Protein AF-0000000077138913 (afdb_homodimer)

Sequence (904 aa):
MRIHNIHILLYTIIIYCFSGSIFGEGKKNIEGKINEILKTHPEVSLKFLEAKEKEFRSKHADVYPDPKIGFSYRSYPYRSGLNTDRARPDTPGMTGKEYSISQEIPFPGKLDLEKRILLSESELDYWSGVWIQNEFLKSYFELVLSIAAIERELFDLENLQKQLRTKVKLESSQYITNQFKLSNVLKTNNAIEKIKDKIIERNIVLKELKQSLEFYGNHIDTNPIKEEEIIEYLSNKEKFIEQELTQLTISQIPIIQYAEANQVKAIQESKKDEILHFPDFEVFISYMERRRKPFLLDSGPLNVAIMDNPEYAGDLWSAGVTVRLPVWSLSKVDDLNQSNALKITRLQKEKEKERKRIQSEYQATIESWRGNLERLKNFQSSLLPTLQKNVKTSLSSYSKGESALGESYDLIVETLELQSQLHQIQFRRWASVLKLLQLTNHLLPEGGKYEDMRIHNIHILLYTIIIYCFSGSIFGEGKKNIEGKINEILKTHPEVSLKFLEAKEKEFRSKHADVYPDPKIGFSYRSYPYRSGLNTDRARPDTPGMTGKEYSISQEIPFPGKLDLEKRILLSESELDYWSGVWIQNEFLKSYFELVLSIAAIERELFDLENLQKQLRTKVKLESSQYITNQFKLSNVLKTNNAIEKIKDKIIERNIVLKELKQSLEFYGNHIDTNPIKEEEIIEYLSNKEKFIEQELTQLTISQIPIIQYAEANQVKAIQESKKDEILHFPDFEVFISYMERRRKPFLLDSGPLNVAIMDNPEYAGDLWSAGVTVRLPVWSLSKVDDLNQSNALKITRLQKEKEKERKRIQSEYQATIESWRGNLERLKNFQSSLLPTLQKNVKTSLSSYSKGESALGESYDLIVETLELQSQLHQIQFRRWASVLKLLQLTNHLLPEGGKYED

Nearest PDB structures (foldseek):
  1yc9-assembly1_A-3  TM=6.996E-01  e=8.439E-13  Vibrio cholerae
  4k7r-assembly1_A  TM=6.607E-01  e=2.629E-13  Escherichia coli K-12
  5iuy-assembly1_A  TM=6.708E-01  e=1.382E-12  Pseudomonas aeruginosa PAO1
  5ng5-assembly1_F  TM=6.432E-01  e=1.629E-11  Escherichia coli
  2vdd-assembly1_A  TM=6.385E-01  e=5.152E-10  Escherichia coli K-12

Foldseek 3Di:
DLVVVLVVLVVVLVVLPPPDQPLDPPQVPVQVQLLVLQLFACLQVVLLVVLVVLLVVLVVLLDFDDKDKDKDWDDQDFPPDDPDDRPDRDDLQVTFIKIKIKGWFFDPPLSVLSSLLSNLVSLLSVLVSLLSSLVVVLLLLLLQLLLVLLVLLLVLLVVLLVLLVVLLVVQVVCVVVVNHDPVLNVVSVVVNVVSVVVNVVSVVVNVVSVVVNCSSPPRRPDDDDHNSNSCVLLVVVVVPLPPDPDPVLLCPRSVLSSLVSQLVSLVSVLVSLVCVQFKIKMKMKMKTQTDDDQWDAPCDDPDGDTDGPVPPSDIDMDIDMDIDHRPPSVVCSVVSNVVSVVSSVVSVVVSVVVSVVLVVLLVVLVVQLVVLVVVLCCCVPPVLVVLVVVLVVQSVCVVVVNDDPSVSSVSSSVSSNSSSCSSVSVSSNSSSSSVSCSSSVNSRDPPSPSND/DLVVVVVVLLVVLVVLPPPDQPQDPPQVPVQVQLLVLQLFACQQVVLLVVLVVLLVVLVVLLDFDDKDKDKDWDDQDQDPDDPDDSPDRDDLFVTFIKIKIKGWFFDPPLSVLSSVLSNLVSLLSVLVSLLSSLVVVLLLLLLQLLLVLLVLLLVLLVVLLVLLVVLLVVQVVCVVVVNHDPVLNVVSVVVNVVSVVVNVVSVVVNVVSVVVNCSSPPRRPDDDDHNSNSCVLLVVVVVPLPPDPDPVLLCPRSVLSSLVSQLVSLVSVLVSLVCVQFKIKMKMKMKTQTDDDQWDAPCDDPDGDTDGPVPPSDIDMDIDMDIDHRPPSVVCSVVSNVVSVVSSVVSVVVSVVVSVVLVVLLVVLVVQLVVLVVVLCCCVPPVLVVLVVVLVVQSVCVVVVNDDPSVSSVSSSVSSNSSSCSSVSVSSNSSSSSVSCSSSSNSRDPPSPSND

Structure (mmCIF, N/CA/C/O backbone):
data_AF-0000000077138913-model_v1
#
loop_
_entity.id
_entity.type
_entity.pdbx_description
1 polymer Transporter
#
loop_
_atom_site.group_PDB
_atom_site.id
_atom_site.type_symbol
_atom_site.label_atom_id
_atom_site.label_alt_id
_atom_site.label_comp_id
_atom_site.label_asym_id
_atom_site.label_entity_id
_atom_site.label_seq_id
_atom_site.pdbx_PDB_ins_code
_atom_site.Cartn_x
_atom_site.Cartn_y
_atom_site.Cartn_z
_atom_site.occupancy
_atom_site.B_iso_or_equiv
_atom_site.auth_seq_id
_atom_site.auth_comp_id
_atom_site.auth_asym_id
_atom_site.auth_atom_id
_atom_site.pdbx_PDB_model_num
ATOM 1 N N . MET A 1 1 ? -24.438 53.188 22.188 1 52.81 1 MET A N 1
ATOM 2 C CA . MET A 1 1 ? -23.719 52.719 21 1 52.81 1 MET A CA 1
ATOM 3 C C . MET A 1 1 ? -22.672 51.656 21.375 1 52.81 1 MET A C 1
ATOM 5 O O . MET A 1 1 ? -22.531 50.656 20.672 1 52.81 1 MET A O 1
ATOM 9 N N . ARG A 1 2 ? -22.094 51.812 22.516 1 64.94 2 ARG A N 1
ATOM 10 C CA . ARG A 1 2 ? -21.062 50.875 22.938 1 64.94 2 ARG A CA 1
ATOM 11 C C . ARG A 1 2 ? -21.672 49.5 23.297 1 64.94 2 ARG A C 1
ATOM 13 O O . ARG A 1 2 ? -21.156 48.469 22.891 1 64.94 2 ARG A O 1
ATOM 20 N N . ILE A 1 3 ? -22.766 49.562 23.953 1 60.03 3 ILE A N 1
ATOM 21 C CA . ILE A 1 3 ? -23.406 48.344 24.406 1 60.03 3 ILE A CA 1
ATOM 22 C C . ILE A 1 3 ? -23.875 47.531 23.203 1 60.03 3 ILE A C 1
ATOM 24 O O . ILE A 1 3 ? -23.734 46.281 23.172 1 60.03 3 ILE A O 1
ATOM 28 N N . HIS A 1 4 ? -24.328 48.188 22.219 1 54.78 4 HIS A N 1
ATOM 29 C CA . HIS A 1 4 ? -24.781 47.5 21.016 1 54.78 4 HIS A CA 1
ATOM 30 C C . HIS A 1 4 ? -23.625 46.812 20.297 1 54.78 4 HIS A C 1
ATOM 32 O O . HIS A 1 4 ? -23.766 45.656 19.859 1 54.78 4 HIS A O 1
ATOM 38 N N . ASN A 1 5 ? -22.562 47.375 20.188 1 54.09 5 ASN A N 1
ATOM 39 C CA . ASN A 1 5 ? -21.406 46.75 19.547 1 54.09 5 ASN A CA 1
ATOM 40 C C . ASN A 1 5 ? -20.891 45.562 20.328 1 54.09 5 ASN A C 1
ATOM 42 O O . ASN A 1 5 ? -20.469 44.562 19.734 1 54.09 5 ASN A O 1
ATOM 46 N N . ILE A 1 6 ? -21.062 45.625 21.578 1 58.25 6 ILE A N 1
ATOM 47 C CA . ILE A 1 6 ? -20.641 44.531 22.453 1 58.25 6 ILE A CA 1
ATOM 48 C C . ILE A 1 6 ? -21.5 43.312 22.172 1 58.25 6 ILE A C 1
ATOM 50 O O . ILE A 1 6 ? -20.984 42.188 22.062 1 58.25 6 ILE A O 1
ATOM 54 N N . HIS A 1 7 ? -22.734 43.469 22.062 1 53.06 7 HIS A N 1
ATOM 55 C CA . HIS A 1 7 ? -23.656 42.375 21.828 1 53.06 7 HIS A CA 1
ATOM 56 C C . HIS A 1 7 ? -23.391 41.719 20.469 1 53.06 7 HIS A C 1
ATOM 58 O O . HIS A 1 7 ? -23.438 40.5 20.344 1 53.06 7 HIS A O 1
ATOM 64 N N . ILE A 1 8 ? -22.969 42.469 19.578 1 53.19 8 ILE A N 1
ATOM 65 C CA . ILE A 1 8 ? -22.703 41.938 18.25 1 53.19 8 ILE A CA 1
ATOM 66 C C . ILE A 1 8 ? -21.438 41.062 18.281 1 53.19 8 ILE A C 1
ATOM 68 O O . ILE A 1 8 ? -21.391 40 17.672 1 53.19 8 ILE A O 1
ATOM 72 N N . LEU A 1 9 ? -20.578 41.562 18.984 1 57.25 9 LEU A N 1
ATOM 73 C CA . LEU A 1 9 ? -19.297 40.875 19.047 1 57.25 9 LEU A CA 1
ATOM 74 C C . LEU A 1 9 ? -19.422 39.562 19.812 1 57.25 9 LEU A C 1
ATOM 76 O O . LEU A 1 9 ? -18.875 38.531 19.406 1 57.25 9 LEU A O 1
ATOM 80 N N . LEU A 1 10 ? -20.141 39.656 20.875 1 55.66 10 LEU A N 1
ATOM 81 C CA . LEU A 1 10 ? -20.344 38.438 21.672 1 55.66 10 LEU A CA 1
ATOM 82 C C . LEU A 1 10 ? -21.141 37.406 20.891 1 55.66 10 LEU A C 1
ATOM 84 O O . LEU A 1 10 ? -20.859 36.219 20.969 1 55.66 10 LEU A O 1
ATOM 88 N N . TYR A 1 11 ? -22.094 37.844 20.172 1 49.06 11 TYR A N 1
ATOM 89 C CA . TYR A 1 11 ? -22.906 36.938 19.359 1 49.06 11 TYR A CA 1
ATOM 90 C C . TYR A 1 11 ? -22.062 36.25 18.297 1 49.06 11 TYR A C 1
ATOM 92 O O . TYR A 1 11 ? -22.266 35.062 18.031 1 49.06 11 TYR A O 1
ATOM 100 N N . THR A 1 12 ? -21.156 36.906 17.828 1 49.75 12 THR A N 1
ATOM 101 C CA . THR A 1 12 ? -20.312 36.281 16.797 1 49.75 12 THR A CA 1
ATOM 102 C C . THR A 1 12 ? -19.484 35.156 17.375 1 49.75 12 THR A C 1
ATOM 104 O O . THR A 1 12 ? -19.312 34.125 16.734 1 49.75 12 THR A O 1
ATOM 107 N N . ILE A 1 13 ? -19.078 35.375 18.547 1 52.12 13 ILE A N 1
ATOM 108 C CA . ILE A 1 13 ? -18.25 34.344 19.188 1 52.12 13 ILE A CA 1
ATOM 109 C C . ILE A 1 13 ? -19.109 33.125 19.531 1 52.12 13 ILE A C 1
ATOM 111 O O . ILE A 1 13 ? -18.688 31.984 19.344 1 52.12 13 ILE A O 1
ATOM 115 N N . ILE A 1 14 ? -20.328 33.375 20.031 1 48.34 14 ILE A N 1
ATOM 116 C CA . ILE A 1 14 ? -21.219 32.281 20.453 1 48.34 14 ILE A CA 1
ATOM 117 C C . ILE A 1 14 ? -21.641 31.469 19.25 1 48.34 14 ILE A C 1
ATOM 119 O O . ILE A 1 14 ? -21.703 30.234 19.297 1 48.34 14 ILE A O 1
ATOM 123 N N . ILE A 1 15 ? -21.953 32.031 18.219 1 45.19 15 ILE A N 1
ATOM 124 C CA . ILE A 1 15 ? -22.422 31.312 17.047 1 45.19 15 ILE A CA 1
ATOM 125 C C . ILE A 1 15 ? -21.344 30.344 16.562 1 45.19 15 ILE A C 1
ATOM 127 O O . ILE A 1 15 ? -21.641 29.234 16.141 1 45.19 15 ILE A O 1
ATOM 131 N N . TYR A 1 16 ? -20.234 30.828 16.734 1 45.81 16 TYR A N 1
ATOM 132 C CA . TYR A 1 16 ? -19.156 29.984 16.188 1 45.81 16 TYR A CA 1
ATOM 133 C C . TYR A 1 16 ? -18.969 28.734 17.047 1 45.81 16 TYR A C 1
ATOM 135 O O . TYR A 1 16 ? -18.516 27.703 16.547 1 45.81 16 TYR A O 1
ATOM 143 N N . CYS A 1 17 ? -19.234 28.859 18.328 1 40.66 17 CYS A N 1
ATOM 144 C CA . CYS A 1 17 ? -19 27.703 19.188 1 40.66 17 CYS A CA 1
ATOM 145 C C . CYS A 1 17 ? -20.062 26.625 18.953 1 40.66 17 CYS A C 1
ATOM 147 O O . CYS A 1 17 ? -19.828 25.453 19.266 1 40.66 17 CYS A O 1
ATOM 149 N N . PHE A 1 18 ? -21.328 27.016 18.766 1 37.59 18 PHE A N 1
ATOM 150 C CA . PHE A 1 18 ? -22.391 26.016 18.828 1 37.59 18 PHE A CA 1
ATOM 151 C C . PHE A 1 18 ? -22.453 25.203 17.547 1 37.59 18 PHE A C 1
ATOM 153 O O . PHE A 1 18 ? -23.5 24.641 17.219 1 37.59 18 PHE A O 1
ATOM 160 N N . SER A 1 19 ? -21.547 25.234 16.781 1 38.31 19 SER A N 1
ATOM 161 C CA . SER A 1 19 ? -21.859 24.297 15.703 1 38.31 19 SER A CA 1
ATOM 162 C C . SER A 1 19 ? -21.781 22.859 16.203 1 38.31 19 SER A C 1
ATOM 164 O O . SER A 1 19 ? -20.703 22.281 16.266 1 38.31 19 SER A O 1
ATOM 166 N N . GLY A 1 20 ? -22.484 22.625 17.266 1 36.12 20 GLY A N 1
ATOM 167 C CA . GLY A 1 20 ? -22.641 21.234 17.688 1 36.12 20 GLY A CA 1
ATOM 168 C C . GLY A 1 20 ? -23.094 20.312 16.562 1 36.12 20 GLY A C 1
ATOM 169 O O . GLY A 1 20 ? -23.734 20.766 15.617 1 36.12 20 GLY A O 1
ATOM 170 N N . SER A 1 21 ? -22.375 19.234 16.516 1 41.56 21 SER A N 1
ATOM 171 C CA . SER A 1 21 ? -22.609 18.094 15.633 1 41.56 21 SER A CA 1
ATOM 172 C C . SER A 1 21 ? -24.016 17.531 15.82 1 41.56 21 SER A C 1
ATOM 174 O O . SER A 1 21 ? -24.406 17.188 16.938 1 41.56 21 SER A O 1
ATOM 176 N N . ILE A 1 22 ? -24.891 17.984 15.188 1 33.16 22 ILE A N 1
ATOM 177 C CA . ILE A 1 22 ? -26.172 17.297 15.062 1 33.16 22 ILE A CA 1
ATOM 178 C C . ILE A 1 22 ? -25.938 15.844 14.641 1 33.16 22 ILE A C 1
ATOM 180 O O . ILE A 1 22 ? -25.406 15.586 13.562 1 33.16 22 ILE A O 1
ATOM 184 N N . PHE A 1 23 ? -25.781 15.023 15.641 1 39.91 23 PHE A N 1
ATOM 185 C CA . PHE A 1 23 ? -25.688 13.578 15.422 1 39.91 23 PHE A CA 1
ATOM 186 C C . PHE A 1 23 ? -27.031 13.023 14.977 1 39.91 23 PHE A C 1
ATOM 188 O O . PHE A 1 23 ? -28.031 13.148 15.688 1 39.91 23 PHE A O 1
ATOM 195 N N . GLY A 1 24 ? -27.422 13.117 13.867 1 33.97 24 GLY A N 1
ATOM 196 C CA . GLY A 1 24 ? -28.656 12.469 13.445 1 33.97 24 GLY A CA 1
ATOM 197 C C . GLY A 1 24 ? -28.562 10.953 13.477 1 33.97 24 GLY A C 1
ATOM 198 O O . GLY A 1 24 ? -27.469 10.391 13.531 1 33.97 24 GLY A O 1
ATOM 199 N N . GLU A 1 25 ? -29.719 10.18 13.758 1 41.22 25 GLU A N 1
ATOM 200 C CA . GLU A 1 25 ? -30.156 8.797 13.938 1 41.22 25 GLU A CA 1
ATOM 201 C C . GLU A 1 25 ? -29.656 7.906 12.805 1 41.22 25 GLU A C 1
ATOM 203 O O . GLU A 1 25 ? -30.047 6.742 12.703 1 41.22 25 GLU A O 1
ATOM 208 N N . GLY A 1 26 ? -29.094 8.172 11.727 1 43.62 26 GLY A N 1
ATOM 209 C CA . GLY A 1 26 ? -29.156 7.375 10.508 1 43.62 26 GLY A CA 1
ATOM 210 C C . GLY A 1 26 ? -28.125 6.258 10.477 1 43.62 26 GLY A C 1
ATOM 211 O O . GLY A 1 26 ? -27.094 6.383 9.812 1 43.62 26 GLY A O 1
ATOM 212 N N . LYS A 1 27 ? -28.016 5.496 11.508 1 49.19 27 LYS A N 1
ATOM 213 C CA . LYS A 1 27 ? -27.125 4.348 11.648 1 49.19 27 LYS A CA 1
ATOM 214 C C . LYS A 1 27 ? -27.188 3.438 10.43 1 49.19 27 LYS A C 1
ATOM 216 O O . LYS A 1 27 ? -26.172 2.977 9.922 1 49.19 27 LYS A O 1
ATOM 221 N N . LYS A 1 28 ? -28.469 2.926 10.305 1 55.88 28 LYS A N 1
ATOM 222 C CA . LYS A 1 28 ? -28.656 1.788 9.406 1 55.88 28 LYS A CA 1
ATOM 223 C C . LYS A 1 28 ? -28.219 2.125 7.988 1 55.88 28 LYS A C 1
ATOM 225 O O . LYS A 1 28 ? -27.766 1.246 7.25 1 55.88 28 LYS A O 1
ATOM 230 N N . ASN A 1 29 ? -27.812 3.332 7.82 1 79.25 29 ASN A N 1
ATOM 231 C CA . ASN A 1 29 ? -27.734 3.775 6.43 1 79.25 29 ASN A CA 1
ATOM 232 C C . ASN A 1 29 ? -26.281 3.904 5.969 1 79.25 29 ASN A C 1
ATOM 234 O O . ASN A 1 29 ? -25.984 3.697 4.789 1 79.25 29 ASN A O 1
ATOM 238 N N . ILE A 1 30 ? -25.312 3.789 7.004 1 88.94 30 ILE A N 1
ATOM 239 C CA . ILE A 1 30 ? -23.953 3.982 6.508 1 88.94 30 ILE A CA 1
ATOM 240 C C . ILE A 1 30 ? -23.344 2.635 6.129 1 88.94 30 ILE A C 1
ATOM 242 O O . ILE A 1 30 ? -22.547 2.549 5.195 1 88.94 30 ILE A O 1
ATOM 246 N N . GLU A 1 31 ? -23.844 1.605 6.887 1 88.31 31 GLU A N 1
ATOM 247 C CA . GLU A 1 31 ? -23.312 0.272 6.605 1 88.31 31 GLU A CA 1
ATOM 248 C C . GLU A 1 31 ? -23.719 -0.192 5.207 1 88.31 31 GLU A C 1
ATOM 250 O O . GLU A 1 31 ? -22.922 -0.807 4.496 1 88.31 31 GLU A O 1
ATOM 255 N N . GLY A 1 32 ? -24.922 0.099 4.898 1 85.69 32 GLY A N 1
ATOM 256 C CA . GLY A 1 32 ? -25.359 -0.219 3.551 1 85.69 32 GLY A CA 1
ATOM 257 C C . GLY A 1 32 ? -24.578 0.505 2.473 1 85.69 32 GLY A C 1
ATOM 258 O O . GLY A 1 32 ? -24.219 -0.088 1.452 1 85.69 32 GLY A O 1
ATOM 259 N N . LYS A 1 33 ? -24.25 1.705 2.764 1 87.88 33 LYS A N 1
ATOM 260 C CA . LYS A 1 33 ? -23.484 2.496 1.804 1 87.88 33 LYS A CA 1
ATOM 261 C C . LYS A 1 33 ? -22.062 1.971 1.67 1 87.88 33 LYS A C 1
ATOM 263 O O . LYS A 1 33 ? -21.516 1.904 0.565 1 87.88 33 LYS A O 1
ATOM 268 N N . ILE A 1 34 ? -21.469 1.656 2.799 1 90.62 34 ILE A N 1
ATOM 269 C CA . ILE A 1 34 ? -20.109 1.113 2.807 1 90.62 34 ILE A CA 1
ATOM 270 C C . ILE A 1 34 ? -20.078 -0.18 1.995 1 90.62 34 ILE A C 1
ATOM 272 O O . ILE A 1 34 ? -19.203 -0.36 1.147 1 90.62 34 ILE A O 1
ATOM 276 N N . ASN A 1 35 ? -21.047 -1.009 2.219 1 86.88 35 ASN A N 1
ATOM 277 C CA . ASN A 1 35 ? -21.094 -2.279 1.505 1 86.88 35 ASN A CA 1
ATOM 278 C C . ASN A 1 35 ? -21.281 -2.074 0.004 1 86.88 35 ASN A C 1
ATOM 280 O O . ASN A 1 35 ? -20.688 -2.785 -0.804 1 86.88 35 ASN A O 1
ATOM 284 N N . GLU A 1 36 ? -22.016 -1.183 -0.289 1 85.38 36 GLU A N 1
ATOM 285 C CA . GLU A 1 36 ? -22.25 -0.9 -1.701 1 85.38 36 GLU A CA 1
ATOM 286 C C . GLU A 1 36 ? -20.984 -0.408 -2.389 1 85.38 36 GLU A C 1
ATOM 288 O O . GLU A 1 36 ? -20.641 -0.863 -3.482 1 85.38 36 GLU A O 1
ATOM 293 N N . ILE A 1 37 ? -20.266 0.444 -1.758 1 87 37 ILE A N 1
ATOM 294 C CA . ILE A 1 37 ? -19.047 0.998 -2.346 1 87 37 ILE A CA 1
ATOM 295 C C . ILE A 1 37 ? -17.984 -0.093 -2.465 1 87 37 ILE A C 1
ATOM 297 O O . ILE A 1 37 ? -17.297 -0.184 -3.479 1 87 37 ILE A O 1
ATOM 301 N N . LEU A 1 38 ? -17.938 -0.893 -1.453 1 87.19 38 LEU A N 1
ATOM 302 C CA . LEU A 1 38 ? -16.922 -1.943 -1.437 1 87.19 38 LEU A CA 1
ATOM 303 C C . LEU A 1 38 ? -17.234 -3.016 -2.475 1 87.19 38 LEU A C 1
ATOM 305 O O . LEU A 1 38 ? -16.328 -3.631 -3.033 1 87.19 38 LEU A O 1
ATOM 309 N N . LYS A 1 39 ? -18.438 -3.189 -2.783 1 83.38 39 LYS A N 1
ATOM 310 C CA . LYS A 1 39 ? -18.844 -4.199 -3.754 1 83.38 39 LYS A CA 1
ATOM 311 C C . LYS A 1 39 ? -18.688 -3.688 -5.184 1 83.38 39 LYS A C 1
ATOM 313 O O . LYS A 1 39 ? -18.422 -4.465 -6.102 1 83.38 39 LYS A O 1
ATOM 318 N N . THR A 1 40 ? -18.766 -2.449 -5.359 1 82.5 40 THR A N 1
ATOM 319 C CA . THR A 1 40 ? -18.844 -1.905 -6.711 1 82.5 40 THR A CA 1
ATOM 320 C C . THR A 1 40 ? -17.5 -1.341 -7.152 1 82.5 40 THR A C 1
ATOM 322 O O . THR A 1 40 ? -17.172 -1.362 -8.336 1 82.5 40 THR A O 1
ATOM 325 N N . HIS A 1 41 ? -16.781 -0.821 -6.293 1 85.25 41 HIS A N 1
ATOM 326 C CA . HIS A 1 41 ? -15.531 -0.183 -6.703 1 85.25 41 HIS A CA 1
ATOM 327 C C . HIS A 1 41 ? -14.516 -1.214 -7.191 1 85.25 41 HIS A C 1
ATOM 329 O O . HIS A 1 41 ? -14.266 -2.215 -6.512 1 85.25 41 HIS A O 1
ATOM 335 N N . PRO A 1 42 ? -13.891 -0.948 -8.242 1 82.69 42 PRO A N 1
ATOM 336 C CA . PRO A 1 42 ? -13.008 -1.934 -8.867 1 82.69 42 PRO A CA 1
ATOM 337 C C . PRO A 1 42 ? -11.781 -2.246 -8.023 1 82.69 42 PRO A C 1
ATOM 339 O O . PRO A 1 42 ? -11.211 -3.332 -8.133 1 82.69 42 PRO A O 1
ATOM 342 N N . GLU A 1 43 ? -11.336 -1.395 -7.215 1 82 43 GLU A N 1
ATOM 343 C CA . GLU A 1 43 ? -10.172 -1.631 -6.363 1 82 43 GLU A CA 1
ATOM 344 C C . GLU A 1 43 ? -10.398 -2.828 -5.445 1 82 43 GLU A C 1
ATOM 346 O O . GLU A 1 43 ? -9.469 -3.592 -5.172 1 82 43 GLU A O 1
ATOM 351 N N . VAL A 1 44 ? -11.625 -3.012 -5.016 1 83.62 44 VAL A N 1
ATOM 352 C CA . VAL A 1 44 ? -11.93 -4.055 -4.043 1 83.62 44 VAL A CA 1
ATOM 353 C C . VAL A 1 44 ? -12.609 -5.23 -4.742 1 83.62 44 VAL A C 1
ATOM 355 O O . VAL A 1 44 ? -12.258 -6.391 -4.5 1 83.62 44 VAL A O 1
ATOM 358 N N . SER A 1 45 ? -13.445 -4.961 -5.637 1 82.56 45 SER A N 1
ATOM 359 C CA . SER A 1 45 ? -14.258 -5.996 -6.27 1 82.56 45 SER A CA 1
ATOM 360 C C . SER A 1 45 ? -13.391 -6.949 -7.09 1 82.56 45 SER A C 1
ATOM 362 O O . SER A 1 45 ? -13.617 -8.164 -7.078 1 82.56 45 SER A O 1
ATOM 364 N N . LEU A 1 46 ? -12.398 -6.449 -7.664 1 81.06 46 LEU A N 1
ATOM 365 C CA . LEU A 1 46 ? -11.57 -7.266 -8.539 1 81.06 46 LEU A CA 1
ATOM 366 C C . LEU A 1 46 ? -10.766 -8.281 -7.734 1 81.06 46 LEU A C 1
ATOM 368 O O . LEU A 1 46 ? -10.531 -9.398 -8.203 1 81.06 46 LEU A O 1
ATOM 372 N N . LYS A 1 47 ? -10.398 -7.973 -6.582 1 83.19 47 LYS A N 1
ATOM 373 C CA . LYS A 1 47 ? -9.625 -8.891 -5.754 1 83.19 47 LYS A CA 1
ATOM 374 C C . LYS A 1 47 ? -10.484 -10.062 -5.277 1 83.19 47 LYS A C 1
ATOM 376 O O . LYS A 1 47 ? -10.016 -11.195 -5.211 1 83.19 47 LYS A O 1
ATOM 381 N N . PHE A 1 48 ? -11.656 -9.789 -4.977 1 85.06 48 PHE A N 1
ATOM 382 C CA . PHE A 1 48 ? -12.539 -10.852 -4.516 1 85.06 48 PHE A CA 1
ATOM 383 C C . PHE A 1 48 ? -12.977 -11.734 -5.676 1 85.06 48 PHE A C 1
ATOM 385 O O . PHE A 1 48 ? -13.188 -12.938 -5.504 1 85.06 48 PHE A O 1
ATOM 392 N N . LEU A 1 49 ? -13.07 -11.125 -6.801 1 82 49 LEU A N 1
ATOM 393 C CA . LEU A 1 49 ? -13.359 -11.922 -7.988 1 82 49 LEU A CA 1
ATOM 394 C C . LEU A 1 49 ? -12.211 -12.875 -8.289 1 82 49 LEU A C 1
ATOM 396 O O . LEU A 1 49 ? -12.438 -14.016 -8.703 1 82 49 LEU A O 1
ATOM 400 N N . GLU A 1 50 ? -11.062 -12.406 -8.039 1 83.81 50 GLU A N 1
ATOM 401 C CA . GLU A 1 50 ? -9.883 -13.258 -8.211 1 83.81 50 GLU A CA 1
ATOM 402 C C . GLU A 1 50 ? -9.914 -14.438 -7.238 1 83.81 50 GLU A C 1
ATOM 404 O O . GLU A 1 50 ? -9.594 -15.562 -7.613 1 83.81 50 GLU A O 1
ATOM 409 N N . ALA A 1 51 ? -10.273 -14.148 -6.043 1 85 51 ALA A N 1
ATOM 410 C CA . ALA A 1 51 ? -10.352 -15.203 -5.039 1 85 51 ALA A CA 1
ATOM 411 C C . ALA A 1 51 ? -11.398 -16.25 -5.418 1 85 51 ALA A C 1
ATOM 413 O O . ALA A 1 51 ? -11.164 -17.453 -5.293 1 85 51 ALA A O 1
ATOM 414 N N . LYS A 1 52 ? -12.445 -15.82 -5.965 1 83.12 52 LYS A N 1
ATOM 415 C CA . LYS A 1 52 ? -13.523 -16.719 -6.363 1 83.12 52 LYS A CA 1
ATOM 416 C C . LYS A 1 52 ? -13.117 -17.562 -7.57 1 83.12 52 LYS A C 1
ATOM 418 O O . LYS A 1 52 ? -13.461 -18.75 -7.656 1 83.12 52 LYS A O 1
ATOM 423 N N . GLU A 1 53 ? -12.508 -16.922 -8.445 1 81.81 53 GLU A N 1
ATOM 424 C CA . GLU A 1 53 ? -12.016 -17.641 -9.617 1 81.81 53 GLU A CA 1
ATOM 425 C C . GLU A 1 53 ? -11.062 -18.766 -9.211 1 81.81 53 GLU A C 1
ATOM 427 O O . GLU A 1 53 ? -11.164 -19.875 -9.711 1 81.81 53 GLU A O 1
ATOM 432 N N . LYS A 1 54 ? -10.203 -18.516 -8.344 1 82.69 54 LYS A N 1
ATOM 433 C CA . LYS A 1 54 ? -9.234 -19.516 -7.918 1 82.69 54 LYS A CA 1
ATOM 434 C C . LYS A 1 54 ? -9.906 -20.625 -7.094 1 82.69 54 LYS A C 1
ATOM 436 O O . LYS A 1 54 ? -9.508 -21.781 -7.156 1 82.69 54 LYS A O 1
ATOM 441 N N . GLU A 1 55 ? -10.883 -20.219 -6.348 1 83.69 55 GLU A N 1
ATOM 442 C CA . GLU A 1 55 ? -11.664 -21.234 -5.633 1 83.69 55 GLU A CA 1
ATOM 443 C C . GLU A 1 55 ? -12.391 -22.156 -6.602 1 83.69 55 GLU A C 1
ATOM 445 O O . GLU A 1 55 ? -12.43 -23.375 -6.395 1 83.69 55 GLU A O 1
ATOM 450 N N . PHE A 1 56 ? -12.883 -21.578 -7.629 1 78.62 56 PHE A N 1
ATOM 451 C CA . PHE A 1 56 ? -13.547 -22.359 -8.664 1 78.62 56 PHE A CA 1
ATOM 452 C C . PHE A 1 56 ? -12.57 -23.312 -9.344 1 78.62 56 PHE A C 1
ATOM 454 O O . PHE A 1 56 ? -12.883 -24.484 -9.562 1 78.62 56 PHE A O 1
ATOM 461 N N . ARG A 1 57 ? -11.492 -22.844 -9.547 1 78.75 57 ARG A N 1
ATOM 462 C CA . ARG A 1 57 ? -10.477 -23.656 -10.195 1 78.75 57 ARG A CA 1
ATOM 463 C C . ARG A 1 57 ? -10.008 -24.781 -9.266 1 78.75 57 ARG A C 1
ATOM 465 O O . ARG A 1 57 ? -9.672 -25.875 -9.727 1 78.75 57 ARG A O 1
ATOM 472 N N . SER A 1 58 ? -9.984 -24.516 -8 1 79.75 58 SER A N 1
ATOM 473 C CA . SER A 1 58 ? -9.555 -25.516 -7.039 1 79.75 58 SER A CA 1
ATOM 474 C C . SER A 1 58 ? -10.516 -26.703 -7.008 1 79.75 58 SER A C 1
ATOM 476 O O . SER A 1 58 ? -10.094 -27.844 -6.809 1 79.75 58 SER A O 1
ATOM 478 N N . LYS A 1 59 ? -11.711 -26.438 -7.25 1 76.12 59 LYS A N 1
ATOM 479 C CA . LYS A 1 59 ? -12.719 -27.5 -7.238 1 76.12 59 LYS A CA 1
ATOM 480 C C . LYS A 1 59 ? -12.57 -28.406 -8.453 1 76.12 59 LYS A C 1
ATOM 482 O O . LYS A 1 59 ? -13.031 -29.547 -8.445 1 76.12 59 LYS A O 1
ATOM 487 N N . HIS A 1 60 ? -11.852 -27.922 -9.422 1 72.88 60 HIS A N 1
ATOM 488 C CA . HIS A 1 60 ? -11.68 -28.703 -10.641 1 72.88 60 HIS A CA 1
ATOM 489 C C . HIS A 1 60 ? -10.266 -29.25 -10.75 1 72.88 60 HIS A C 1
ATOM 491 O O . HIS A 1 60 ? -9.898 -29.859 -11.758 1 72.88 60 HIS A O 1
ATOM 497 N N . ALA A 1 61 ? -9.492 -29.031 -9.734 1 71.44 61 ALA A N 1
ATOM 498 C CA . ALA A 1 61 ? -8.094 -29.453 -9.781 1 71.44 61 ALA A CA 1
ATOM 499 C C . ALA A 1 61 ? -7.961 -30.938 -9.469 1 71.44 61 ALA A C 1
ATOM 501 O O . ALA A 1 61 ? -6.973 -31.578 -9.852 1 71.44 61 ALA A O 1
ATOM 502 N N . ASP A 1 62 ? -8.93 -31.609 -8.875 1 69 62 ASP A N 1
ATOM 503 C CA . ASP A 1 62 ? -8.82 -33 -8.469 1 69 62 ASP A CA 1
ATOM 504 C C . ASP A 1 62 ? -9.336 -33.938 -9.562 1 69 62 ASP A C 1
ATOM 506 O O . ASP A 1 62 ? -10.203 -34.781 -9.305 1 69 62 ASP A O 1
ATOM 510 N N . VAL A 1 63 ? -8.938 -33.625 -10.766 1 72.12 63 VAL A N 1
ATOM 511 C CA . VAL A 1 63 ? -9.391 -34.469 -11.859 1 72.12 63 VAL A CA 1
ATOM 512 C C . VAL A 1 63 ? -8.242 -35.375 -12.328 1 72.12 63 VAL A C 1
ATOM 514 O O . VAL A 1 63 ? -7.09 -34.938 -12.367 1 72.12 63 VAL A O 1
ATOM 517 N N . TYR A 1 64 ? -8.562 -36.594 -12.57 1 76.81 64 TYR A N 1
ATOM 518 C CA . TYR A 1 64 ? -7.582 -37.562 -13.078 1 76.81 64 TYR A CA 1
ATOM 519 C C . TYR A 1 64 ? -7.07 -37.125 -14.453 1 76.81 64 TYR A C 1
ATOM 521 O O . TYR A 1 64 ? -7.793 -36.5 -15.227 1 76.81 64 TYR A O 1
ATOM 529 N N . PRO A 1 65 ? -5.805 -37.438 -14.625 1 80.69 65 PRO A N 1
ATOM 530 C CA . PRO A 1 65 ? -5.301 -37.188 -15.977 1 80.69 65 PRO A CA 1
ATOM 531 C C . PRO A 1 65 ? -6.094 -37.906 -17.062 1 80.69 65 PRO A C 1
ATOM 533 O O . PRO A 1 65 ? -6.68 -38.969 -16.781 1 80.69 65 PRO A O 1
ATOM 536 N N . ASP A 1 66 ? -6.152 -37.5 -18.25 1 82.19 66 ASP A N 1
ATOM 537 C CA . ASP A 1 66 ? -6.902 -38.062 -19.359 1 82.19 66 ASP A CA 1
ATOM 538 C C . ASP A 1 66 ? -6.344 -39.438 -19.75 1 82.19 66 ASP A C 1
ATOM 540 O O . ASP A 1 66 ? -5.145 -39.688 -19.625 1 82.19 66 ASP A O 1
ATOM 544 N N . PRO A 1 67 ? -7.203 -40.312 -20.109 1 86.25 67 PRO A N 1
ATOM 545 C CA . PRO A 1 67 ? -6.754 -41.625 -20.578 1 86.25 67 PRO A CA 1
ATOM 546 C C . PRO A 1 67 ? -5.98 -41.562 -21.891 1 86.25 67 PRO A C 1
ATOM 548 O O . PRO A 1 67 ? -6.031 -40.531 -22.578 1 86.25 67 PRO A O 1
ATOM 551 N N . LYS A 1 68 ? -5.324 -42.594 -22.172 1 88.19 68 LYS A N 1
ATOM 552 C CA . LYS A 1 68 ? -4.508 -42.656 -23.375 1 88.19 68 LYS A CA 1
ATOM 553 C C . LYS A 1 68 ? -4.898 -43.844 -24.234 1 88.19 68 LYS A C 1
ATOM 555 O O . LYS A 1 68 ? -5.281 -44.906 -23.719 1 88.19 68 LYS A O 1
ATOM 560 N N . ILE A 1 69 ? -4.887 -43.625 -25.547 1 88.81 69 ILE A N 1
ATOM 561 C CA . ILE A 1 69 ? -5.066 -44.719 -26.5 1 88.81 69 ILE A CA 1
ATOM 562 C C . ILE A 1 69 ? -3.762 -44.969 -27.25 1 88.81 69 ILE A C 1
ATOM 564 O O . ILE A 1 69 ? -3.053 -44.031 -27.609 1 88.81 69 ILE A O 1
ATOM 568 N N . GLY A 1 70 ? -3.453 -46.156 -27.328 1 88.81 70 GLY A N 1
ATOM 569 C CA . GLY A 1 70 ? -2.186 -46.5 -27.953 1 88.81 70 GLY A CA 1
ATOM 570 C C . GLY A 1 70 ? -2.334 -47.469 -29.109 1 88.81 70 GLY A C 1
ATOM 571 O O . GLY A 1 70 ? -3.307 -48.219 -29.172 1 88.81 70 GLY A O 1
ATOM 572 N N . PHE A 1 71 ? -1.461 -47.281 -30.062 1 86.88 71 PHE A N 1
ATOM 573 C CA . PHE A 1 71 ? -1.336 -48.188 -31.203 1 86.88 71 PHE A CA 1
ATOM 574 C C . PHE A 1 71 ? 0.091 -48.688 -31.328 1 86.88 71 PHE A C 1
ATOM 576 O O . PHE A 1 71 ? 1.05 -47.938 -31.203 1 86.88 71 PHE A O 1
ATOM 583 N N . SER A 1 72 ? 0.209 -49.938 -31.422 1 84 72 SER A N 1
ATOM 584 C CA . SER A 1 72 ? 1.542 -50.531 -31.562 1 84 72 SER A CA 1
ATOM 585 C C . SER A 1 72 ? 1.556 -51.625 -32.625 1 84 72 SER A C 1
ATOM 587 O O . SER A 1 72 ? 0.509 -52.188 -32.938 1 84 72 SER A O 1
ATOM 589 N N . TYR A 1 73 ? 2.768 -51.781 -33.219 1 79.38 73 TYR A N 1
ATOM 590 C CA . TYR A 1 73 ? 3.018 -52.875 -34.156 1 79.38 73 TYR A CA 1
ATOM 591 C C . TYR A 1 73 ? 4.039 -53.875 -33.594 1 79.38 73 TYR A C 1
ATOM 593 O O . TYR A 1 73 ? 5.062 -53.469 -33.031 1 79.38 73 TYR A O 1
ATOM 601 N N . ARG A 1 74 ? 3.711 -55.062 -33.688 1 77.19 74 ARG A N 1
ATOM 602 C CA . ARG A 1 74 ? 4.605 -56.094 -33.156 1 77.19 74 ARG A CA 1
ATOM 603 C C . ARG A 1 74 ? 5.293 -56.844 -34.312 1 77.19 74 ARG A C 1
ATOM 605 O O . ARG A 1 74 ? 4.652 -57.188 -35.312 1 77.19 74 ARG A O 1
ATOM 612 N N . SER A 1 75 ? 6.648 -56.969 -34.094 1 67.06 75 SER A N 1
ATOM 613 C CA . SER A 1 75 ? 7.441 -57.625 -35.094 1 67.06 75 SER A CA 1
ATOM 614 C C . SER A 1 75 ? 7.273 -59.156 -35.062 1 67.06 75 SER A C 1
ATOM 616 O O . SER A 1 75 ? 6.688 -59.688 -34.094 1 67.06 75 SER A O 1
ATOM 618 N N . TYR A 1 76 ? 7.945 -59.75 -36.125 1 61.56 76 TYR A N 1
ATOM 619 C CA . TYR A 1 76 ? 8.031 -61.219 -36.188 1 61.56 76 TYR A CA 1
ATOM 620 C C . TYR A 1 76 ? 9.047 -61.75 -35.188 1 61.56 76 TYR A C 1
ATOM 622 O O . TYR A 1 76 ? 10.102 -61.125 -34.969 1 61.56 76 TYR A O 1
ATOM 630 N N . PRO A 1 77 ? 8.672 -62.719 -34.375 1 62.25 77 PRO A N 1
ATOM 631 C CA . PRO A 1 77 ? 9.641 -63.281 -33.438 1 62.25 77 PRO A CA 1
ATOM 632 C C . PRO A 1 77 ? 10.898 -63.812 -34.125 1 62.25 77 PRO A C 1
ATOM 634 O O . PRO A 1 77 ? 10.836 -64.25 -35.281 1 62.25 77 PRO A O 1
ATOM 637 N N . TYR A 1 78 ? 12.102 -63.469 -33.531 1 56.25 78 TYR A N 1
ATOM 638 C CA . TYR A 1 78 ? 13.352 -64 -34.031 1 56.25 78 TYR A CA 1
ATOM 639 C C . TYR A 1 78 ? 13.555 -65.438 -33.531 1 56.25 78 TYR A C 1
ATOM 641 O O . TYR A 1 78 ? 13.18 -65.75 -32.406 1 56.25 78 TYR A O 1
ATOM 649 N N . ARG A 1 79 ? 13.984 -66.438 -34.312 1 54 79 ARG A N 1
ATOM 650 C CA . ARG A 1 79 ? 14.227 -67.812 -33.969 1 54 79 ARG A CA 1
ATOM 651 C C . ARG A 1 79 ? 15.477 -67.938 -33.094 1 54 79 ARG A C 1
ATOM 653 O O . ARG A 1 79 ? 16.531 -67.375 -33.406 1 54 79 ARG A O 1
ATOM 660 N N . SER A 1 80 ? 15.422 -67.938 -31.703 1 51.09 80 SER A N 1
ATOM 661 C CA . SER A 1 80 ? 16.641 -68.062 -30.922 1 51.09 80 SER A CA 1
ATOM 662 C C . SER A 1 80 ? 16.953 -69.562 -30.656 1 51.09 80 SER A C 1
ATOM 664 O O . SER A 1 80 ? 17.953 -69.875 -30.016 1 51.09 80 SER A O 1
ATOM 666 N N . GLY A 1 81 ? 16.906 -70.562 -31.562 1 46.12 81 GLY A N 1
ATOM 667 C CA . GLY A 1 81 ? 17.359 -71.875 -31.25 1 46.12 81 GLY A CA 1
ATOM 668 C C . GLY A 1 81 ? 18.641 -72.25 -31.953 1 46.12 81 GLY A C 1
ATOM 669 O O . GLY A 1 81 ? 19.078 -71.562 -32.875 1 46.12 81 GLY A O 1
ATOM 670 N N . LEU A 1 82 ? 19.594 -73.188 -31.406 1 45.03 82 LEU A N 1
ATOM 671 C CA . LEU A 1 82 ? 20.938 -73.625 -31.797 1 45.03 82 LEU A CA 1
ATOM 672 C C . LEU A 1 82 ? 21.062 -73.75 -33.312 1 45.03 82 LEU A C 1
ATOM 674 O O . LEU A 1 82 ? 22.094 -73.438 -33.875 1 45.03 82 LEU A O 1
ATOM 678 N N . ASN A 1 83 ? 20.359 -74.688 -33.969 1 41.56 83 ASN A N 1
ATOM 679 C CA . ASN A 1 83 ? 20.656 -75.188 -35.312 1 41.56 83 ASN A CA 1
ATOM 680 C C . ASN A 1 83 ? 19.875 -74.438 -36.375 1 41.56 83 ASN A C 1
ATOM 682 O O . ASN A 1 83 ? 19.781 -74.875 -37.5 1 41.56 83 ASN A O 1
ATOM 686 N N . THR A 1 84 ? 18.906 -73.625 -36 1 46.56 84 THR A N 1
ATOM 687 C CA . THR A 1 84 ? 18.047 -73.188 -37.094 1 46.56 84 THR A CA 1
ATOM 688 C C . THR A 1 84 ? 18.484 -71.75 -37.531 1 46.56 84 THR A C 1
ATOM 690 O O . THR A 1 84 ? 19.109 -71.062 -36.781 1 46.56 84 THR A O 1
ATOM 693 N N . ASP A 1 85 ? 18.484 -71.438 -38.844 1 46.41 85 ASP A N 1
ATOM 694 C CA . ASP A 1 85 ? 18.859 -70.25 -39.531 1 46.41 85 ASP A CA 1
ATOM 695 C C . ASP A 1 85 ? 18.188 -69 -38.906 1 46.41 85 ASP A C 1
ATOM 697 O O . ASP A 1 85 ? 16.969 -68.875 -39 1 46.41 85 ASP A O 1
ATOM 701 N N . ARG A 1 86 ? 18.719 -68.438 -37.969 1 52.09 86 ARG A N 1
ATOM 702 C CA . ARG A 1 86 ? 18.359 -67.25 -37.156 1 52.09 86 ARG A CA 1
ATOM 703 C C . ARG A 1 86 ? 17.797 -66.125 -38.031 1 52.09 86 ARG A C 1
ATOM 705 O O . ARG A 1 86 ? 17.25 -65.125 -37.5 1 52.09 86 ARG A O 1
ATOM 712 N N . ALA A 1 87 ? 18.141 -66.125 -39.25 1 50.12 87 ALA A N 1
ATOM 713 C CA . ALA A 1 87 ? 17.781 -65.062 -40.156 1 50.12 87 ALA A CA 1
ATOM 714 C C . ALA A 1 87 ? 16.312 -65.062 -40.531 1 50.12 87 ALA A C 1
ATOM 716 O O . ALA A 1 87 ? 15.758 -64.125 -41.062 1 50.12 87 ALA A O 1
ATOM 717 N N . ARG A 1 88 ? 15.602 -66.25 -40.406 1 51.59 88 ARG A N 1
ATOM 718 C CA . ARG A 1 88 ? 14.258 -66.375 -40.938 1 51.59 88 ARG A CA 1
ATOM 719 C C . ARG A 1 88 ? 13.203 -66.125 -39.875 1 51.59 88 ARG A C 1
ATOM 721 O O . ARG A 1 88 ? 13.32 -66.688 -38.75 1 51.59 88 ARG A O 1
ATOM 728 N N . PRO A 1 89 ? 12.383 -65.125 -40.125 1 52.12 89 PRO A N 1
ATOM 729 C CA . PRO A 1 89 ? 11.305 -64.875 -39.188 1 52.12 89 PRO A CA 1
ATOM 730 C C . PRO A 1 89 ? 10.5 -66.125 -38.844 1 52.12 89 PRO A C 1
ATOM 732 O O . PRO A 1 89 ? 10.375 -67 -39.688 1 52.12 89 PRO A O 1
ATOM 735 N N . ASP A 1 90 ? 10.414 -66.5 -37.594 1 49.25 90 ASP A N 1
ATOM 736 C CA . ASP A 1 90 ? 9.695 -67.688 -37.25 1 49.25 90 ASP A CA 1
ATOM 737 C C . ASP A 1 90 ? 8.297 -67.688 -37.875 1 49.25 90 ASP A C 1
ATOM 739 O O . ASP A 1 90 ? 8.117 -67.312 -39.031 1 49.25 90 ASP A O 1
ATOM 743 N N . THR A 1 91 ? 7.18 -67.75 -36.906 1 50.19 91 THR A N 1
ATOM 744 C CA . THR A 1 91 ? 5.801 -67.875 -37.375 1 50.19 91 THR A CA 1
ATOM 745 C C . THR A 1 91 ? 5.156 -66.5 -37.562 1 50.19 91 THR A C 1
ATOM 747 O O . THR A 1 91 ? 5.09 -65.75 -36.594 1 50.19 91 THR A O 1
ATOM 750 N N . PRO A 1 92 ? 5.047 -66 -38.75 1 49.34 92 PRO A N 1
ATOM 751 C CA . PRO A 1 92 ? 4.402 -64.75 -39.125 1 49.34 92 PRO A CA 1
ATOM 752 C C . PRO A 1 92 ? 3.143 -64.5 -38.312 1 49.34 92 PRO A C 1
ATOM 754 O O . PRO A 1 92 ? 2.66 -63.344 -38.281 1 49.34 92 PRO A O 1
ATOM 757 N N . GLY A 1 93 ? 2.508 -65.5 -37.688 1 53.41 93 GLY A N 1
ATOM 758 C CA . GLY A 1 93 ? 1.216 -65.25 -37.062 1 53.41 93 GLY A CA 1
ATOM 759 C C . GLY A 1 93 ? 1.312 -64.438 -35.812 1 53.41 93 GLY A C 1
ATOM 760 O O . GLY A 1 93 ? 0.291 -64.062 -35.219 1 53.41 93 GLY A O 1
ATOM 761 N N . MET A 1 94 ? 2.506 -64.125 -35.375 1 59.25 94 MET A N 1
ATOM 762 C CA . MET A 1 94 ? 2.588 -63.406 -34.094 1 59.25 94 MET A CA 1
ATOM 763 C C . MET A 1 94 ? 2.715 -61.906 -34.312 1 59.25 94 MET A C 1
ATOM 765 O O . MET A 1 94 ? 2.855 -61.125 -33.375 1 59.25 94 MET A O 1
ATOM 769 N N . THR A 1 95 ? 2.672 -61.594 -35.562 1 63.5 95 THR A N 1
ATOM 770 C CA . THR A 1 95 ? 2.68 -60.156 -35.875 1 63.5 95 THR A CA 1
ATOM 771 C C . THR A 1 95 ? 1.258 -59.594 -35.938 1 63.5 95 THR A C 1
ATOM 773 O O . THR A 1 95 ? 0.321 -60.344 -36.281 1 63.5 95 THR A O 1
ATOM 776 N N . GLY A 1 96 ? 1.112 -58.562 -35.344 1 74.38 96 GLY A N 1
ATOM 777 C CA . GLY A 1 96 ? -0.196 -57.938 -35.406 1 74.38 96 GLY A CA 1
ATOM 778 C C . GLY A 1 96 ? -0.177 -56.469 -34.938 1 74.38 96 GLY A C 1
ATOM 779 O O . GLY A 1 96 ? 0.892 -55.875 -34.781 1 74.38 96 GLY A O 1
ATOM 780 N N . LYS A 1 97 ? -1.39 -55.938 -35.156 1 80.94 97 LYS A N 1
ATOM 781 C CA . LYS A 1 97 ? -1.689 -54.625 -34.656 1 80.94 97 LYS A CA 1
ATOM 782 C C . LYS A 1 97 ? -2.246 -54.656 -33.219 1 80.94 97 LYS A C 1
ATOM 784 O O . LYS A 1 97 ? -3.037 -55.562 -32.906 1 80.94 97 LYS A O 1
ATOM 789 N N . GLU A 1 98 ? -1.648 -53.781 -32.438 1 85.25 98 GLU A N 1
ATOM 790 C CA . GLU A 1 98 ? -2.098 -53.781 -31.047 1 85.25 98 GLU A CA 1
ATOM 791 C C . GLU A 1 98 ? -2.713 -52.406 -30.688 1 85.25 98 GLU A C 1
ATOM 793 O O . GLU A 1 98 ? -2.164 -51.375 -31.031 1 85.25 98 GLU A O 1
ATOM 798 N N . TYR A 1 99 ? -3.885 -52.5 -30.094 1 87.75 99 TYR A N 1
ATOM 799 C CA . TYR A 1 99 ? -4.582 -51.344 -29.547 1 87.75 99 TYR A CA 1
ATOM 800 C C . TYR A 1 99 ? -4.578 -51.375 -28.016 1 87.75 99 TYR A C 1
ATOM 802 O O . TYR A 1 99 ? -4.758 -52.438 -27.422 1 87.75 99 TYR A O 1
ATOM 810 N N . SER A 1 100 ? -4.273 -50.281 -27.453 1 88.19 100 SER A N 1
ATOM 811 C CA . SER A 1 100 ? -4.227 -50.25 -26 1 88.19 100 SER A CA 1
ATOM 812 C C . SER A 1 100 ? -4.969 -49.031 -25.453 1 88.19 100 SER A C 1
ATOM 814 O O . SER A 1 100 ? -5.109 -48 -26.141 1 88.19 100 SER A O 1
ATOM 816 N N . ILE A 1 101 ? -5.551 -49.125 -24.266 1 88.81 101 ILE A N 1
ATOM 817 C CA . ILE A 1 101 ? -6.141 -48.062 -23.469 1 88.81 101 ILE A CA 1
ATOM 818 C C . ILE A 1 101 ? -5.48 -48.031 -22.094 1 88.81 101 ILE A C 1
ATOM 820 O O . ILE A 1 101 ? -5.258 -49.094 -21.469 1 88.81 101 ILE A O 1
ATOM 824 N N . SER A 1 102 ? -5.082 -46.875 -21.766 1 88.56 102 SER A N 1
ATOM 825 C CA . SER A 1 102 ? -4.414 -46.75 -20.484 1 88.56 102 SER A CA 1
ATOM 826 C C . SER A 1 102 ? -4.969 -45.562 -19.672 1 88.56 102 SER A C 1
ATOM 828 O O . SER A 1 102 ? -5.496 -44.625 -20.25 1 88.56 102 SER A O 1
ATOM 830 N N . GLN A 1 103 ? -4.914 -45.719 -18.359 1 86 103 GLN A N 1
ATOM 831 C CA . GLN A 1 103 ? -5.316 -44.688 -17.406 1 86 103 GLN A CA 1
ATOM 832 C C . GLN A 1 103 ? -4.242 -44.469 -16.344 1 86 103 GLN A C 1
ATOM 834 O O . GLN A 1 103 ? -3.885 -45.406 -15.617 1 86 103 GLN A O 1
ATOM 839 N N . GLU A 1 104 ? -3.82 -43.25 -16.312 1 87.06 104 GLU A N 1
ATOM 840 C CA . GLU A 1 104 ? -2.826 -42.906 -15.305 1 87.06 104 GLU A CA 1
ATOM 841 C C . GLU A 1 104 ? -3.48 -42.656 -13.945 1 87.06 104 GLU A C 1
ATOM 843 O O . GLU A 1 104 ? -4.535 -42.031 -13.859 1 87.06 104 GLU A O 1
ATOM 848 N N . ILE A 1 105 ? -2.914 -43.188 -12.953 1 84.56 105 ILE A N 1
ATOM 849 C CA . ILE A 1 105 ? -3.314 -42.969 -11.57 1 84.56 105 ILE A CA 1
ATOM 850 C C . ILE A 1 105 ? -2.189 -42.281 -10.805 1 84.56 105 ILE A C 1
ATOM 852 O O . ILE A 1 105 ? -1.205 -42.906 -10.422 1 84.56 105 ILE A O 1
ATOM 856 N N . PRO A 1 106 ? -2.441 -41.094 -10.562 1 85.12 106 PRO A N 1
ATOM 857 C CA . PRO A 1 106 ? -1.392 -40.344 -9.859 1 85.12 106 PRO A CA 1
ATOM 858 C C . PRO A 1 106 ? -1.108 -40.906 -8.469 1 85.12 106 PRO A C 1
ATOM 860 O O . PRO A 1 106 ? -1.958 -41.594 -7.891 1 85.12 106 PRO A O 1
ATOM 863 N N . PHE A 1 107 ? 0.155 -40.719 -8.039 1 85.31 107 PHE A N 1
ATOM 864 C CA . PHE A 1 107 ? 0.527 -41.125 -6.691 1 85.31 107 PHE A CA 1
ATOM 865 C C . PHE A 1 107 ? -0.471 -40.594 -5.668 1 85.31 107 PHE A C 1
ATOM 867 O O . PHE A 1 107 ? -0.93 -39.469 -5.77 1 85.31 107 PHE A O 1
ATOM 874 N N . PRO A 1 108 ? -0.792 -41.406 -4.762 1 83.12 108 PRO A N 1
ATOM 875 C CA . PRO A 1 108 ? -1.797 -40.969 -3.781 1 83.12 108 PRO A CA 1
ATOM 876 C C . PRO A 1 108 ? -1.404 -39.719 -3.045 1 83.12 108 PRO A C 1
ATOM 878 O O . PRO A 1 108 ? -0.275 -39.594 -2.564 1 83.12 108 PRO A O 1
ATOM 881 N N . GLY A 1 109 ? -2.328 -38.75 -2.996 1 85.38 109 GLY A N 1
ATOM 882 C CA . GLY A 1 109 ? -2.088 -37.5 -2.277 1 85.38 109 GLY A CA 1
ATOM 883 C C . GLY A 1 109 ? -1.726 -36.344 -3.191 1 85.38 109 GLY A C 1
ATOM 884 O O . GLY A 1 109 ? -1.822 -35.188 -2.797 1 85.38 109 GLY A O 1
ATOM 885 N N . LYS A 1 110 ? -1.253 -36.562 -4.406 1 84.88 110 LYS A N 1
ATOM 886 C CA . LYS A 1 110 ? -0.833 -35.531 -5.332 1 84.88 110 LYS A CA 1
ATOM 887 C C . LYS A 1 110 ? -2.006 -34.625 -5.711 1 84.88 110 LYS A C 1
ATOM 889 O O . LYS A 1 110 ? -1.891 -33.375 -5.672 1 84.88 110 LYS A O 1
ATOM 894 N N . LEU A 1 111 ? -3.09 -35.188 -6.09 1 84.31 111 LEU A N 1
ATOM 895 C CA . LEU A 1 111 ? -4.262 -34.438 -6.492 1 84.31 111 LEU A CA 1
ATOM 896 C C . LEU A 1 111 ? -4.805 -33.625 -5.32 1 84.31 111 LEU A C 1
ATOM 898 O O . LEU A 1 111 ? -5.246 -32.469 -5.5 1 84.31 111 LEU A O 1
ATOM 902 N N . ASP A 1 112 ? -4.715 -34.25 -4.184 1 85.44 112 ASP A N 1
ATOM 903 C CA . ASP A 1 112 ? -5.172 -33.531 -2.986 1 85.44 112 ASP A CA 1
ATOM 904 C C . ASP A 1 112 ? -4.281 -32.344 -2.682 1 85.44 112 ASP A C 1
ATOM 906 O O . ASP A 1 112 ? -4.77 -31.281 -2.281 1 85.44 112 ASP A O 1
ATOM 910 N N . LEU A 1 113 ? -3.012 -32.531 -2.828 1 88.75 113 LEU A N 1
ATOM 911 C CA . LEU A 1 113 ? -2.074 -31.422 -2.586 1 88.75 113 LEU A CA 1
ATOM 912 C C . LEU A 1 113 ? -2.293 -30.297 -3.582 1 88.75 113 LEU A C 1
ATOM 914 O O . LEU A 1 113 ? -2.205 -29.109 -3.219 1 88.75 113 LEU A O 1
ATOM 918 N N . GLU A 1 114 ? -2.568 -30.625 -4.785 1 86.5 114 GLU A N 1
ATOM 919 C CA . GLU A 1 114 ? -2.854 -29.594 -5.785 1 86.5 114 GLU A CA 1
ATOM 920 C C . GLU A 1 114 ? -4.109 -28.812 -5.43 1 86.5 114 GLU A C 1
ATOM 922 O O . GLU A 1 114 ? -4.145 -27.594 -5.57 1 86.5 114 GLU A O 1
ATOM 927 N N . LYS A 1 115 ? -5.086 -29.531 -5.051 1 86 115 LYS A N 1
ATOM 928 C CA . LYS A 1 115 ? -6.324 -28.891 -4.621 1 86 115 LYS A CA 1
ATOM 929 C C . LYS A 1 115 ? -6.078 -27.969 -3.434 1 86 115 LYS A C 1
ATOM 931 O O . LYS A 1 115 ? -6.562 -26.828 -3.414 1 86 115 LYS A O 1
ATOM 936 N N . ARG A 1 116 ? -5.316 -28.375 -2.492 1 89.31 116 ARG A N 1
ATOM 937 C CA . ARG A 1 116 ? -5.043 -27.594 -1.292 1 89.31 116 ARG A CA 1
ATOM 938 C C . ARG A 1 116 ? -4.215 -26.359 -1.623 1 89.31 116 ARG A C 1
ATOM 940 O O . ARG A 1 116 ? -4.398 -25.312 -1.015 1 89.31 116 ARG A O 1
ATOM 947 N N . ILE A 1 117 ? -3.295 -26.5 -2.545 1 89.88 117 ILE A N 1
ATOM 948 C CA . ILE A 1 117 ? -2.471 -25.359 -2.955 1 89.88 117 ILE A CA 1
ATOM 949 C C . ILE A 1 117 ? -3.348 -24.281 -3.598 1 89.88 117 ILE A C 1
ATOM 951 O O . ILE A 1 117 ? -3.23 -23.109 -3.27 1 89.88 117 ILE A O 1
ATOM 955 N N . LEU A 1 118 ? -4.273 -24.703 -4.418 1 86.56 118 LEU A N 1
ATOM 956 C CA . LEU A 1 118 ? -5.168 -23.75 -5.066 1 86.56 118 LEU A CA 1
ATOM 957 C C . LEU A 1 118 ? -6.113 -23.109 -4.055 1 86.56 118 LEU A C 1
ATOM 959 O O . LEU A 1 118 ? -6.43 -21.922 -4.152 1 86.56 118 LEU A O 1
ATOM 963 N N . LEU A 1 119 ? -6.52 -23.922 -3.129 1 88.81 119 LEU A N 1
ATOM 964 C CA . LEU A 1 119 ? -7.367 -23.391 -2.066 1 88.81 119 LEU A CA 1
ATOM 965 C C . LEU A 1 119 ? -6.613 -22.359 -1.238 1 88.81 119 LEU A C 1
ATOM 967 O O . LEU A 1 119 ? -7.18 -21.328 -0.851 1 88.81 119 LEU A O 1
ATOM 971 N N . SER A 1 120 ? -5.395 -22.688 -0.967 1 90.94 120 SER A N 1
ATOM 972 C CA . SER A 1 120 ? -4.566 -21.734 -0.238 1 90.94 120 SER A CA 1
ATOM 973 C C . SER A 1 120 ? -4.367 -20.453 -1.041 1 90.94 120 SER A C 1
ATOM 975 O O . SER A 1 120 ? -4.297 -19.359 -0.471 1 90.94 120 SER A O 1
ATOM 977 N N . GLU A 1 121 ? -4.285 -20.531 -2.27 1 88.94 121 GLU A N 1
ATOM 978 C CA . GLU A 1 121 ? -4.164 -19.359 -3.129 1 88.94 121 GLU A CA 1
ATOM 979 C C . GLU A 1 121 ? -5.422 -18.5 -3.072 1 88.94 121 GLU A C 1
ATOM 981 O O . GLU A 1 121 ? -5.344 -17.266 -3.072 1 88.94 121 GLU A O 1
ATOM 986 N N . SER A 1 122 ? -6.496 -19.188 -3.094 1 88 122 SER A N 1
ATOM 987 C CA . SER A 1 122 ? -7.762 -18.484 -2.957 1 88 122 SER A CA 1
ATOM 988 C C . SER A 1 122 ? -7.844 -17.75 -1.619 1 88 122 SER A C 1
ATOM 990 O O . SER A 1 122 ? -8.312 -16.609 -1.554 1 88 122 SER A O 1
ATOM 992 N N . GLU A 1 123 ? -7.371 -18.422 -0.612 1 90.12 123 GLU A N 1
ATOM 993 C CA . GLU A 1 123 ? -7.355 -17.812 0.714 1 90.12 123 GLU A CA 1
ATOM 994 C C . GLU A 1 123 ? -6.434 -16.594 0.75 1 90.12 123 GLU A C 1
ATOM 996 O O . GLU A 1 123 ? -6.734 -15.602 1.413 1 90.12 123 GLU A O 1
ATOM 1001 N N . LEU A 1 124 ? -5.32 -16.734 0.084 1 91.56 124 LEU A N 1
ATOM 1002 C CA . LEU A 1 124 ? -4.383 -15.609 -0.003 1 91.56 124 LEU A CA 1
ATOM 1003 C C . LEU A 1 124 ? -5.047 -14.391 -0.634 1 91.56 124 LEU A C 1
ATOM 1005 O O . LEU A 1 124 ? -4.945 -13.281 -0.107 1 91.56 124 LEU A O 1
ATOM 1009 N N . ASP A 1 125 ? -5.754 -14.578 -1.661 1 87.5 125 ASP A N 1
ATOM 1010 C CA . ASP A 1 125 ? -6.43 -13.484 -2.342 1 87.5 125 ASP A CA 1
ATOM 1011 C C . ASP A 1 125 ? -7.562 -12.922 -1.484 1 87.5 125 ASP A C 1
ATOM 1013 O O . ASP A 1 125 ? -7.82 -11.711 -1.501 1 87.5 125 ASP A O 1
ATOM 1017 N N . TYR A 1 126 ? -8.172 -13.812 -0.81 1 88.25 126 TYR A N 1
ATOM 1018 C CA . TYR A 1 126 ? -9.234 -13.383 0.087 1 88.25 126 TYR A CA 1
ATOM 1019 C C . TYR A 1 126 ? -8.703 -12.438 1.157 1 88.25 126 TYR A C 1
ATOM 1021 O O . TYR A 1 126 ? -9.227 -11.344 1.35 1 88.25 126 TYR A O 1
ATOM 1029 N N . TRP A 1 127 ? -7.715 -12.852 1.813 1 90.31 127 TRP A N 1
ATOM 1030 C CA . TRP A 1 127 ? -7.156 -12.039 2.891 1 90.31 127 TRP A CA 1
ATOM 1031 C C . TRP A 1 127 ? -6.551 -10.75 2.346 1 90.31 127 TRP A C 1
ATOM 1033 O O . TRP A 1 127 ? -6.625 -9.703 2.992 1 90.31 127 TRP A O 1
ATOM 1043 N N . SER A 1 128 ? -5.914 -10.82 1.227 1 89.75 128 SER A N 1
ATOM 1044 C CA . SER A 1 128 ? -5.43 -9.609 0.575 1 89.75 128 SER A CA 1
ATOM 1045 C C . SER A 1 128 ? -6.578 -8.656 0.252 1 89.75 128 SER A C 1
ATOM 1047 O O . SER A 1 128 ? -6.441 -7.438 0.396 1 89.75 128 SER A O 1
ATOM 1049 N N . GLY A 1 129 ? -7.66 -9.25 -0.178 1 87.81 129 GLY A N 1
ATOM 1050 C CA . GLY A 1 129 ? -8.844 -8.461 -0.453 1 87.81 129 GLY A CA 1
ATOM 1051 C C . GLY A 1 129 ? -9.398 -7.766 0.778 1 87.81 129 GLY A C 1
ATOM 1052 O O . GLY A 1 129 ? -9.75 -6.586 0.727 1 87.81 129 GLY A O 1
ATOM 1053 N N . VAL A 1 130 ? -9.422 -8.461 1.844 1 89.75 130 VAL A N 1
ATOM 1054 C CA . VAL A 1 130 ? -9.922 -7.895 3.09 1 89.75 130 VAL A CA 1
ATOM 1055 C C . VAL A 1 130 ? -9.023 -6.746 3.535 1 89.75 130 VAL A C 1
ATOM 1057 O O . VAL A 1 130 ? -9.508 -5.703 3.979 1 89.75 130 VAL A O 1
ATOM 1060 N N . TRP A 1 131 ? -7.75 -6.922 3.387 1 90.12 131 TRP A N 1
ATOM 1061 C CA . TRP A 1 131 ? -6.801 -5.879 3.756 1 90.12 131 TRP A CA 1
ATOM 1062 C C . TRP A 1 131 ? -6.98 -4.641 2.879 1 90.12 131 TRP A C 1
ATOM 1064 O O . TRP A 1 131 ? -6.98 -3.514 3.379 1 90.12 131 TRP A O 1
ATOM 1074 N N . ILE A 1 132 ? -7.164 -4.828 1.652 1 89.88 132 ILE A N 1
ATOM 1075 C CA . ILE A 1 132 ? -7.324 -3.732 0.703 1 89.88 132 ILE A CA 1
ATOM 1076 C C . ILE A 1 132 ? -8.641 -3.006 0.97 1 89.88 132 ILE A C 1
ATOM 1078 O O . ILE A 1 132 ? -8.719 -1.781 0.851 1 89.88 132 ILE A O 1
ATOM 1082 N N . GLN A 1 133 ? -9.602 -3.77 1.353 1 91.25 133 GLN A N 1
ATOM 1083 C CA . GLN A 1 133 ? -10.883 -3.164 1.711 1 91.25 133 GLN A CA 1
ATOM 1084 C C . GLN A 1 133 ? -10.727 -2.213 2.895 1 91.25 133 GLN A C 1
ATOM 1086 O O . GLN A 1 133 ? -11.281 -1.113 2.891 1 91.25 133 GLN A O 1
ATOM 1091 N N . ASN A 1 134 ? -10.031 -2.701 3.799 1 91.94 134 ASN A N 1
ATOM 1092 C CA . ASN A 1 134 ? -9.789 -1.893 4.988 1 91.94 134 ASN A CA 1
ATOM 1093 C C . ASN A 1 134 ? -9.016 -0.622 4.652 1 91.94 134 ASN A C 1
ATOM 1095 O O . ASN A 1 134 ? -9.359 0.464 5.121 1 91.94 134 ASN A O 1
ATOM 1099 N N . GLU A 1 135 ? -7.984 -0.792 3.891 1 91.75 135 GLU A N 1
ATOM 1100 C CA . GLU A 1 135 ? -7.168 0.351 3.488 1 91.75 135 GLU A CA 1
ATOM 1101 C C . GLU A 1 135 ? -7.973 1.33 2.639 1 91.75 135 GLU A C 1
ATOM 1103 O O . GLU A 1 135 ? -7.82 2.545 2.768 1 91.75 135 GLU A O 1
ATOM 1108 N N . PHE A 1 136 ? -8.789 0.791 1.856 1 91.81 136 PHE A N 1
ATOM 1109 C CA . PHE A 1 136 ? -9.641 1.597 0.986 1 91.81 136 PHE A CA 1
ATOM 1110 C C . PHE A 1 136 ? -10.602 2.443 1.805 1 91.81 136 PHE A C 1
ATOM 1112 O O . PHE A 1 136 ? -10.711 3.654 1.593 1 91.81 136 PHE A O 1
ATOM 1119 N N . LEU A 1 137 ? -11.258 1.822 2.65 1 93.5 137 LEU A N 1
ATOM 1120 C CA . LEU A 1 137 ? -12.25 2.523 3.457 1 93.5 137 LEU A CA 1
ATOM 1121 C C . LEU A 1 137 ? -11.586 3.562 4.355 1 93.5 137 LEU A C 1
ATOM 1123 O O . LEU A 1 137 ? -12.102 4.672 4.512 1 93.5 137 LEU A O 1
ATOM 1127 N N . LYS A 1 138 ? -10.461 3.227 4.949 1 95.38 138 LYS A N 1
ATOM 1128 C CA . LYS A 1 138 ? -9.711 4.168 5.781 1 95.38 138 LYS A CA 1
ATOM 1129 C C . LYS A 1 138 ? -9.336 5.418 4.992 1 95.38 138 LYS A C 1
ATOM 1131 O O . LYS A 1 138 ? -9.578 6.539 5.441 1 95.38 138 LYS A O 1
ATOM 1136 N N . SER A 1 139 ? -8.789 5.191 3.814 1 93 139 SER A N 1
ATOM 1137 C CA . SER A 1 139 ? -8.352 6.312 2.994 1 93 139 SER A CA 1
ATOM 1138 C C . SER A 1 139 ? -9.531 7.164 2.541 1 93 139 SER A C 1
ATOM 1140 O O . SER A 1 139 ? -9.445 8.398 2.527 1 93 139 SER A O 1
ATOM 1142 N N . TYR A 1 140 ? -10.633 6.512 2.236 1 93.56 140 TYR A N 1
ATOM 1143 C CA . TYR A 1 140 ? -11.836 7.219 1.809 1 93.56 140 TYR A CA 1
ATOM 1144 C C . TYR A 1 140 ? -12.398 8.078 2.938 1 93.56 140 TYR A C 1
ATOM 1146 O O . TYR A 1 140 ? -12.664 9.266 2.748 1 93.56 140 TYR A O 1
ATOM 1154 N N . PHE A 1 141 ? -12.508 7.531 4.086 1 96.62 141 PHE A N 1
ATOM 1155 C CA . PHE A 1 141 ? -13.031 8.25 5.242 1 96.62 141 PHE A CA 1
ATOM 1156 C C . PHE A 1 141 ? -12.102 9.391 5.637 1 96.62 141 PHE A C 1
ATOM 1158 O O . PHE A 1 141 ? -12.562 10.484 5.965 1 96.62 141 PHE A O 1
ATOM 1165 N N . GLU A 1 142 ? -10.812 9.055 5.602 1 96.25 142 GLU A N 1
ATOM 1166 C CA . GLU A 1 142 ? -9.836 10.07 5.961 1 96.25 142 GLU A CA 1
ATOM 1167 C C . GLU A 1 142 ? -9.922 11.273 5.02 1 96.25 142 GLU A C 1
ATOM 1169 O O . GLU A 1 142 ? -9.805 12.422 5.461 1 96.25 142 GLU A O 1
ATOM 1174 N N . LEU A 1 143 ? -10.125 10.984 3.781 1 94.25 143 LEU A N 1
ATOM 1175 C CA . LEU A 1 143 ? -10.242 12.055 2.797 1 94.25 143 LEU A CA 1
ATOM 1176 C C . LEU A 1 143 ? -11.492 12.898 3.051 1 94.25 143 LEU A C 1
ATOM 1178 O O . LEU A 1 143 ? -11.422 14.125 3.055 1 94.25 143 LEU A O 1
ATOM 1182 N N . VAL A 1 144 ? -12.57 12.289 3.303 1 95.06 144 VAL A N 1
ATOM 1183 C CA . VAL A 1 144 ? -13.828 12.992 3.535 1 95.06 144 VAL A CA 1
ATOM 1184 C C . VAL A 1 144 ? -13.719 13.844 4.797 1 95.06 144 VAL A C 1
ATOM 1186 O O . VAL A 1 144 ? -14.094 15.023 4.797 1 95.06 144 VAL A O 1
ATOM 1189 N N . LEU A 1 145 ? -13.164 13.258 5.773 1 96.38 145 LEU A N 1
ATOM 1190 C CA . LEU A 1 145 ? -13.016 13.977 7.035 1 96.38 145 LEU A CA 1
ATOM 1191 C C . LEU A 1 145 ? -12.023 15.125 6.898 1 96.38 145 LEU A C 1
ATOM 1193 O O . LEU A 1 145 ? -12.242 16.203 7.453 1 96.38 145 LEU A O 1
ATOM 1197 N N . SER A 1 146 ? -10.961 14.898 6.207 1 96.38 146 SER A N 1
ATOM 1198 C CA . SER A 1 146 ? -9.953 15.93 6.004 1 96.38 146 SER A CA 1
ATOM 1199 C C . SER A 1 146 ? -10.516 17.109 5.207 1 96.38 146 SER A C 1
ATOM 1201 O O . SER A 1 146 ? -10.273 18.266 5.547 1 96.38 146 SER A O 1
ATOM 1203 N N . ILE A 1 147 ? -11.273 16.797 4.211 1 95.56 147 ILE A N 1
ATOM 1204 C CA . ILE A 1 147 ? -11.875 17.844 3.381 1 95.56 147 ILE A CA 1
ATOM 1205 C C . ILE A 1 147 ? -12.852 18.672 4.219 1 95.56 147 ILE A C 1
ATOM 1207 O O . ILE A 1 147 ? -12.812 19.906 4.188 1 95.56 147 ILE A O 1
ATOM 1211 N N . ALA A 1 148 ? -13.609 18.031 5 1 95.44 148 ALA A N 1
ATOM 1212 C CA . ALA A 1 148 ? -14.578 18.719 5.844 1 95.44 148 ALA A CA 1
ATOM 1213 C C . ALA A 1 148 ? -13.875 19.625 6.859 1 95.44 148 ALA A C 1
ATOM 1215 O O . ALA A 1 148 ? -14.289 20.766 7.082 1 95.44 148 ALA A O 1
ATOM 1216 N N . ALA A 1 149 ? -12.836 19.125 7.41 1 94.75 149 ALA A N 1
ATOM 1217 C CA . ALA A 1 149 ? -12.086 19.891 8.398 1 94.75 149 ALA A CA 1
ATOM 1218 C C . ALA A 1 149 ? -11.445 21.125 7.762 1 94.75 149 ALA A C 1
ATOM 1220 O O . ALA A 1 149 ? -11.5 22.219 8.328 1 94.75 149 ALA A O 1
ATOM 1221 N N . ILE A 1 150 ? -10.906 20.953 6.59 1 95.19 150 ILE A N 1
ATOM 1222 C CA . ILE A 1 150 ? -10.219 22.047 5.918 1 95.19 150 ILE A CA 1
ATOM 1223 C C . ILE A 1 150 ? -11.242 23.078 5.438 1 95.19 150 ILE A C 1
ATOM 1225 O O . ILE A 1 150 ? -10.984 24.281 5.496 1 95.19 150 ILE A O 1
ATOM 1229 N N . GLU A 1 151 ? -12.414 22.641 5.004 1 95.12 151 GLU A N 1
ATOM 1230 C CA . GLU A 1 151 ? -13.461 23.562 4.57 1 95.12 151 GLU A CA 1
ATOM 1231 C C . GLU A 1 151 ? -13.961 24.422 5.73 1 95.12 151 GLU A C 1
ATOM 1233 O O . GLU A 1 151 ? -14.156 25.625 5.578 1 95.12 151 GLU A O 1
ATOM 1238 N N . ARG A 1 152 ? -14.109 23.828 6.832 1 93.44 152 ARG A N 1
ATOM 1239 C CA . ARG A 1 152 ? -14.523 24.578 8.016 1 93.44 152 ARG A CA 1
ATOM 1240 C C . ARG A 1 152 ? -13.43 25.547 8.461 1 93.44 152 ARG A C 1
ATOM 1242 O O . ARG A 1 152 ? -13.719 26.672 8.836 1 93.44 152 ARG A O 1
ATOM 1249 N N . GLU A 1 153 ? -12.219 25.031 8.453 1 92.75 153 GLU A N 1
ATOM 1250 C CA . GLU A 1 153 ? -11.102 25.906 8.805 1 92.75 153 GLU A CA 1
ATOM 1251 C C . GLU A 1 153 ? -11.008 27.109 7.863 1 92.75 153 GLU A C 1
ATOM 1253 O O . GLU A 1 153 ? -10.781 28.234 8.305 1 92.75 153 GLU A O 1
ATOM 1258 N N . LEU A 1 154 ? -11.242 26.828 6.602 1 93.44 154 LEU A N 1
ATOM 1259 C CA . LEU A 1 154 ? -11.195 27.891 5.605 1 93.44 154 LEU A CA 1
ATOM 1260 C C . LEU A 1 154 ? -12.305 28.922 5.848 1 93.44 154 LEU A C 1
ATOM 1262 O O . LEU A 1 154 ? -12.078 30.125 5.727 1 93.44 154 LEU A O 1
ATOM 1266 N N . PHE A 1 155 ? -13.438 28.453 6.211 1 93.25 155 PHE A N 1
ATOM 1267 C CA . PHE A 1 155 ? -14.547 29.344 6.527 1 93.25 155 PHE A CA 1
ATOM 1268 C C . PHE A 1 155 ? -14.203 30.234 7.707 1 93.25 155 PHE A C 1
ATOM 1270 O O . PHE A 1 155 ? -14.438 31.453 7.66 1 93.25 155 PHE A O 1
ATOM 1277 N N . ASP A 1 156 ? -13.602 29.625 8.68 1 91.19 156 ASP A N 1
ATOM 1278 C CA . ASP A 1 156 ? -13.195 30.391 9.859 1 91.19 156 ASP A CA 1
ATOM 1279 C C . ASP A 1 156 ? -12.109 31.406 9.516 1 91.19 156 ASP A C 1
ATOM 1281 O O . ASP A 1 156 ? -12.148 32.531 9.969 1 91.19 156 ASP A O 1
ATOM 1285 N N . LEU A 1 157 ? -11.195 30.969 8.703 1 91.56 157 LEU A N 1
ATOM 1286 C CA . LEU A 1 157 ? -10.078 31.844 8.344 1 91.56 157 LEU A CA 1
ATOM 1287 C C . LEU A 1 157 ? -10.562 33 7.492 1 91.56 157 LEU A C 1
ATOM 1289 O O . LEU A 1 157 ? -10.078 34.125 7.641 1 91.56 157 LEU A O 1
ATOM 1293 N N . GLU A 1 158 ? -11.508 32.781 6.648 1 91.81 158 GLU A N 1
ATOM 1294 C CA . GLU A 1 158 ? -12.07 33.875 5.836 1 91.81 158 GLU A CA 1
ATOM 1295 C C . GLU A 1 158 ? -12.836 34.875 6.695 1 91.81 158 GLU A C 1
ATOM 1297 O O . GLU A 1 158 ? -12.75 36.062 6.469 1 91.81 158 GLU A O 1
ATOM 1302 N N . ASN A 1 159 ? -13.516 34.344 7.633 1 88.19 159 ASN A N 1
ATOM 1303 C CA . ASN A 1 159 ? -14.203 35.219 8.578 1 88.19 159 ASN A CA 1
ATOM 1304 C C . ASN A 1 159 ? -13.211 36.031 9.406 1 88.19 159 ASN A C 1
ATOM 1306 O O . ASN A 1 159 ? -13.445 37.219 9.672 1 88.19 159 ASN A O 1
ATOM 1310 N N . LEU A 1 160 ? -12.164 35.375 9.828 1 89.69 160 LEU A N 1
ATOM 1311 C CA . LEU A 1 160 ? -11.109 36.031 10.578 1 89.69 160 LEU A CA 1
ATOM 1312 C C . LEU A 1 160 ? -10.492 37.156 9.742 1 89.69 160 LEU A C 1
ATOM 1314 O O . LEU A 1 160 ? -10.219 38.25 10.25 1 89.69 160 LEU A O 1
ATOM 1318 N N . GLN A 1 161 ? -10.312 36.906 8.477 1 91.12 161 GLN A N 1
ATOM 1319 C CA . GLN A 1 161 ? -9.758 37.906 7.582 1 91.12 161 GLN A CA 1
ATOM 1320 C C . GLN A 1 161 ? -10.68 39.125 7.484 1 91.12 161 GLN A C 1
ATOM 1322 O O . GLN A 1 161 ? -10.211 40.25 7.488 1 91.12 161 GLN A O 1
ATOM 1327 N N . LYS A 1 162 ? -11.945 38.906 7.422 1 88.62 162 LYS A N 1
ATOM 1328 C CA . LYS A 1 162 ? -12.922 40 7.355 1 88.62 162 LYS A CA 1
ATOM 1329 C C . LYS A 1 162 ? -12.898 40.844 8.633 1 88.62 162 LYS A C 1
ATOM 1331 O O . LYS A 1 162 ? -12.945 42.062 8.578 1 88.62 162 LYS A O 1
ATOM 1336 N N . GLN A 1 163 ? -12.781 40.125 9.75 1 86 163 GLN A N 1
ATOM 1337 C CA . GLN A 1 163 ? -12.734 40.844 11.031 1 86 163 GLN A CA 1
ATOM 1338 C C . GLN A 1 163 ? -11.469 41.688 11.148 1 86 163 GLN A C 1
ATOM 1340 O O . GLN A 1 163 ? -11.5 42.781 11.672 1 86 163 GLN A O 1
ATOM 1345 N N . LEU A 1 164 ? -10.391 41.156 10.68 1 89.44 164 LEU A N 1
ATOM 1346 C CA . LEU A 1 164 ? -9.125 41.875 10.734 1 89.44 164 LEU A CA 1
ATOM 1347 C C . LEU A 1 164 ? -9.156 43.094 9.828 1 89.44 164 LEU A C 1
ATOM 1349 O O . LEU A 1 164 ? -8.594 44.156 10.164 1 89.44 164 LEU A O 1
ATOM 1353 N N . ARG A 1 165 ? -9.852 43 8.711 1 88.06 165 ARG A N 1
ATOM 1354 C CA . ARG A 1 165 ? -9.992 44.125 7.812 1 88.06 165 ARG A CA 1
ATOM 1355 C C . ARG A 1 165 ? -10.836 45.219 8.453 1 88.06 165 ARG A C 1
ATOM 1357 O O . ARG A 1 165 ? -10.547 46.406 8.297 1 88.06 165 ARG A O 1
ATOM 1364 N N . THR A 1 166 ? -11.859 44.844 9.148 1 85.06 166 THR A N 1
ATOM 1365 C CA . THR A 1 166 ? -12.664 45.781 9.891 1 85.06 166 THR A CA 1
ATOM 1366 C C . THR A 1 166 ? -11.844 46.469 10.977 1 85.06 166 THR A C 1
ATOM 1368 O O . THR A 1 166 ? -11.953 47.688 11.188 1 85.06 166 THR A O 1
ATOM 1371 N N . LYS A 1 167 ? -11.016 45.656 11.648 1 83.94 167 LYS A N 1
ATOM 1372 C CA . LYS A 1 167 ? -10.156 46.188 12.695 1 83.94 167 LYS A CA 1
ATOM 1373 C C . LYS A 1 167 ? -9.18 47.219 12.133 1 83.94 167 LYS A C 1
ATOM 1375 O O . LYS A 1 167 ? -8.945 48.25 12.75 1 83.94 167 LYS A O 1
ATOM 1380 N N . VAL A 1 168 ? -8.617 46.938 11.008 1 85.19 168 VAL A N 1
ATOM 1381 C CA . VAL A 1 168 ? -7.648 47.844 10.398 1 85.19 168 VAL A CA 1
ATOM 1382 C C . VAL A 1 168 ? -8.328 49.188 10.055 1 85.19 168 VAL A C 1
ATOM 1384 O O . VAL A 1 168 ? -7.742 50.25 10.234 1 85.19 168 VAL A O 1
ATOM 1387 N N . LYS A 1 169 ? -9.531 49.156 9.562 1 83.69 169 LYS A N 1
ATOM 1388 C CA . LYS A 1 169 ? -10.273 50.375 9.234 1 83.69 169 LYS A CA 1
ATOM 1389 C C . LYS A 1 169 ? -10.547 51.219 10.492 1 83.69 169 LYS A C 1
ATOM 1391 O O . LYS A 1 169 ? -10.406 52.438 10.477 1 83.69 169 LYS A O 1
ATOM 1396 N N . LEU A 1 170 ? -10.898 50.5 11.531 1 81.88 170 LEU A N 1
ATOM 1397 C CA . LEU A 1 170 ? -11.156 51.188 12.789 1 81.88 170 LEU A CA 1
ATOM 1398 C C . LEU A 1 170 ? -9.883 51.812 13.344 1 81.88 170 LEU A C 1
ATOM 1400 O O . LEU A 1 170 ? -9.898 52.969 13.789 1 81.88 170 LEU A O 1
ATOM 1404 N N . GLU A 1 171 ? -8.797 51.094 13.336 1 81.69 171 GLU A N 1
ATOM 1405 C CA . GLU A 1 171 ? -7.527 51.562 13.875 1 81.69 171 GLU A CA 1
ATOM 1406 C C . GLU A 1 171 ? -6.973 52.719 13.031 1 81.69 171 GLU A C 1
ATOM 1408 O O . GLU A 1 171 ? -6.379 53.656 13.57 1 81.69 171 GLU A O 1
ATOM 1413 N N . SER A 1 172 ? -7.145 52.656 11.758 1 79 172 SER A N 1
ATOM 1414 C CA . SER A 1 172 ? -6.691 53.719 10.883 1 79 172 SER A CA 1
ATOM 1415 C C . SER A 1 172 ? -7.457 55.031 11.141 1 79 172 SER A C 1
ATOM 1417 O O . SER A 1 172 ? -6.875 56.125 11.125 1 79 172 SER A O 1
ATOM 1419 N N . SER A 1 173 ? -8.719 54.875 11.398 1 76.81 173 SER A N 1
ATOM 1420 C CA . SER A 1 173 ? -9.531 56.062 11.711 1 76.81 173 SER A CA 1
ATOM 1421 C C . SER A 1 173 ? -9.125 56.656 13.047 1 76.81 173 SER A C 1
ATOM 1423 O O . SER A 1 173 ? -9.078 57.906 13.18 1 76.81 173 SER A O 1
ATOM 1425 N N . GLN A 1 174 ? -8.742 55.875 13.969 1 75.19 174 GLN A N 1
ATOM 1426 C CA . GLN A 1 174 ? -8.344 56.344 15.289 1 75.19 174 GLN A CA 1
ATOM 1427 C C . GLN A 1 174 ? -6.938 56.938 15.258 1 75.19 174 GLN A C 1
ATOM 1429 O O . GLN A 1 174 ? -6.621 57.844 16.047 1 75.19 174 GLN A O 1
ATOM 1434 N N . TYR A 1 175 ? -6.07 56.406 14.484 1 69.06 175 TYR A N 1
ATOM 1435 C CA . TYR A 1 175 ? -4.734 56.969 14.312 1 69.06 175 TYR A CA 1
ATOM 1436 C C . TYR A 1 175 ? -4.805 58.375 13.75 1 69.06 175 TYR A C 1
ATOM 1438 O O . TYR A 1 175 ? -4.09 59.281 14.211 1 69.06 175 TYR A O 1
ATOM 1446 N N . ILE A 1 176 ? -5.672 58.531 12.836 1 68.12 176 ILE A N 1
ATOM 1447 C CA . ILE A 1 176 ? -5.852 59.844 12.234 1 68.12 176 ILE A CA 1
ATOM 1448 C C . ILE A 1 176 ? -6.332 60.844 13.289 1 68.12 176 ILE A C 1
ATOM 1450 O O . ILE A 1 176 ? -5.941 62 13.273 1 68.12 176 ILE A O 1
ATOM 1454 N N . THR A 1 177 ? -6.988 60.312 14.297 1 65 177 THR A N 1
ATOM 1455 C CA . THR A 1 177 ? -7.508 61.188 15.344 1 65 177 THR A CA 1
ATOM 1456 C C . THR A 1 177 ? -6.562 61.219 16.547 1 65 177 THR A C 1
ATOM 1458 O O . THR A 1 177 ? -6.934 61.688 17.625 1 65 177 THR A O 1
ATOM 1461 N N . ASN A 1 178 ? -5.359 60.656 16.359 1 61.56 178 ASN A N 1
ATOM 1462 C CA . ASN A 1 178 ? -4.27 60.656 17.344 1 61.56 178 ASN A CA 1
ATOM 1463 C C . ASN A 1 178 ? -4.605 59.812 18.562 1 61.56 178 ASN A C 1
ATOM 1465 O O . ASN A 1 178 ? -4.18 60.125 19.672 1 61.56 178 ASN A O 1
ATOM 1469 N N . GLN A 1 179 ? -5.469 58.875 18.359 1 57.44 179 GLN A N 1
ATOM 1470 C CA . GLN A 1 179 ? -5.859 58.031 19.5 1 57.44 179 GLN A CA 1
ATOM 1471 C C . GLN A 1 179 ? -5.113 56.719 19.5 1 57.44 179 GLN A C 1
ATOM 1473 O O . GLN A 1 179 ? -5.016 56.062 20.547 1 57.44 179 GLN A O 1
ATOM 1478 N N . PHE A 1 180 ? -4.594 56.375 18.266 1 62.56 180 PHE A N 1
ATOM 1479 C CA . PHE A 1 180 ? -3.955 55.062 18.188 1 62.56 180 PHE A CA 1
ATOM 1480 C C . PHE A 1 180 ? -2.604 55.156 17.484 1 62.56 180 PHE A C 1
ATOM 1482 O O . PHE A 1 180 ? -2.367 56.062 16.703 1 62.56 180 PHE A O 1
ATOM 1489 N N . LYS A 1 181 ? -1.748 54.344 17.984 1 70.12 181 LYS A N 1
ATOM 1490 C CA . LYS A 1 181 ? -0.377 54.344 17.484 1 70.12 181 LYS A CA 1
ATOM 1491 C C . LYS A 1 181 ? -0.277 53.625 16.141 1 70.12 181 LYS A C 1
ATOM 1493 O O . LYS A 1 181 ? -1.062 52.688 15.875 1 70.12 181 LYS A O 1
ATOM 1498 N N . LEU A 1 182 ? 0.502 54.062 15.234 1 72.44 182 LEU A N 1
ATOM 1499 C CA . LEU A 1 182 ? 0.792 53.469 13.93 1 72.44 182 LEU A CA 1
ATOM 1500 C C . LEU A 1 182 ? 1.214 52.031 14.078 1 72.44 182 LEU A C 1
ATOM 1502 O O . LEU A 1 182 ? 0.901 51.188 13.227 1 72.44 182 LEU A O 1
ATOM 1506 N N . SER A 1 183 ? 1.782 51.688 15.188 1 72.94 183 SER A N 1
ATOM 1507 C CA . SER A 1 183 ? 2.279 50.344 15.445 1 72.94 183 SER A CA 1
ATOM 1508 C C . SER A 1 183 ? 1.14 49.344 15.484 1 72.94 183 SER A C 1
ATOM 1510 O O . SER A 1 183 ? 1.303 48.188 15.047 1 72.94 183 SER A O 1
ATOM 1512 N N . ASN A 1 184 ? -0.023 49.75 15.844 1 75.19 184 ASN A N 1
ATOM 1513 C CA . ASN A 1 184 ? -1.174 48.844 15.906 1 75.19 184 ASN A CA 1
ATOM 1514 C C . ASN A 1 184 ? -1.704 48.531 14.516 1 75.19 184 ASN A C 1
ATOM 1516 O O . ASN A 1 184 ? -2.068 47.375 14.242 1 75.19 184 ASN A O 1
ATOM 1520 N N . VAL A 1 185 ? -1.619 49.531 13.672 1 77.81 185 VAL A N 1
ATOM 1521 C CA . VAL A 1 185 ? -2.088 49.312 12.305 1 77.81 185 VAL A CA 1
ATOM 1522 C C . VAL A 1 185 ? -1.151 48.344 11.578 1 77.81 185 VAL A C 1
ATOM 1524 O O . VAL A 1 185 ? -1.605 47.469 10.852 1 77.81 185 VAL A O 1
ATOM 1527 N N . LEU A 1 186 ? 0.1 48.5 11.812 1 77.25 186 LEU A N 1
ATOM 1528 C CA . LEU A 1 186 ? 1.085 47.656 11.172 1 77.25 186 LEU A CA 1
ATOM 1529 C C . LEU A 1 186 ? 0.934 46.188 11.648 1 77.25 186 LEU A C 1
ATOM 1531 O O . LEU A 1 186 ? 1.026 45.281 10.844 1 77.25 186 LEU A O 1
ATOM 1535 N N . LYS A 1 187 ? 0.684 46.031 12.891 1 79.94 187 LYS A N 1
ATOM 1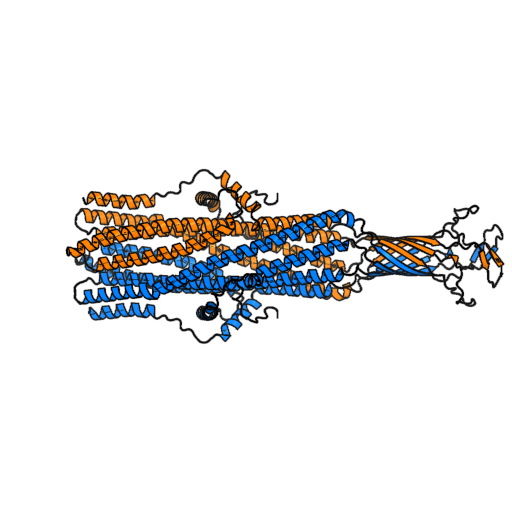536 C CA . LYS A 1 187 ? 0.49 44.688 13.453 1 79.94 187 LYS A CA 1
ATOM 1537 C C . LYS A 1 187 ? -0.724 44 12.836 1 79.94 187 LYS A C 1
ATOM 1539 O O . LYS A 1 187 ? -0.675 42.812 12.523 1 79.94 187 LYS A O 1
ATOM 1544 N N . THR A 1 188 ? -1.729 44.719 12.711 1 83.56 188 THR A N 1
ATOM 1545 C CA . THR A 1 188 ? -2.953 44.188 12.148 1 83.56 188 THR A CA 1
ATOM 1546 C C . THR A 1 188 ? -2.762 43.844 10.672 1 83.56 188 THR A C 1
ATOM 1548 O O . THR A 1 188 ? -3.279 42.812 10.195 1 83.56 188 THR A O 1
ATOM 1551 N N . ASN A 1 189 ? -2.016 44.625 9.961 1 82.62 189 ASN A N 1
ATOM 1552 C CA . ASN A 1 189 ? -1.729 44.344 8.562 1 82.62 189 ASN A CA 1
ATOM 1553 C C . ASN A 1 189 ? -0.885 43.062 8.414 1 82.62 189 ASN A C 1
ATOM 1555 O O . ASN A 1 189 ? -1.097 42.281 7.496 1 82.62 189 ASN A O 1
ATOM 1559 N N . ASN A 1 190 ? 0.069 42.938 9.312 1 80.75 190 ASN A N 1
ATOM 1560 C CA . ASN A 1 190 ? 0.862 41.688 9.328 1 80.75 190 ASN A CA 1
ATOM 1561 C C . ASN A 1 190 ? -0.008 40.469 9.57 1 80.75 190 ASN A C 1
ATOM 1563 O O . ASN A 1 190 ? 0.196 39.438 8.953 1 80.75 190 ASN A O 1
ATOM 1567 N N . ALA A 1 191 ? -0.922 40.594 10.469 1 84.31 191 ALA A N 1
ATOM 1568 C CA . ALA A 1 191 ? -1.826 39.5 10.781 1 84.31 191 ALA A CA 1
ATOM 1569 C C . ALA A 1 191 ? -2.676 39.125 9.562 1 84.31 191 ALA A C 1
ATOM 1571 O O . ALA A 1 191 ? -2.938 37.969 9.312 1 84.31 191 ALA A O 1
ATOM 1572 N N . ILE A 1 192 ? -3.064 40.156 8.844 1 87.5 192 ILE A N 1
ATOM 1573 C CA . ILE A 1 192 ? -3.867 39.938 7.652 1 87.5 192 ILE A CA 1
ATOM 1574 C C . ILE A 1 192 ? -3.049 39.156 6.629 1 87.5 192 ILE A C 1
ATOM 1576 O O . ILE A 1 192 ? -3.547 38.188 6.023 1 87.5 192 ILE A O 1
ATOM 1580 N N . GLU A 1 193 ? -1.825 39.5 6.441 1 83.31 193 GLU A N 1
ATOM 1581 C CA . GLU A 1 193 ? -0.964 38.812 5.488 1 83.31 193 GLU A CA 1
ATOM 1582 C C . GLU A 1 193 ? -0.721 37.375 5.918 1 83.31 193 GLU A C 1
ATOM 1584 O O . GLU A 1 193 ? -0.66 36.469 5.074 1 83.31 193 GLU A O 1
ATOM 1589 N N . LYS A 1 194 ? -0.558 37.125 7.18 1 83.56 194 LYS A N 1
ATOM 1590 C CA . LYS A 1 194 ? -0.384 35.781 7.707 1 83.56 194 LYS A CA 1
ATOM 1591 C C . LYS A 1 194 ? -1.607 34.906 7.418 1 83.56 194 LYS A C 1
ATOM 1593 O O . LYS A 1 194 ? -1.475 33.781 7 1 83.56 194 LYS A O 1
ATOM 1598 N N . ILE A 1 195 ? -2.723 35.469 7.645 1 87.88 195 ILE A N 1
ATOM 1599 C CA . ILE A 1 195 ? -3.965 34.719 7.445 1 87.88 195 ILE A CA 1
ATOM 1600 C C . ILE A 1 195 ? -4.172 34.469 5.957 1 87.88 195 ILE A C 1
ATOM 1602 O O . ILE A 1 195 ? -4.656 33.406 5.574 1 87.88 195 ILE A O 1
ATOM 1606 N N . LYS A 1 196 ? -3.818 35.438 5.141 1 87.94 196 LYS A N 1
ATOM 1607 C CA . LYS A 1 196 ? -3.91 35.25 3.695 1 87.94 196 LYS A CA 1
ATOM 1608 C C . LYS A 1 196 ? -3.047 34.062 3.246 1 87.94 196 LYS A C 1
ATOM 1610 O O . LYS A 1 196 ? -3.465 33.281 2.404 1 87.94 196 LYS A O 1
ATOM 1615 N N . ASP A 1 197 ? -1.917 33.969 3.771 1 85.19 197 ASP A N 1
ATOM 1616 C CA . ASP A 1 197 ? -1.022 32.875 3.451 1 85.19 197 ASP A CA 1
ATOM 1617 C C . ASP A 1 197 ? -1.62 31.531 3.891 1 85.19 197 ASP A C 1
ATOM 1619 O O . ASP A 1 197 ? -1.536 30.547 3.164 1 85.19 197 ASP A O 1
ATOM 1623 N N . LYS A 1 198 ? -2.119 31.5 5.062 1 87.06 198 LYS A N 1
ATOM 1624 C CA . LYS A 1 198 ? -2.74 30.281 5.566 1 87.06 198 LYS A CA 1
ATOM 1625 C C . LYS A 1 198 ? -3.908 29.859 4.68 1 87.06 198 LYS A C 1
ATOM 1627 O O . LYS A 1 198 ? -4.102 28.656 4.438 1 87.06 198 LYS A O 1
ATOM 1632 N N . ILE A 1 199 ? -4.656 30.875 4.254 1 91.25 199 ILE A N 1
ATOM 1633 C CA . ILE A 1 199 ? -5.789 30.594 3.381 1 91.25 199 ILE A CA 1
ATOM 1634 C C . ILE A 1 199 ? -5.293 29.984 2.066 1 91.25 199 ILE A C 1
ATOM 1636 O O . ILE A 1 199 ? -5.859 29.016 1.573 1 91.25 199 ILE A O 1
ATOM 1640 N N . ILE A 1 200 ? -4.246 30.484 1.52 1 88 200 ILE A N 1
ATOM 1641 C CA . ILE A 1 200 ? -3.672 29.953 0.285 1 88 200 ILE A CA 1
ATOM 1642 C C . ILE A 1 200 ? -3.193 28.516 0.503 1 88 200 ILE A C 1
ATOM 1644 O O . ILE A 1 200 ? -3.457 27.641 -0.319 1 88 200 ILE A O 1
ATOM 1648 N N . GLU A 1 201 ? -2.51 28.344 1.628 1 88.12 201 GLU A N 1
ATOM 1649 C CA . GLU A 1 201 ? -2.029 27 1.964 1 88.12 201 GLU A CA 1
ATOM 1650 C C . GLU A 1 201 ? -3.18 26 2.033 1 88.12 201 GLU A C 1
ATOM 1652 O O . GLU A 1 201 ? -3.104 24.922 1.45 1 88.12 201 GLU A O 1
ATOM 1657 N N . ARG A 1 202 ? -4.145 26.391 2.734 1 92.56 202 ARG A N 1
ATOM 1658 C CA . ARG A 1 202 ? -5.27 25.469 2.932 1 92.56 202 ARG A CA 1
ATOM 1659 C C . ARG A 1 202 ? -6.02 25.234 1.625 1 92.56 202 ARG A C 1
ATOM 1661 O O . ARG A 1 202 ? -6.547 24.156 1.39 1 92.56 202 ARG A O 1
ATOM 1668 N N . ASN A 1 203 ? -6.059 26.219 0.771 1 91.69 203 ASN A N 1
ATOM 1669 C CA . ASN A 1 203 ? -6.699 26.047 -0.529 1 91.69 203 ASN A CA 1
ATOM 1670 C C . ASN A 1 203 ? -5.926 25.062 -1.411 1 91.69 203 ASN A C 1
ATOM 1672 O O . ASN A 1 203 ? -6.523 24.281 -2.148 1 91.69 203 ASN A O 1
ATOM 1676 N N . ILE A 1 204 ? -4.664 25.094 -1.356 1 88.06 204 ILE A N 1
ATOM 1677 C CA . ILE A 1 204 ? -3.832 24.156 -2.1 1 88.06 204 ILE A CA 1
ATOM 1678 C C . ILE A 1 204 ? -4.109 22.719 -1.62 1 88.06 204 ILE A C 1
ATOM 1680 O O . ILE A 1 204 ? -4.332 21.828 -2.43 1 88.06 204 ILE A O 1
ATOM 1684 N N . VAL A 1 205 ? -4.121 22.594 -0.33 1 90.38 205 VAL A N 1
ATOM 1685 C CA . VAL A 1 205 ? -4.355 21.266 0.258 1 90.38 205 VAL A CA 1
ATOM 1686 C C . VAL A 1 205 ? -5.758 20.781 -0.104 1 90.38 205 VAL A C 1
ATOM 1688 O O . VAL A 1 205 ? -5.949 19.609 -0.437 1 90.38 205 VAL A O 1
ATOM 1691 N N . LEU A 1 206 ? -6.695 21.719 -0.051 1 93.62 206 LEU A N 1
ATOM 1692 C CA . LEU A 1 206 ? -8.078 21.359 -0.355 1 93.62 206 LEU A CA 1
ATOM 1693 C C . LEU A 1 206 ? -8.211 20.875 -1.798 1 93.62 206 LEU A C 1
ATOM 1695 O O . LEU A 1 206 ? -8.891 19.891 -2.068 1 93.62 206 LEU A O 1
ATOM 1699 N N . LYS A 1 207 ? -7.57 21.531 -2.668 1 88.81 207 LYS A N 1
ATOM 1700 C CA . LYS A 1 207 ? -7.609 21.141 -4.074 1 88.81 207 LYS A CA 1
ATOM 1701 C C . LYS A 1 207 ? -6.996 19.75 -4.281 1 88.81 207 LYS A C 1
ATOM 1703 O O . LYS A 1 207 ? -7.539 18.938 -5.02 1 88.81 207 LYS A O 1
ATOM 1708 N N . GLU A 1 208 ? -5.918 19.516 -3.645 1 87.62 208 GLU A N 1
ATOM 1709 C CA . GLU A 1 208 ? -5.262 18.219 -3.719 1 87.62 208 GLU A CA 1
ATOM 1710 C C . GLU A 1 208 ? -6.164 17.109 -3.184 1 87.62 208 GLU A C 1
ATOM 1712 O O . GLU A 1 208 ? -6.289 16.047 -3.799 1 87.62 208 GLU A O 1
ATOM 1717 N N . LEU A 1 209 ? -6.758 17.359 -2.105 1 92 209 LEU A N 1
ATOM 1718 C CA . LEU A 1 209 ? -7.605 16.359 -1.465 1 92 209 LEU A CA 1
ATOM 1719 C C . LEU A 1 209 ? -8.844 16.078 -2.305 1 92 209 LEU A C 1
ATOM 1721 O O . LEU A 1 209 ? -9.266 14.922 -2.438 1 92 209 LEU A O 1
ATOM 1725 N N . LYS A 1 210 ? -9.398 17.094 -2.869 1 89.94 210 LYS A N 1
ATOM 1726 C CA . LYS A 1 210 ? -10.594 16.922 -3.695 1 89.94 210 LYS A CA 1
ATOM 1727 C C . LYS A 1 210 ? -10.273 16.109 -4.953 1 89.94 210 LYS A C 1
ATOM 1729 O O . LYS A 1 210 ? -11.078 15.289 -5.391 1 89.94 210 LYS A O 1
ATOM 1734 N N . GLN A 1 211 ? -9.117 16.344 -5.469 1 85.75 211 GLN A N 1
ATOM 1735 C CA . GLN A 1 211 ? -8.68 15.555 -6.621 1 85.75 211 GLN A CA 1
ATOM 1736 C C . GLN A 1 211 ? -8.5 14.086 -6.246 1 85.75 211 GLN A C 1
ATOM 1738 O O . GLN A 1 211 ? -8.852 13.195 -7.02 1 85.75 211 GLN A O 1
ATOM 1743 N N . SER A 1 212 ? -7.984 13.844 -5.094 1 85.94 212 SER A N 1
ATOM 1744 C CA . SER A 1 212 ? -7.797 12.469 -4.625 1 85.94 212 SER A CA 1
ATOM 1745 C C . SER A 1 212 ? -9.133 11.781 -4.375 1 85.94 212 SER A C 1
ATOM 1747 O O . SER A 1 212 ? -9.266 10.578 -4.57 1 85.94 212 SER A O 1
ATOM 1749 N N . LEU A 1 213 ? -10.109 12.539 -3.973 1 88.25 213 LEU A N 1
ATOM 1750 C CA . LEU A 1 213 ? -11.422 12 -3.645 1 88.25 213 LEU A CA 1
ATOM 1751 C C . LEU A 1 213 ? -12.156 11.547 -4.902 1 88.25 213 LEU A C 1
ATOM 1753 O O . LEU A 1 213 ? -13.008 10.656 -4.844 1 88.25 213 LEU A O 1
ATOM 1757 N N . GLU A 1 214 ? -11.773 12.047 -5.996 1 82.81 214 GLU A N 1
ATOM 1758 C CA . GLU A 1 214 ? -12.422 11.703 -7.258 1 82.81 214 GLU A CA 1
ATOM 1759 C C . GLU A 1 214 ? -12.219 10.234 -7.598 1 82.81 214 GLU A C 1
ATOM 1761 O O . GLU A 1 214 ? -13.062 9.617 -8.242 1 82.81 214 GLU A O 1
ATOM 1766 N N . PHE A 1 215 ? -11.195 9.68 -7.16 1 80.5 215 PHE A N 1
ATOM 1767 C CA . PHE A 1 215 ? -10.906 8.273 -7.406 1 80.5 215 PHE A CA 1
ATOM 1768 C C . PHE A 1 215 ? -11.953 7.379 -6.75 1 80.5 215 PHE A C 1
ATOM 1770 O O . PHE A 1 215 ? -12.328 6.344 -7.301 1 80.5 215 PHE A O 1
ATOM 1777 N N . TYR A 1 216 ? -12.414 7.801 -5.688 1 81.38 216 TYR A N 1
ATOM 1778 C CA . TYR A 1 216 ? -13.344 6.98 -4.914 1 81.38 216 TYR A CA 1
ATOM 1779 C C . TYR A 1 216 ? -14.773 7.207 -5.379 1 81.38 216 TYR A C 1
ATOM 1781 O O . TYR A 1 216 ? -15.625 6.32 -5.246 1 81.38 216 TYR A O 1
ATOM 1789 N N . GLY A 1 217 ? -15.109 8.383 -5.895 1 73.38 217 GLY A N 1
ATOM 1790 C CA . GLY A 1 217 ? -16.469 8.781 -6.211 1 73.38 217 GLY A CA 1
ATOM 1791 C C . GLY A 1 217 ? -16.922 8.328 -7.586 1 73.38 217 GLY A C 1
ATOM 1792 O O . GLY A 1 217 ? -18.125 8.219 -7.852 1 73.38 217 GLY A O 1
ATOM 1793 N N . ASN A 1 218 ? -16.125 8.109 -8.398 1 63.78 218 ASN A N 1
ATOM 1794 C CA . ASN A 1 218 ? -16.484 7.859 -9.789 1 63.78 218 ASN A CA 1
ATOM 1795 C C . ASN A 1 218 ? -17.297 6.578 -9.93 1 63.78 218 ASN A C 1
ATOM 1797 O O . ASN A 1 218 ? -18.031 6.406 -10.906 1 63.78 218 ASN A O 1
ATOM 1801 N N . HIS A 1 219 ? -17.297 5.836 -8.992 1 63.59 219 HIS A N 1
ATOM 1802 C CA . HIS A 1 219 ? -17.984 4.562 -9.164 1 63.59 219 HIS A CA 1
ATOM 1803 C C . HIS A 1 219 ? -19.188 4.457 -8.227 1 63.59 219 HIS A C 1
ATOM 1805 O O . HIS A 1 219 ? -19.812 3.402 -8.133 1 63.59 219 HIS A O 1
ATOM 1811 N N . ILE A 1 220 ? -19.344 5.504 -7.547 1 61.81 220 ILE A N 1
ATOM 1812 C CA . ILE A 1 220 ? -20.406 5.449 -6.555 1 61.81 220 ILE A CA 1
ATOM 1813 C C . ILE A 1 220 ? -21.672 6.086 -7.125 1 61.81 220 ILE A C 1
ATOM 1815 O O . ILE A 1 220 ? -21.688 7.27 -7.465 1 61.81 220 ILE A O 1
ATOM 1819 N N . ASP A 1 221 ? -22.547 5.262 -7.68 1 60.22 221 ASP A N 1
ATOM 1820 C CA . ASP A 1 221 ? -23.844 5.758 -8.117 1 60.22 221 ASP A CA 1
ATOM 1821 C C . ASP A 1 221 ? -24.625 6.367 -6.953 1 60.22 221 ASP A C 1
ATOM 1823 O O . ASP A 1 221 ? -25.625 7.043 -7.16 1 60.22 221 ASP A O 1
ATOM 1827 N N . THR A 1 222 ? -24.25 6.07 -5.73 1 63.5 222 THR A N 1
ATOM 1828 C CA . THR A 1 222 ? -25.062 6.441 -4.574 1 63.5 222 THR A CA 1
ATOM 1829 C C . THR A 1 222 ? -24.578 7.762 -3.982 1 63.5 222 THR A C 1
ATOM 1831 O O . THR A 1 222 ? -23.5 8.258 -4.344 1 63.5 222 THR A O 1
ATOM 1834 N N . ASN A 1 223 ? -25.375 8.242 -3.156 1 71.19 223 ASN A N 1
ATOM 1835 C CA . ASN A 1 223 ? -25.109 9.438 -2.369 1 71.19 223 ASN A CA 1
ATOM 1836 C C . ASN A 1 223 ? -23.797 9.305 -1.588 1 71.19 223 ASN A C 1
ATOM 1838 O O . ASN A 1 223 ? -23.594 8.32 -0.872 1 71.19 223 ASN A O 1
ATOM 1842 N N . PRO A 1 224 ? -22.859 10.172 -1.895 1 83.81 224 PRO A N 1
ATOM 1843 C CA . PRO A 1 224 ? -21.578 10.109 -1.185 1 83.81 224 PRO A CA 1
ATOM 1844 C C . PRO A 1 224 ? -21.734 10.094 0.333 1 83.81 224 PRO A C 1
ATOM 1846 O O . PRO A 1 224 ? -22.734 10.617 0.854 1 83.81 224 PRO A O 1
ATOM 1849 N N . ILE A 1 225 ? -20.984 9.344 1.017 1 89.19 225 ILE A N 1
ATOM 1850 C CA . ILE A 1 225 ? -21 9.273 2.475 1 89.19 225 ILE A CA 1
ATOM 1851 C C . ILE A 1 225 ? -20.609 10.625 3.059 1 89.19 225 ILE A C 1
ATOM 1853 O O . ILE A 1 225 ? -19.578 11.195 2.684 1 89.19 225 ILE A O 1
ATOM 1857 N N . LYS A 1 226 ? -21.453 11.062 3.936 1 90.19 226 LYS A N 1
ATOM 1858 C CA . LYS A 1 226 ? -21.234 12.383 4.516 1 90.19 226 LYS A CA 1
ATOM 1859 C C . LYS A 1 226 ? -20.375 12.297 5.773 1 90.19 226 LYS A C 1
ATOM 1861 O O . LYS A 1 226 ? -20.25 11.227 6.371 1 90.19 226 LYS A O 1
ATOM 1866 N N . GLU A 1 227 ? -19.828 13.438 6.156 1 94.12 227 GLU A N 1
ATOM 1867 C CA . GLU A 1 227 ? -18.953 13.523 7.316 1 94.12 227 GLU A CA 1
ATOM 1868 C C . GLU A 1 227 ? -19.672 13.086 8.586 1 94.12 227 GLU A C 1
ATOM 1870 O O . GLU A 1 227 ? -19.109 12.336 9.398 1 94.12 227 GLU A O 1
ATOM 1875 N N . GLU A 1 228 ? -20.891 13.492 8.742 1 92.19 228 GLU A N 1
ATOM 1876 C CA . GLU A 1 228 ? -21.641 13.211 9.961 1 92.19 228 GLU A CA 1
ATOM 1877 C C . GLU A 1 228 ? -21.875 11.711 10.133 1 92.19 228 GLU A C 1
ATOM 1879 O O . GLU A 1 228 ? -21.844 11.195 11.25 1 92.19 228 GLU A O 1
ATOM 1884 N N . GLU A 1 229 ? -22.109 11.078 9.023 1 93.25 229 GLU A N 1
ATOM 1885 C CA . GLU A 1 229 ? -22.312 9.633 9.062 1 93.25 229 GLU A CA 1
ATOM 1886 C C . GLU A 1 229 ? -21.047 8.914 9.5 1 93.25 229 GLU A C 1
ATOM 1888 O O . GLU A 1 229 ? -21.109 7.961 10.281 1 93.25 229 GLU A O 1
ATOM 1893 N N . ILE A 1 230 ? -19.922 9.375 8.969 1 95.31 230 ILE A N 1
ATOM 1894 C CA . ILE A 1 230 ? -18.641 8.773 9.305 1 95.31 230 ILE A CA 1
ATOM 1895 C C . ILE A 1 230 ? -18.344 8.961 10.789 1 95.31 230 ILE A C 1
ATOM 1897 O O . ILE A 1 230 ? -17.938 8.016 11.469 1 95.31 230 ILE A O 1
ATOM 1901 N N . ILE A 1 231 ? -18.609 10.133 11.289 1 94.25 231 ILE A N 1
ATOM 1902 C CA . ILE A 1 231 ? -18.312 10.453 12.68 1 94.25 231 ILE A CA 1
ATOM 1903 C C . ILE A 1 231 ? -19.188 9.609 13.602 1 94.25 231 ILE A C 1
ATOM 1905 O O . ILE A 1 231 ? -18.703 9.094 14.617 1 94.25 231 ILE A O 1
ATOM 1909 N N . GLU A 1 232 ? -20.359 9.445 13.234 1 91.75 232 GLU A N 1
ATOM 1910 C CA . GLU A 1 232 ? -21.234 8.594 14.031 1 91.75 232 GLU A CA 1
ATOM 1911 C C . GLU A 1 232 ? -20.75 7.148 14.039 1 91.75 232 GLU A C 1
ATOM 1913 O O . GLU A 1 232 ? -20.719 6.504 15.086 1 91.75 232 GLU A O 1
ATOM 1918 N N . TYR A 1 233 ? -20.438 6.68 12.891 1 93.19 233 TYR A N 1
ATOM 1919 C CA . TYR A 1 233 ? -19.922 5.32 12.742 1 93.19 233 TYR A CA 1
ATOM 1920 C C . TYR A 1 233 ? -18.672 5.121 13.578 1 93.19 233 TYR A C 1
ATOM 1922 O O . TYR A 1 233 ? -18.547 4.129 14.297 1 93.19 233 TYR A O 1
ATOM 1930 N N . LEU A 1 234 ? -17.766 6.102 13.523 1 94.12 234 LEU A N 1
ATOM 1931 C CA . LEU A 1 234 ? -16.484 6 14.211 1 94.12 234 LEU A CA 1
ATOM 1932 C C . LEU A 1 234 ? -16.672 6.184 15.719 1 94.12 234 LEU A C 1
ATOM 1934 O O . LEU A 1 234 ? -15.953 5.562 16.516 1 94.12 234 LEU A O 1
ATOM 1938 N N . SER A 1 235 ? -17.547 7.047 16.094 1 92.06 235 SER A N 1
ATOM 1939 C CA . SER A 1 235 ? -17.781 7.293 17.516 1 92.06 235 SER A CA 1
ATOM 1940 C C . SER A 1 235 ? -18.25 6.023 18.234 1 92.06 235 SER A C 1
ATOM 1942 O O . SER A 1 235 ? -17.859 5.766 19.375 1 92.06 235 SER A O 1
ATOM 1944 N N . ASN A 1 236 ? -19.031 5.238 17.562 1 88.31 236 ASN A N 1
ATOM 1945 C CA . ASN A 1 236 ? -19.5 3.977 18.125 1 88.31 236 ASN A CA 1
ATOM 1946 C C . ASN A 1 236 ? -18.359 2.971 18.281 1 88.31 236 ASN A C 1
ATOM 1948 O O . ASN A 1 236 ? -18.328 2.207 19.25 1 88.31 236 ASN A O 1
ATOM 1952 N N . LYS A 1 237 ? -17.5 3.07 17.438 1 88.25 237 LYS A N 1
ATOM 1953 C CA . LYS A 1 237 ? -16.406 2.111 17.469 1 88.25 237 LYS A CA 1
ATOM 1954 C C . LYS A 1 237 ? -15.289 2.578 18.391 1 88.25 237 LYS A C 1
ATOM 1956 O O . LYS A 1 237 ? -14.555 1.758 18.953 1 88.25 237 LYS A O 1
ATOM 1961 N N . GLU A 1 238 ? -15.102 3.85 18.5 1 88.94 238 GLU A N 1
ATOM 1962 C CA . GLU A 1 238 ? -14.055 4.426 19.344 1 88.94 238 GLU A CA 1
ATOM 1963 C C . GLU A 1 238 ? -14.188 3.963 20.781 1 88.94 238 GLU A C 1
ATOM 1965 O O . GLU A 1 238 ? -13.18 3.811 21.484 1 88.94 238 GLU A O 1
ATOM 1970 N N . LYS A 1 239 ? -15.328 3.68 21.188 1 83.06 239 LYS A N 1
ATOM 1971 C CA . LYS A 1 239 ? -15.586 3.256 22.547 1 83.06 239 LYS A CA 1
ATOM 1972 C C . LYS A 1 239 ? -14.867 1.947 22.875 1 83.06 239 LYS A C 1
ATOM 1974 O O . LYS A 1 239 ? -14.539 1.679 24.031 1 83.06 239 LYS A O 1
ATOM 1979 N N . PHE A 1 240 ? -14.508 1.246 21.812 1 78.38 240 PHE A N 1
ATOM 1980 C CA . PHE A 1 240 ? -13.922 -0.071 22.031 1 78.38 240 PHE A CA 1
ATOM 1981 C C . PHE A 1 240 ? -12.461 -0.089 21.578 1 78.38 240 PHE A C 1
ATOM 1983 O O . PHE A 1 240 ? -11.852 -1.155 21.484 1 78.38 240 PHE A O 1
ATOM 1990 N N . ILE A 1 241 ? -11.883 0.983 21.266 1 78.88 241 ILE A N 1
ATOM 1991 C CA . ILE A 1 241 ? -10.547 1.073 20.703 1 78.88 241 ILE A CA 1
ATOM 1992 C C . ILE A 1 241 ? -9.508 0.681 21.75 1 78.88 241 ILE A C 1
ATOM 1994 O O . ILE A 1 241 ? -8.492 0.072 21.422 1 78.88 241 ILE A O 1
ATOM 1998 N N . GLU A 1 242 ? -9.719 1.128 22.984 1 69.31 242 GLU A N 1
ATOM 1999 C CA . GLU A 1 242 ? -8.672 0.943 23.984 1 69.31 242 GLU A CA 1
ATOM 2000 C C . GLU A 1 242 ? -8.469 -0.536 24.297 1 69.31 242 GLU A C 1
ATOM 2002 O O . GLU A 1 242 ? -7.625 -0.888 25.125 1 69.31 242 GLU A O 1
ATOM 2007 N N . GLN A 1 243 ? -9.047 -1.298 23.469 1 63.28 243 GLN A N 1
ATOM 2008 C CA . GLN A 1 243 ? -8.773 -2.693 23.797 1 63.28 243 GLN A CA 1
ATOM 2009 C C . GLN A 1 243 ? -7.379 -3.107 23.328 1 63.28 243 GLN A C 1
ATOM 2011 O O . GLN A 1 243 ? -6.934 -2.703 22.25 1 63.28 243 GLN A O 1
ATOM 2016 N N . GLU A 1 244 ? -6.613 -3.613 24.25 1 62.09 244 GLU A N 1
ATOM 2017 C CA . GLU A 1 244 ? -5.215 -4 24.094 1 62.09 244 GLU A CA 1
ATOM 2018 C C . GLU A 1 244 ? -5.035 -4.973 22.938 1 62.09 244 GLU A C 1
ATOM 2020 O O . GLU A 1 244 ? -5.836 -5.891 22.766 1 62.09 244 GLU A O 1
ATOM 2025 N N . LEU A 1 245 ? -4.148 -4.496 22.047 1 67.69 245 LEU A N 1
ATOM 2026 C CA . LEU A 1 245 ? -3.703 -5.387 20.984 1 67.69 245 LEU A CA 1
ATOM 2027 C C . LEU A 1 245 ? -2.928 -6.57 21.547 1 67.69 245 LEU A C 1
ATOM 2029 O O . LEU A 1 245 ? -1.796 -6.41 22.016 1 67.69 245 LEU A O 1
ATOM 2033 N N . THR A 1 246 ? -3.688 -7.59 21.859 1 69 246 THR A N 1
ATOM 2034 C CA . THR A 1 246 ? -3.047 -8.828 22.312 1 69 246 THR A CA 1
ATOM 2035 C C . THR A 1 246 ? -2.492 -9.602 21.109 1 69 246 THR A C 1
ATOM 2037 O O . THR A 1 246 ? -2.814 -9.297 19.969 1 69 246 THR A O 1
ATOM 2040 N N . GLN A 1 247 ? -1.582 -10.391 21.453 1 70.25 247 GLN A N 1
ATOM 2041 C CA . GLN A 1 247 ? -1.011 -11.25 20.422 1 70.25 247 GLN A CA 1
ATOM 2042 C C . GLN A 1 247 ? -2.105 -11.969 19.641 1 70.25 247 GLN A C 1
ATOM 2044 O O . GLN A 1 247 ? -1.981 -12.156 18.422 1 70.25 247 GLN A O 1
ATOM 2049 N N . LEU A 1 248 ? -3.051 -12.297 20.281 1 69.62 248 LEU A N 1
ATOM 2050 C CA . LEU A 1 248 ? -4.152 -13.008 19.641 1 69.62 248 LEU A CA 1
ATOM 2051 C C . LEU A 1 248 ? -4.891 -12.102 18.672 1 69.62 248 LEU A C 1
ATOM 2053 O O . LEU A 1 248 ? -5.266 -12.531 17.578 1 69.62 248 LEU A O 1
ATOM 2057 N N . THR A 1 249 ? -4.938 -10.938 19.047 1 77.94 249 THR A N 1
ATOM 2058 C CA . THR A 1 249 ? -5.637 -10 18.172 1 77.94 249 THR A CA 1
ATOM 2059 C C . THR A 1 249 ? -4.801 -9.68 16.938 1 77.94 249 THR A C 1
ATOM 2061 O O . THR A 1 249 ? -5.344 -9.531 15.844 1 77.94 249 THR A O 1
ATOM 2064 N N . ILE A 1 250 ? -3.566 -9.75 17.141 1 81.5 250 ILE A N 1
ATOM 2065 C CA . ILE A 1 250 ? -2.662 -9.453 16.031 1 81.5 250 ILE A CA 1
ATOM 2066 C C . ILE A 1 250 ? -2.738 -10.57 15 1 81.5 250 ILE A C 1
ATOM 2068 O O . ILE A 1 250 ? -2.719 -10.305 13.797 1 81.5 250 ILE A O 1
ATOM 2072 N N . SER A 1 251 ? -2.869 -11.727 15.523 1 81.94 251 SER A N 1
ATOM 2073 C CA . SER A 1 251 ? -2.889 -12.883 14.633 1 81.94 251 SER A CA 1
ATOM 2074 C C . SER A 1 251 ? -4.141 -12.891 13.758 1 81.94 251 SER A C 1
ATOM 2076 O O . SER A 1 251 ? -4.164 -13.523 12.703 1 81.94 251 SER A O 1
ATOM 2078 N N . GLN A 1 252 ? -5.07 -12.141 14.141 1 82.38 252 GLN A N 1
ATOM 2079 C CA . GLN A 1 252 ? -6.336 -12.141 13.406 1 82.38 252 GLN A CA 1
ATOM 2080 C C . GLN A 1 252 ? -6.379 -11.023 12.375 1 82.38 252 GLN A C 1
ATOM 2082 O O . GLN A 1 252 ? -7.332 -10.922 11.594 1 82.38 252 GLN A O 1
ATOM 2087 N N . ILE A 1 253 ? -5.289 -10.328 12.352 1 88.06 253 ILE A N 1
ATOM 2088 C CA . ILE A 1 253 ? -5.219 -9.242 11.383 1 88.06 253 ILE A CA 1
ATOM 2089 C C . ILE A 1 253 ? -5.039 -9.805 9.977 1 88.06 253 ILE A C 1
ATOM 2091 O O . ILE A 1 253 ? -4.227 -10.711 9.766 1 88.06 253 ILE A O 1
ATOM 2095 N N . PRO A 1 254 ? -5.777 -9.25 9.031 1 88.94 254 PRO A N 1
ATOM 2096 C CA . PRO A 1 254 ? -5.797 -9.805 7.68 1 88.94 254 PRO A CA 1
ATOM 2097 C C . PRO A 1 254 ? -4.398 -9.945 7.082 1 88.94 254 PRO A C 1
ATOM 2099 O O . PRO A 1 254 ? -4.102 -10.953 6.43 1 88.94 254 PRO A O 1
ATOM 2102 N N . ILE A 1 255 ? -3.535 -9.039 7.273 1 89.81 255 ILE A N 1
ATOM 2103 C CA . ILE A 1 255 ? -2.201 -9.086 6.684 1 89.81 255 ILE A CA 1
ATOM 2104 C C . ILE A 1 255 ? -1.405 -10.234 7.301 1 89.81 255 ILE A C 1
ATOM 2106 O O . ILE A 1 255 ? -0.569 -10.844 6.633 1 89.81 255 ILE A O 1
ATOM 2110 N N . ILE A 1 256 ? -1.639 -10.508 8.562 1 90.62 256 ILE A N 1
ATOM 2111 C CA . ILE A 1 256 ? -0.955 -11.609 9.227 1 90.62 256 ILE A CA 1
ATOM 2112 C C . ILE A 1 256 ? -1.556 -12.938 8.766 1 90.62 256 ILE A C 1
ATOM 2114 O O . ILE A 1 256 ? -0.833 -13.914 8.562 1 90.62 256 ILE A O 1
ATOM 2118 N N . GLN A 1 257 ? -2.861 -12.898 8.617 1 90.81 257 GLN A N 1
ATOM 2119 C CA . GLN A 1 257 ? -3.52 -14.086 8.078 1 90.81 257 GLN A CA 1
ATOM 2120 C C . GLN A 1 257 ? -3.029 -14.391 6.66 1 90.81 257 GLN A C 1
ATOM 2122 O O . GLN A 1 257 ? -2.85 -15.555 6.297 1 90.81 257 GLN A O 1
ATOM 2127 N N . TYR A 1 258 ? -2.824 -13.398 5.875 1 93.19 258 TYR A N 1
ATOM 2128 C CA . TYR A 1 258 ? -2.254 -13.547 4.543 1 93.19 258 TYR A CA 1
ATOM 2129 C C . TYR A 1 258 ? -0.875 -14.188 4.605 1 93.19 258 TYR A C 1
ATOM 2131 O O . TYR A 1 258 ? -0.58 -15.117 3.846 1 93.19 258 TYR A O 1
ATOM 2139 N N . ALA A 1 259 ? -0.091 -13.711 5.52 1 90.88 259 ALA A N 1
ATOM 2140 C CA . ALA A 1 259 ? 1.264 -14.242 5.645 1 90.88 259 ALA A CA 1
ATOM 2141 C C . ALA A 1 259 ? 1.241 -15.703 6.098 1 90.88 259 ALA A C 1
ATOM 2143 O O . ALA A 1 259 ? 2.051 -16.516 5.641 1 90.88 259 ALA A O 1
ATOM 2144 N N . GLU A 1 260 ? 0.336 -16 6.98 1 91.31 260 GLU A N 1
ATOM 2145 C CA . GLU A 1 260 ? 0.202 -17.375 7.449 1 91.31 260 GLU A CA 1
ATOM 2146 C C . GLU A 1 260 ? -0.249 -18.297 6.324 1 91.31 260 GLU A C 1
ATOM 2148 O O . GLU A 1 260 ? 0.295 -19.391 6.156 1 91.31 260 GLU A O 1
ATOM 2153 N N . ALA A 1 261 ? -1.188 -17.828 5.582 1 91.12 261 ALA A N 1
ATOM 2154 C CA . ALA A 1 261 ? -1.674 -18.609 4.457 1 91.12 261 ALA A CA 1
ATOM 2155 C C . ALA A 1 261 ? -0.575 -18.828 3.418 1 91.12 261 ALA A C 1
ATOM 2157 O O . ALA A 1 261 ? -0.493 -19.891 2.797 1 91.12 261 ALA A O 1
ATOM 2158 N N . ASN A 1 262 ? 0.172 -17.859 3.211 1 91.31 262 ASN A N 1
ATOM 2159 C CA . ASN A 1 262 ? 1.276 -17.953 2.262 1 91.31 262 ASN A CA 1
ATOM 2160 C C . ASN A 1 262 ? 2.312 -18.984 2.713 1 91.31 262 ASN A C 1
ATOM 2162 O O . ASN A 1 262 ? 2.875 -19.703 1.89 1 91.31 262 ASN A O 1
ATOM 2166 N N . GLN A 1 263 ? 2.553 -19.047 3.99 1 91.19 263 GLN A N 1
ATOM 2167 C CA . GLN A 1 263 ? 3.469 -20.047 4.535 1 91.19 263 GLN A CA 1
ATOM 2168 C C . GLN A 1 263 ? 2.91 -21.453 4.367 1 91.19 263 GLN A C 1
ATOM 2170 O O . GLN A 1 263 ? 3.643 -22.375 4 1 91.19 263 GLN A O 1
ATOM 2175 N N . VAL A 1 264 ? 1.664 -21.562 4.656 1 91.56 264 VAL A N 1
ATOM 2176 C CA . VAL A 1 264 ? 1.017 -22.859 4.516 1 91.56 264 VAL A CA 1
ATOM 2177 C C . VAL A 1 264 ? 1.091 -23.312 3.061 1 91.56 264 VAL A C 1
ATOM 2179 O O . VAL A 1 264 ? 1.379 -24.484 2.783 1 91.56 264 VAL A O 1
ATOM 2182 N N . LYS A 1 265 ? 0.847 -22.406 2.193 1 92.88 265 LYS A N 1
ATOM 2183 C CA . LYS A 1 265 ? 0.933 -22.734 0.771 1 92.88 265 LYS A CA 1
ATOM 2184 C C . LYS A 1 265 ? 2.336 -23.203 0.396 1 92.88 265 LYS A C 1
ATOM 2186 O O . LYS A 1 265 ? 2.496 -24.188 -0.314 1 92.88 265 LYS A O 1
ATOM 2191 N N . ALA A 1 266 ? 3.281 -22.516 0.884 1 90.56 266 ALA A N 1
ATOM 2192 C CA . ALA A 1 266 ? 4.664 -22.859 0.567 1 90.56 266 ALA A CA 1
ATOM 2193 C C . ALA A 1 266 ? 5.023 -24.25 1.106 1 90.56 266 ALA A C 1
ATOM 2195 O O . ALA A 1 266 ? 5.742 -25 0.454 1 90.56 266 ALA A O 1
ATOM 2196 N N . ILE A 1 267 ? 4.566 -24.531 2.273 1 91.88 267 ILE A N 1
ATOM 2197 C CA . ILE A 1 267 ? 4.812 -25.844 2.865 1 91.88 267 ILE A CA 1
ATOM 2198 C C . ILE A 1 267 ? 4.137 -26.922 2.021 1 91.88 267 ILE A C 1
ATOM 2200 O O . ILE A 1 267 ? 4.727 -27.984 1.761 1 91.88 267 ILE A O 1
ATOM 2204 N N . GLN A 1 268 ? 2.949 -26.656 1.542 1 91 268 GLN A N 1
ATOM 2205 C CA . GLN A 1 268 ? 2.24 -27.609 0.69 1 91 268 GLN A CA 1
ATOM 2206 C C . GLN A 1 268 ? 2.945 -27.781 -0.652 1 91 268 GLN A C 1
ATOM 2208 O O . GLN A 1 268 ? 3.031 -28.891 -1.179 1 91 268 GLN A O 1
ATOM 2213 N N . GLU A 1 269 ? 3.402 -26.703 -1.188 1 87.81 269 GLU A N 1
ATOM 2214 C CA . GLU A 1 269 ? 4.148 -26.781 -2.441 1 87.81 269 GLU A CA 1
ATOM 2215 C C . GLU A 1 269 ? 5.426 -27.594 -2.279 1 87.81 269 GLU A C 1
ATOM 2217 O O . GLU A 1 269 ? 5.801 -28.359 -3.174 1 87.81 269 GLU A O 1
ATOM 2222 N N . SER A 1 270 ? 6.074 -27.406 -1.157 1 87.56 270 SER A N 1
ATOM 2223 C CA . SER A 1 270 ? 7.273 -28.188 -0.875 1 87.56 270 SER A CA 1
ATOM 2224 C C . SER A 1 270 ? 6.957 -29.672 -0.781 1 87.56 270 SER A C 1
ATOM 2226 O O . SER A 1 270 ? 7.707 -30.516 -1.297 1 87.56 270 SER A O 1
ATOM 2228 N N . LYS A 1 271 ? 5.902 -29.984 -0.111 1 87.5 271 LYS A N 1
ATOM 2229 C CA . LYS A 1 271 ? 5.477 -31.391 -0.011 1 87.5 271 LYS A CA 1
ATOM 2230 C C . LYS A 1 271 ? 5.133 -31.953 -1.385 1 87.5 271 LYS A C 1
ATOM 2232 O O . LYS A 1 271 ? 5.441 -33.125 -1.674 1 87.5 271 LYS A O 1
ATOM 2237 N N . LYS A 1 272 ? 4.516 -31.188 -2.213 1 86.5 272 LYS A N 1
ATOM 2238 C CA . LYS A 1 272 ? 4.176 -31.625 -3.564 1 86.5 272 LYS A CA 1
ATOM 2239 C C . LYS A 1 272 ? 5.434 -31.906 -4.375 1 86.5 272 LYS A C 1
ATOM 2241 O O . LYS A 1 272 ? 5.5 -32.906 -5.086 1 86.5 272 LYS A O 1
ATOM 2246 N N . ASP A 1 273 ? 6.383 -31.078 -4.246 1 80.56 273 ASP A N 1
ATOM 2247 C CA . ASP A 1 273 ? 7.629 -31.25 -4.988 1 80.56 273 ASP A CA 1
ATOM 2248 C C . ASP A 1 273 ? 8.383 -32.5 -4.508 1 80.56 273 ASP A C 1
ATOM 2250 O O . ASP A 1 273 ? 9.094 -33.125 -5.285 1 80.56 273 ASP A O 1
ATOM 2254 N N . GLU A 1 274 ? 8.18 -32.812 -3.215 1 78.69 274 GLU A N 1
ATOM 2255 C CA . GLU A 1 274 ? 8.812 -34 -2.666 1 78.69 274 GLU A CA 1
ATOM 2256 C C . GLU A 1 274 ? 8.164 -35.281 -3.215 1 78.69 274 GLU A C 1
ATOM 2258 O O . GLU A 1 274 ? 8.859 -36.25 -3.48 1 78.69 274 GLU A O 1
ATOM 2263 N N . ILE A 1 275 ? 6.863 -35.156 -3.477 1 77.81 275 ILE A N 1
ATOM 2264 C CA . ILE A 1 275 ? 6.152 -36.344 -3.908 1 77.81 275 ILE A CA 1
ATOM 2265 C C . ILE A 1 275 ? 6.172 -36.438 -5.434 1 77.81 275 ILE A C 1
ATOM 2267 O O . ILE A 1 275 ? 5.914 -37.5 -6.004 1 77.81 275 ILE A O 1
ATOM 2271 N N . LEU A 1 276 ? 6.539 -35.344 -6.086 1 72.56 276 LEU A N 1
ATOM 2272 C CA . LEU A 1 276 ? 6.59 -35.312 -7.543 1 72.56 276 LEU A CA 1
ATOM 2273 C C . LEU A 1 276 ? 7.535 -36.375 -8.086 1 72.56 276 LEU A C 1
ATOM 2275 O O . LEU A 1 276 ? 7.344 -36.875 -9.195 1 72.56 276 LEU A O 1
ATOM 2279 N N . HIS A 1 277 ? 8.461 -36.812 -7.176 1 71.12 277 HIS A N 1
ATOM 2280 C CA . HIS A 1 277 ? 9.461 -37.781 -7.625 1 71.12 277 HIS A CA 1
ATOM 2281 C C . HIS A 1 277 ? 8.961 -39.219 -7.473 1 71.12 277 HIS A C 1
ATOM 2283 O O . HIS A 1 277 ? 9.539 -40.156 -8.039 1 71.12 277 HIS A O 1
ATOM 2289 N N . PHE A 1 278 ? 7.828 -39.25 -6.797 1 74.69 278 PHE A N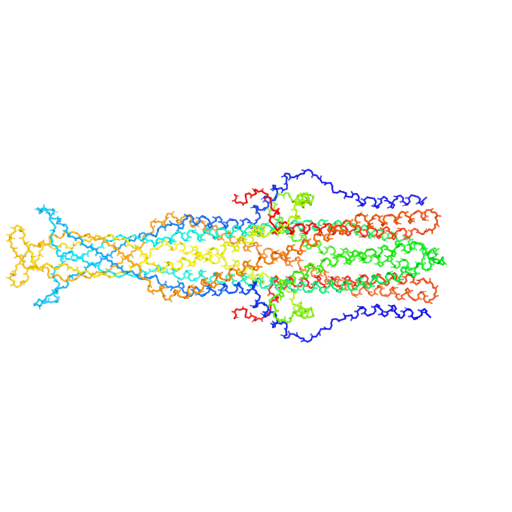 1
ATOM 2290 C CA . PHE A 1 278 ? 7.305 -40.594 -6.633 1 74.69 278 PHE A CA 1
ATOM 2291 C C . PHE A 1 278 ? 6.57 -41.062 -7.891 1 74.69 278 PHE A C 1
ATOM 2293 O O . PHE A 1 278 ? 5.918 -40.25 -8.562 1 74.69 278 PHE A O 1
ATOM 2300 N N . PRO A 1 279 ? 6.754 -42.25 -8.172 1 73.44 279 PRO A N 1
ATOM 2301 C CA . PRO A 1 279 ? 6.273 -42.75 -9.461 1 73.44 279 PRO A CA 1
ATOM 2302 C C . PRO A 1 279 ? 4.75 -42.781 -9.555 1 73.44 279 PRO A C 1
ATOM 2304 O O . PRO A 1 279 ? 4.078 -43.125 -8.578 1 73.44 279 PRO A O 1
ATOM 2307 N N . ASP A 1 280 ? 4.215 -42.219 -10.578 1 81.12 280 ASP A N 1
ATOM 2308 C CA . ASP A 1 280 ? 2.818 -42.406 -10.953 1 81.12 280 ASP A CA 1
ATOM 2309 C C . ASP A 1 280 ? 2.604 -43.781 -11.594 1 81.12 280 ASP A C 1
ATOM 2311 O O . ASP A 1 280 ? 3.529 -44.344 -12.18 1 81.12 280 ASP A O 1
ATOM 2315 N N . PHE A 1 281 ? 1.41 -44.344 -11.344 1 85.69 281 PHE A N 1
ATOM 2316 C CA . PHE A 1 281 ? 1.073 -45.625 -11.906 1 85.69 281 PHE A CA 1
ATOM 2317 C C . PHE A 1 281 ? 0.086 -45.5 -13.055 1 85.69 281 PHE A C 1
ATOM 2319 O O . PHE A 1 281 ? -0.73 -44.562 -13.07 1 85.69 281 PHE A O 1
ATOM 2326 N N . GLU A 1 282 ? 0.308 -46.281 -14.047 1 89.12 282 GLU A N 1
ATOM 2327 C CA . GLU A 1 282 ? -0.633 -46.344 -15.164 1 89.12 282 GLU A CA 1
ATOM 2328 C C . GLU A 1 282 ? -1.038 -47.781 -15.469 1 89.12 282 GLU A C 1
ATOM 2330 O O . GLU A 1 282 ? -0.192 -48.688 -15.508 1 89.12 282 GLU A O 1
ATOM 2335 N N . VAL A 1 283 ? -2.346 -48 -15.5 1 88.69 283 VAL A N 1
ATOM 2336 C CA . VAL A 1 283 ? -2.861 -49.312 -15.859 1 88.69 283 VAL A CA 1
ATOM 2337 C C . VAL A 1 283 ? -3.312 -49.312 -17.328 1 88.69 283 VAL A C 1
ATOM 2339 O O . VAL A 1 283 ? -3.855 -48.312 -17.797 1 88.69 283 VAL A O 1
ATOM 2342 N N . PHE A 1 284 ? -2.986 -50.312 -18 1 88.62 284 PHE A N 1
ATOM 2343 C CA . PHE A 1 284 ? -3.406 -50.375 -19.391 1 88.62 284 PHE A CA 1
ATOM 2344 C C . PHE A 1 284 ? -3.896 -51.75 -19.781 1 88.62 284 PHE A C 1
ATOM 2346 O O . PHE A 1 284 ? -3.576 -52.75 -19.109 1 88.62 284 PHE A O 1
ATOM 2353 N N . ILE A 1 285 ? -4.812 -51.844 -20.719 1 86.69 285 ILE A N 1
ATOM 2354 C CA . ILE A 1 285 ? -5.289 -53.031 -21.375 1 86.69 285 ILE A CA 1
ATOM 2355 C C . ILE A 1 285 ? -5.02 -52.938 -22.875 1 86.69 285 ILE A C 1
ATOM 2357 O O . ILE A 1 285 ? -5.176 -51.875 -23.469 1 86.69 285 ILE A O 1
ATOM 2361 N N . SER A 1 286 ? -4.527 -54.031 -23.375 1 85.31 286 SER A N 1
ATOM 2362 C CA . SER A 1 286 ? -4.215 -54 -24.797 1 85.31 286 SER A CA 1
ATOM 2363 C C . SER A 1 286 ? -4.852 -55.188 -25.516 1 85.31 286 SER A C 1
ATOM 2365 O O . SER A 1 286 ? -5.02 -56.25 -24.922 1 85.31 286 SER A O 1
ATOM 2367 N N . TYR A 1 287 ? -5.316 -54.906 -26.672 1 81.62 287 TYR A N 1
ATOM 2368 C CA . TYR A 1 287 ? -5.867 -55.906 -27.594 1 81.62 287 TYR A CA 1
ATOM 2369 C C . TYR A 1 287 ? -5.008 -56.031 -28.844 1 81.62 287 TYR A C 1
ATOM 2371 O O . TYR A 1 287 ? -4.797 -55.031 -29.562 1 81.62 287 TYR A O 1
ATOM 2379 N N . MET A 1 288 ? -4.527 -57.219 -29.109 1 79.44 288 MET A N 1
ATOM 2380 C CA . MET A 1 288 ? -3.693 -57.438 -30.281 1 79.44 288 MET A CA 1
ATOM 2381 C C . MET A 1 288 ? -4.438 -58.25 -31.328 1 79.44 288 MET A C 1
ATOM 2383 O O . MET A 1 288 ? -4.852 -59.375 -31.062 1 79.44 288 MET A O 1
ATOM 2387 N N . GLU A 1 289 ? -4.59 -57.625 -32.438 1 76.38 289 GLU A N 1
ATOM 2388 C CA . GLU A 1 289 ? -5.137 -58.344 -33.594 1 76.38 289 GLU A CA 1
ATOM 2389 C C . GLU A 1 289 ? -4.035 -59.031 -34.406 1 76.38 289 GLU A C 1
ATOM 2391 O O . GLU A 1 289 ? -3.211 -58.344 -35.031 1 76.38 289 GLU A O 1
ATOM 2396 N N . ARG A 1 290 ? -4.078 -60.375 -34.438 1 74.56 290 ARG A N 1
ATOM 2397 C CA . ARG A 1 290 ? -3.033 -61.125 -35.125 1 74.56 290 ARG A CA 1
ATOM 2398 C C . ARG A 1 290 ? -3.344 -61.281 -36.594 1 74.56 290 ARG A C 1
ATOM 2400 O O . ARG A 1 290 ? -4.512 -61.375 -37 1 74.56 290 ARG A O 1
ATOM 2407 N N . ARG A 1 291 ? -2.275 -61.219 -37.344 1 66.75 291 ARG A N 1
ATOM 2408 C CA . ARG A 1 291 ? -2.432 -61.469 -38.781 1 66.75 291 ARG A CA 1
ATOM 2409 C C . ARG A 1 291 ? -2.779 -62.938 -39.031 1 66.75 291 ARG A C 1
ATOM 2411 O O . ARG A 1 291 ? -2.182 -63.844 -38.438 1 66.75 291 ARG A O 1
ATOM 2418 N N . ARG A 1 292 ? -3.895 -63.156 -39.844 1 60.69 292 ARG A N 1
ATOM 2419 C CA . ARG A 1 292 ? -4.348 -64.5 -40.156 1 60.69 292 ARG A CA 1
ATOM 2420 C C . ARG A 1 292 ? -3.51 -65.125 -41.281 1 60.69 292 ARG A C 1
ATOM 2422 O O . ARG A 1 292 ? -3.262 -64.438 -42.312 1 60.69 292 ARG A O 1
ATOM 2429 N N . LYS A 1 293 ? -2.758 -66.062 -40.906 1 54.88 293 LYS A N 1
ATOM 2430 C CA . LYS A 1 293 ? -2.156 -66.812 -42 1 54.88 293 LYS A CA 1
ATOM 2431 C C . LYS A 1 293 ? -2.822 -68.188 -42.188 1 54.88 293 LYS A C 1
ATOM 2433 O O . LYS A 1 293 ? -2.803 -69 -41.281 1 54.88 293 LYS A O 1
ATOM 2438 N N . PRO A 1 294 ? -3.492 -68.375 -43.219 1 52.03 294 PRO A N 1
ATOM 2439 C CA . PRO A 1 294 ? -4.242 -69.625 -43.438 1 52.03 294 PRO A CA 1
ATOM 2440 C C . PRO A 1 294 ? -3.348 -70.875 -43.438 1 52.03 294 PRO A C 1
ATOM 2442 O O . PRO A 1 294 ? -3.791 -71.938 -43.031 1 52.03 294 PRO A O 1
ATOM 2445 N N . PHE A 1 295 ? -2.027 -70.75 -44.062 1 51.97 295 PHE A N 1
ATOM 2446 C CA . PHE A 1 295 ? -1.194 -71.938 -44.188 1 51.97 295 PHE A CA 1
ATOM 2447 C C . PHE A 1 295 ? 0.209 -71.688 -43.656 1 51.97 295 PHE A C 1
ATOM 2449 O O . PHE A 1 295 ? 0.681 -70.5 -43.656 1 51.97 295 PHE A O 1
ATOM 2456 N N . LEU A 1 296 ? 0.756 -72.625 -42.781 1 53.66 296 LEU A N 1
ATOM 2457 C CA . LEU A 1 296 ? 2.148 -72.5 -42.344 1 53.66 296 LEU A CA 1
ATOM 2458 C C . LEU A 1 296 ? 2.982 -73.625 -43 1 53.66 296 LEU A C 1
ATOM 2460 O O . LEU A 1 296 ? 2.473 -74.688 -43.281 1 53.66 296 LEU A O 1
ATOM 2464 N N . LEU A 1 297 ? 4.188 -73.188 -43.562 1 51.72 297 LEU A N 1
ATOM 2465 C CA . LEU A 1 297 ? 5.137 -74.125 -44.062 1 51.72 297 LEU A CA 1
ATOM 2466 C C . LEU A 1 297 ? 6.031 -74.688 -42.938 1 51.72 297 LEU A C 1
ATOM 2468 O O . LEU A 1 297 ? 6.695 -73.875 -42.25 1 51.72 297 LEU A O 1
ATOM 2472 N N . ASP A 1 298 ? 5.918 -75.812 -42.5 1 49.34 298 ASP A N 1
ATOM 2473 C CA . ASP A 1 298 ? 6.879 -76.562 -41.625 1 49.34 298 ASP A CA 1
ATOM 2474 C C . ASP A 1 298 ? 8.172 -76.812 -42.406 1 49.34 298 ASP A C 1
ATOM 2476 O O . ASP A 1 298 ? 8.18 -77.625 -43.312 1 49.34 298 ASP A O 1
ATOM 2480 N N . SER A 1 299 ? 9.172 -75.938 -42.281 1 50.72 299 SER A N 1
ATOM 2481 C CA . SER A 1 299 ? 10.375 -76.125 -43.094 1 50.72 299 SER A CA 1
ATOM 2482 C C . SER A 1 299 ? 11.242 -77.25 -42.562 1 50.72 299 SER A C 1
ATOM 2484 O O . SER A 1 299 ? 12.328 -77.5 -43.094 1 50.72 299 SER A O 1
ATOM 2486 N N . GLY A 1 300 ? 11.039 -78.062 -41.656 1 50.34 300 GLY A N 1
ATOM 2487 C CA . GLY A 1 300 ? 11.82 -79.188 -41.219 1 50.34 300 GLY A CA 1
ATOM 2488 C C . GLY A 1 300 ? 12.516 -79 -39.875 1 50.34 300 GLY A C 1
ATOM 2489 O O . GLY A 1 300 ? 12.164 -78.062 -39.125 1 50.34 300 GLY A O 1
ATOM 2490 N N . PRO A 1 301 ? 13.398 -79.75 -39.219 1 48.06 301 PRO A N 1
ATOM 2491 C CA . PRO A 1 301 ? 14.039 -80.875 -39.906 1 48.06 301 PRO A CA 1
ATOM 2492 C C . PRO A 1 301 ? 13.148 -82.125 -39.938 1 48.06 301 PRO A C 1
ATOM 2494 O O . PRO A 1 301 ? 13.445 -83.125 -40.656 1 48.06 301 PRO A O 1
ATOM 2497 N N . LEU A 1 302 ? 12.211 -82.125 -39 1 49.41 302 LEU A N 1
ATOM 2498 C CA . LEU A 1 302 ? 11.602 -83.5 -39 1 49.41 302 LEU A CA 1
ATOM 2499 C C . LEU A 1 302 ? 10.719 -83.688 -40.219 1 49.41 302 LEU A C 1
ATOM 2501 O O . LEU A 1 302 ? 10.797 -84.688 -40.906 1 49.41 302 LEU A O 1
ATOM 2505 N N . ASN A 1 303 ? 9.711 -82.875 -40.531 1 48.28 303 ASN A N 1
ATOM 2506 C CA . ASN A 1 303 ? 8.867 -83 -41.719 1 48.28 303 ASN A CA 1
ATOM 2507 C C . ASN A 1 303 ? 8.688 -81.688 -42.406 1 48.28 303 ASN A C 1
ATOM 2509 O O . ASN A 1 303 ? 8.641 -80.625 -41.75 1 48.28 303 ASN A O 1
ATOM 2513 N N . VAL A 1 304 ? 9.023 -81.5 -43.656 1 49.16 304 VAL A N 1
ATOM 2514 C CA . VAL A 1 304 ? 8.727 -80.312 -44.469 1 49.16 304 VAL A CA 1
ATOM 2515 C C . VAL A 1 304 ? 7.316 -80.438 -45.031 1 49.16 304 VAL A C 1
ATOM 2517 O O . VAL A 1 304 ? 7.043 -81.312 -45.844 1 49.16 304 VAL A O 1
ATOM 2520 N N . ALA A 1 305 ? 6.289 -80.062 -44.406 1 52.28 305 ALA A N 1
ATOM 2521 C CA . ALA A 1 305 ? 4.938 -80.125 -44.938 1 52.28 305 ALA A CA 1
ATOM 2522 C C . ALA A 1 305 ? 4.172 -78.812 -44.781 1 52.28 305 ALA A C 1
ATOM 2524 O O . ALA A 1 305 ? 4.527 -78 -43.906 1 52.28 305 ALA A O 1
ATOM 2525 N N . ILE A 1 306 ? 3.314 -78.5 -45.656 1 51.88 306 ILE A N 1
ATOM 2526 C CA . ILE A 1 306 ? 2.34 -77.438 -45.5 1 51.88 306 ILE A CA 1
ATOM 2527 C C . ILE A 1 306 ? 1.34 -77.75 -44.406 1 51.88 306 ILE A C 1
ATOM 2529 O O . ILE A 1 306 ? 0.774 -78.875 -44.406 1 51.88 306 ILE A O 1
ATOM 2533 N N . MET A 1 307 ? 1.508 -77.312 -43.281 1 48.56 307 MET A N 1
ATOM 2534 C CA . MET A 1 307 ? 0.628 -77.625 -42.188 1 48.56 307 MET A CA 1
ATOM 2535 C C . MET A 1 307 ? -0.462 -76.562 -42.031 1 48.56 307 MET A C 1
ATOM 2537 O O . MET A 1 307 ? -0.315 -75.438 -42.5 1 48.56 307 MET A O 1
ATOM 2541 N N . ASP A 1 308 ? -1.707 -77.062 -41.562 1 46.69 308 ASP A N 1
ATOM 2542 C CA . ASP A 1 308 ? -2.742 -76.125 -41.156 1 46.69 308 ASP A CA 1
ATOM 2543 C C . ASP A 1 308 ? -2.223 -75.188 -40.094 1 46.69 308 ASP A C 1
ATOM 2545 O O . ASP A 1 308 ? -1.371 -75.562 -39.281 1 46.69 308 ASP A O 1
ATOM 2549 N N . ASN A 1 309 ? -2.084 -73.938 -40.406 1 49.25 309 ASN A N 1
ATOM 2550 C CA . ASN A 1 309 ? -1.644 -73 -39.406 1 49.25 309 ASN A CA 1
ATOM 2551 C C . ASN A 1 309 ? -2.254 -73.312 -38.031 1 49.25 309 ASN A C 1
ATOM 2553 O O . ASN A 1 309 ? -3.465 -73.125 -37.844 1 49.25 309 ASN A O 1
ATOM 2557 N N . PRO A 1 310 ? -1.684 -74.312 -37.406 1 46.56 310 PRO A N 1
ATOM 2558 C CA . PRO A 1 310 ? -2.244 -74.562 -36.062 1 46.56 310 PRO A CA 1
ATOM 2559 C C . PRO A 1 310 ? -2.504 -73.312 -35.25 1 46.56 310 PRO A C 1
ATOM 2561 O O . PRO A 1 310 ? -3.094 -73.375 -34.156 1 46.56 310 PRO A O 1
ATOM 2564 N N . GLU A 1 311 ? -1.686 -72.375 -35.406 1 47.69 311 GLU A N 1
ATOM 2565 C CA . GLU A 1 311 ? -1.898 -71.25 -34.531 1 47.69 311 GLU A CA 1
ATOM 2566 C C . GLU A 1 311 ? -3.268 -70.625 -34.781 1 47.69 311 GLU A C 1
ATOM 2568 O O . GLU A 1 311 ? -3.512 -70.062 -35.844 1 47.69 311 GLU A O 1
ATOM 2573 N N . TYR A 1 312 ? -4.312 -71.312 -34.438 1 44.44 312 TYR A N 1
ATOM 2574 C CA . TYR A 1 312 ? -5.605 -70.688 -34.469 1 44.44 312 TYR A CA 1
ATOM 2575 C C . TYR A 1 312 ? -5.48 -69.188 -34.031 1 44.44 312 TYR A C 1
ATOM 2577 O O . TYR A 1 312 ? -4.93 -68.938 -32.969 1 44.44 312 TYR A O 1
ATOM 2585 N N . ALA A 1 313 ? -5.219 -68.312 -34.875 1 51.91 313 ALA A N 1
ATOM 2586 C CA . ALA A 1 313 ? -4.957 -66.875 -34.906 1 51.91 313 ALA A CA 1
ATOM 2587 C C . ALA A 1 313 ? -5.867 -66.125 -33.969 1 51.91 313 ALA A C 1
ATOM 2589 O O . ALA A 1 313 ? -6.777 -65.438 -34.375 1 51.91 313 ALA A O 1
ATOM 2590 N N . GLY A 1 314 ? -6.133 -66.688 -32.75 1 58.25 314 GLY A N 1
ATOM 2591 C CA . GLY A 1 314 ? -6.961 -65.812 -31.953 1 58.25 314 GLY A CA 1
ATOM 2592 C C . GLY A 1 314 ? -6.238 -64.562 -31.5 1 58.25 314 GLY A C 1
ATOM 2593 O O . GLY A 1 314 ? -5.008 -64.5 -31.516 1 58.25 314 GLY A O 1
ATOM 2594 N N . ASP A 1 315 ? -6.98 -63.562 -31.344 1 70.06 315 ASP A N 1
ATOM 2595 C CA . ASP A 1 315 ? -6.516 -62.25 -30.844 1 70.06 315 ASP A CA 1
ATOM 2596 C C . ASP A 1 315 ? -6.027 -62.375 -29.406 1 70.06 315 ASP A C 1
ATOM 2598 O O . ASP A 1 315 ? -6.332 -63.344 -28.719 1 70.06 315 ASP A O 1
ATOM 2602 N N . LEU A 1 316 ? -5.062 -61.625 -29.062 1 74.88 316 LEU A N 1
ATOM 2603 C CA . LEU A 1 316 ? -4.465 -61.625 -27.719 1 74.88 316 LEU A CA 1
ATOM 2604 C C . LEU A 1 316 ? -4.895 -60.406 -26.922 1 74.88 316 LEU A C 1
ATOM 2606 O O . LEU A 1 316 ? -5.168 -59.344 -27.5 1 74.88 316 LEU A O 1
ATOM 2610 N N . TRP A 1 317 ? -5.082 -60.594 -25.578 1 78.31 317 TRP A N 1
ATOM 2611 C CA . TRP A 1 317 ? -5.293 -59.531 -24.625 1 78.31 317 TRP A CA 1
ATOM 2612 C C . TRP A 1 317 ? -4.113 -59.406 -23.656 1 78.31 317 TRP A C 1
ATOM 2614 O O . TRP A 1 317 ? -3.5 -60.406 -23.297 1 78.31 317 TRP A O 1
ATOM 2624 N N . SER A 1 318 ? -3.742 -58.219 -23.453 1 81.25 318 SER A N 1
ATOM 2625 C CA . SER A 1 318 ? -2.709 -58 -22.453 1 81.25 318 SER A CA 1
ATOM 2626 C C . SER A 1 318 ? -3.139 -56.906 -21.469 1 81.25 318 SER A C 1
ATOM 2628 O O . SER A 1 318 ? -3.951 -56.031 -21.797 1 81.25 318 SER A O 1
ATOM 2630 N N . ALA A 1 319 ? -2.824 -57.094 -20.25 1 84.44 319 ALA A N 1
ATOM 2631 C CA . ALA A 1 319 ? -3.002 -56.094 -19.188 1 84.44 319 ALA A CA 1
ATOM 2632 C C . ALA A 1 319 ? -1.7 -55.875 -18.422 1 84.44 319 ALA A C 1
ATOM 2634 O O . ALA A 1 319 ? -0.915 -56.812 -18.25 1 84.44 319 ALA A O 1
ATOM 2635 N N . GLY A 1 320 ? -1.437 -54.656 -18.141 1 85.56 320 GLY A N 1
ATOM 2636 C CA . GLY A 1 320 ? -0.202 -54.375 -17.422 1 85.56 320 GLY A CA 1
ATOM 2637 C C . GLY A 1 320 ? -0.233 -53.062 -16.688 1 85.56 320 GLY A C 1
ATOM 2638 O O . GLY A 1 320 ? -1.291 -52.438 -16.547 1 85.56 320 GLY A O 1
ATOM 2639 N N . VAL A 1 321 ? 0.938 -52.844 -16.031 1 87.12 321 VAL A N 1
ATOM 2640 C CA . VAL A 1 321 ? 1.143 -51.625 -15.242 1 87.12 321 VAL A CA 1
ATOM 2641 C C . VAL A 1 321 ? 2.428 -50.938 -15.68 1 87.12 321 VAL A C 1
ATOM 2643 O O . VAL A 1 321 ? 3.428 -51.594 -15.977 1 87.12 321 VAL A O 1
ATOM 2646 N N . THR A 1 322 ? 2.244 -49.625 -15.883 1 86.88 322 THR A N 1
ATOM 2647 C CA . THR A 1 322 ? 3.422 -48.812 -16.156 1 86.88 322 THR A CA 1
ATOM 2648 C C . THR A 1 322 ? 3.725 -47.875 -14.969 1 86.88 322 THR A C 1
ATOM 2650 O O . THR A 1 322 ? 2.809 -47.344 -14.344 1 86.88 322 THR A O 1
ATOM 2653 N N . VAL A 1 323 ? 5.027 -47.812 -14.648 1 86.5 323 VAL A N 1
ATOM 2654 C CA . VAL A 1 323 ? 5.477 -46.969 -13.555 1 86.5 323 VAL A CA 1
ATOM 2655 C C . VAL A 1 323 ? 6.434 -45.875 -14.086 1 86.5 323 VAL A C 1
ATOM 2657 O O . VAL A 1 323 ? 7.293 -46.188 -14.922 1 86.5 323 VAL A O 1
ATOM 2660 N N . ARG A 1 324 ? 6.168 -44.688 -13.602 1 85.38 324 ARG A N 1
ATOM 2661 C CA . ARG A 1 324 ? 7.051 -43.594 -13.977 1 85.38 324 ARG A CA 1
ATOM 2662 C C . ARG A 1 324 ? 8.305 -43.562 -13.102 1 85.38 324 ARG A C 1
ATOM 2664 O O . ARG A 1 324 ? 8.211 -43.625 -11.875 1 85.38 324 ARG A O 1
ATOM 2671 N N . LEU A 1 325 ? 9.523 -43.562 -13.758 1 79.38 325 LEU A N 1
ATOM 2672 C CA . LEU A 1 325 ? 10.797 -43.469 -13.039 1 79.38 325 LEU A CA 1
ATOM 2673 C C . LEU A 1 325 ? 11.305 -42.031 -13.031 1 79.38 325 LEU A C 1
ATOM 2675 O O . LEU A 1 325 ? 11.375 -41.375 -14.078 1 79.38 325 LEU A O 1
ATOM 2679 N N . PRO A 1 326 ? 11.609 -41.562 -11.914 1 78.94 326 PRO A N 1
ATOM 2680 C CA . PRO A 1 326 ? 12.062 -40.156 -11.812 1 78.94 326 PRO A CA 1
ATOM 2681 C C . PRO A 1 326 ? 13.508 -40 -12.273 1 78.94 326 PRO A C 1
ATOM 2683 O O . PRO A 1 326 ? 14.375 -39.625 -11.469 1 78.94 326 PRO A O 1
ATOM 2686 N N . VAL A 1 327 ? 13.812 -40.094 -13.508 1 77.06 327 VAL A N 1
ATOM 2687 C CA . VAL A 1 327 ? 15.172 -39.906 -14.031 1 77.06 327 VAL A CA 1
ATOM 2688 C C . VAL A 1 327 ? 15.5 -38.438 -14.141 1 77.06 327 VAL A C 1
ATOM 2690 O O . VAL A 1 327 ? 16.5 -37.969 -13.594 1 77.06 327 VAL A O 1
ATOM 2693 N N . TRP A 1 328 ? 14.641 -37.688 -14.789 1 75 328 TRP A N 1
ATOM 2694 C CA . TRP A 1 328 ? 14.898 -36.281 -15 1 75 328 TRP A CA 1
ATOM 2695 C C . TRP A 1 328 ? 14.594 -35.469 -13.742 1 75 328 TRP A C 1
ATOM 2697 O O . TRP A 1 328 ? 15.312 -34.531 -13.406 1 75 328 TRP A O 1
ATOM 2707 N N . SER A 1 329 ? 13.594 -35.812 -12.977 1 73.19 329 SER A N 1
ATOM 2708 C CA . SER A 1 329 ? 13.156 -35.094 -11.789 1 73.19 329 SER A CA 1
ATOM 2709 C C . SER A 1 329 ? 14.141 -35.25 -10.641 1 73.19 329 SER A C 1
ATOM 2711 O O . SER A 1 329 ? 14.32 -34.344 -9.828 1 73.19 329 SER A O 1
ATOM 2713 N N . LEU A 1 330 ? 14.789 -36.375 -10.594 1 75.75 330 LEU A N 1
ATOM 2714 C CA . LEU A 1 330 ? 15.734 -36.656 -9.516 1 75.75 330 LEU A CA 1
ATOM 2715 C C . LEU A 1 330 ? 16.953 -35.719 -9.617 1 75.75 330 LEU A C 1
ATOM 2717 O O . LEU A 1 330 ? 17.562 -35.375 -8.602 1 75.75 330 LEU A O 1
ATOM 2721 N N . SER A 1 331 ? 17.312 -35.344 -10.797 1 75.12 331 SER A N 1
ATOM 2722 C CA . SER A 1 331 ? 18.469 -34.469 -10.977 1 75.12 331 SER A CA 1
ATOM 2723 C C . SER A 1 331 ? 18.188 -33.062 -10.453 1 75.12 331 SER A C 1
ATOM 2725 O O . SER A 1 331 ? 19.125 -32.344 -10.133 1 75.12 331 SER A O 1
ATOM 2727 N N . LYS A 1 332 ? 17.016 -32.812 -10.281 1 75.88 332 LYS A N 1
ATOM 2728 C CA . LYS A 1 332 ? 16.656 -31.453 -9.875 1 75.88 332 LYS A CA 1
ATOM 2729 C C . LYS A 1 332 ? 16.125 -31.422 -8.453 1 75.88 332 LYS A C 1
ATOM 2731 O O . LYS A 1 332 ? 15.805 -30.359 -7.922 1 75.88 332 LYS A O 1
ATOM 2736 N N . VAL A 1 333 ? 16.109 -32.562 -7.816 1 76.94 333 VAL A N 1
ATOM 2737 C CA . VAL A 1 333 ? 15.445 -32.688 -6.523 1 76.94 333 VAL A CA 1
ATOM 2738 C C . VAL A 1 333 ? 16.188 -31.844 -5.48 1 76.94 333 VAL A C 1
ATOM 2740 O O . VAL A 1 333 ? 15.562 -31.141 -4.684 1 76.94 333 VAL A O 1
ATOM 2743 N N . ASP A 1 334 ? 17.438 -31.875 -5.547 1 77.75 334 ASP A N 1
ATOM 2744 C CA . ASP A 1 334 ? 18.219 -31.141 -4.547 1 77.75 334 ASP A CA 1
ATOM 2745 C C . ASP A 1 334 ? 18.047 -29.641 -4.715 1 77.75 334 ASP A C 1
ATOM 2747 O O . ASP A 1 334 ? 17.891 -28.906 -3.73 1 77.75 334 ASP A O 1
ATOM 2751 N N . ASP A 1 335 ? 18.109 -29.188 -5.918 1 77.44 335 ASP A N 1
ATOM 2752 C CA . ASP A 1 335 ? 17.938 -27.766 -6.188 1 77.44 335 ASP A CA 1
ATOM 2753 C C . ASP A 1 335 ? 16.547 -27.297 -5.781 1 77.44 335 ASP A C 1
ATOM 2755 O O . ASP A 1 335 ? 16.391 -26.203 -5.227 1 77.44 335 ASP A O 1
ATOM 2759 N N . LEU A 1 336 ? 15.578 -28.078 -5.988 1 79.38 336 LEU A N 1
ATOM 2760 C CA . LEU A 1 336 ? 14.203 -27.734 -5.648 1 79.38 336 LEU A CA 1
ATOM 2761 C C . LEU A 1 336 ? 14 -27.719 -4.137 1 79.38 336 LEU A C 1
ATOM 2763 O O . LEU A 1 336 ? 13.328 -26.828 -3.604 1 79.38 336 LEU A O 1
ATOM 2767 N N . ASN A 1 337 ? 14.562 -28.734 -3.547 1 80.94 337 ASN A N 1
ATOM 2768 C CA . ASN A 1 337 ? 14.445 -28.797 -2.094 1 80.94 337 ASN A CA 1
ATOM 2769 C C . ASN A 1 337 ? 15.102 -27.594 -1.428 1 80.94 337 ASN A C 1
ATOM 2771 O O . ASN A 1 337 ? 14.562 -27.031 -0.474 1 80.94 337 ASN A O 1
ATOM 2775 N N . GLN A 1 338 ? 16.203 -27.25 -1.948 1 82.62 338 GLN A N 1
ATOM 2776 C CA . GLN A 1 338 ? 16.875 -26.078 -1.41 1 82.62 338 GLN A CA 1
ATOM 2777 C C . GLN A 1 338 ? 16.078 -24.812 -1.66 1 82.62 338 GLN A C 1
ATOM 2779 O O . GLN A 1 338 ? 15.961 -23.953 -0.777 1 82.62 338 GLN A O 1
ATOM 2784 N N . SER A 1 339 ? 15.555 -24.703 -2.799 1 82.5 339 SER A N 1
ATOM 2785 C CA . SER A 1 339 ? 14.734 -23.547 -3.137 1 82.5 339 SER A CA 1
ATOM 2786 C C . SER A 1 339 ? 13.492 -23.469 -2.254 1 82.5 339 SER A C 1
ATOM 2788 O O . SER A 1 339 ? 13.102 -22.375 -1.819 1 82.5 339 SER A O 1
ATOM 2790 N N . ASN A 1 340 ? 12.945 -24.594 -2.008 1 85.56 340 ASN A N 1
ATOM 2791 C CA . ASN A 1 340 ? 11.758 -24.625 -1.162 1 85.56 340 ASN A CA 1
ATOM 2792 C C . ASN A 1 340 ? 12.086 -24.234 0.278 1 85.56 340 ASN A C 1
ATOM 2794 O O . ASN A 1 340 ? 11.328 -23.5 0.909 1 85.56 340 ASN A O 1
ATOM 2798 N N . ALA A 1 341 ? 13.125 -24.734 0.727 1 86.19 341 ALA A N 1
ATOM 2799 C CA . ALA A 1 341 ? 13.531 -24.406 2.094 1 86.19 341 ALA A CA 1
ATOM 2800 C C . ALA A 1 341 ? 13.781 -22.906 2.246 1 86.19 341 ALA A C 1
ATOM 2802 O O . ALA A 1 341 ? 13.375 -22.297 3.238 1 86.19 341 ALA A O 1
ATOM 2803 N N . LEU A 1 342 ? 14.43 -22.391 1.317 1 83.06 342 LEU A N 1
ATOM 2804 C CA . LEU A 1 342 ? 14.695 -20.953 1.335 1 83.06 342 LEU A CA 1
ATOM 2805 C C . LEU A 1 342 ? 13.391 -20.172 1.273 1 83.06 342 LEU A C 1
ATOM 2807 O O . LEU A 1 342 ? 13.242 -19.141 1.948 1 83.06 342 LEU A O 1
ATOM 2811 N N . LYS A 1 343 ? 12.477 -20.547 0.486 1 86.19 343 LYS A N 1
ATOM 2812 C CA . LYS A 1 343 ? 11.172 -19.906 0.366 1 86.19 343 LYS A CA 1
ATOM 2813 C C . LYS A 1 343 ? 10.422 -19.922 1.694 1 86.19 343 LYS A C 1
ATOM 2815 O O . LYS A 1 343 ? 9.891 -18.906 2.131 1 86.19 343 LYS A O 1
ATOM 2820 N N . ILE A 1 344 ? 10.43 -21.047 2.285 1 89.81 344 ILE A N 1
ATOM 2821 C CA . ILE A 1 344 ? 9.703 -21.203 3.543 1 89.81 344 ILE A CA 1
ATOM 2822 C C . ILE A 1 344 ? 10.344 -20.312 4.613 1 89.81 344 ILE A C 1
ATOM 2824 O O . ILE A 1 344 ? 9.641 -19.641 5.367 1 89.81 344 ILE A O 1
ATOM 2828 N N . THR A 1 345 ? 11.617 -20.281 4.668 1 86.56 345 THR A N 1
ATOM 2829 C CA . THR A 1 345 ? 12.32 -19.453 5.637 1 86.56 345 THR A CA 1
ATOM 2830 C C . THR A 1 345 ? 12.062 -17.969 5.371 1 86.56 345 THR A C 1
ATOM 2832 O O . THR A 1 345 ? 11.859 -17.188 6.305 1 86.56 345 THR A O 1
ATOM 2835 N N . ARG A 1 346 ? 12.125 -17.625 4.18 1 86.12 346 ARG A N 1
ATOM 2836 C CA . ARG A 1 346 ? 11.844 -16.25 3.807 1 86.12 346 ARG A CA 1
ATOM 2837 C C . ARG A 1 346 ? 10.43 -15.836 4.227 1 86.12 346 ARG A C 1
ATOM 2839 O O . ARG A 1 346 ? 10.227 -14.742 4.762 1 86.12 346 ARG A O 1
ATOM 2846 N N . LEU A 1 347 ? 9.523 -16.672 3.965 1 89.31 347 LEU A N 1
ATOM 2847 C CA . LEU A 1 347 ? 8.133 -16.359 4.281 1 89.31 347 LEU A CA 1
ATOM 2848 C C . LEU A 1 347 ? 7.926 -16.281 5.789 1 89.31 347 LEU A C 1
ATOM 2850 O O . LEU A 1 347 ? 7.094 -15.508 6.266 1 89.31 347 LEU A O 1
ATOM 2854 N N . GLN A 1 348 ? 8.664 -17.031 6.477 1 89.06 348 GLN A N 1
ATOM 2855 C CA . GLN A 1 348 ? 8.617 -16.938 7.93 1 89.06 348 GLN A CA 1
ATOM 2856 C C . GLN A 1 348 ? 9.148 -15.586 8.414 1 89.06 348 GLN A C 1
ATOM 2858 O O . GLN A 1 348 ? 8.57 -14.961 9.297 1 89.06 348 GLN A O 1
ATOM 2863 N N . LYS A 1 349 ? 10.156 -15.211 7.848 1 84.12 349 LYS A N 1
ATOM 2864 C CA . LYS A 1 349 ? 10.727 -13.914 8.195 1 84.12 349 LYS A CA 1
ATOM 2865 C C . LYS A 1 349 ? 9.789 -12.781 7.793 1 84.12 349 LYS A C 1
ATOM 2867 O O . LYS A 1 349 ? 9.703 -11.766 8.5 1 84.12 349 LYS A O 1
ATOM 2872 N N . GLU A 1 350 ? 9.141 -12.93 6.672 1 86.38 350 GLU A N 1
ATOM 2873 C CA . GLU A 1 350 ? 8.172 -11.938 6.227 1 86.38 350 GLU A CA 1
ATOM 2874 C C . GLU A 1 350 ? 7.02 -11.805 7.215 1 86.38 350 GLU A C 1
ATOM 2876 O O . GLU A 1 350 ? 6.555 -10.695 7.496 1 86.38 350 GLU A O 1
ATOM 2881 N N . LYS A 1 351 ? 6.605 -12.867 7.73 1 88.75 351 LYS A N 1
ATOM 2882 C CA . LYS A 1 351 ? 5.527 -12.859 8.711 1 88.75 351 LYS A CA 1
ATOM 2883 C C . LYS A 1 351 ? 5.949 -12.141 9.992 1 88.75 351 LYS A C 1
ATOM 2885 O O . LYS A 1 351 ? 5.199 -11.312 10.516 1 88.75 351 LYS A O 1
ATOM 2890 N N . GLU A 1 352 ? 7.082 -12.383 10.43 1 86.88 352 GLU A N 1
ATOM 2891 C CA . GLU A 1 352 ? 7.598 -11.742 11.641 1 86.88 352 GLU A CA 1
ATOM 2892 C C . GLU A 1 352 ? 7.793 -10.25 11.422 1 86.88 352 GLU A C 1
ATOM 2894 O O . GLU A 1 352 ? 7.512 -9.445 12.32 1 86.88 352 GLU A O 1
ATOM 2899 N N . LYS A 1 353 ? 8.266 -9.992 10.328 1 83.5 353 LYS A N 1
ATOM 2900 C CA . LYS A 1 353 ? 8.445 -8.586 9.984 1 83.5 353 LYS A CA 1
ATOM 2901 C C . LYS A 1 353 ? 7.113 -7.84 10 1 83.5 353 LYS A C 1
ATOM 2903 O O . LYS A 1 353 ? 7.02 -6.734 10.539 1 83.5 353 LYS A O 1
ATOM 2908 N N . GLU A 1 354 ? 6.129 -8.406 9.375 1 87.12 354 GLU A N 1
ATOM 2909 C CA . GLU A 1 354 ? 4.816 -7.777 9.344 1 87.12 354 GLU A CA 1
ATOM 2910 C C . GLU A 1 354 ? 4.234 -7.629 10.75 1 87.12 354 GLU A C 1
ATOM 2912 O O . GLU A 1 354 ? 3.582 -6.629 11.055 1 87.12 354 GLU A O 1
ATOM 2917 N N . ARG A 1 355 ? 4.488 -8.617 11.531 1 87.44 355 ARG A N 1
ATOM 2918 C CA . ARG A 1 355 ? 4.027 -8.555 12.914 1 87.44 355 ARG A CA 1
ATOM 2919 C C . ARG A 1 355 ? 4.672 -7.383 13.656 1 87.44 355 ARG A C 1
ATOM 2921 O O . ARG A 1 355 ? 3.98 -6.613 14.328 1 87.44 355 ARG A O 1
ATOM 2928 N N . LYS A 1 356 ? 5.887 -7.227 13.508 1 82.75 356 LYS A N 1
ATOM 2929 C CA . LYS A 1 356 ? 6.609 -6.141 14.156 1 82.75 356 LYS A CA 1
ATOM 2930 C C . LYS A 1 356 ? 6.172 -4.785 13.609 1 82.75 356 LYS A C 1
ATOM 2932 O O . LYS A 1 356 ? 6.055 -3.814 14.367 1 82.75 356 LYS A O 1
ATOM 2937 N N . ARG A 1 357 ? 5.988 -4.758 12.336 1 84.94 357 ARG A N 1
ATOM 2938 C CA . ARG A 1 357 ? 5.535 -3.516 11.711 1 84.94 357 ARG A CA 1
ATOM 2939 C C . ARG A 1 357 ? 4.184 -3.086 12.266 1 84.94 357 ARG A C 1
ATOM 2941 O O . ARG A 1 357 ? 4.004 -1.928 12.648 1 84.94 357 ARG A O 1
ATOM 2948 N N . ILE A 1 358 ? 3.281 -3.979 12.352 1 86.62 358 ILE A N 1
ATOM 2949 C CA . ILE A 1 358 ? 1.928 -3.682 12.805 1 86.62 358 ILE A CA 1
ATOM 2950 C C . ILE A 1 358 ? 1.955 -3.273 14.281 1 86.62 358 ILE A C 1
ATOM 2952 O O . ILE A 1 358 ? 1.253 -2.344 14.68 1 86.62 358 ILE A O 1
ATOM 2956 N N . GLN A 1 359 ? 2.768 -3.906 15.039 1 84.56 359 GLN A N 1
ATOM 2957 C CA . GLN A 1 359 ? 2.889 -3.574 16.453 1 84.56 359 GLN A CA 1
ATOM 2958 C C . GLN A 1 359 ? 3.451 -2.17 16.641 1 84.56 359 GLN A C 1
ATOM 2960 O O . GLN A 1 359 ? 2.955 -1.402 17.469 1 84.56 359 GLN A O 1
ATOM 2965 N N . SER A 1 360 ? 4.402 -1.879 15.906 1 83.19 360 SER A N 1
ATOM 2966 C CA . SER A 1 360 ? 5.012 -0.556 15.992 1 83.19 360 SER A CA 1
ATOM 2967 C C . SER A 1 360 ? 4.039 0.531 15.555 1 83.19 360 SER A C 1
ATOM 2969 O O . SER A 1 360 ? 3.934 1.577 16.203 1 83.19 360 SER A O 1
ATOM 2971 N N . GLU A 1 361 ? 3.393 0.319 14.469 1 86.06 361 GLU A N 1
ATOM 2972 C CA . GLU A 1 361 ? 2.422 1.286 13.969 1 86.06 361 GLU A CA 1
ATOM 2973 C C . GLU A 1 361 ? 1.262 1.465 14.945 1 86.06 361 GLU A C 1
ATOM 2975 O O . GLU A 1 361 ? 0.773 2.58 15.141 1 86.06 361 GLU A O 1
ATOM 2980 N N . TYR A 1 362 ? 0.882 0.342 15.547 1 87.19 362 TYR A N 1
ATOM 2981 C CA . TYR A 1 362 ? -0.208 0.399 16.516 1 87.19 362 TYR A CA 1
ATOM 2982 C C . TYR A 1 362 ? 0.185 1.23 17.734 1 87.19 362 TYR A C 1
ATOM 2984 O O . TYR A 1 362 ? -0.568 2.105 18.156 1 87.19 362 TYR A O 1
ATOM 2992 N N . GLN A 1 363 ? 1.317 1.013 18.234 1 84.81 363 GLN A N 1
ATOM 2993 C CA . GLN A 1 363 ? 1.785 1.741 19.406 1 84.81 363 GLN A CA 1
ATOM 2994 C C . GLN A 1 363 ? 1.94 3.229 19.109 1 84.81 363 GLN A C 1
ATOM 2996 O O . GLN A 1 363 ? 1.558 4.074 19.922 1 84.81 363 GLN A O 1
ATOM 3001 N N . ALA A 1 364 ? 2.424 3.506 17.984 1 86.31 364 ALA A N 1
ATOM 3002 C CA . ALA A 1 364 ? 2.586 4.902 17.594 1 86.31 364 ALA A CA 1
ATOM 3003 C C . ALA A 1 364 ? 1.231 5.59 17.453 1 86.31 364 ALA A C 1
ATOM 3005 O O . ALA A 1 364 ? 1.064 6.738 17.859 1 86.31 364 ALA A O 1
ATOM 3006 N N . THR A 1 365 ? 0.292 4.879 16.922 1 88.5 365 THR A N 1
ATOM 3007 C CA . THR A 1 365 ? -1.018 5.465 16.656 1 88.5 365 THR A CA 1
ATOM 3008 C C . THR A 1 365 ? -1.813 5.625 17.938 1 88.5 365 THR A C 1
ATOM 3010 O O . THR A 1 365 ? -2.551 6.598 18.109 1 88.5 365 THR A O 1
ATOM 3013 N N . ILE A 1 366 ? -1.641 4.723 18.828 1 88.5 366 ILE A N 1
ATOM 3014 C CA . ILE A 1 366 ? -2.35 4.809 20.109 1 88.5 366 ILE A CA 1
ATOM 3015 C C . ILE A 1 366 ? -1.839 6.004 20.906 1 88.5 366 ILE A C 1
ATOM 3017 O O . ILE A 1 366 ? -2.621 6.707 21.547 1 88.5 366 ILE A O 1
ATOM 3021 N N . GLU A 1 367 ? -0.624 6.195 20.859 1 85.5 367 GLU A N 1
ATOM 3022 C CA . GLU A 1 367 ? -0.053 7.348 21.547 1 85.5 367 GLU A CA 1
ATOM 3023 C C . GLU A 1 367 ? -0.511 8.656 20.922 1 85.5 367 GLU A C 1
ATOM 3025 O O . GLU A 1 367 ? -0.794 9.625 21.625 1 85.5 367 GLU A O 1
ATOM 3030 N N . SER A 1 368 ? -0.562 8.625 19.641 1 89.31 368 SER A N 1
ATOM 3031 C CA . SER A 1 368 ? -1.063 9.805 18.953 1 89.31 368 SER A CA 1
ATOM 3032 C C . SER A 1 368 ? -2.529 10.062 19.281 1 89.31 368 SER A C 1
ATOM 3034 O O . SER A 1 368 ? -2.934 11.211 19.484 1 89.31 368 SER A O 1
ATOM 3036 N N . TRP A 1 369 ? -3.268 9.023 19.359 1 90.75 369 TRP A N 1
ATOM 3037 C CA . TRP A 1 369 ? -4.688 9.141 19.672 1 90.75 369 TRP A CA 1
ATOM 3038 C C . TRP A 1 369 ? -4.883 9.672 21.094 1 90.75 369 TRP A C 1
ATOM 3040 O O . TRP A 1 369 ? -5.656 10.609 21.312 1 90.75 369 TRP A O 1
ATOM 3050 N N . ARG A 1 370 ? -4.148 9.141 22.047 1 88.81 370 ARG A N 1
ATOM 3051 C CA . ARG A 1 370 ? -4.23 9.594 23.422 1 88.81 370 ARG A CA 1
ATOM 3052 C C . ARG A 1 370 ? -3.797 11.047 23.547 1 88.81 370 ARG A C 1
ATOM 3054 O O . ARG A 1 370 ? -4.434 11.836 24.25 1 88.81 370 ARG A O 1
ATOM 3061 N N . GLY A 1 371 ? -2.73 11.336 22.828 1 87.94 371 GLY A N 1
ATOM 3062 C CA . GLY A 1 371 ? -2.252 12.711 22.828 1 87.94 371 GLY A CA 1
ATOM 3063 C C . GLY A 1 371 ? -3.252 13.695 22.25 1 87.94 371 GLY A C 1
ATOM 3064 O O . GLY A 1 371 ? -3.469 14.773 22.812 1 87.94 371 GLY A O 1
ATOM 3065 N N . ASN A 1 372 ? -3.896 13.336 21.234 1 88.31 372 ASN A N 1
ATOM 3066 C CA . ASN A 1 372 ? -4.887 14.203 20.609 1 88.31 372 ASN A CA 1
ATOM 3067 C C . ASN A 1 372 ? -6.145 14.32 21.469 1 88.31 372 ASN A C 1
ATOM 3069 O O . ASN A 1 372 ? -6.781 15.375 21.5 1 88.31 372 ASN A O 1
ATOM 3073 N N . LEU A 1 373 ? -6.48 13.281 22.109 1 88.62 373 LEU A N 1
ATOM 3074 C CA . LEU A 1 373 ? -7.629 13.312 23 1 88.62 373 LEU A CA 1
ATOM 3075 C C . LEU A 1 373 ? -7.375 14.258 24.172 1 88.62 373 LEU A C 1
ATOM 3077 O O . LEU A 1 373 ? -8.258 15.039 24.547 1 88.62 373 LEU A O 1
ATOM 3081 N N . GLU A 1 374 ? -6.223 14.188 24.688 1 88.06 374 GLU A N 1
ATOM 3082 C CA . GLU A 1 374 ? -5.848 15.07 25.781 1 88.06 374 GLU A CA 1
ATOM 3083 C C . GLU A 1 374 ? -5.812 16.531 25.328 1 88.06 374 GLU A C 1
ATOM 3085 O O . GLU A 1 374 ? -6.258 17.422 26.047 1 88.06 374 GLU A O 1
ATOM 3090 N N . ARG A 1 375 ? -5.328 16.719 24.203 1 88.69 375 ARG A N 1
ATOM 3091 C CA . ARG A 1 375 ? -5.277 18.078 23.656 1 88.69 375 ARG A CA 1
ATOM 3092 C C . ARG A 1 375 ? -6.68 18.625 23.422 1 88.69 375 ARG A C 1
ATOM 3094 O O . ARG A 1 375 ? -6.949 19.797 23.719 1 88.69 375 ARG A O 1
ATOM 3101 N N . LEU A 1 376 ? -7.496 17.812 22.922 1 89.62 376 LEU A N 1
ATOM 3102 C CA . LEU A 1 376 ? -8.867 18.219 22.672 1 89.62 376 LEU A CA 1
ATOM 3103 C C . LEU A 1 376 ? -9.57 18.594 23.984 1 89.62 376 LEU A C 1
ATOM 3105 O O . LEU A 1 376 ? -10.258 19.609 24.062 1 89.62 376 LEU A O 1
ATOM 3109 N N . LYS A 1 377 ? -9.367 17.828 24.953 1 87.88 377 LYS A N 1
ATOM 3110 C CA . LYS A 1 377 ? -9.953 18.109 26.266 1 87.88 377 LYS A CA 1
ATOM 3111 C C . LYS A 1 377 ? -9.414 19.406 26.844 1 87.88 377 LYS A C 1
ATOM 3113 O O . LYS A 1 377 ? -10.18 20.219 27.375 1 87.88 377 LYS A O 1
ATOM 3118 N N . ASN A 1 378 ? -8.172 19.562 26.719 1 85.25 378 ASN A N 1
ATOM 3119 C CA . ASN A 1 378 ? -7.562 20.781 27.219 1 85.25 378 ASN A CA 1
ATOM 3120 C C . ASN A 1 378 ? -8.062 22.016 26.453 1 85.25 378 ASN A C 1
ATOM 3122 O O . ASN A 1 378 ? -8.305 23.062 27.047 1 85.25 378 ASN A O 1
ATOM 3126 N N . PHE A 1 379 ? -8.188 21.844 25.219 1 86.81 379 PHE A N 1
ATOM 3127 C CA . PHE A 1 379 ? -8.656 22.938 24.375 1 86.81 379 PHE A CA 1
ATOM 3128 C C . PHE A 1 379 ? -10.086 23.328 24.75 1 86.81 379 PHE A C 1
ATOM 3130 O O . PHE A 1 379 ? -10.383 24.516 24.891 1 86.81 379 PHE A O 1
ATOM 3137 N N . GLN A 1 380 ? -10.898 22.391 24.984 1 84.5 380 GLN A N 1
ATOM 3138 C CA . GLN A 1 380 ? -12.32 22.641 25.219 1 84.5 380 GLN A CA 1
ATOM 3139 C C . GLN A 1 380 ? -12.586 23.031 26.656 1 84.5 380 GLN A C 1
ATOM 3141 O O . GLN A 1 380 ? -13.477 23.859 26.922 1 84.5 380 GLN A O 1
ATOM 3146 N N . SER A 1 381 ? -11.797 22.547 27.562 1 84.81 381 SER A N 1
ATOM 3147 C CA . SER A 1 381 ? -12.109 22.75 28.969 1 84.81 381 SER A CA 1
ATOM 3148 C C . SER A 1 381 ? -11.281 23.891 29.562 1 84.81 381 SER A C 1
ATOM 3150 O O . SER A 1 381 ? -11.664 24.484 30.562 1 84.81 381 SER A O 1
ATOM 3152 N N . SER A 1 382 ? -10.219 24.188 28.953 1 83.62 382 SER A N 1
ATOM 3153 C CA . SER A 1 382 ? -9.336 25.156 29.594 1 83.62 382 SER A CA 1
ATOM 3154 C C . SER A 1 382 ? -9.016 26.312 28.656 1 83.62 382 SER A C 1
ATOM 3156 O O . SER A 1 382 ? -9.406 27.453 28.922 1 83.62 382 SER A O 1
ATOM 3158 N N . LEU A 1 383 ? -8.523 26.047 27.516 1 84.81 383 LEU A N 1
ATOM 3159 C CA . LEU A 1 383 ? -7.973 27.094 26.656 1 84.81 383 LEU A CA 1
ATOM 3160 C C . LEU A 1 383 ? -9.078 27.984 26.109 1 84.81 383 LEU A C 1
ATOM 3162 O O . LEU A 1 383 ? -9.039 29.203 26.281 1 84.81 383 LEU A O 1
ATOM 3166 N N . LEU A 1 384 ? -10.086 27.406 25.547 1 85.75 384 LEU A N 1
ATOM 3167 C CA . LEU A 1 384 ? -11.133 28.203 24.922 1 85.75 384 LEU A CA 1
ATOM 3168 C C . LEU A 1 384 ? -11.938 28.969 25.969 1 85.75 384 LEU A C 1
ATOM 3170 O O . LEU A 1 384 ? -12.172 30.172 25.797 1 85.75 384 LEU A O 1
ATOM 3174 N N . PRO A 1 385 ? -12.289 28.375 27.062 1 85.25 385 PRO A N 1
ATOM 3175 C CA . PRO A 1 385 ? -13.008 29.125 28.094 1 85.25 385 PRO A CA 1
ATOM 3176 C C . PRO A 1 385 ? -12.18 30.266 28.688 1 85.25 385 PRO A C 1
ATOM 3178 O O . PRO A 1 385 ? -12.711 31.328 28.984 1 85.25 385 PRO A O 1
ATOM 3181 N N . THR A 1 386 ? -10.922 30.031 28.844 1 82.81 386 THR A N 1
ATOM 3182 C CA . THR A 1 386 ? -10.047 31.078 29.359 1 82.81 386 THR A CA 1
ATOM 3183 C C . THR A 1 386 ? -9.984 32.25 28.406 1 82.81 386 THR A C 1
ATOM 3185 O O . THR A 1 386 ? -10.023 33.406 28.828 1 82.81 386 THR A O 1
ATOM 3188 N N . LEU A 1 387 ? -9.953 32.031 27.141 1 83.12 387 LEU A N 1
ATOM 3189 C CA . LEU A 1 387 ? -9.914 33.094 26.141 1 83.12 387 LEU A CA 1
ATOM 3190 C C . LEU A 1 387 ? -11.242 33.844 26.094 1 83.12 387 LEU A C 1
ATOM 3192 O O . LEU A 1 387 ? -11.25 35.062 25.969 1 83.12 387 LEU A O 1
ATOM 3196 N N . GLN A 1 388 ? -12.281 33.125 26.281 1 82.5 388 GLN A N 1
ATOM 3197 C CA . GLN A 1 388 ? -13.594 33.781 26.281 1 82.5 388 GLN A CA 1
ATOM 3198 C C . GLN A 1 388 ? -13.773 34.656 27.516 1 82.5 388 GLN A C 1
ATOM 3200 O O . GLN A 1 388 ? -14.367 35.75 27.406 1 82.5 388 GLN A O 1
ATOM 3205 N N . LYS A 1 389 ? -13.266 34.219 28.578 1 83.69 389 LYS A N 1
ATOM 3206 C CA . LYS A 1 389 ? -13.305 35.031 29.781 1 83.69 389 LYS A CA 1
ATOM 3207 C C . LYS A 1 389 ? -12.5 36.312 29.625 1 83.69 389 LYS A C 1
ATOM 3209 O O . LYS A 1 389 ? -12.898 37.375 30.094 1 83.69 389 LYS A O 1
ATOM 3214 N N . ASN A 1 390 ? -11.406 36.125 28.969 1 80.31 390 ASN A N 1
ATOM 3215 C CA . ASN A 1 390 ? -10.57 37.312 28.734 1 80.31 390 ASN A CA 1
ATOM 3216 C C . ASN A 1 390 ? -11.258 38.312 27.812 1 80.31 390 ASN A C 1
ATOM 3218 O O . ASN A 1 390 ? -11.117 39.531 28 1 80.31 390 ASN A O 1
ATOM 3222 N N . VAL A 1 391 ? -11.992 37.812 26.828 1 82.19 391 VAL A N 1
ATOM 3223 C CA . VAL A 1 391 ? -12.742 38.688 25.938 1 82.19 391 VAL A CA 1
ATOM 3224 C C . VAL A 1 391 ? -13.828 39.438 26.719 1 82.19 391 VAL A C 1
ATOM 3226 O O . VAL A 1 391 ? -13.992 40.656 26.562 1 82.19 391 VAL A O 1
ATOM 3229 N N . LYS A 1 392 ? -14.5 38.75 27.594 1 82.12 392 LYS A N 1
ATOM 3230 C CA . LYS A 1 392 ? -15.555 39.375 28.391 1 82.12 392 LYS A CA 1
ATOM 3231 C C . LYS A 1 392 ? -14.984 40.438 29.328 1 82.12 392 LYS A C 1
ATOM 3233 O O . LYS A 1 392 ? -15.57 41.5 29.5 1 82.12 392 LYS A O 1
ATOM 3238 N N . THR A 1 393 ? -13.867 40.094 29.891 1 80.94 393 THR A N 1
ATOM 3239 C CA . THR A 1 393 ? -13.219 41.031 30.781 1 80.94 393 THR A CA 1
ATOM 3240 C C . THR A 1 393 ? -12.789 42.312 30.031 1 80.94 393 THR A C 1
ATOM 3242 O O . THR A 1 393 ? -12.938 43.406 30.547 1 80.94 393 THR A O 1
ATOM 3245 N N . SER A 1 394 ? -12.273 42.125 28.828 1 80.38 394 SER A N 1
ATOM 3246 C CA . SER A 1 394 ? -11.82 43.25 28.016 1 80.38 394 SER A CA 1
ATOM 3247 C C . SER A 1 394 ? -12.992 44.125 27.578 1 80.38 394 SER A C 1
ATOM 3249 O O . SER A 1 394 ? -12.898 45.344 27.562 1 80.38 394 SER A O 1
ATOM 3251 N N . LEU A 1 395 ? -14.062 43.5 27.266 1 79.5 395 LEU A N 1
ATOM 3252 C CA . LEU A 1 395 ? -15.25 44.25 26.844 1 79.5 395 LEU A CA 1
ATOM 3253 C C . LEU A 1 395 ? -15.859 45.031 28 1 79.5 395 LEU A C 1
ATOM 3255 O O . LEU A 1 395 ? -16.375 46.125 27.812 1 79.5 395 LEU A O 1
ATOM 3259 N N . SER A 1 396 ? -15.789 44.469 29.203 1 80.5 396 SER A N 1
ATOM 3260 C CA . SER A 1 396 ? -16.266 45.156 30.406 1 80.5 396 SER A CA 1
ATOM 3261 C C . SER A 1 396 ? -15.406 46.406 30.688 1 80.5 396 SER A C 1
ATOM 3263 O O . SER A 1 396 ? -15.93 47.438 31.062 1 80.5 396 SER A O 1
ATOM 3265 N N . SER A 1 397 ? -14.148 46.281 30.469 1 78.62 397 SER A N 1
ATOM 3266 C CA . SER A 1 397 ? -13.242 47.406 30.656 1 78.62 397 SER A CA 1
ATOM 3267 C C . SER A 1 397 ? -13.5 48.5 29.625 1 78.62 397 SER A C 1
ATOM 3269 O O . SER A 1 397 ? -13.375 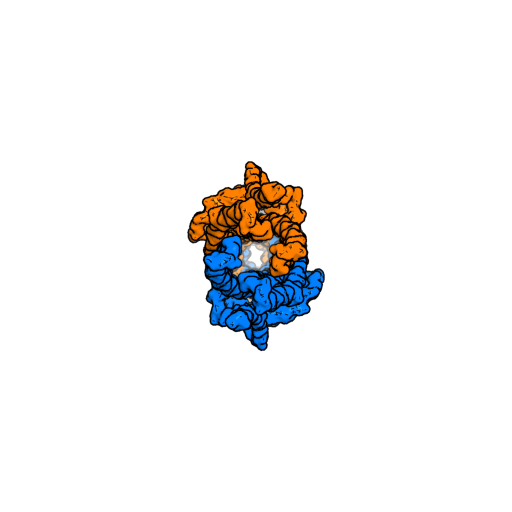49.688 29.938 1 78.62 397 SER A O 1
ATOM 3271 N N . TYR A 1 398 ? -13.828 48.094 28.453 1 77.81 398 TYR A N 1
ATOM 3272 C CA . TYR A 1 398 ? -14.156 49.062 27.406 1 77.81 398 TYR A CA 1
ATOM 3273 C C . TYR A 1 398 ? -15.453 49.781 27.734 1 77.81 398 TYR A C 1
ATOM 3275 O O . TYR A 1 398 ? -15.555 51 27.531 1 77.81 398 TYR A O 1
ATOM 3283 N N . SER A 1 399 ? -16.328 49.062 28.203 1 77.69 399 SER A N 1
ATOM 3284 C CA . SER A 1 399 ? -17.609 49.688 28.562 1 77.69 399 SER A CA 1
ATOM 3285 C C . SER A 1 399 ? -17.438 50.719 29.656 1 77.69 399 SER A C 1
ATOM 3287 O O . SER A 1 399 ? -18.172 51.719 29.688 1 77.69 399 SER A O 1
ATOM 3289 N N . LYS A 1 400 ? -16.484 50.562 30.484 1 77.94 400 LYS A N 1
ATOM 3290 C CA . LYS A 1 400 ? -16.234 51.469 31.594 1 77.94 400 LYS A CA 1
ATOM 3291 C C . LYS A 1 400 ? -15.328 52.625 31.141 1 77.94 400 LYS A C 1
ATOM 3293 O O . LYS A 1 400 ? -15.062 53.531 31.922 1 77.94 400 LYS A O 1
ATOM 3298 N N . GLY A 1 401 ? -14.906 52.562 29.797 1 72.38 401 GLY A N 1
ATOM 3299 C CA . GLY A 1 401 ? -14.062 53.625 29.25 1 72.38 401 GLY A CA 1
ATOM 3300 C C . GLY A 1 401 ? -12.594 53.438 29.594 1 72.38 401 GLY A C 1
ATOM 3301 O O . GLY A 1 401 ? -11.797 54.375 29.422 1 72.38 401 GLY A O 1
ATOM 3302 N N . GLU A 1 402 ? -12.25 52.281 30.047 1 70.06 402 GLU A N 1
ATOM 3303 C CA . GLU A 1 402 ? -10.898 52.031 30.547 1 70.06 402 GLU A CA 1
ATOM 3304 C C . GLU A 1 402 ? -9.992 51.469 29.453 1 70.06 402 GLU A C 1
ATOM 3306 O O . GLU A 1 402 ? -8.766 51.469 29.594 1 70.06 402 GLU A O 1
ATOM 3311 N N . SER A 1 403 ? -10.656 50.906 28.469 1 72.94 403 SER A N 1
ATOM 3312 C CA . SER A 1 403 ? -9.844 50.312 27.438 1 72.94 403 SER A CA 1
ATOM 3313 C C . SER A 1 403 ? -10.352 50.656 26.047 1 72.94 403 SER A C 1
ATOM 3315 O O . SER A 1 403 ? -11.453 51.219 25.906 1 72.94 403 SER A O 1
ATOM 3317 N N . ALA A 1 404 ? -9.453 50.5 25.047 1 71.81 404 ALA A N 1
ATOM 3318 C CA . ALA A 1 404 ? -9.812 50.812 23.672 1 71.81 404 ALA A CA 1
ATOM 3319 C C . ALA A 1 404 ? -10.477 49.625 23 1 71.81 404 ALA A C 1
ATOM 3321 O O . ALA A 1 404 ? -10.211 48.469 23.359 1 71.81 404 ALA A O 1
ATOM 3322 N N . LEU A 1 405 ? -11.383 49.906 22.125 1 74 405 LEU A N 1
ATOM 3323 C CA . LEU A 1 405 ? -12.109 48.906 21.391 1 74 405 LEU A CA 1
ATOM 3324 C C . LE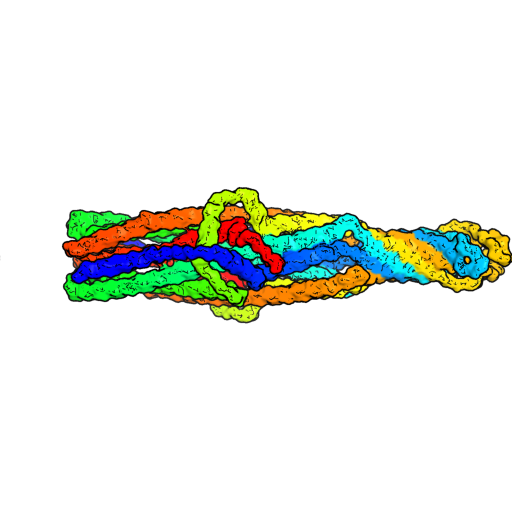U A 1 405 ? -11.156 47.969 20.641 1 74 405 LEU A C 1
ATOM 3326 O O . LEU A 1 405 ? -11.406 46.781 20.516 1 74 405 LEU A O 1
ATOM 3330 N N . GLY A 1 406 ? -10.039 48.469 20.234 1 72.88 406 GLY A N 1
ATOM 3331 C CA . GLY A 1 406 ? -9.047 47.719 19.5 1 72.88 406 GLY A CA 1
ATOM 3332 C C . GLY A 1 406 ? -8.461 46.562 20.281 1 72.88 406 GLY A C 1
ATOM 3333 O O . GLY A 1 406 ? -8.172 45.5 19.734 1 72.88 406 GLY A O 1
ATOM 3334 N N . GLU A 1 407 ? -8.453 46.719 21.578 1 73.81 407 GLU A N 1
ATOM 3335 C CA . GLU A 1 407 ? -7.906 45.688 22.453 1 73.81 407 GLU A CA 1
ATOM 3336 C C . GLU A 1 407 ? -8.852 44.469 22.531 1 73.81 407 GLU A C 1
ATOM 3338 O O . GLU A 1 407 ? -8.414 43.344 22.547 1 73.81 407 GLU A O 1
ATOM 3343 N N . SER A 1 408 ? -10.086 44.844 22.656 1 76.56 408 SER A N 1
ATOM 3344 C CA . SER A 1 408 ? -11.086 43.781 22.688 1 76.56 408 SER A CA 1
ATOM 3345 C C . SER A 1 408 ? -11.125 43.031 21.359 1 76.56 408 SER A C 1
ATOM 3347 O O . SER A 1 408 ? -11.281 41.812 21.359 1 76.56 408 SER A O 1
ATOM 3349 N N . TYR A 1 409 ? -10.898 43.719 20.328 1 78.5 409 TYR A N 1
ATOM 3350 C CA . TYR A 1 409 ? -10.883 43.094 19.016 1 78.5 409 TYR A CA 1
ATOM 3351 C C . TYR A 1 409 ? -9.703 42.125 18.891 1 78.5 409 TYR A C 1
ATOM 3353 O O . TYR A 1 409 ? -9.812 41.094 18.25 1 78.5 409 TYR A O 1
ATOM 3361 N N . ASP A 1 410 ? -8.57 42.375 19.5 1 78.31 410 ASP A N 1
ATOM 3362 C CA . ASP A 1 410 ? -7.406 41.5 19.484 1 78.31 410 ASP A CA 1
ATOM 3363 C C . ASP A 1 410 ? -7.723 40.156 20.141 1 78.31 410 ASP A C 1
ATOM 3365 O O . ASP A 1 410 ? -7.34 39.125 19.625 1 78.31 410 ASP A O 1
ATOM 3369 N N . LEU A 1 411 ? -8.383 40.312 21.219 1 80.5 411 LEU A N 1
ATOM 3370 C CA . LEU A 1 411 ? -8.719 39.094 21.953 1 80.5 411 LEU A CA 1
ATOM 3371 C C . LEU A 1 411 ? -9.734 38.25 21.188 1 80.5 411 LEU A C 1
ATOM 3373 O O . LEU A 1 411 ? -9.672 37.031 21.219 1 80.5 411 LEU A O 1
ATOM 3377 N N . ILE A 1 412 ? -10.617 38.906 20.5 1 79.62 412 ILE A N 1
ATOM 3378 C CA . ILE A 1 412 ? -11.609 38.188 19.703 1 79.62 412 ILE A CA 1
ATOM 3379 C C . ILE A 1 412 ? -10.922 37.469 18.547 1 79.62 412 ILE A C 1
ATOM 3381 O O . ILE A 1 412 ? -11.195 36.312 18.281 1 79.62 412 ILE A O 1
ATOM 3385 N N . VAL A 1 413 ? -10.008 38.156 17.953 1 79.19 413 VAL A N 1
ATOM 3386 C CA . VAL A 1 413 ? -9.281 37.594 16.828 1 79.19 413 VAL A CA 1
ATOM 3387 C C . VAL A 1 413 ? -8.484 36.375 17.281 1 79.19 413 VAL A C 1
ATOM 3389 O O . VAL A 1 413 ? -8.453 35.344 16.594 1 79.19 413 VAL A O 1
ATOM 3392 N N . GLU A 1 414 ? -7.883 36.469 18.359 1 78.94 414 GLU A N 1
ATOM 3393 C CA . GLU A 1 414 ? -7.105 35.375 18.906 1 78.94 414 GLU A CA 1
ATOM 3394 C C . GLU A 1 414 ? -7.992 34.156 19.188 1 78.94 414 GLU A C 1
ATOM 3396 O O . GLU A 1 414 ? -7.602 33 18.906 1 78.94 414 GLU A O 1
ATOM 3401 N N . THR A 1 415 ? -9.102 34.469 19.75 1 80.88 415 THR A N 1
ATOM 3402 C CA . THR A 1 415 ? -10.039 33.406 20.062 1 80.88 415 THR A CA 1
ATOM 3403 C C . THR A 1 415 ? -10.531 32.719 18.797 1 80.88 415 THR A C 1
ATOM 3405 O O . THR A 1 415 ? -10.617 31.484 18.734 1 80.88 415 THR A O 1
ATOM 3408 N N . LEU A 1 416 ? -10.773 33.469 17.781 1 81.81 416 LEU A N 1
ATOM 3409 C CA . LEU A 1 416 ? -11.25 32.938 16.531 1 81.81 416 LEU A CA 1
ATOM 3410 C C . LEU A 1 416 ? -10.156 32.094 15.844 1 81.81 416 LEU A C 1
ATOM 3412 O O . LEU A 1 416 ? -10.438 31.062 15.242 1 81.81 416 LEU A O 1
ATOM 3416 N N . GLU A 1 417 ? -8.961 32.562 15.914 1 81.06 417 GLU A N 1
ATOM 3417 C CA . GLU A 1 417 ? -7.836 31.828 15.344 1 81.06 417 GLU A CA 1
ATOM 3418 C C . GLU A 1 417 ? -7.66 30.469 16.016 1 81.06 417 GLU A C 1
ATOM 3420 O O . GLU A 1 417 ? -7.422 29.453 15.344 1 81.06 417 GLU A O 1
ATOM 3425 N N . LEU A 1 418 ? -7.742 30.453 17.281 1 81.12 418 LEU A N 1
ATOM 3426 C CA . LEU A 1 418 ? -7.602 29.203 18.016 1 81.12 418 LEU A CA 1
ATOM 3427 C C . LEU A 1 418 ? -8.766 28.266 17.703 1 81.12 418 LEU A C 1
ATOM 3429 O O . LEU A 1 418 ? -8.578 27.047 17.625 1 81.12 418 LEU A O 1
ATOM 3433 N N . GLN A 1 419 ? -9.891 28.844 17.609 1 81.88 419 GLN A N 1
ATOM 3434 C CA . GLN A 1 419 ? -11.062 28.047 17.281 1 81.88 419 GLN A CA 1
ATOM 3435 C C . GLN A 1 419 ? -10.914 27.359 15.93 1 81.88 419 GLN A C 1
ATOM 3437 O O . GLN A 1 419 ? -11.375 26.234 15.742 1 81.88 419 GLN A O 1
ATOM 3442 N N . SER A 1 420 ? -10.305 28.016 15.055 1 84 420 SER A N 1
ATOM 3443 C CA . SER A 1 420 ? -10.102 27.453 13.727 1 84 420 SER A CA 1
ATOM 3444 C C . SER A 1 420 ? -9.211 26.219 13.789 1 84 420 SER A C 1
ATOM 3446 O O . SER A 1 420 ? -9.312 25.328 12.938 1 84 420 SER A O 1
ATOM 3448 N N . GLN A 1 421 ? -8.367 26.109 14.797 1 85.06 421 GLN A N 1
ATOM 3449 C CA . GLN A 1 421 ? -7.453 24.984 14.945 1 85.06 421 GLN A CA 1
ATOM 3450 C C . GLN A 1 421 ? -8.18 23.75 15.492 1 85.06 421 GLN A C 1
ATOM 3452 O O . GLN A 1 421 ? -7.672 22.625 15.398 1 85.06 421 GLN A O 1
ATOM 3457 N N . LEU A 1 422 ? -9.344 24 16.078 1 87.56 422 LEU A N 1
ATOM 3458 C CA . LEU A 1 422 ? -10.109 22.922 16.688 1 87.56 422 LEU A CA 1
ATOM 3459 C C . LEU A 1 422 ? -10.516 21.891 15.633 1 87.56 422 LEU A C 1
ATOM 3461 O O . LEU A 1 422 ? -10.547 20.688 15.906 1 87.56 422 LEU A O 1
ATOM 3465 N N . HIS A 1 423 ? -10.758 22.391 14.438 1 90.06 423 HIS A N 1
ATOM 3466 C CA . HIS A 1 423 ? -11.164 21.5 13.359 1 90.06 423 HIS A CA 1
ATOM 3467 C C . HIS A 1 423 ? -10.055 20.5 13.016 1 90.06 423 HIS A C 1
ATOM 3469 O O . HIS A 1 423 ? -10.312 19.328 12.797 1 90.06 423 HIS A O 1
ATOM 3475 N N . GLN A 1 424 ? -8.859 20.984 13.062 1 88.94 424 GLN A N 1
ATOM 3476 C CA . GLN A 1 424 ? -7.715 20.125 12.734 1 88.94 424 GLN A CA 1
ATOM 3477 C C . GLN A 1 424 ? -7.426 19.141 13.867 1 88.94 424 GLN A C 1
ATOM 3479 O O . GLN A 1 424 ? -7 18.016 13.617 1 88.94 424 GLN A O 1
ATOM 3484 N N . ILE A 1 425 ? -7.664 19.578 15.055 1 89.19 425 ILE A N 1
ATOM 3485 C CA . ILE A 1 425 ? -7.445 18.688 16.188 1 89.19 425 ILE A CA 1
ATOM 3486 C C . ILE A 1 425 ? -8.445 17.531 16.156 1 89.19 425 ILE A C 1
ATOM 3488 O O . ILE A 1 425 ? -8.078 16.375 16.359 1 89.19 425 ILE A O 1
ATOM 3492 N N . GLN A 1 426 ? -9.648 17.906 15.867 1 91.38 426 GLN A N 1
ATOM 3493 C CA . GLN A 1 426 ? -10.688 16.891 15.773 1 91.38 426 GLN A CA 1
ATOM 3494 C C . GLN A 1 426 ? -10.391 15.914 14.641 1 91.38 426 GLN A C 1
ATOM 3496 O O . GLN A 1 426 ? -10.547 14.703 14.789 1 91.38 426 GLN A O 1
ATOM 3501 N N . PHE A 1 427 ? -9.977 16.453 13.586 1 94.19 427 PHE A N 1
ATOM 3502 C CA . PHE A 1 427 ? -9.641 15.609 12.445 1 94.19 427 PHE A CA 1
ATOM 3503 C C . PHE A 1 427 ? -8.523 14.641 12.805 1 94.19 427 PHE A C 1
ATOM 3505 O O . PHE A 1 427 ? -8.594 13.453 12.484 1 94.19 427 PHE A O 1
ATOM 3512 N N . ARG A 1 428 ? -7.508 15.117 13.422 1 92.19 428 ARG A N 1
ATOM 3513 C CA . ARG A 1 428 ? -6.371 14.273 13.766 1 92.19 428 ARG A CA 1
ATOM 3514 C C . ARG A 1 428 ? -6.789 13.148 14.719 1 92.19 428 ARG A C 1
ATOM 3516 O O . ARG A 1 428 ? -6.266 12.039 14.648 1 92.19 428 ARG A O 1
ATOM 3523 N N . ARG A 1 429 ? -7.617 13.492 15.602 1 92.62 429 ARG A N 1
ATOM 3524 C CA . ARG A 1 429 ? -8.156 12.453 16.484 1 92.62 429 ARG A CA 1
ATOM 3525 C C . ARG A 1 429 ? -8.859 11.367 15.672 1 92.62 429 ARG A C 1
ATOM 3527 O O . ARG A 1 429 ? -8.578 10.18 15.836 1 92.62 429 ARG A O 1
ATOM 3534 N N . TRP A 1 430 ? -9.727 11.812 14.766 1 94.69 430 TRP A N 1
ATOM 3535 C CA . TRP A 1 430 ? -10.477 10.852 13.969 1 94.69 430 TRP A CA 1
ATOM 3536 C C . TRP A 1 430 ? -9.547 10.07 13.039 1 94.69 430 TRP A C 1
ATOM 3538 O O . TRP A 1 430 ? -9.766 8.883 12.789 1 94.69 430 TRP A O 1
ATOM 3548 N N . ALA A 1 431 ? -8.523 10.727 12.531 1 94 431 ALA A N 1
ATOM 3549 C CA . ALA A 1 431 ? -7.559 10.055 11.672 1 94 431 ALA A CA 1
ATOM 3550 C C . ALA A 1 431 ? -6.844 8.938 12.42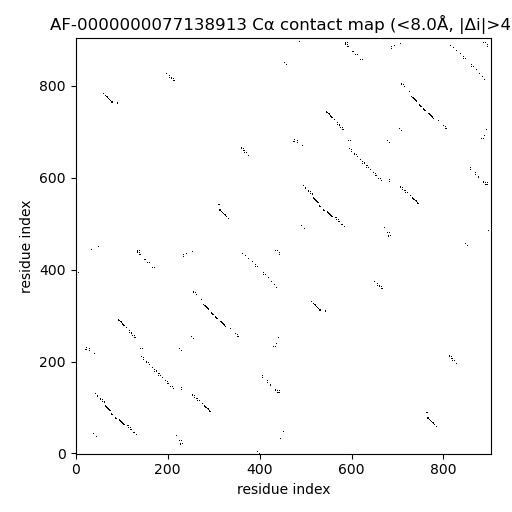2 1 94 431 ALA A C 1
ATOM 3552 O O . ALA A 1 431 ? -6.586 7.867 11.867 1 94 431 ALA A O 1
ATOM 3553 N N . SER A 1 432 ? -6.555 9.203 13.664 1 92.12 432 SER A N 1
ATOM 3554 C CA . SER A 1 432 ? -5.906 8.18 14.484 1 92.12 432 SER A CA 1
ATOM 3555 C C . SER A 1 432 ? -6.855 7.027 14.781 1 92.12 432 SER A C 1
ATOM 3557 O O . SER A 1 432 ? -6.441 5.863 14.789 1 92.12 432 SER A O 1
ATOM 3559 N N . VAL A 1 433 ? -8.086 7.383 15.016 1 94.06 433 VAL A N 1
ATOM 3560 C CA . VAL A 1 433 ? -9.094 6.352 15.25 1 94.06 433 VAL A CA 1
ATOM 3561 C C . VAL A 1 433 ? -9.234 5.473 14.008 1 94.06 433 VAL A C 1
ATOM 3563 O O . VAL A 1 433 ? -9.266 4.246 14.109 1 94.06 433 VAL A O 1
ATOM 3566 N N . LEU A 1 434 ? -9.297 6.113 12.906 1 95.44 434 LEU A N 1
ATOM 3567 C CA . LEU A 1 434 ? -9.406 5.398 11.641 1 95.44 434 LEU A CA 1
ATOM 3568 C C . LEU A 1 434 ? -8.227 4.441 11.453 1 95.44 434 LEU A C 1
ATOM 3570 O O . LEU A 1 434 ? -8.422 3.281 11.086 1 95.44 434 LEU A O 1
ATOM 3574 N N . LYS A 1 435 ? -7.078 4.852 11.727 1 92.75 435 LYS A N 1
ATOM 3575 C CA . LYS A 1 435 ? -5.879 4.035 11.555 1 92.75 435 LYS A CA 1
ATOM 3576 C C . LYS A 1 435 ? -5.871 2.857 12.516 1 92.75 435 LYS A C 1
ATOM 3578 O O . LYS A 1 435 ? -5.477 1.748 12.148 1 92.75 435 LYS A O 1
ATOM 3583 N N . LEU A 1 436 ? -6.281 3.137 13.719 1 91.19 436 LEU A N 1
ATOM 3584 C CA . LEU A 1 436 ? -6.332 2.066 14.703 1 91.19 436 LEU A CA 1
ATOM 3585 C C . LEU A 1 436 ? -7.34 1 14.297 1 91.19 436 LEU A C 1
ATOM 3587 O O . LEU A 1 436 ? -7.059 -0.197 14.398 1 91.19 436 LEU A O 1
ATOM 3591 N N . LEU A 1 437 ? -8.484 1.462 13.859 1 91.25 437 LEU A N 1
ATOM 3592 C CA . LEU A 1 437 ? -9.523 0.53 13.438 1 91.25 437 LEU A CA 1
ATOM 3593 C C . LEU A 1 437 ? -9.078 -0.255 12.203 1 91.25 437 LEU A C 1
ATOM 3595 O O . LEU A 1 437 ? -9.398 -1.438 12.07 1 91.25 437 LEU A O 1
ATOM 3599 N N . GLN A 1 438 ? -8.359 0.4 11.312 1 91.5 438 GLN A N 1
ATOM 3600 C CA . GLN A 1 438 ? -7.828 -0.27 10.125 1 91.5 438 GLN A CA 1
ATOM 3601 C C . GLN A 1 438 ? -6.809 -1.339 10.508 1 91.5 438 GLN A C 1
ATOM 3603 O O . GLN A 1 438 ? -6.84 -2.451 9.977 1 91.5 438 GLN A O 1
ATOM 3608 N N . LEU A 1 439 ? -5.949 -0.963 11.461 1 87.19 439 LEU A N 1
ATOM 3609 C CA . LEU A 1 439 ? -4.895 -1.877 11.875 1 87.19 439 LEU A CA 1
ATOM 3610 C C . LEU A 1 439 ? -5.477 -3.102 12.57 1 87.19 439 LEU A C 1
ATOM 3612 O O . LEU A 1 439 ? -4.941 -4.207 12.453 1 87.19 439 LEU A O 1
ATOM 3616 N N . THR A 1 440 ? -6.582 -2.963 13.242 1 85.88 440 THR A N 1
ATOM 3617 C CA . THR A 1 440 ? -7.168 -4.055 14.008 1 85.88 440 THR A CA 1
ATOM 3618 C C . THR A 1 440 ? -8.312 -4.707 13.242 1 85.88 440 THR A C 1
ATOM 3620 O O . THR A 1 440 ? -8.992 -5.598 13.758 1 85.88 440 THR A O 1
ATOM 3623 N N . ASN A 1 441 ? -8.617 -4.223 12.086 1 86.62 441 ASN A N 1
ATOM 3624 C CA . ASN A 1 441 ? -9.648 -4.762 11.211 1 86.62 441 ASN A CA 1
ATOM 3625 C C . ASN A 1 441 ? -11.039 -4.605 11.82 1 86.62 441 ASN A C 1
ATOM 3627 O O . ASN A 1 441 ? -11.867 -5.516 11.742 1 86.62 441 ASN A O 1
ATOM 3631 N N . HIS A 1 442 ? -11.266 -3.555 12.383 1 87.69 442 HIS A N 1
ATOM 3632 C CA . HIS A 1 442 ? -12.578 -3.293 12.969 1 87.69 442 HIS A CA 1
ATOM 3633 C C . HIS A 1 442 ? -13.305 -2.188 12.211 1 87.69 442 HIS A C 1
ATOM 3635 O O . HIS A 1 442 ? -14.391 -1.764 12.617 1 87.69 442 HIS A O 1
ATOM 3641 N N . LEU A 1 443 ? -12.648 -1.734 11.195 1 90.88 443 LEU A N 1
ATOM 3642 C CA . LEU A 1 443 ? -13.234 -0.639 10.43 1 90.88 443 LEU A CA 1
ATOM 3643 C C . LEU A 1 443 ? -14.391 -1.135 9.562 1 90.88 443 LEU A C 1
ATOM 3645 O O . LEU A 1 443 ? -15.367 -0.416 9.359 1 90.88 443 LEU A O 1
ATOM 3649 N N . LEU A 1 444 ? -14.266 -2.316 9.141 1 89 444 LEU A N 1
ATOM 3650 C CA . LEU A 1 444 ? -15.289 -2.869 8.266 1 89 444 LEU A CA 1
ATOM 3651 C C . LEU A 1 444 ? -16.531 -3.256 9.062 1 89 444 LEU A C 1
ATOM 3653 O O . LEU A 1 444 ? -16.438 -3.668 10.219 1 89 444 LEU A O 1
ATOM 3657 N N . PRO A 1 445 ? -17.625 -3.043 8.336 1 85.88 445 PRO A N 1
ATOM 3658 C CA . PRO A 1 445 ? -18.859 -3.469 9.023 1 85.88 445 PRO A CA 1
ATOM 3659 C C . PRO A 1 445 ? -18.922 -4.98 9.234 1 85.88 445 PRO A C 1
ATOM 3661 O O . PRO A 1 445 ? -18.312 -5.738 8.469 1 85.88 445 PRO A O 1
ATOM 3664 N N . GLU A 1 446 ? -19.609 -5.355 10.344 1 71.56 446 GLU A N 1
ATOM 3665 C CA . GLU A 1 446 ? -19.75 -6.773 10.656 1 71.56 446 GLU A CA 1
ATOM 3666 C C . GLU A 1 446 ? -20.703 -7.457 9.68 1 71.56 446 GLU A C 1
ATOM 3668 O O . GLU A 1 446 ? -21.734 -6.887 9.297 1 71.56 446 GLU A O 1
ATOM 3673 N N . GLY A 1 447 ? -20.391 -8.492 9.109 1 61.88 447 GLY A N 1
ATOM 3674 C CA . GLY A 1 447 ? -21.297 -9.32 8.336 1 61.88 447 GLY A CA 1
ATOM 3675 C C . GLY A 1 447 ? -21.234 -9.031 6.848 1 61.88 447 GLY A C 1
ATOM 3676 O O . GLY A 1 447 ? -22.094 -9.484 6.09 1 61.88 447 GLY A O 1
ATOM 3677 N N . GLY A 1 448 ? -20.516 -8.086 6.484 1 54.5 448 GLY A N 1
ATOM 3678 C CA . GLY A 1 448 ? -20.609 -7.781 5.066 1 54.5 448 GLY A CA 1
ATOM 3679 C C . GLY A 1 448 ? -20.062 -8.883 4.18 1 54.5 448 GLY A C 1
ATOM 3680 O O . GLY A 1 448 ? -18.953 -9.383 4.418 1 54.5 448 GLY A O 1
ATOM 3681 N N . LYS A 1 449 ? -21 -9.602 3.623 1 54.47 449 LYS A N 1
ATOM 3682 C CA . LYS A 1 449 ? -20.641 -10.57 2.594 1 54.47 449 LYS A CA 1
ATOM 3683 C C . LYS A 1 449 ? -20.156 -9.867 1.325 1 54.47 449 LYS A C 1
ATOM 3685 O O . LYS A 1 449 ? -20.969 -9.312 0.577 1 54.47 449 LYS A O 1
ATOM 3690 N N . TYR A 1 450 ? -18.984 -9.523 1.262 1 51 450 TYR A N 1
ATOM 3691 C CA . TYR A 1 450 ? -18.484 -8.75 0.126 1 51 450 TYR A CA 1
ATOM 3692 C C . TYR A 1 450 ? -18.25 -9.648 -1.081 1 51 450 TYR A C 1
ATOM 3694 O O . TYR A 1 450 ? -17.797 -9.18 -2.133 1 51 450 TYR A O 1
ATOM 3702 N N . GLU A 1 451 ? -18.531 -11.023 -0.846 1 50.69 451 GLU A N 1
ATOM 3703 C CA . GLU A 1 451 ? -18.281 -12.055 -1.848 1 50.69 451 GLU A CA 1
ATOM 3704 C C . GLU A 1 451 ? -19.484 -12.242 -2.762 1 50.69 451 GLU A C 1
ATOM 3706 O O . GLU A 1 451 ? -19.391 -12.898 -3.801 1 50.69 451 GLU A O 1
ATOM 3711 N N . ASP A 1 452 ? -20.766 -11.797 -2.398 1 44.22 452 ASP A N 1
ATOM 3712 C CA . ASP A 1 452 ? -21.875 -12.234 -3.248 1 44.22 452 ASP A CA 1
ATOM 3713 C C . ASP A 1 452 ? -21.984 -11.367 -4.5 1 44.22 452 ASP A C 1
ATOM 3715 O O . ASP A 1 452 ? -21.844 -10.141 -4.43 1 44.22 452 ASP A O 1
ATOM 3719 N N . MET B 1 1 ? 21.031 52.531 27.422 1 53.59 1 MET B N 1
ATOM 3720 C CA . MET B 1 1 ? 20.359 51.281 27.797 1 53.59 1 MET B CA 1
ATOM 3721 C C . MET B 1 1 ? 19.406 50.844 26.688 1 53.59 1 MET B C 1
ATOM 3723 O O . MET B 1 1 ? 19.344 49.656 26.359 1 53.59 1 MET B O 1
ATOM 3727 N N . ARG B 1 2 ? 18.812 51.75 26.031 1 65.06 2 ARG B N 1
ATOM 3728 C CA . ARG B 1 2 ? 17.844 51.438 24.984 1 65.06 2 ARG B CA 1
ATOM 3729 C C . ARG B 1 2 ? 18.547 50.844 23.75 1 65.06 2 ARG B C 1
ATOM 3731 O O . ARG B 1 2 ? 18.109 49.844 23.203 1 65.06 2 ARG B O 1
ATOM 3738 N N . ILE B 1 3 ? 19.625 51.438 23.422 1 61.19 3 ILE B N 1
ATOM 3739 C CA . ILE B 1 3 ? 20.344 51.031 22.234 1 61.19 3 ILE B CA 1
ATOM 3740 C C . ILE B 1 3 ? 20.875 49.625 22.406 1 61.19 3 ILE B C 1
ATOM 3742 O O . ILE B 1 3 ? 20.828 48.812 21.484 1 61.19 3 ILE B O 1
ATOM 3746 N N . HIS B 1 4 ? 21.266 49.344 23.609 1 55.72 4 HIS B N 1
ATOM 3747 C CA . HIS B 1 4 ? 21.766 48 23.906 1 55.72 4 HIS B CA 1
ATOM 3748 C C . HIS B 1 4 ? 20.672 46.938 23.766 1 55.72 4 HIS B C 1
ATOM 3750 O O . HIS B 1 4 ? 20.906 45.875 23.172 1 55.72 4 HIS B O 1
ATOM 3756 N N . ASN B 1 5 ? 19.562 47.188 24.188 1 55.12 5 ASN B N 1
ATOM 3757 C CA . ASN B 1 5 ? 18.453 46.219 24.078 1 55.12 5 ASN B CA 1
ATOM 3758 C C . ASN B 1 5 ? 18.047 46.031 22.625 1 55.12 5 ASN B C 1
ATOM 3760 O O . ASN B 1 5 ? 17.703 44.906 22.234 1 55.12 5 ASN B O 1
ATOM 3764 N N . ILE B 1 6 ? 18.188 47.031 21.875 1 58.41 6 ILE B N 1
ATOM 3765 C CA . ILE B 1 6 ? 17.875 46.969 20.453 1 58.41 6 ILE B CA 1
ATOM 3766 C C . ILE B 1 6 ? 18.828 46 19.75 1 58.41 6 ILE B C 1
ATOM 3768 O O . ILE B 1 6 ? 18.406 45.188 18.938 1 58.41 6 ILE B O 1
ATOM 3772 N N . HIS B 1 7 ? 20.031 46.125 20.031 1 53.34 7 HIS B N 1
ATOM 3773 C CA . HIS B 1 7 ? 21.031 45.25 19.406 1 53.34 7 HIS B CA 1
ATOM 3774 C C . HIS B 1 7 ? 20.828 43.781 19.766 1 53.34 7 HIS B C 1
ATOM 3776 O O . HIS B 1 7 ? 20.969 42.906 18.906 1 53.34 7 HIS B O 1
ATOM 3782 N N . ILE B 1 8 ? 20.359 43.562 20.875 1 53.5 8 ILE B N 1
ATOM 3783 C CA . ILE B 1 8 ? 20.141 42.188 21.312 1 53.5 8 ILE B CA 1
ATOM 3784 C C . ILE B 1 8 ? 18.953 41.594 20.562 1 53.5 8 ILE B C 1
ATOM 3786 O O . ILE B 1 8 ? 19 40.438 20.141 1 53.5 8 ILE B O 1
ATOM 3790 N N . LEU B 1 9 ? 18.047 42.438 20.438 1 57.19 9 LEU B N 1
ATOM 3791 C CA . LEU B 1 9 ? 16.828 41.969 19.812 1 57.19 9 LEU B CA 1
ATOM 3792 C C . LEU B 1 9 ? 17.047 41.719 18.328 1 57.19 9 LEU B C 1
ATOM 3794 O O . LEU B 1 9 ? 16.562 40.719 17.781 1 57.19 9 LEU B O 1
ATOM 3798 N N . LEU B 1 10 ? 17.75 42.594 17.75 1 55.25 10 LEU B N 1
ATOM 3799 C CA . LEU B 1 10 ? 18.047 42.469 16.328 1 55.25 10 LEU B CA 1
ATOM 3800 C C . LEU B 1 10 ? 18.922 41.219 16.078 1 55.25 10 LEU B C 1
ATOM 3802 O O . LEU B 1 10 ? 18.719 40.5 15.109 1 55.25 10 LEU B O 1
ATOM 3806 N N . TYR B 1 11 ? 19.812 41 16.938 1 49.44 11 T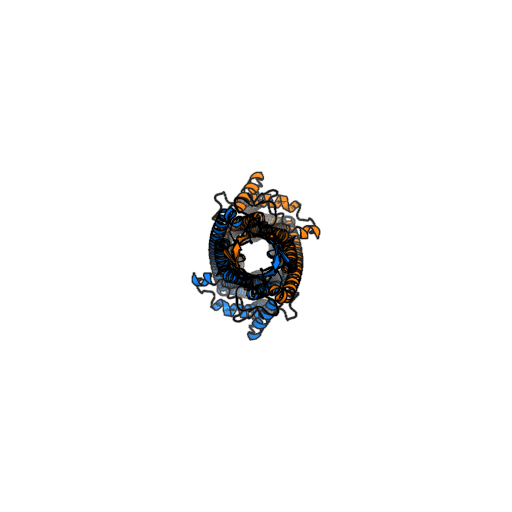YR B N 1
ATOM 3807 C CA . TYR B 1 11 ? 20.703 39.875 16.828 1 49.44 11 TYR B CA 1
ATOM 3808 C C . TYR B 1 11 ? 19.922 38.562 16.922 1 49.44 11 TYR B C 1
ATOM 3810 O O . TYR B 1 11 ? 20.203 37.594 16.203 1 49.44 11 TYR B O 1
ATOM 3818 N N . THR B 1 12 ? 18.953 38.594 17.656 1 50.53 12 THR B N 1
ATOM 3819 C CA . THR B 1 12 ? 18.156 37.375 17.812 1 50.53 12 THR B CA 1
ATOM 3820 C C . THR B 1 12 ? 17.422 37.031 16.516 1 50.53 12 THR B C 1
ATOM 3822 O O . THR B 1 12 ? 17.344 35.875 16.125 1 50.53 12 THR B O 1
ATOM 3825 N N . ILE B 1 13 ? 16.969 38.062 15.914 1 52.22 13 ILE B N 1
ATOM 3826 C CA . ILE B 1 13 ? 16.234 37.844 14.672 1 52.22 13 ILE B CA 1
ATOM 3827 C C . ILE B 1 13 ? 17.172 37.375 13.578 1 52.22 13 ILE B C 1
ATOM 3829 O O . ILE B 1 13 ? 16.828 36.469 12.805 1 52.22 13 ILE B O 1
ATOM 3833 N N . ILE B 1 14 ? 18.375 37.938 13.516 1 48.62 14 ILE B N 1
ATOM 3834 C CA . ILE B 1 14 ? 19.344 37.625 12.469 1 48.62 14 ILE B CA 1
ATOM 3835 C C . ILE B 1 14 ? 19.844 36.188 12.648 1 48.62 14 ILE B C 1
ATOM 3837 O O . ILE B 1 14 ? 19.984 35.438 11.672 1 48.62 14 ILE B O 1
ATOM 3841 N N . ILE B 1 15 ? 20.109 35.781 13.766 1 45.59 15 ILE B N 1
ATOM 3842 C CA . ILE B 1 15 ? 20.641 34.469 14.008 1 45.59 15 ILE B CA 1
ATOM 3843 C C . ILE B 1 15 ? 19.641 33.406 13.539 1 45.59 15 ILE B C 1
ATOM 3845 O O . ILE B 1 15 ? 20.031 32.375 12.977 1 45.59 15 ILE B O 1
ATOM 3849 N N . TYR B 1 16 ? 18.5 33.781 13.727 1 46.5 16 TYR B N 1
ATOM 3850 C CA . TYR B 1 16 ? 17.5 32.781 13.375 1 46.5 16 TYR B CA 1
ATOM 3851 C C . TYR B 1 16 ? 17.391 32.625 11.859 1 46.5 16 TYR B C 1
ATOM 3853 O O . TYR B 1 16 ? 17.016 31.562 11.367 1 46.5 16 TYR B O 1
ATOM 3861 N N . CYS B 1 17 ? 17.656 33.688 11.141 1 41.75 17 CYS B N 1
ATOM 3862 C CA . CYS B 1 17 ? 17.516 33.594 9.695 1 41.75 17 CYS B CA 1
ATOM 3863 C C . CYS B 1 17 ? 18.641 32.781 9.078 1 41.75 17 CYS B C 1
ATOM 3865 O O . CYS B 1 17 ? 18.484 32.219 7.988 1 41.75 17 CYS B O 1
ATOM 3867 N N . PHE B 1 18 ? 19.875 32.938 9.57 1 37.84 18 PHE B N 1
ATOM 3868 C CA . PHE B 1 18 ? 21.016 32.406 8.828 1 37.84 18 PHE B CA 1
ATOM 3869 C C . PHE B 1 18 ? 21.125 30.891 9.023 1 37.84 18 PHE B C 1
ATOM 3871 O O . PHE B 1 18 ? 22.219 30.312 8.867 1 37.84 18 PHE B O 1
ATOM 3878 N N . SER B 1 19 ? 20.203 30.281 9.477 1 38.47 19 SER B N 1
ATOM 3879 C CA . SER B 1 19 ? 20.578 28.875 9.469 1 38.47 19 SER B CA 1
ATOM 3880 C C . SER B 1 19 ? 20.594 28.312 8.047 1 38.47 19 SER B C 1
ATOM 3882 O O . SER B 1 19 ? 19.547 27.938 7.516 1 38.47 19 SER B O 1
ATOM 3884 N N . GLY B 1 20 ? 21.281 29.031 7.191 1 36.88 20 GLY B N 1
ATOM 3885 C CA . GLY B 1 20 ? 21.516 28.469 5.875 1 36.88 20 GLY B CA 1
ATOM 3886 C C . GLY B 1 20 ? 22.047 27.047 5.922 1 36.88 20 GLY B C 1
ATOM 3887 O O . GLY B 1 20 ? 22.719 26.656 6.887 1 36.88 20 GLY B O 1
ATOM 3888 N N . SER B 1 21 ? 21.391 26.25 5.121 1 41.94 21 SER B N 1
ATOM 3889 C CA . SER B 1 21 ? 21.734 24.859 4.84 1 41.94 21 SER B CA 1
ATOM 3890 C C . SER B 1 21 ? 23.156 24.734 4.301 1 41.94 21 SER B C 1
ATOM 3892 O O . SER B 1 21 ? 23.516 25.375 3.312 1 41.94 21 SER B O 1
ATOM 3894 N N . ILE B 1 22 ? 24.031 24.609 5.059 1 33.66 22 ILE B N 1
ATOM 3895 C CA . ILE B 1 22 ? 25.344 24.141 4.633 1 33.66 22 ILE B CA 1
ATOM 3896 C C . ILE B 1 22 ? 25.203 22.859 3.816 1 33.66 22 ILE B C 1
ATOM 3898 O O . ILE B 1 22 ? 24.734 21.844 4.324 1 33.66 22 ILE B O 1
ATOM 3902 N N . PHE B 1 23 ? 25.047 23.062 2.527 1 40.28 23 PHE B N 1
ATOM 3903 C CA . PHE B 1 23 ? 25.062 21.953 1.587 1 40.28 23 PHE B CA 1
ATOM 3904 C C . PHE B 1 23 ? 26.453 21.344 1.471 1 40.28 23 PHE B C 1
ATOM 3906 O O . PHE B 1 23 ? 27.406 22.031 1.134 1 40.28 23 PHE B O 1
ATOM 3913 N N . GLY B 1 24 ? 26.859 20.531 2.258 1 34.53 24 GLY B N 1
ATOM 3914 C CA . GLY B 1 24 ? 28.141 19.859 2.062 1 34.53 24 GLY B CA 1
ATOM 3915 C C . GLY B 1 24 ? 28.141 18.938 0.866 1 34.53 24 GLY B C 1
ATOM 3916 O O . GLY B 1 24 ? 27.078 18.547 0.362 1 34.53 24 GLY B O 1
ATOM 3917 N N . GLU B 1 25 ? 29.312 18.75 0.102 1 41.19 25 GLU B N 1
ATOM 3918 C CA . GLU B 1 25 ? 29.812 18.047 -1.078 1 41.19 25 GLU B CA 1
ATOM 3919 C C . GLU B 1 25 ? 29.438 16.562 -1.047 1 41.19 25 GLU B C 1
ATOM 3921 O O . GLU B 1 25 ? 29.906 15.781 -1.871 1 41.19 25 GLU B O 1
ATOM 3926 N N . GLY B 1 26 ? 28.844 15.859 -0.17 1 43.88 26 GLY B N 1
ATOM 3927 C CA . GLY B 1 26 ? 29 14.422 0.002 1 43.88 26 GLY B CA 1
ATOM 3928 C C . GLY B 1 26 ? 28.062 13.609 -0.862 1 43.88 26 GLY B C 1
ATOM 3929 O O . GLY B 1 26 ? 27.062 13.086 -0.37 1 43.88 26 GLY B O 1
ATOM 3930 N N . LYS B 1 27 ? 27.969 13.898 -2.127 1 49.84 27 LYS B N 1
ATOM 3931 C CA . LYS B 1 27 ? 27.156 13.203 -3.113 1 49.84 27 LYS B CA 1
ATOM 3932 C C . LYS B 1 27 ? 27.344 11.695 -3.018 1 49.84 27 LYS B C 1
ATOM 3934 O O . LYS B 1 27 ? 26.375 10.938 -3.074 1 49.84 27 LYS B O 1
ATOM 3939 N N . LYS B 1 28 ? 28.656 11.352 -3.262 1 56.16 28 LYS B N 1
ATOM 3940 C CA . LYS B 1 28 ? 28.969 9.953 -3.533 1 56.16 28 LYS B CA 1
ATOM 3941 C C . LYS B 1 28 ? 28.516 9.055 -2.385 1 56.16 28 LYS B C 1
ATOM 3943 O O . LYS B 1 28 ? 28.141 7.906 -2.602 1 56.16 28 LYS B O 1
ATOM 3948 N N . ASN B 1 29 ? 28.016 9.68 -1.36 1 78.88 29 ASN B N 1
ATOM 3949 C CA . ASN B 1 29 ? 27.922 8.898 -0.133 1 78.88 29 ASN B CA 1
ATOM 3950 C C . ASN B 1 29 ? 26.484 8.547 0.201 1 78.88 29 ASN B C 1
ATOM 3952 O O . ASN B 1 29 ? 26.219 7.492 0.783 1 78.88 29 ASN B O 1
ATOM 3956 N N . ILE B 1 30 ? 25.5 9.227 -0.607 1 88.94 30 ILE B N 1
ATOM 3957 C CA . ILE B 1 30 ? 24.141 8.898 -0.194 1 88.94 30 ILE B CA 1
ATOM 3958 C C . ILE B 1 30 ? 23.625 7.711 -1.007 1 88.94 30 ILE B C 1
ATOM 3960 O O . ILE B 1 30 ? 22.859 6.895 -0.503 1 88.94 30 ILE B O 1
ATOM 3964 N N . GLU B 1 31 ? 24.188 7.66 -2.27 1 88.44 31 GLU B N 1
ATOM 3965 C CA . GLU B 1 31 ? 23.75 6.562 -3.129 1 88.44 31 GLU B CA 1
ATOM 3966 C C . GLU B 1 31 ? 24.203 5.219 -2.572 1 88.44 31 GLU B C 1
ATOM 3968 O O . GLU B 1 31 ? 23.469 4.238 -2.619 1 88.44 31 GLU B O 1
ATOM 3973 N N . GLY B 1 32 ? 25.391 5.234 -2.104 1 85.69 32 GLY B N 1
ATOM 3974 C CA . GLY B 1 32 ? 25.875 4.023 -1.471 1 85.69 32 GLY B CA 1
ATOM 3975 C C . GLY B 1 32 ? 25.062 3.613 -0.254 1 85.69 32 GLY B C 1
ATOM 3976 O O . GLY B 1 32 ? 24.781 2.432 -0.067 1 85.69 32 GLY B O 1
ATOM 3977 N N . LYS B 1 33 ? 24.656 4.574 0.465 1 87.81 33 LYS B N 1
ATOM 3978 C CA . LYS B 1 33 ? 23.859 4.301 1.657 1 87.81 33 LYS B CA 1
ATOM 3979 C C . LYS B 1 33 ? 22.484 3.783 1.285 1 87.81 33 LYS B C 1
ATOM 3981 O O . LYS B 1 33 ? 21.953 2.861 1.92 1 87.81 33 LYS B O 1
ATOM 3986 N N . ILE B 1 34 ? 21.891 4.418 0.3 1 90.56 34 ILE B N 1
ATOM 3987 C CA . ILE B 1 34 ? 20.562 4.004 -0.173 1 90.56 34 ILE B CA 1
ATOM 3988 C C . ILE B 1 34 ? 20.625 2.555 -0.65 1 90.56 34 ILE B C 1
ATOM 3990 O O . ILE B 1 34 ? 19.766 1.739 -0.28 1 90.56 34 ILE B O 1
ATOM 3994 N N . ASN B 1 35 ? 21.641 2.254 -1.392 1 86.81 35 ASN B N 1
ATOM 3995 C CA . ASN B 1 35 ? 21.781 0.898 -1.913 1 86.81 35 ASN B CA 1
ATOM 3996 C C . ASN B 1 35 ? 21.969 -0.116 -0.79 1 86.81 35 ASN B C 1
ATOM 3998 O O . ASN B 1 35 ? 21.438 -1.223 -0.847 1 86.81 35 ASN B O 1
ATOM 4002 N N . GLU B 1 36 ? 22.656 0.254 0.11 1 85.5 36 GLU B N 1
ATOM 4003 C CA . GLU B 1 36 ? 22.891 -0.641 1.238 1 85.5 36 GLU B CA 1
ATOM 4004 C C . GLU B 1 36 ? 21.609 -0.917 2.008 1 85.5 36 GLU B C 1
ATOM 4006 O O . GLU B 1 36 ? 21.312 -2.066 2.35 1 85.5 36 GLU B O 1
ATOM 4011 N N . ILE B 1 37 ? 20.844 0.088 2.234 1 86.88 37 ILE B N 1
ATOM 4012 C CA . ILE B 1 37 ? 19.594 -0.067 2.988 1 86.88 37 ILE B CA 1
ATOM 4013 C C . ILE B 1 37 ? 18.609 -0.908 2.188 1 86.88 37 ILE B C 1
ATOM 4015 O O . ILE B 1 37 ? 17.938 -1.778 2.742 1 86.88 37 ILE B O 1
ATOM 4019 N N . LEU B 1 38 ? 18.578 -0.652 0.924 1 86.94 38 LEU B N 1
ATOM 4020 C CA . LEU B 1 38 ? 17.625 -1.36 0.07 1 86.94 38 LEU B CA 1
ATOM 4021 C C . LEU B 1 38 ? 18.016 -2.826 -0.08 1 86.94 38 LEU B C 1
ATOM 4023 O O . LEU B 1 38 ? 17.156 -3.693 -0.229 1 86.94 38 LEU B O 1
ATOM 4027 N N . LYS B 1 39 ? 19.234 -3.109 0.017 1 83 39 LYS B N 1
ATOM 4028 C CA . LYS B 1 39 ? 19.719 -4.477 -0.125 1 83 39 LYS B CA 1
ATOM 4029 C C . LYS B 1 39 ? 19.547 -5.258 1.177 1 83 39 LYS B C 1
ATOM 4031 O O . LYS B 1 39 ? 19.344 -6.473 1.156 1 83 39 LYS B O 1
ATOM 4036 N N . THR B 1 40 ? 19.578 -4.617 2.248 1 81.94 40 THR B N 1
ATOM 4037 C CA . THR B 1 40 ? 19.656 -5.305 3.531 1 81.94 40 THR B CA 1
ATOM 4038 C C . THR B 1 40 ? 18.281 -5.352 4.199 1 81.94 40 THR B C 1
ATOM 4040 O O . THR B 1 40 ? 17.969 -6.293 4.93 1 81.94 40 THR B O 1
ATOM 4043 N N . HIS B 1 41 ? 17.5 -4.395 4.02 1 84.31 41 HIS B N 1
ATOM 4044 C CA . HIS B 1 41 ? 16.234 -4.363 4.727 1 84.31 41 HIS B CA 1
ATOM 4045 C C . HIS B 1 41 ? 15.289 -5.449 4.211 1 84.31 41 HIS B C 1
ATOM 4047 O O . HIS B 1 41 ? 15.086 -5.578 3.004 1 84.31 41 HIS B O 1
ATOM 4053 N N . PRO B 1 42 ? 14.68 -6.109 5.062 1 81.94 42 PRO B N 1
ATOM 4054 C CA . PRO B 1 42 ? 13.867 -7.262 4.676 1 81.94 42 PRO B CA 1
ATOM 4055 C C . PRO B 1 42 ? 12.633 -6.867 3.859 1 81.94 42 PRO B C 1
ATOM 4057 O O . PRO B 1 42 ? 12.125 -7.668 3.074 1 81.94 42 PRO B O 1
ATOM 4060 N N . GLU B 1 43 ? 12.148 -5.703 3.986 1 80.31 43 GLU B N 1
ATOM 4061 C CA . GLU B 1 43 ? 10.984 -5.258 3.229 1 80.31 43 GLU B CA 1
ATOM 4062 C C . GLU B 1 43 ? 11.25 -5.301 1.728 1 80.31 43 GLU B C 1
ATOM 4064 O O . GLU B 1 43 ? 10.352 -5.613 0.94 1 80.31 43 GLU B O 1
ATOM 4069 N N . VAL B 1 44 ? 12.453 -5.051 1.338 1 82.56 44 VAL B N 1
ATOM 4070 C CA . VAL B 1 44 ? 12.797 -4.945 -0.077 1 82.56 44 VAL B CA 1
ATOM 4071 C C . VAL B 1 44 ? 13.547 -6.195 -0.524 1 82.56 44 VAL B C 1
ATOM 4073 O O . VAL B 1 44 ? 13.258 -6.758 -1.584 1 82.56 44 VAL B O 1
ATOM 4076 N N . SER B 1 45 ? 14.375 -6.711 0.283 1 82 45 SER B N 1
ATOM 4077 C CA . SER B 1 45 ? 15.242 -7.82 -0.092 1 82 45 SER B CA 1
ATOM 4078 C C . SER B 1 45 ? 14.438 -9.094 -0.336 1 82 45 SER B C 1
ATOM 4080 O O . SER B 1 45 ? 14.734 -9.852 -1.268 1 82 45 SER B O 1
ATOM 4082 N N . LEU B 1 46 ? 13.414 -9.266 0.379 1 80.06 46 LEU B N 1
ATOM 4083 C CA . LEU B 1 46 ? 12.633 -10.492 0.276 1 80.06 46 LEU B CA 1
ATOM 4084 C C . LEU B 1 46 ? 11.906 -10.562 -1.065 1 80.06 46 LEU B C 1
ATOM 4086 O O . LEU B 1 46 ? 11.766 -11.648 -1.644 1 80.06 46 LEU B O 1
ATOM 4090 N N . LYS B 1 47 ? 11.5 -9.508 -1.591 1 82.56 47 LYS B N 1
ATOM 4091 C CA . LYS B 1 47 ? 10.781 -9.5 -2.863 1 82.56 47 LYS B CA 1
ATOM 4092 C C . LYS B 1 47 ? 11.719 -9.836 -4.023 1 82.56 47 LYS B C 1
ATOM 4094 O O . LYS B 1 47 ? 11.32 -10.531 -4.961 1 82.56 47 LYS B O 1
ATOM 4099 N N . PHE B 1 48 ? 12.875 -9.398 -3.955 1 84.69 48 PHE B N 1
ATOM 4100 C CA . PHE B 1 48 ? 13.828 -9.68 -5.027 1 84.69 48 PHE B CA 1
ATOM 4101 C C . PHE B 1 48 ? 14.328 -11.117 -4.938 1 84.69 48 PHE B C 1
ATOM 4103 O O . PHE B 1 48 ? 14.609 -11.75 -5.961 1 84.69 48 PHE B O 1
ATOM 4110 N N . LEU B 1 49 ? 14.359 -11.586 -3.732 1 82.12 49 LEU B N 1
ATOM 4111 C CA . LEU B 1 49 ? 14.711 -12.992 -3.57 1 82.12 49 LEU B CA 1
ATOM 4112 C C . LEU B 1 49 ? 13.617 -13.891 -4.152 1 82.12 49 LEU B C 1
ATOM 4114 O O . LEU B 1 49 ? 13.922 -14.922 -4.754 1 82.12 49 LEU B O 1
ATOM 4118 N N . GLU B 1 50 ? 12.445 -13.438 -4.035 1 83.31 50 GLU B N 1
ATOM 4119 C CA . GLU B 1 50 ? 11.336 -14.18 -4.633 1 83.31 50 GLU B CA 1
ATOM 4120 C C . GLU B 1 50 ? 11.438 -14.18 -6.156 1 83.31 50 GLU B C 1
ATOM 4122 O O . GLU B 1 50 ? 11.195 -15.211 -6.797 1 83.31 50 GLU B O 1
ATOM 4127 N N . ALA B 1 51 ? 11.766 -13.07 -6.664 1 84.56 51 ALA B N 1
ATOM 4128 C CA . ALA B 1 51 ? 11.898 -12.969 -8.117 1 84.56 51 ALA B CA 1
ATOM 4129 C C . ALA B 1 51 ? 13.016 -13.875 -8.625 1 84.56 51 ALA B C 1
ATOM 4131 O O . ALA B 1 51 ? 12.859 -14.555 -9.641 1 84.56 51 ALA B O 1
ATOM 4132 N N . LYS B 1 52 ? 14.023 -13.977 -7.902 1 82.94 52 LYS B N 1
ATOM 4133 C CA . LYS B 1 52 ? 15.164 -14.805 -8.289 1 82.94 52 LYS B CA 1
ATOM 4134 C C . LYS B 1 52 ? 14.82 -16.281 -8.18 1 82.94 52 LYS B C 1
ATOM 4136 O O . LYS B 1 52 ? 15.242 -17.094 -9.016 1 82.94 52 LYS B O 1
ATOM 4141 N N . GLU B 1 53 ? 14.164 -16.578 -7.152 1 81.94 53 GLU B N 1
ATOM 4142 C CA . GLU B 1 53 ? 13.734 -17.953 -6.988 1 81.94 53 GLU B CA 1
ATOM 4143 C C . GLU B 1 53 ? 12.844 -18.406 -8.148 1 81.94 53 GLU B C 1
ATOM 4145 O O . GLU B 1 53 ? 13.023 -19.5 -8.688 1 81.94 53 GLU B O 1
ATOM 4150 N N . LYS B 1 54 ? 11.969 -17.609 -8.539 1 82.62 54 LYS B N 1
ATOM 4151 C CA . LYS B 1 54 ? 11.07 -17.969 -9.633 1 82.62 54 LYS B CA 1
ATOM 4152 C C . LYS B 1 54 ? 11.805 -18 -10.969 1 82.62 54 LYS B C 1
ATOM 4154 O O . LYS B 1 54 ? 11.484 -18.797 -11.844 1 82.62 54 LYS B O 1
ATOM 4159 N N . GLU B 1 55 ? 12.75 -17.141 -11.117 1 83.88 55 GLU B N 1
ATOM 4160 C CA . GLU B 1 55 ? 13.586 -17.188 -12.312 1 83.88 55 GLU B CA 1
ATOM 4161 C C . GLU B 1 55 ? 14.383 -18.484 -12.375 1 83.88 55 GLU B C 1
ATOM 4163 O O . GLU B 1 55 ? 14.5 -19.094 -13.445 1 83.88 55 GLU B O 1
ATOM 4168 N N . PHE B 1 56 ? 14.844 -18.891 -11.273 1 78.38 56 PHE B N 1
ATOM 4169 C CA . PHE B 1 56 ? 15.578 -20.141 -11.195 1 78.38 56 PHE B CA 1
ATOM 4170 C C . PHE B 1 56 ? 14.664 -21.312 -11.531 1 78.38 56 PHE B C 1
ATOM 4172 O O . PHE B 1 56 ? 15.047 -22.219 -12.281 1 78.38 56 PHE B O 1
ATOM 4179 N N . ARG B 1 57 ? 13.562 -21.234 -11.047 1 78.62 57 ARG B N 1
ATOM 4180 C CA . ARG B 1 57 ? 12.609 -22.297 -11.305 1 78.62 57 ARG B CA 1
ATOM 4181 C C . ARG B 1 57 ? 12.203 -22.328 -12.773 1 78.62 57 ARG B C 1
ATOM 4183 O O . ARG B 1 57 ? 11.922 -23.391 -13.328 1 78.62 57 ARG B O 1
ATOM 4190 N N . SER B 1 58 ? 12.148 -21.172 -13.375 1 79.94 58 SER B N 1
ATOM 4191 C CA . SER B 1 58 ? 11.766 -21.094 -14.781 1 79.94 58 SER B CA 1
ATOM 4192 C C . SER B 1 58 ? 12.789 -21.781 -15.672 1 79.94 58 SER B C 1
ATOM 4194 O O . SER B 1 58 ? 12.438 -22.359 -16.703 1 79.94 58 SER B O 1
ATOM 4196 N N . LYS B 1 59 ? 13.969 -21.75 -15.289 1 75.81 59 LYS B N 1
ATOM 4197 C CA . LYS B 1 59 ? 15.031 -22.375 -16.078 1 75.81 59 LYS B CA 1
ATOM 4198 C C . LYS B 1 59 ? 14.953 -23.891 -15.992 1 75.81 59 LYS B C 1
ATOM 4200 O O . LYS B 1 59 ? 15.484 -24.594 -16.844 1 75.81 59 LYS B O 1
ATOM 4205 N N . HIS B 1 60 ? 14.234 -24.359 -15.039 1 72.38 60 HIS B N 1
ATOM 4206 C CA . HIS B 1 60 ? 14.125 -25.797 -14.867 1 72.38 60 HIS B CA 1
ATOM 4207 C C . HIS B 1 60 ? 12.734 -26.297 -15.266 1 72.38 60 HIS B C 1
ATOM 4209 O O . HIS B 1 60 ? 12.422 -27.484 -15.102 1 72.38 60 HIS B O 1
ATOM 4215 N N . ALA B 1 61 ? 11.938 -25.422 -15.766 1 70.62 61 ALA B N 1
ATOM 4216 C CA . ALA B 1 61 ? 10.57 -25.797 -16.109 1 70.62 61 ALA B CA 1
ATOM 4217 C C . ALA B 1 61 ? 10.508 -26.5 -17.453 1 70.62 61 ALA B C 1
ATOM 4219 O O . ALA B 1 61 ? 9.555 -27.25 -17.734 1 70.62 61 ALA B O 1
ATOM 4220 N N . ASP B 1 62 ? 11.492 -26.422 -18.312 1 67.44 62 ASP B N 1
ATOM 4221 C CA . ASP B 1 62 ? 11.453 -27 -19.656 1 67.44 62 ASP B CA 1
ATOM 4222 C C . ASP B 1 62 ? 12.039 -28.406 -19.672 1 67.44 62 ASP B C 1
ATOM 4224 O O . ASP B 1 62 ? 12.898 -28.719 -20.484 1 67.44 62 ASP B O 1
ATOM 4228 N N . VAL B 1 63 ? 11.656 -29.141 -18.672 1 71.38 63 VAL B N 1
ATOM 4229 C CA . VAL B 1 63 ? 12.18 -30.5 -18.625 1 71.38 63 VAL B CA 1
ATOM 4230 C C . VAL B 1 63 ? 11.094 -31.484 -19.062 1 71.38 63 VAL B C 1
ATOM 4232 O O . VAL B 1 63 ? 9.914 -31.297 -18.734 1 71.38 63 VAL B O 1
ATOM 4235 N N . TYR B 1 64 ? 11.484 -32.438 -19.844 1 76 64 TYR B N 1
ATOM 4236 C CA . TYR B 1 64 ? 10.57 -33.5 -20.281 1 76 64 TYR B CA 1
ATOM 4237 C C . TYR B 1 64 ? 10.07 -34.312 -19.094 1 76 64 TYR B C 1
ATOM 4239 O O . TYR B 1 64 ? 10.789 -34.469 -18.094 1 76 64 TYR B O 1
ATOM 4247 N N . PRO B 1 65 ? 8.828 -34.719 -19.25 1 79.88 65 PRO B N 1
ATOM 4248 C CA . PRO B 1 65 ? 8.344 -35.625 -18.203 1 79.88 65 PRO B CA 1
ATOM 4249 C C . PRO B 1 65 ? 9.195 -36.875 -18.078 1 79.88 65 PRO B C 1
ATOM 4251 O O . PRO B 1 65 ? 9.836 -37.281 -19.047 1 79.88 65 PRO B O 1
ATOM 4254 N N . ASP B 1 66 ? 9.273 -37.531 -17 1 81.12 66 ASP B N 1
ATOM 4255 C CA . ASP B 1 66 ? 10.07 -38.719 -16.719 1 81.12 66 ASP B CA 1
ATOM 4256 C C . ASP B 1 66 ? 9.594 -39.906 -17.547 1 81.12 66 ASP B C 1
ATOM 4258 O O . ASP B 1 66 ? 8.398 -40.031 -17.844 1 81.12 66 ASP B O 1
ATOM 4262 N N . PRO B 1 67 ? 10.508 -40.688 -18 1 85.69 67 PRO B N 1
ATOM 4263 C CA . PRO B 1 67 ? 10.133 -41.906 -18.734 1 85.69 67 PRO B CA 1
ATOM 4264 C C . PRO B 1 67 ? 9.375 -42.906 -17.875 1 85.69 67 PRO B C 1
ATOM 4266 O O . PRO B 1 67 ? 9.391 -42.812 -16.641 1 85.69 67 PRO B O 1
ATOM 4269 N N . LYS B 1 68 ? 8.766 -43.812 -18.516 1 87.81 68 LYS B N 1
ATOM 4270 C CA . LYS B 1 68 ? 7.98 -44.844 -17.828 1 87.81 68 LYS B CA 1
ATOM 4271 C C . LYS B 1 68 ? 8.445 -46.219 -18.203 1 87.81 68 LYS B C 1
ATOM 4273 O O . LYS B 1 68 ? 8.875 -46.469 -19.328 1 87.81 68 LYS B O 1
ATOM 4278 N N . ILE B 1 69 ? 8.445 -47.125 -17.219 1 88 69 ILE B N 1
ATOM 4279 C CA . ILE B 1 69 ? 8.711 -48.531 -17.453 1 88 69 ILE B CA 1
ATOM 4280 C C . ILE B 1 69 ? 7.441 -49.344 -17.219 1 88 69 ILE B C 1
ATOM 4282 O O . ILE B 1 69 ? 6.691 -49.062 -16.281 1 88 69 ILE B O 1
ATOM 4286 N N . GLY B 1 70 ? 7.191 -50.188 -18.094 1 88.5 70 GLY B N 1
ATOM 4287 C CA . GLY B 1 70 ? 5.961 -50.938 -18.016 1 88.5 70 GLY B CA 1
ATOM 4288 C C . GLY B 1 70 ? 6.191 -52.438 -18.031 1 88.5 70 GLY B C 1
ATOM 4289 O O . GLY B 1 70 ? 7.211 -52.906 -18.531 1 88.5 70 GLY B O 1
ATOM 4290 N N . PHE B 1 71 ? 5.336 -53.094 -17.281 1 86.25 71 PHE B N 1
ATOM 4291 C CA . PHE B 1 71 ? 5.293 -54.562 -17.25 1 86.25 71 PHE B CA 1
ATOM 4292 C C . PHE B 1 71 ? 3.898 -55.062 -17.609 1 86.25 71 PHE B C 1
ATOM 4294 O O . PHE B 1 71 ? 2.896 -54.531 -17.141 1 86.25 71 PHE B O 1
ATOM 4301 N N . SER B 1 72 ? 3.844 -55.938 -18.516 1 83.81 72 SER B N 1
ATOM 4302 C CA . SER B 1 72 ? 2.551 -56.5 -18.906 1 83.81 72 SER B CA 1
ATOM 4303 C C . SER B 1 72 ? 2.629 -58 -19.094 1 83.81 72 SER B C 1
ATOM 4305 O O . SER B 1 72 ? 3.717 -58.562 -19.281 1 83.81 72 SER B O 1
ATOM 4307 N N . TYR B 1 73 ? 1.451 -58.656 -18.891 1 79.31 73 TYR B N 1
ATOM 4308 C CA . TYR B 1 73 ? 1.297 -60.094 -19.156 1 79.31 73 TYR B CA 1
ATOM 4309 C C . TYR B 1 73 ? 0.311 -60.312 -20.297 1 79.31 73 TYR B C 1
ATOM 4311 O O . TYR B 1 73 ? -0.759 -59.719 -20.328 1 79.31 73 TYR B O 1
ATOM 4319 N N . ARG B 1 74 ? 0.705 -61.125 -21.156 1 77 74 ARG B N 1
ATOM 4320 C CA . ARG B 1 74 ? -0.144 -61.406 -22.297 1 77 74 ARG B CA 1
ATOM 4321 C C . ARG B 1 74 ? -0.759 -62.812 -22.172 1 77 74 ARG B C 1
ATOM 4323 O O . ARG B 1 74 ? -0.068 -63.781 -21.812 1 77 74 ARG B O 1
ATOM 4330 N N . SER B 1 75 ? -2.115 -62.781 -22.438 1 67.25 75 SER B N 1
ATOM 4331 C CA . SER B 1 75 ? -2.85 -64.062 -22.312 1 67.25 75 SER B CA 1
ATOM 4332 C C . SER B 1 75 ? -2.611 -64.938 -23.5 1 67.25 75 SER B C 1
ATOM 4334 O O . SER B 1 75 ? -2.037 -64.5 -24.516 1 67.25 75 SER B O 1
ATOM 4336 N N . TYR B 1 76 ? -3.229 -66.188 -23.312 1 60.66 76 TYR B N 1
ATOM 4337 C CA . TYR B 1 76 ? -3.246 -67.188 -24.391 1 60.66 76 TYR B CA 1
ATOM 4338 C C . TYR B 1 76 ? -4.27 -66.812 -25.469 1 60.66 76 TYR B C 1
ATOM 4340 O O . TYR B 1 76 ? -5.355 -66.312 -25.141 1 60.66 76 TYR B O 1
ATOM 4348 N N . PRO B 1 77 ? -3.852 -66.812 -26.688 1 60.91 77 PRO B N 1
ATOM 4349 C CA . PRO B 1 77 ? -4.836 -66.5 -27.734 1 60.91 77 PRO B CA 1
ATOM 4350 C C . PRO B 1 77 ? -6.016 -67.5 -27.719 1 60.91 77 PRO B C 1
ATOM 4352 O O . PRO B 1 77 ? -5.855 -68.625 -27.344 1 60.91 77 PRO B O 1
ATOM 4355 N N . TYR B 1 78 ? -7.258 -66.875 -27.75 1 54.16 78 TYR B N 1
ATOM 4356 C CA . TYR B 1 78 ? -8.43 -67.75 -27.891 1 54.16 78 TYR B CA 1
ATOM 4357 C C . TYR B 1 78 ? -8.602 -68.188 -29.328 1 54.16 78 TYR B C 1
ATOM 4359 O O . TYR B 1 78 ? -8.32 -67.438 -30.266 1 54.16 78 TYR B O 1
ATOM 4367 N N . ARG B 1 79 ? -8.805 -69.438 -29.672 1 52.41 79 ARG B N 1
ATOM 4368 C CA . ARG B 1 79 ? -9 -70.062 -30.984 1 52.41 79 ARG B CA 1
ATOM 4369 C C . ARG B 1 79 ? -10.266 -69.5 -31.656 1 52.41 79 ARG B C 1
ATOM 4371 O O . ARG B 1 79 ? -11.32 -69.438 -31.016 1 52.41 79 ARG B O 1
ATOM 4378 N N . SER B 1 80 ? -10.141 -68.375 -32.531 1 49.03 80 SER B N 1
ATOM 4379 C CA . SER B 1 80 ? -11.297 -67.938 -33.344 1 49.03 80 SER B CA 1
ATOM 4380 C C . SER B 1 80 ? -11.32 -68.625 -34.688 1 49.03 80 SER B C 1
ATOM 4382 O O . SER B 1 80 ? -10.281 -68.75 -35.344 1 49.03 80 SER B O 1
ATOM 4384 N N . GLY B 1 81 ? -12.195 -69.938 -34.844 1 45.44 81 GLY B N 1
ATOM 4385 C CA . GLY B 1 81 ? -12.586 -70.625 -36.094 1 45.44 81 GLY B CA 1
ATOM 4386 C C . GLY B 1 81 ? -13.789 -71.5 -35.938 1 45.44 81 GLY B C 1
ATOM 4387 O O . GLY B 1 81 ? -14.203 -71.812 -34.812 1 45.44 81 GLY B O 1
ATOM 4388 N N . LEU B 1 82 ? -14.609 -71.75 -37 1 44.94 82 LEU B N 1
ATOM 4389 C CA . LEU B 1 82 ? -15.906 -72.438 -37.062 1 44.94 82 LEU B CA 1
ATOM 4390 C C . LEU B 1 82 ? -15.93 -73.688 -36.188 1 44.94 82 LEU B C 1
ATOM 4392 O O . LEU B 1 82 ? -16.953 -73.938 -35.531 1 44.94 82 LEU B O 1
ATOM 4396 N N . ASN B 1 83 ? -15.141 -74.75 -36.406 1 41.53 83 ASN B N 1
ATOM 4397 C CA . ASN B 1 83 ? -15.352 -76.062 -35.906 1 41.53 83 ASN B CA 1
ATOM 4398 C C . ASN B 1 83 ? -14.523 -76.312 -34.625 1 41.53 83 ASN B C 1
ATOM 4400 O O . ASN B 1 83 ? -14.352 -77.5 -34.219 1 41.53 83 ASN B O 1
ATOM 4404 N N . THR B 1 84 ? -13.609 -75.5 -34.281 1 46.28 84 THR B N 1
ATOM 4405 C CA . THR B 1 84 ? -12.719 -75.938 -33.219 1 46.28 84 THR B CA 1
ATOM 4406 C C . THR B 1 84 ? -13.18 -75.438 -31.875 1 46.28 84 THR B C 1
ATOM 4408 O O . THR B 1 84 ? -13.867 -74.438 -31.797 1 46.28 84 THR B O 1
ATOM 4411 N N . ASP B 1 85 ? -13.18 -76.25 -30.797 1 45.16 85 ASP B N 1
ATOM 4412 C CA . ASP B 1 85 ? -13.562 -76 -29.406 1 45.16 85 ASP B CA 1
ATOM 4413 C C . ASP B 1 85 ? -12.938 -74.75 -28.875 1 45.16 85 ASP B C 1
ATOM 4415 O O . ASP B 1 85 ? -11.719 -74.625 -28.703 1 45.16 85 ASP B O 1
ATOM 4419 N N . ARG B 1 86 ? -13.492 -73.625 -29.016 1 50.28 86 ARG B N 1
ATOM 4420 C CA . ARG B 1 86 ? -13.188 -72.25 -28.641 1 50.28 86 ARG B CA 1
ATOM 4421 C C . ARG B 1 86 ? -12.633 -72.188 -27.219 1 50.28 86 ARG B C 1
ATOM 4423 O O . ARG B 1 86 ? -12.141 -71.125 -26.797 1 50.28 86 ARG B O 1
ATOM 4430 N N . ALA B 1 87 ? -12.953 -73.125 -26.438 1 48.72 87 ALA B N 1
ATOM 4431 C CA . ALA B 1 87 ? -12.609 -73.125 -25.016 1 48.72 87 ALA B CA 1
ATOM 4432 C C . ALA B 1 87 ? -11.125 -73.438 -24.812 1 48.72 87 ALA B C 1
ATOM 4434 O O . ALA B 1 87 ? -10.594 -73.188 -23.703 1 48.72 87 ALA B O 1
ATOM 4435 N N . ARG B 1 88 ? -10.398 -74.062 -25.797 1 48.91 88 ARG B N 1
ATOM 4436 C CA . ARG B 1 88 ? -9.047 -74.5 -25.5 1 48.91 88 ARG B CA 1
ATOM 4437 C C . ARG B 1 88 ? -8 -73.5 -25.969 1 48.91 88 ARG B C 1
ATOM 4439 O O . ARG B 1 88 ? -8.102 -72.938 -27.062 1 48.91 88 ARG B O 1
ATOM 4446 N N . PRO B 1 89 ? -7.207 -73.062 -24.984 1 50.88 89 PRO B N 1
ATOM 4447 C CA . PRO B 1 89 ? -6.117 -72.188 -25.328 1 50.88 89 PRO B CA 1
ATOM 4448 C C . PRO B 1 89 ? -5.293 -72.625 -26.516 1 50.88 89 PRO B C 1
ATOM 4450 O O . PRO B 1 89 ? -5.125 -73.875 -26.703 1 50.88 89 PRO B O 1
ATOM 4453 N N . ASP B 1 90 ? -5.266 -71.938 -27.594 1 49.5 90 ASP B N 1
ATOM 4454 C CA . ASP B 1 90 ? -4.605 -72.438 -28.797 1 49.5 90 ASP B CA 1
ATOM 4455 C C . ASP B 1 90 ? -3.158 -72.812 -28.5 1 49.5 90 ASP B C 1
ATOM 4457 O O . ASP B 1 90 ? -2.822 -74 -28.484 1 49.5 90 ASP B O 1
ATOM 4461 N N . THR B 1 91 ? -2.121 -71.938 -28.812 1 49.97 91 THR B N 1
ATOM 4462 C CA . THR B 1 91 ? -0.702 -72.188 -28.672 1 49.97 91 THR B CA 1
ATOM 4463 C C . THR B 1 91 ? -0.111 -71.438 -27.484 1 49.97 91 THR B C 1
ATOM 4465 O O . THR B 1 91 ? -0.12 -70.25 -27.453 1 49.97 91 THR B O 1
ATOM 4468 N N . PRO B 1 92 ? -0.024 -72.062 -26.344 1 48.91 92 PRO B N 1
ATOM 4469 C CA . PRO B 1 92 ? 0.585 -71.562 -25.125 1 48.91 92 PRO B CA 1
ATOM 4470 C C . PRO B 1 92 ? 1.823 -70.688 -25.422 1 48.91 92 PRO B C 1
ATOM 4472 O O . PRO B 1 92 ? 2.291 -69.938 -24.547 1 48.91 92 PRO B O 1
ATOM 4475 N N . GLY B 1 93 ? 2.469 -70.812 -26.594 1 52.75 93 GLY B N 1
ATOM 4476 C CA . GLY B 1 93 ? 3.738 -70.125 -26.781 1 52.75 93 GLY B CA 1
ATOM 4477 C C . GLY B 1 93 ? 3.59 -68.625 -26.938 1 52.75 93 GLY B C 1
ATOM 4478 O O . GLY B 1 93 ? 4.586 -67.938 -27 1 52.75 93 GLY B O 1
ATOM 4479 N N . MET B 1 94 ? 2.373 -68.188 -27.031 1 59.56 94 MET B N 1
ATOM 4480 C CA . MET B 1 94 ? 2.254 -66.75 -27.312 1 59.56 94 MET B CA 1
ATOM 4481 C C . MET B 1 94 ? 2.059 -65.938 -26.016 1 59.56 94 MET B C 1
ATOM 4483 O O . MET B 1 94 ? 1.866 -64.75 -26.062 1 59.56 94 MET B O 1
ATOM 4487 N N . THR B 1 95 ? 2.119 -66.625 -24.984 1 63.56 95 THR B N 1
ATOM 4488 C CA . THR B 1 95 ? 2.039 -66 -23.688 1 63.56 95 THR B CA 1
ATOM 4489 C C . THR B 1 95 ? 3.43 -65.625 -23.188 1 63.56 95 THR B C 1
ATOM 4491 O O . THR B 1 95 ? 4.418 -66.25 -23.531 1 63.56 95 THR B O 1
ATOM 4494 N N . GLY B 1 96 ? 3.49 -64.438 -22.734 1 74.31 96 GLY B N 1
ATOM 4495 C CA . GLY B 1 96 ? 4.762 -64.062 -22.172 1 74.31 96 GLY B CA 1
ATOM 4496 C C . GLY B 1 96 ? 4.656 -62.781 -21.328 1 74.31 96 GLY B C 1
ATOM 4497 O O . GLY B 1 96 ? 3.555 -62.312 -21.031 1 74.31 96 GLY B O 1
ATOM 4498 N N . LYS B 1 97 ? 5.852 -62.531 -20.766 1 81.31 97 LYS B N 1
ATOM 4499 C CA . LYS B 1 97 ? 6.066 -61.281 -20.031 1 81.31 97 LYS B CA 1
ATOM 4500 C C . LYS B 1 97 ? 6.586 -60.188 -20.969 1 81.31 97 LYS B C 1
ATOM 4502 O O . LYS B 1 97 ? 7.41 -60.469 -21.844 1 81.31 97 LYS B O 1
ATOM 4507 N N . GLU B 1 98 ? 5.945 -59.031 -20.812 1 85.25 98 GLU B N 1
ATOM 4508 C CA . GLU B 1 98 ? 6.355 -57.938 -21.656 1 85.25 98 GLU B CA 1
ATOM 4509 C C . GLU B 1 98 ? 6.887 -56.781 -20.828 1 85.25 98 GLU B C 1
ATOM 4511 O O . GLU B 1 98 ? 6.289 -56.406 -19.797 1 85.25 98 GLU B O 1
ATOM 4516 N N . TYR B 1 99 ? 8.055 -56.281 -21.219 1 87.75 99 TYR B N 1
ATOM 4517 C CA . TYR B 1 99 ? 8.672 -55.094 -20.641 1 87.75 99 TYR B CA 1
ATOM 4518 C C . TYR B 1 99 ? 8.633 -53.938 -21.641 1 87.75 99 TYR B C 1
ATOM 4520 O O . TYR B 1 99 ? 8.852 -54.125 -22.828 1 87.75 99 TYR B O 1
ATOM 4528 N N . SER B 1 100 ? 8.25 -52.844 -21.156 1 88.06 100 SER B N 1
ATOM 4529 C CA . SER B 1 100 ? 8.164 -51.688 -22.047 1 88.06 100 SER B CA 1
ATOM 4530 C C . SER B 1 100 ? 8.828 -50.469 -21.422 1 88.06 100 SER B C 1
ATOM 4532 O O . SER B 1 100 ? 8.93 -50.344 -20.203 1 88.06 100 SER B O 1
ATOM 4534 N N . ILE B 1 101 ? 9.375 -49.562 -22.25 1 88.62 101 ILE B N 1
ATOM 4535 C CA . ILE B 1 101 ? 9.883 -48.25 -21.922 1 88.62 101 ILE B CA 1
ATOM 4536 C C . ILE B 1 101 ? 9.188 -47.188 -22.781 1 88.62 101 ILE B C 1
ATOM 4538 O O . ILE B 1 101 ? 9 -47.375 -23.984 1 88.62 101 ILE B O 1
ATOM 4542 N N . SER B 1 102 ? 8.734 -46.219 -22.078 1 88 102 SER B N 1
ATOM 4543 C CA . SER B 1 102 ? 8.023 -45.188 -22.828 1 88 102 SER B CA 1
ATOM 4544 C C . SER B 1 102 ? 8.492 -43.781 -22.406 1 88 102 SER B C 1
ATOM 4546 O O . SER B 1 102 ? 8.984 -43.594 -21.297 1 88 102 SER B O 1
ATOM 4548 N N . GLN B 1 103 ? 8.43 -42.875 -23.344 1 85.88 103 GLN B N 1
ATOM 4549 C CA . GLN B 1 103 ? 8.75 -41.469 -23.141 1 85.88 103 GLN B CA 1
ATOM 4550 C C . GLN B 1 103 ? 7.641 -40.562 -23.672 1 85.88 103 GLN B C 1
ATOM 4552 O O . GLN B 1 103 ? 7.312 -40.594 -24.859 1 85.88 103 GLN B O 1
ATOM 4557 N N . GLU B 1 104 ? 7.16 -39.781 -22.75 1 86.94 104 GLU B N 1
ATOM 4558 C CA . GLU B 1 104 ? 6.121 -38.844 -23.141 1 86.94 104 GLU B CA 1
ATOM 4559 C C . GLU B 1 104 ? 6.727 -37.594 -23.812 1 86.94 104 GLU B C 1
ATOM 4561 O O . GLU B 1 104 ? 7.75 -37.094 -23.359 1 86.94 104 GLU B O 1
ATOM 4566 N N . ILE B 1 105 ? 6.156 -37.188 -24.844 1 84.31 105 ILE B N 1
ATOM 4567 C CA . ILE B 1 105 ? 6.512 -35.969 -25.562 1 84.31 105 ILE B CA 1
ATOM 4568 C C . ILE B 1 105 ? 5.336 -35 -25.531 1 84.31 105 ILE B C 1
ATOM 4570 O O . ILE B 1 105 ? 4.375 -35.156 -26.281 1 84.31 105 ILE B O 1
ATOM 4574 N N . PRO B 1 106 ? 5.527 -34.062 -24.734 1 85.12 106 PRO B N 1
ATOM 4575 C CA . PRO B 1 106 ? 4.422 -33.094 -24.625 1 85.12 106 PRO B CA 1
ATOM 4576 C C . PRO B 1 106 ? 4.137 -32.375 -25.953 1 85.12 106 PRO B C 1
ATOM 4578 O O . PRO B 1 106 ? 5.004 -32.344 -26.828 1 85.12 106 PRO B O 1
ATOM 4581 N N . PHE B 1 107 ? 2.854 -31.984 -26.094 1 85.25 107 PHE B N 1
ATOM 4582 C CA . PHE B 1 107 ? 2.471 -31.234 -27.281 1 85.25 107 PHE B CA 1
ATOM 4583 C C . PHE B 1 107 ? 3.418 -30.062 -27.5 1 85.25 107 PHE B C 1
ATOM 4585 O O . PHE B 1 107 ? 3.824 -29.391 -26.547 1 85.25 107 PHE B O 1
ATOM 4592 N N . PRO B 1 108 ? 3.777 -29.859 -28.703 1 82.88 108 PRO B N 1
ATOM 4593 C CA . PRO B 1 108 ? 4.738 -28.781 -28.969 1 82.88 108 PRO B CA 1
ATOM 4594 C C . PRO B 1 108 ? 4.27 -27.422 -28.469 1 82.88 108 PRO B C 1
ATOM 4596 O O . PRO B 1 108 ? 3.129 -27.031 -28.719 1 82.88 108 PRO B O 1
ATOM 4599 N N . GLY B 1 109 ? 5.117 -26.719 -27.719 1 85.19 109 GLY B N 1
ATOM 4600 C CA . GLY B 1 109 ? 4.797 -25.406 -27.219 1 85.19 109 GLY B CA 1
ATOM 4601 C C . GLY B 1 109 ? 4.402 -25.391 -25.75 1 85.19 109 GLY B C 1
ATOM 4602 O O . GLY B 1 109 ? 4.434 -24.344 -25.109 1 85.19 109 GLY B O 1
ATOM 4603 N N . LYS B 1 110 ? 3.98 -26.5 -25.172 1 84.94 110 LYS B N 1
ATOM 4604 C CA . LYS B 1 110 ? 3.531 -26.562 -23.781 1 84.94 110 LYS B CA 1
ATOM 4605 C C . LYS B 1 110 ? 4.668 -26.219 -22.812 1 84.94 110 LYS B C 1
ATOM 4607 O O . LYS B 1 110 ? 4.484 -25.422 -21.891 1 84.94 110 LYS B O 1
ATOM 4612 N N . LEU B 1 111 ? 5.781 -26.828 -23 1 84 111 LEU B N 1
ATOM 4613 C CA . LEU B 1 111 ? 6.922 -26.578 -22.125 1 84 111 LEU B CA 1
ATOM 4614 C C . LEU B 1 111 ? 7.395 -25.141 -22.234 1 84 111 LEU B C 1
ATOM 4616 O O . LEU B 1 111 ? 7.781 -24.531 -21.219 1 84 111 LEU B O 1
ATOM 4620 N N . ASP B 1 112 ? 7.32 -24.672 -23.453 1 85.25 112 ASP B N 1
ATOM 4621 C CA . ASP B 1 112 ? 7.711 -23.281 -23.656 1 85.25 112 ASP B CA 1
ATOM 4622 C C . ASP B 1 112 ? 6.754 -22.328 -22.953 1 85.25 112 ASP B C 1
ATOM 4624 O O . ASP B 1 112 ? 7.18 -21.328 -22.375 1 85.25 112 ASP B O 1
ATOM 4628 N N . LEU B 1 113 ? 5.504 -22.625 -23 1 88.38 113 LEU B N 1
ATOM 4629 C CA . LEU B 1 113 ? 4.504 -21.781 -22.344 1 88.38 113 LEU B CA 1
ATOM 4630 C C . LEU B 1 113 ? 4.691 -21.812 -20.828 1 88.38 113 LEU B C 1
ATOM 4632 O O . LEU B 1 113 ? 4.539 -20.797 -20.156 1 88.38 113 LEU B O 1
ATOM 4636 N N . GLU B 1 114 ? 5.016 -22.922 -20.312 1 86.62 114 GLU B N 1
ATOM 4637 C CA . GLU B 1 114 ? 5.27 -23.016 -18.875 1 86.62 114 GLU B CA 1
ATOM 4638 C C . GLU B 1 114 ? 6.477 -22.188 -18.469 1 86.62 114 GLU B C 1
ATOM 4640 O O . GLU B 1 114 ? 6.453 -21.516 -17.438 1 86.62 114 GLU B O 1
ATOM 4645 N N . LYS B 1 115 ? 7.484 -22.312 -19.219 1 86 115 LYS B N 1
ATOM 4646 C CA . LYS B 1 115 ? 8.68 -21.5 -18.969 1 86 115 LYS B CA 1
ATOM 4647 C C . LYS B 1 115 ? 8.352 -20.016 -19.016 1 86 115 LYS B C 1
ATOM 4649 O O . LYS B 1 115 ? 8.781 -19.25 -18.141 1 86 115 LYS B O 1
ATOM 4654 N N . ARG B 1 116 ? 7.586 -19.609 -19.984 1 89 116 ARG B N 1
ATOM 4655 C CA . ARG B 1 116 ? 7.238 -18.203 -20.141 1 89 116 ARG B CA 1
ATOM 4656 C C . ARG B 1 116 ? 6.359 -17.703 -19 1 89 116 ARG B C 1
ATOM 4658 O O . ARG B 1 116 ? 6.469 -16.562 -18.578 1 89 116 ARG B O 1
ATOM 4665 N N . ILE B 1 117 ? 5.469 -18.531 -18.547 1 89.69 117 ILE B N 1
ATOM 4666 C CA . ILE B 1 117 ? 4.594 -18.172 -17.438 1 89.69 117 ILE B CA 1
ATOM 4667 C C . ILE B 1 117 ? 5.43 -17.938 -16.172 1 89.69 117 ILE B C 1
ATOM 4669 O O . ILE B 1 117 ? 5.246 -16.938 -15.484 1 89.69 117 ILE B O 1
ATOM 4673 N N . LEU B 1 118 ? 6.391 -18.781 -15.938 1 86.5 118 LEU B N 1
ATOM 4674 C CA . LEU B 1 118 ? 7.25 -18.625 -14.773 1 86.5 118 LEU B CA 1
ATOM 4675 C C . LEU B 1 118 ? 8.133 -17.391 -14.906 1 86.5 118 LEU B C 1
ATOM 4677 O O . LEU B 1 118 ? 8.383 -16.688 -13.914 1 86.5 118 LEU B O 1
ATOM 4681 N N . LEU B 1 119 ? 8.57 -17.188 -16.109 1 88.5 119 LEU B N 1
ATOM 4682 C CA . LEU B 1 119 ? 9.359 -15.977 -16.359 1 88.5 119 LEU B CA 1
ATOM 4683 C C . LEU B 1 119 ? 8.523 -14.727 -16.109 1 88.5 119 LEU B C 1
ATOM 4685 O O . LEU B 1 119 ? 9.023 -13.742 -15.555 1 88.5 119 LEU B O 1
ATOM 4689 N N . SER B 1 120 ? 7.316 -14.781 -16.562 1 90.62 120 SER B N 1
ATOM 4690 C CA . SER B 1 120 ? 6.422 -13.656 -16.312 1 90.62 120 SER B CA 1
ATOM 4691 C C . SER B 1 120 ? 6.168 -13.469 -14.828 1 90.62 120 SER B C 1
ATOM 4693 O O . SER B 1 120 ? 6.027 -12.336 -14.352 1 90.62 120 SER B O 1
ATOM 4695 N N . GLU B 1 121 ? 6.109 -14.484 -14.117 1 88.94 121 GLU B N 1
ATOM 4696 C CA . GLU B 1 121 ? 5.945 -14.406 -12.672 1 88.94 121 GLU B CA 1
ATOM 4697 C C . GLU B 1 121 ? 7.156 -13.75 -12.016 1 88.94 121 GLU B C 1
ATOM 4699 O O . GLU B 1 121 ? 7.012 -12.977 -11.062 1 88.94 121 GLU B O 1
ATOM 4704 N N . SER B 1 122 ? 8.266 -14.148 -12.508 1 87.94 122 SER B N 1
ATOM 4705 C CA . SER B 1 122 ? 9.492 -13.523 -12.016 1 87.94 122 SER B CA 1
ATOM 4706 C C . SER B 1 122 ? 9.5 -12.023 -12.305 1 87.94 122 SER B C 1
ATOM 4708 O O . SER B 1 122 ? 9.906 -11.227 -11.453 1 87.94 122 SER B O 1
ATOM 4710 N N . GLU B 1 123 ? 9.031 -11.703 -13.469 1 89.75 123 GLU B N 1
ATOM 4711 C CA . GLU B 1 123 ? 8.945 -10.289 -13.844 1 89.75 123 GLU B CA 1
ATOM 4712 C C . GLU B 1 123 ? 7.961 -9.539 -12.953 1 89.75 123 GLU B C 1
ATOM 4714 O O . GLU B 1 123 ? 8.188 -8.383 -12.602 1 89.75 123 GLU B O 1
ATOM 4719 N N . LEU B 1 124 ? 6.871 -10.188 -12.656 1 91.25 124 LEU B N 1
ATOM 4720 C CA . LEU B 1 124 ? 5.879 -9.594 -11.766 1 91.25 124 LEU B CA 1
ATOM 4721 C C . LEU B 1 124 ? 6.492 -9.273 -10.406 1 91.25 124 LEU B C 1
ATOM 4723 O O . LEU B 1 124 ? 6.316 -8.172 -9.891 1 91.25 124 LEU B O 1
ATOM 4727 N N . ASP B 1 125 ? 7.23 -10.156 -9.875 1 87.12 125 ASP B N 1
ATOM 4728 C CA . ASP B 1 125 ? 7.863 -9.945 -8.578 1 87.12 125 ASP B CA 1
ATOM 4729 C C . ASP B 1 125 ? 8.938 -8.867 -8.656 1 87.12 125 ASP B C 1
ATOM 4731 O O . ASP B 1 125 ? 9.125 -8.094 -7.711 1 87.12 125 ASP B O 1
ATOM 4735 N N . TYR B 1 126 ? 9.57 -8.883 -9.766 1 87.81 126 TYR B N 1
ATOM 4736 C CA . TYR B 1 126 ? 10.594 -7.863 -9.977 1 87.81 126 TYR B CA 1
ATOM 4737 C C . TYR B 1 126 ? 9.984 -6.469 -9.953 1 87.81 126 TYR B C 1
ATOM 4739 O O . TYR B 1 126 ? 10.445 -5.594 -9.211 1 87.81 126 TYR B O 1
ATOM 4747 N N . TRP B 1 127 ? 9.008 -6.273 -10.711 1 90.12 127 TRP B N 1
ATOM 4748 C CA . TRP B 1 127 ? 8.383 -4.957 -10.797 1 90.12 127 TRP B CA 1
ATOM 4749 C C . TRP B 1 127 ? 7.715 -4.586 -9.477 1 90.12 127 TRP B C 1
ATOM 4751 O O . TRP B 1 127 ? 7.711 -3.418 -9.078 1 90.12 127 TRP B O 1
ATOM 4761 N N . SER B 1 128 ? 7.105 -5.523 -8.836 1 89.44 128 SER B N 1
ATOM 4762 C CA . SER B 1 128 ? 6.562 -5.277 -7.504 1 89.44 128 SER B CA 1
ATOM 4763 C C . SER B 1 128 ? 7.66 -4.859 -6.527 1 89.44 128 SER B C 1
ATOM 4765 O O . SER B 1 128 ? 7.449 -3.977 -5.691 1 89.44 128 SER B O 1
ATOM 4767 N N . GLY B 1 129 ? 8.789 -5.504 -6.672 1 87.44 129 GLY B N 1
ATOM 4768 C CA . GLY B 1 129 ? 9.93 -5.145 -5.848 1 87.44 129 GLY B CA 1
ATOM 4769 C C . GLY B 1 129 ? 10.422 -3.729 -6.082 1 87.44 129 GLY B C 1
ATOM 4770 O O . GLY B 1 129 ? 10.695 -2.996 -5.129 1 87.44 129 GLY B O 1
ATOM 4771 N N . VAL B 1 130 ? 10.461 -3.355 -7.301 1 89.5 130 VAL B N 1
ATOM 4772 C CA . VAL B 1 130 ? 10.898 -2.01 -7.648 1 89.5 130 VAL B CA 1
ATOM 4773 C C . VAL B 1 130 ? 9.922 -0.983 -7.078 1 89.5 130 VAL B C 1
ATOM 4775 O O . VAL B 1 130 ? 10.344 0.046 -6.539 1 89.5 130 VAL B O 1
ATOM 4778 N N . TRP B 1 131 ? 8.664 -1.275 -7.16 1 90.06 131 TRP B N 1
ATOM 4779 C CA . TRP B 1 131 ? 7.645 -0.378 -6.629 1 90.06 131 TRP B CA 1
ATOM 4780 C C . TRP B 1 131 ? 7.762 -0.258 -5.113 1 90.06 131 TRP B C 1
ATOM 4782 O O . TRP B 1 131 ? 7.684 0.844 -4.562 1 90.06 131 TRP B O 1
ATOM 4792 N N . ILE B 1 132 ? 7.988 -1.305 -4.473 1 89.38 132 ILE B N 1
ATOM 4793 C CA . ILE B 1 132 ? 8.094 -1.328 -3.018 1 89.38 132 ILE B CA 1
ATOM 4794 C C . ILE B 1 132 ? 9.359 -0.594 -2.584 1 89.38 132 ILE B C 1
ATOM 4796 O O . ILE B 1 132 ? 9.367 0.103 -1.566 1 89.38 132 ILE B O 1
ATOM 4800 N N . GLN B 1 133 ? 10.375 -0.743 -3.371 1 91 133 GLN B N 1
ATOM 4801 C CA . GLN B 1 133 ? 11.609 -0.015 -3.088 1 91 133 GLN B CA 1
ATOM 4802 C C . GLN B 1 133 ? 11.375 1.493 -3.123 1 91 133 GLN B C 1
ATOM 4804 O O . GLN B 1 133 ? 11.867 2.223 -2.258 1 91 133 GLN B O 1
ATOM 4809 N N . ASN B 1 134 ? 10.688 1.846 -4.098 1 91.75 134 ASN B N 1
ATOM 4810 C CA . ASN B 1 134 ? 10.375 3.262 -4.242 1 91.75 134 ASN B CA 1
ATOM 4811 C C . ASN B 1 134 ? 9.539 3.771 -3.076 1 91.75 134 ASN B C 1
ATOM 4813 O O . ASN B 1 134 ? 9.812 4.84 -2.529 1 91.75 134 ASN B O 1
ATOM 4817 N N . GLU B 1 135 ? 8.531 3.029 -2.766 1 91.5 135 GLU B N 1
ATOM 4818 C CA . GLU B 1 135 ? 7.66 3.406 -1.658 1 91.5 135 GLU B CA 1
ATOM 4819 C C . GLU B 1 135 ? 8.422 3.418 -0.336 1 91.5 135 GLU B C 1
ATOM 4821 O O . GLU B 1 135 ? 8.195 4.285 0.509 1 91.5 135 GLU B O 1
ATOM 4826 N N . PHE B 1 136 ? 9.273 2.502 -0.222 1 91.19 136 PHE B N 1
ATOM 4827 C CA . PHE B 1 136 ? 10.086 2.389 0.983 1 91.19 136 PHE B CA 1
ATOM 4828 C C . PHE B 1 136 ? 10.992 3.605 1.146 1 91.19 136 PHE B C 1
ATOM 4830 O O . PHE B 1 136 ? 11.023 4.223 2.213 1 91.19 136 PHE B O 1
ATOM 4837 N N . LEU B 1 137 ? 11.672 3.891 0.15 1 93.38 137 LEU B N 1
ATOM 4838 C CA . LEU B 1 137 ? 12.609 5.008 0.207 1 93.38 137 LEU B CA 1
ATOM 4839 C C . LEU B 1 137 ? 11.875 6.328 0.406 1 93.38 137 LEU B C 1
ATOM 4841 O O . LEU B 1 137 ? 12.32 7.184 1.173 1 93.38 137 LEU B O 1
ATOM 4845 N N . LYS B 1 138 ? 10.75 6.52 -0.258 1 95.38 138 LYS B N 1
ATOM 4846 C CA . LYS B 1 138 ? 9.938 7.719 -0.091 1 95.38 138 LYS B CA 1
ATOM 4847 C C . LYS B 1 138 ? 9.5 7.895 1.362 1 95.38 138 LYS B C 1
ATOM 4849 O O . LYS B 1 138 ? 9.68 8.969 1.943 1 95.38 138 LYS B O 1
ATOM 4854 N N . SER B 1 139 ? 8.984 6.824 1.921 1 92.81 139 SER B N 1
ATOM 4855 C CA . SER B 1 139 ? 8.492 6.891 3.295 1 92.81 139 SER B CA 1
ATOM 4856 C C . SER B 1 139 ? 9.633 7.148 4.277 1 92.81 139 SER B C 1
ATOM 4858 O O . SER B 1 139 ? 9.477 7.922 5.223 1 92.81 139 SER B O 1
ATOM 4860 N N . TYR B 1 140 ? 10.797 6.543 4.012 1 93.38 140 TYR B N 1
ATOM 4861 C CA . TYR B 1 140 ? 11.961 6.73 4.871 1 93.38 140 TYR B CA 1
ATOM 4862 C C . TYR B 1 140 ? 12.445 8.172 4.816 1 93.38 140 TYR B C 1
ATOM 4864 O O . TYR B 1 140 ? 12.648 8.805 5.859 1 93.38 140 TYR B O 1
ATOM 4872 N N . PHE B 1 141 ? 12.586 8.703 3.666 1 96.56 141 PHE B N 1
ATOM 4873 C CA . PHE B 1 141 ? 13.039 10.078 3.49 1 96.56 141 PHE B CA 1
ATOM 4874 C C . PHE B 1 141 ? 12.039 11.062 4.078 1 96.56 141 PHE B C 1
ATOM 4876 O O . PHE B 1 141 ? 12.43 12.039 4.723 1 96.56 141 PHE B O 1
ATOM 4883 N N . GLU B 1 142 ? 10.773 10.758 3.799 1 96.12 142 GLU B N 1
ATOM 4884 C CA . GLU B 1 142 ? 9.734 11.633 4.316 1 96.12 142 GLU B CA 1
ATOM 4885 C C . GLU B 1 142 ? 9.766 11.688 5.84 1 96.12 142 GLU B C 1
ATOM 4887 O O . GLU B 1 142 ? 9.57 12.758 6.434 1 96.12 142 GLU B O 1
ATOM 4892 N N . LEU B 1 143 ? 10 10.57 6.418 1 94.06 143 LEU B N 1
ATOM 4893 C CA . LEU B 1 143 ? 10.07 10.508 7.875 1 94.06 143 LEU B CA 1
ATOM 4894 C C . LEU B 1 143 ? 11.258 11.305 8.398 1 94.06 143 LEU B C 1
ATOM 4896 O O . LEU B 1 143 ? 11.117 12.094 9.336 1 94.06 143 LEU B O 1
ATOM 4900 N N . VAL B 1 144 ? 12.375 11.172 7.805 1 94.94 144 VAL B N 1
ATOM 4901 C CA . VAL B 1 144 ? 13.578 11.867 8.234 1 94.94 144 VAL B CA 1
ATOM 4902 C C . VAL B 1 144 ? 13.391 13.375 8.078 1 94.94 144 VAL B C 1
ATOM 4904 O O . VAL B 1 144 ? 13.695 14.141 8.992 1 94.94 144 VAL B O 1
ATOM 4907 N N . LEU B 1 145 ? 12.859 13.711 6.984 1 96.38 145 LEU B N 1
ATOM 4908 C CA . LEU B 1 145 ? 12.641 15.125 6.715 1 96.38 145 LEU B CA 1
ATOM 4909 C C . LEU B 1 145 ? 11.586 15.703 7.656 1 96.38 145 LEU B C 1
ATOM 4911 O O . LEU B 1 145 ? 11.734 16.828 8.141 1 96.38 145 LEU B O 1
ATOM 4915 N N . SER B 1 146 ? 10.555 14.969 7.887 1 96.31 146 SER B N 1
ATOM 4916 C CA . SER B 1 146 ? 9.492 15.422 8.781 1 96.31 146 SER B CA 1
ATOM 4917 C C . SER B 1 146 ? 10 15.594 10.203 1 96.31 146 SER B C 1
ATOM 4919 O O . SER B 1 146 ? 9.68 16.578 10.867 1 96.31 146 SER B O 1
ATOM 4921 N N . ILE B 1 147 ? 10.797 14.672 10.641 1 95.56 147 ILE B N 1
ATOM 4922 C CA . ILE B 1 147 ? 11.352 14.742 11.992 1 95.56 147 ILE B CA 1
ATOM 4923 C C . ILE B 1 147 ? 12.258 15.961 12.117 1 95.56 147 ILE B C 1
ATOM 4925 O O . ILE B 1 147 ? 12.148 16.719 13.078 1 95.56 147 ILE B O 1
ATOM 4929 N N . ALA B 1 148 ? 13.039 16.188 11.141 1 95.31 148 ALA B N 1
ATOM 4930 C CA . ALA B 1 148 ? 13.945 17.328 11.164 1 95.31 148 ALA B CA 1
ATOM 4931 C C . ALA B 1 148 ? 13.164 18.641 11.18 1 95.31 148 ALA B C 1
ATOM 4933 O O . ALA B 1 148 ? 13.508 19.562 11.914 1 95.31 148 ALA B O 1
ATOM 4934 N N . ALA B 1 149 ? 12.164 18.703 10.406 1 94.75 149 ALA B N 1
ATOM 4935 C CA . ALA B 1 149 ? 11.352 19.922 10.336 1 94.75 149 ALA B CA 1
ATOM 4936 C C . ALA B 1 149 ? 10.648 20.188 11.656 1 94.75 149 ALA B C 1
ATOM 4938 O O . ALA B 1 149 ? 10.617 21.328 12.133 1 94.75 149 ALA B O 1
ATOM 4939 N N . ILE B 1 150 ? 10.133 19.156 12.258 1 95.12 150 ILE B N 1
ATOM 4940 C CA . ILE B 1 150 ? 9.391 19.312 13.508 1 95.12 150 ILE B CA 1
ATOM 4941 C C . ILE B 1 150 ? 10.359 19.656 14.633 1 95.12 150 ILE B C 1
ATOM 4943 O O . ILE B 1 150 ? 10.031 20.453 15.508 1 95.12 150 ILE B O 1
ATOM 4947 N N . GLU B 1 151 ? 11.57 19.094 14.617 1 95.12 151 GLU B N 1
ATOM 4948 C CA . GLU B 1 151 ? 12.562 19.406 15.641 1 95.12 151 GLU B CA 1
ATOM 4949 C C . GLU B 1 151 ? 12.992 20.875 15.562 1 95.12 151 GLU B C 1
ATOM 4951 O O . GLU B 1 151 ? 13.117 21.547 16.594 1 95.12 151 GLU B O 1
ATOM 4956 N N . ARG B 1 152 ? 13.148 21.344 14.414 1 93.38 152 ARG B N 1
ATOM 4957 C CA . ARG B 1 152 ? 13.5 22.75 14.242 1 93.38 152 ARG B CA 1
ATOM 4958 C C . ARG B 1 152 ? 12.344 23.656 14.656 1 93.38 152 ARG B C 1
ATOM 4960 O O . ARG B 1 152 ? 12.555 24.688 15.289 1 93.38 152 ARG B O 1
ATOM 4967 N N . GLU B 1 153 ? 11.164 23.266 14.219 1 92.69 153 GLU B N 1
ATOM 4968 C CA . GLU B 1 153 ? 9.992 24.047 14.617 1 92.69 153 GLU B CA 1
ATOM 4969 C C . GLU B 1 153 ? 9.852 24.078 16.141 1 92.69 153 GLU B C 1
ATOM 4971 O O . GLU B 1 153 ? 9.547 25.125 16.703 1 92.69 153 GLU B O 1
ATOM 4976 N N . LEU B 1 154 ? 10.117 22.953 16.75 1 93.44 154 LEU B N 1
ATOM 4977 C CA . LEU B 1 154 ? 10.016 22.875 18.203 1 93.44 154 LEU B CA 1
ATOM 4978 C C . LEU B 1 154 ? 11.062 23.766 18.859 1 93.44 154 LEU B C 1
ATOM 4980 O O . LEU B 1 154 ? 10.766 24.438 19.859 1 93.44 154 LEU B O 1
ATOM 4984 N N . PHE B 1 155 ? 12.203 23.797 18.328 1 93.12 155 PHE B N 1
ATOM 4985 C CA . PHE B 1 155 ? 13.258 24.672 18.844 1 93.12 155 PHE B CA 1
ATOM 4986 C C . PHE B 1 155 ? 12.844 26.125 18.766 1 93.12 155 PHE B C 1
ATOM 4988 O O . PHE B 1 155 ? 13 26.875 19.719 1 93.12 155 PHE B O 1
ATOM 4995 N N . ASP B 1 156 ? 12.266 26.469 17.641 1 90.81 156 ASP B N 1
ATOM 4996 C CA . ASP B 1 156 ? 11.789 27.828 17.453 1 90.81 156 ASP B CA 1
ATOM 4997 C C . ASP B 1 156 ? 10.648 28.156 18.406 1 90.81 156 ASP B C 1
ATOM 4999 O O . ASP B 1 156 ? 10.617 29.25 19 1 90.81 156 ASP B O 1
ATOM 5003 N N . LEU B 1 157 ? 9.781 27.219 18.562 1 91.38 157 LEU B N 1
ATOM 5004 C CA . LEU B 1 157 ? 8.625 27.438 19.422 1 91.38 157 LEU B CA 1
ATOM 5005 C C . LEU B 1 157 ? 9.047 27.562 20.891 1 91.38 157 LEU B C 1
ATOM 5007 O O . LEU B 1 157 ? 8.492 28.359 21.641 1 91.38 157 LEU B O 1
ATOM 5011 N N . GLU B 1 158 ? 10.016 26.797 21.281 1 91.69 158 GLU B N 1
ATOM 5012 C CA . GLU B 1 158 ? 10.523 26.891 22.656 1 91.69 158 GLU B CA 1
ATOM 5013 C C . GLU B 1 158 ? 11.211 28.234 22.906 1 91.69 158 GLU B C 1
ATOM 5015 O O . GLU B 1 158 ? 11.055 28.828 23.969 1 91.69 158 GLU B O 1
ATOM 5020 N N . ASN B 1 159 ? 11.906 28.656 21.938 1 87.75 159 ASN B N 1
ATOM 5021 C CA . ASN B 1 159 ? 12.516 29.969 22.031 1 87.75 159 ASN B CA 1
ATOM 5022 C C . ASN B 1 159 ? 11.469 31.078 22.094 1 87.75 159 ASN B C 1
ATOM 5024 O O . ASN B 1 159 ? 11.625 32.062 22.828 1 87.75 159 ASN B O 1
ATOM 5028 N N . LEU B 1 160 ? 10.453 30.922 21.266 1 89.31 160 LEU B N 1
ATOM 5029 C CA . LEU B 1 160 ? 9.352 31.875 21.281 1 89.31 160 LEU B CA 1
ATOM 5030 C C . LEU B 1 160 ? 8.68 31.922 22.641 1 89.31 160 LEU B C 1
ATOM 5032 O O . LEU B 1 160 ? 8.328 33 23.141 1 89.31 160 LEU B O 1
ATOM 5036 N N . GLN B 1 161 ? 8.531 30.766 23.219 1 90.69 161 GLN B N 1
ATOM 5037 C CA . GLN B 1 161 ? 7.93 30.688 24.547 1 90.69 161 GLN B CA 1
ATOM 5038 C C . GLN B 1 161 ? 8.773 31.438 25.578 1 90.69 161 GLN B C 1
ATOM 5040 O O . GLN B 1 161 ? 8.234 32.125 26.438 1 90.69 161 GLN B O 1
ATOM 5045 N N . LYS B 1 162 ? 10.055 31.328 25.516 1 88.06 162 LYS B N 1
ATOM 5046 C CA . LYS B 1 162 ? 10.961 32.031 26.422 1 88.06 162 LYS B CA 1
ATOM 5047 C C . LYS B 1 162 ? 10.867 33.531 26.266 1 88.06 162 LYS B C 1
ATOM 5049 O O . LYS B 1 162 ? 10.836 34.281 27.25 1 88.06 162 LYS B O 1
ATOM 5054 N N . GLN B 1 163 ? 10.781 33.938 25 1 85.25 163 GLN B N 1
ATOM 5055 C CA . GLN B 1 163 ? 10.664 35.375 24.734 1 85.25 163 GLN B CA 1
ATOM 5056 C C . GLN B 1 163 ? 9.352 35.938 25.25 1 85.25 163 GLN B C 1
ATOM 5058 O O . GLN B 1 163 ? 9.312 37.062 25.781 1 85.25 163 GLN B O 1
ATOM 5063 N N . LEU B 1 164 ? 8.32 35.188 25.109 1 89.06 164 LEU B N 1
ATOM 5064 C CA . LEU B 1 164 ? 7.008 35.625 25.578 1 89.06 164 LEU B CA 1
ATOM 5065 C C . LEU B 1 164 ? 6.98 35.719 27.109 1 89.06 164 LEU B C 1
ATOM 5067 O O . LEU B 1 164 ? 6.348 36.594 27.672 1 89.06 164 LEU B O 1
ATOM 5071 N N . ARG B 1 165 ? 7.68 34.812 27.766 1 87.62 165 ARG B N 1
ATOM 5072 C CA . ARG B 1 165 ? 7.762 34.844 29.219 1 87.62 165 ARG B CA 1
ATOM 5073 C C . ARG B 1 165 ? 8.523 36.094 29.688 1 87.62 165 ARG B C 1
ATOM 5075 O O . ARG B 1 165 ? 8.156 36.719 30.688 1 87.62 165 ARG B O 1
ATOM 5082 N N . THR B 1 166 ? 9.547 36.438 28.984 1 84.25 166 THR B N 1
ATOM 5083 C CA . THR B 1 166 ? 10.281 37.656 29.281 1 84.25 166 THR B CA 1
ATOM 5084 C C . THR B 1 166 ? 9.406 38.875 29.062 1 84.25 166 THR B C 1
ATOM 5086 O O . THR B 1 166 ? 9.438 39.812 29.875 1 84.25 166 THR B O 1
ATOM 5089 N N . LYS B 1 167 ? 8.617 38.844 27.984 1 83.25 167 LYS B N 1
ATOM 5090 C CA . LYS B 1 167 ? 7.711 39.938 27.688 1 83.25 167 LYS B CA 1
ATOM 5091 C C . LYS B 1 167 ? 6.68 40.125 28.797 1 83.25 167 LYS B C 1
ATOM 5093 O O . LYS B 1 167 ? 6.367 41.25 29.188 1 83.25 167 LYS B O 1
ATOM 5098 N N . VAL B 1 168 ? 6.168 39.062 29.297 1 84.94 168 VAL B N 1
ATOM 5099 C CA . VAL B 1 168 ? 5.164 39.125 30.359 1 84.94 168 VAL B CA 1
ATOM 5100 C C . VAL B 1 168 ? 5.77 39.75 31.609 1 84.94 168 VAL B C 1
ATOM 5102 O O . VAL B 1 168 ? 5.121 40.531 32.281 1 84.94 168 VAL B O 1
ATOM 5105 N N . LYS B 1 169 ? 6.973 39.406 31.953 1 83 169 LYS B N 1
ATOM 5106 C CA . LYS B 1 169 ? 7.637 39.969 33.125 1 83 169 LYS B CA 1
ATOM 5107 C C . LYS B 1 169 ? 7.844 41.469 32.969 1 83 169 LYS B C 1
ATOM 5109 O O . LYS B 1 169 ? 7.629 42.25 33.906 1 83 169 LYS B O 1
ATOM 5114 N N . LEU B 1 170 ? 8.203 41.844 31.766 1 80.94 170 LEU B N 1
ATOM 5115 C CA . LEU B 1 170 ? 8.406 43.25 31.484 1 80.94 170 LEU B CA 1
ATOM 5116 C C . LEU B 1 170 ? 7.09 44.031 31.562 1 80.94 170 LEU B C 1
ATOM 5118 O O . LEU B 1 170 ? 7.031 45.094 32.156 1 80.94 170 LEU B O 1
ATOM 5122 N N . GLU B 1 171 ? 6.043 43.5 30.969 1 81.31 171 GLU B N 1
ATOM 5123 C CA . GLU B 1 171 ? 4.738 44.156 30.953 1 81.31 171 GLU B CA 1
ATOM 5124 C C . GLU B 1 171 ? 4.133 44.219 32.344 1 81.31 171 GLU B C 1
ATOM 5126 O O . GLU B 1 171 ? 3.475 45.188 32.688 1 81.31 171 GLU B O 1
ATOM 5131 N N . SER B 1 172 ? 4.332 43.219 33.125 1 78.56 172 SER B N 1
ATOM 5132 C CA . SER B 1 172 ? 3.826 43.219 34.469 1 78.56 172 SER B CA 1
ATOM 5133 C C . SER B 1 172 ? 4.512 44.281 35.344 1 78.56 172 SER B C 1
ATOM 5135 O O . SER B 1 172 ? 3.867 44.906 36.156 1 78.56 172 SER B O 1
ATOM 5137 N N . SER B 1 173 ? 5.773 44.438 35.125 1 76.06 173 SER B N 1
ATOM 5138 C CA . SER B 1 173 ? 6.504 45.469 35.844 1 76.06 173 SER B CA 1
ATOM 5139 C C . SER B 1 173 ? 6.039 46.844 35.438 1 76.06 173 SER B C 1
ATOM 5141 O O . SER B 1 173 ? 5.922 47.75 36.281 1 76.06 173 SER B O 1
ATOM 5143 N N . GLN B 1 174 ? 5.66 47.031 34.219 1 74.19 174 GLN B N 1
ATOM 5144 C CA . GLN B 1 174 ? 5.211 48.344 33.719 1 74.19 174 GLN B CA 1
ATOM 5145 C C . GLN B 1 174 ? 3.777 48.625 34.156 1 74.19 174 GLN B C 1
ATOM 5147 O O . GLN B 1 174 ? 3.395 49.781 34.312 1 74.19 174 GLN B O 1
ATOM 5152 N N . TYR B 1 175 ? 2.959 47.656 34.219 1 68.88 175 TYR B N 1
ATOM 5153 C CA . TYR B 1 175 ? 1.598 47.812 34.719 1 68.88 175 TYR B CA 1
ATOM 5154 C C . TYR B 1 175 ? 1.6 48.281 36.156 1 68.88 175 TYR B C 1
ATOM 5156 O O . TYR B 1 175 ? 0.831 49.188 36.531 1 68.88 175 TYR B O 1
ATOM 5164 N N . ILE B 1 176 ? 2.488 47.719 36.875 1 67 176 ILE B N 1
ATOM 5165 C CA . ILE B 1 176 ? 2.604 48.094 38.281 1 67 176 ILE B CA 1
ATOM 5166 C C . ILE B 1 176 ? 2.996 49.562 38.375 1 67 176 ILE B C 1
ATOM 5168 O O . ILE B 1 176 ? 2.531 50.281 39.281 1 67 176 ILE B O 1
ATOM 5172 N N . THR B 1 177 ? 3.631 50.062 37.375 1 64.81 177 THR B N 1
ATOM 5173 C CA . THR B 1 177 ? 4.07 51.438 37.375 1 64.81 177 THR B CA 1
ATOM 5174 C C . THR B 1 177 ? 3.096 52.344 36.625 1 64.81 177 THR B C 1
ATOM 5176 O O . THR B 1 177 ? 3.406 53.5 36.312 1 64.81 177 THR B O 1
ATOM 5179 N N . ASN B 1 178 ? 1.915 51.75 36.25 1 60.91 178 ASN B N 1
ATOM 5180 C CA . ASN B 1 178 ? 0.81 52.438 35.594 1 60.91 178 ASN B CA 1
ATOM 5181 C C . ASN B 1 178 ? 1.169 52.844 34.156 1 60.91 178 ASN B C 1
ATOM 5183 O O . ASN B 1 178 ? 0.702 53.875 33.656 1 60.91 178 ASN B O 1
ATOM 5187 N N . GLN B 1 179 ? 2.084 52.188 33.625 1 56.62 179 GLN B N 1
ATOM 5188 C CA . GLN B 1 179 ? 2.496 52.531 32.25 1 56.62 179 GLN B CA 1
ATOM 5189 C C . GLN B 1 179 ? 1.843 51.656 31.219 1 56.62 179 GLN B C 1
ATOM 5191 O O . GLN B 1 179 ? 1.76 52 30.047 1 56.62 179 GLN B O 1
ATOM 5196 N N . PHE B 1 180 ? 1.383 50.438 31.734 1 61.72 180 PHE B N 1
ATOM 5197 C CA . PHE B 1 180 ? 0.844 49.5 30.75 1 61.72 180 PHE B CA 1
ATOM 5198 C C . PHE B 1 180 ? -0.498 48.938 31.219 1 61.72 180 PHE B C 1
ATOM 5200 O O . PHE B 1 180 ? -0.782 48.906 32.406 1 61.72 180 PHE B O 1
ATOM 5207 N N . LYS B 1 181 ? -1.319 48.75 30.234 1 69.06 181 LYS B N 1
ATOM 5208 C CA . LYS B 1 181 ? -2.678 48.281 30.5 1 69.06 181 LYS B CA 1
ATOM 5209 C C . LYS B 1 181 ? -2.705 46.781 30.781 1 69.06 181 LYS B C 1
ATOM 5211 O O . LYS B 1 181 ? -1.858 46.031 30.281 1 69.06 181 LYS B O 1
ATOM 5216 N N . LEU B 1 182 ? -3.494 46.312 31.703 1 72.25 182 LEU B N 1
ATOM 5217 C CA . LEU B 1 182 ? -3.719 44.906 32.062 1 72.25 182 LEU B CA 1
ATOM 5218 C C . LEU B 1 182 ? -4.055 44.062 30.828 1 72.25 182 LEU B C 1
ATOM 5220 O O . LEU B 1 182 ? -3.686 42.906 30.75 1 72.25 182 LEU B O 1
ATOM 5224 N N . SER B 1 183 ? -4.613 44.719 29.844 1 72.75 183 SER B N 1
ATOM 5225 C CA . SER B 1 183 ? -5.023 44.031 28.609 1 72.75 183 SER B CA 1
ATOM 5226 C C . SER B 1 183 ? -3.822 43.469 27.859 1 72.75 183 SER B C 1
ATOM 5228 O O . SER B 1 183 ? -3.902 42.406 27.25 1 72.75 183 SER B O 1
ATOM 5230 N N . ASN B 1 184 ? -2.691 44.062 27.984 1 74.88 184 ASN B N 1
ATOM 5231 C CA . ASN B 1 184 ? -1.489 43.625 27.297 1 74.88 184 ASN B CA 1
ATOM 5232 C C . ASN B 1 184 ? -0.908 42.375 27.953 1 74.88 184 ASN B C 1
ATOM 5234 O O . ASN B 1 184 ? -0.465 41.438 27.25 1 74.88 184 ASN B O 1
ATOM 5238 N N . VAL B 1 185 ? -1.046 42.344 29.25 1 77.81 185 VAL B N 1
ATOM 5239 C CA . VAL B 1 185 ? -0.538 41.188 29.984 1 77.81 185 VAL B CA 1
ATOM 5240 C C . VAL B 1 185 ? -1.396 39.969 29.688 1 77.81 185 VAL B C 1
ATOM 5242 O O . VAL B 1 185 ? -0.873 38.875 29.484 1 77.81 185 VAL B O 1
ATOM 5245 N N . LEU B 1 186 ? -2.666 40.188 29.609 1 78.12 186 LEU B N 1
ATOM 5246 C CA . LEU B 1 186 ? -3.578 39.094 29.328 1 78.12 186 LEU B CA 1
ATOM 5247 C C . LEU B 1 186 ? -3.34 38.531 27.922 1 78.12 186 LEU B C 1
ATOM 5249 O O . LEU B 1 186 ? -3.357 37.344 27.703 1 78.12 186 LEU B O 1
ATOM 5253 N N . LYS B 1 187 ? -3.102 39.406 27 1 79.44 187 LYS B N 1
ATOM 5254 C CA . LYS B 1 187 ? -2.832 39 25.625 1 79.44 187 LYS B CA 1
ATOM 5255 C C . LYS B 1 187 ? -1.562 38.156 25.531 1 79.44 187 LYS B C 1
ATOM 5257 O O . LYS B 1 187 ? -1.525 37.156 24.828 1 79.44 187 LYS B O 1
ATOM 5262 N N . THR B 1 188 ? -0.597 38.562 26.203 1 83.62 188 THR B N 1
ATOM 5263 C CA . THR B 1 188 ? 0.672 37.875 26.172 1 83.62 188 THR B CA 1
ATOM 5264 C C . THR B 1 188 ? 0.537 36.5 26.859 1 83.62 188 THR B C 1
ATOM 5266 O O . THR B 1 188 ? 1.133 35.5 26.406 1 83.62 188 THR B O 1
ATOM 5269 N N . ASN B 1 189 ? -0.253 36.406 27.906 1 83.19 189 ASN B N 1
ATOM 5270 C CA . ASN B 1 189 ? -0.49 35.125 28.562 1 83.19 189 ASN B CA 1
ATOM 5271 C C . ASN B 1 189 ? -1.249 34.156 27.656 1 83.19 189 ASN B C 1
ATOM 5273 O O . ASN B 1 189 ? -0.963 32.969 27.641 1 83.19 189 ASN B O 1
ATOM 5277 N N . ASN B 1 190 ? -2.199 34.719 26.938 1 81.12 190 ASN B N 1
ATOM 5278 C CA . ASN B 1 190 ? -2.912 33.875 25.953 1 81.12 190 ASN B CA 1
ATOM 5279 C C . ASN B 1 190 ? -1.971 33.344 24.891 1 81.12 190 ASN B C 1
ATOM 5281 O O . ASN B 1 190 ? -2.1 32.188 24.469 1 81.12 190 ASN B O 1
ATOM 5285 N N . ALA B 1 191 ? -1.081 34.188 24.453 1 84.38 191 ALA B N 1
ATOM 5286 C CA . ALA B 1 191 ? -0.114 33.75 23.438 1 84.38 191 ALA B CA 1
ATOM 5287 C C . ALA B 1 191 ? 0.779 32.625 23.969 1 84.38 191 ALA B C 1
ATOM 5289 O O . ALA B 1 191 ? 1.121 31.703 23.234 1 84.38 191 ALA B O 1
ATOM 5290 N N . ILE B 1 192 ? 1.109 32.75 25.219 1 87.75 192 ILE B N 1
ATOM 5291 C CA . ILE B 1 192 ? 1.941 31.734 25.828 1 87.75 192 ILE B CA 1
ATOM 5292 C C . ILE B 1 192 ? 1.188 30.406 25.859 1 87.75 192 ILE B C 1
ATOM 5294 O O . ILE B 1 192 ? 1.754 29.359 25.531 1 87.75 192 ILE B O 1
ATOM 5298 N N . GLU B 1 193 ? -0.048 30.438 26.219 1 83.5 193 GLU B N 1
ATOM 5299 C CA . GLU B 1 193 ? -0.848 29.203 26.25 1 83.5 193 GLU B CA 1
ATOM 5300 C C . GLU B 1 193 ? -1.003 28.609 24.859 1 83.5 193 GLU B C 1
ATOM 5302 O O . GLU B 1 193 ? -0.989 27.375 24.703 1 83.5 193 GLU B O 1
ATOM 5307 N N . LYS B 1 194 ? -1.177 29.406 23.875 1 83.44 194 LYS B N 1
ATOM 5308 C CA . LYS B 1 194 ? -1.268 28.938 22.484 1 83.44 194 LYS B CA 1
ATOM 5309 C C . LYS B 1 194 ? 0.015 28.234 22.062 1 83.44 194 LYS B C 1
ATOM 5311 O O . LYS B 1 194 ? -0.033 27.172 21.438 1 83.44 194 LYS B O 1
ATOM 5316 N N . ILE B 1 195 ? 1.082 28.828 22.391 1 87.75 195 ILE B N 1
ATOM 5317 C CA . ILE B 1 195 ? 2.375 28.266 22 1 87.75 195 ILE B CA 1
ATOM 5318 C C . ILE B 1 195 ? 2.623 26.969 22.766 1 87.75 195 ILE B C 1
ATOM 5320 O O . ILE B 1 195 ? 3.184 26.016 22.203 1 87.75 195 ILE B O 1
ATOM 5324 N N . LYS B 1 196 ? 2.23 26.938 24.016 1 87.88 196 LYS B N 1
ATOM 5325 C CA . LYS B 1 196 ? 2.361 25.703 24.797 1 87.88 196 LYS B CA 1
ATOM 5326 C C . LYS B 1 196 ? 1.582 24.562 24.156 1 87.88 196 LYS B C 1
ATOM 5328 O O . LYS B 1 196 ? 2.064 23.438 24.094 1 87.88 196 LYS B O 1
ATOM 5333 N N . ASP B 1 197 ? 0.443 24.844 23.703 1 84.62 197 ASP B N 1
ATOM 5334 C CA . ASP B 1 197 ? -0.37 23.828 23.031 1 84.62 197 ASP B CA 1
ATOM 5335 C C . ASP B 1 197 ? 0.303 23.359 21.75 1 84.62 197 ASP B C 1
ATOM 5337 O O . ASP B 1 197 ? 0.297 22.156 21.453 1 84.62 197 ASP B O 1
ATOM 5341 N N . LYS B 1 198 ? 0.78 24.266 20.984 1 86.69 198 LYS B N 1
ATOM 5342 C CA . LYS B 1 198 ? 1.469 23.906 19.75 1 86.69 198 LYS B CA 1
ATOM 5343 C C . LYS B 1 198 ? 2.676 23.016 20.031 1 86.69 198 LYS B C 1
ATOM 5345 O O . LYS B 1 198 ? 2.949 22.078 19.281 1 86.69 198 LYS B O 1
ATOM 5350 N N . ILE B 1 199 ? 3.354 23.375 21.109 1 91.06 199 ILE B N 1
ATOM 5351 C CA . ILE B 1 199 ? 4.52 22.594 21.5 1 91.06 199 ILE B CA 1
ATOM 5352 C C . ILE B 1 199 ? 4.086 21.172 21.859 1 91.06 199 ILE B C 1
ATOM 5354 O O . ILE B 1 199 ? 4.719 20.203 21.453 1 91.06 199 ILE B O 1
ATOM 5358 N N . ILE B 1 200 ? 3.037 21.016 22.547 1 88 200 ILE B N 1
ATOM 5359 C CA . ILE B 1 200 ? 2.521 19.703 22.922 1 88 200 ILE B CA 1
ATOM 5360 C C . ILE B 1 200 ? 2.125 18.922 21.672 1 88 200 ILE B C 1
ATOM 5362 O O . ILE B 1 200 ? 2.451 17.75 21.531 1 88 200 ILE B O 1
ATOM 5366 N N . GLU B 1 201 ? 1.419 19.625 20.781 1 88 201 GLU B N 1
ATOM 5367 C CA . GLU B 1 201 ? 1.017 19 19.531 1 88 201 GLU B CA 1
ATOM 5368 C C . GLU B 1 201 ? 2.227 18.469 18.766 1 88 201 GLU B C 1
ATOM 5370 O O . GLU B 1 201 ? 2.229 17.328 18.297 1 88 201 GLU B O 1
ATOM 5375 N N . ARG B 1 202 ? 3.15 19.328 18.625 1 92.31 202 ARG B N 1
ATOM 5376 C CA . ARG B 1 202 ? 4.328 18.953 17.844 1 92.31 202 ARG B CA 1
ATOM 5377 C C . ARG B 1 202 ? 5.113 17.844 18.531 1 92.31 202 ARG B C 1
ATOM 5379 O O . ARG B 1 202 ? 5.707 16.984 17.875 1 92.31 202 ARG B O 1
ATOM 5386 N N . ASN B 1 203 ? 5.09 17.812 19.828 1 91.62 203 ASN B N 1
ATOM 5387 C CA . ASN B 1 203 ? 5.762 16.734 20.562 1 91.62 203 ASN B CA 1
ATOM 5388 C C . ASN B 1 203 ? 5.066 15.398 20.344 1 91.62 203 ASN B C 1
ATOM 5390 O O . ASN B 1 203 ? 5.727 14.359 20.25 1 91.62 203 ASN B O 1
ATOM 5394 N N . ILE B 1 204 ? 3.811 15.375 20.281 1 88.19 204 ILE B N 1
ATOM 5395 C CA . ILE B 1 204 ? 3.053 14.156 20 1 88.19 204 ILE B CA 1
ATOM 5396 C C . ILE B 1 204 ? 3.408 13.633 18.625 1 88.19 204 ILE B C 1
ATOM 5398 O O . ILE B 1 204 ? 3.703 12.445 18.453 1 88.19 204 ILE B O 1
ATOM 5402 N N . VAL B 1 205 ? 3.398 14.523 17.688 1 90.25 205 VAL B N 1
ATOM 5403 C CA . VAL B 1 205 ? 3.703 14.148 16.312 1 90.25 205 VAL B CA 1
ATOM 5404 C C . VAL B 1 205 ? 5.137 13.633 16.219 1 90.25 205 VAL B C 1
ATOM 5406 O O . VAL B 1 205 ? 5.41 12.641 15.547 1 90.25 205 VAL B O 1
ATOM 5409 N N . LEU B 1 206 ? 6.02 14.312 16.938 1 93.81 206 LEU B N 1
ATOM 5410 C CA . LEU B 1 206 ? 7.426 13.93 16.906 1 93.81 206 LEU B CA 1
ATOM 5411 C C . LEU B 1 206 ? 7.621 12.531 17.484 1 93.81 206 LEU B C 1
ATOM 5413 O O . LEU B 1 206 ? 8.367 11.727 16.922 1 93.81 206 LEU B O 1
ATOM 5417 N N . LYS B 1 207 ? 6.953 12.258 18.516 1 89.44 207 LYS B N 1
ATOM 5418 C CA . LYS B 1 207 ? 7.047 10.938 19.125 1 89.44 207 LYS B CA 1
ATOM 5419 C C . LYS B 1 207 ? 6.531 9.852 18.188 1 89.44 207 LYS B C 1
ATOM 5421 O O . LYS B 1 207 ? 7.141 8.789 18.047 1 89.44 207 LYS B O 1
ATOM 5426 N N . GLU B 1 208 ? 5.469 10.125 17.562 1 87.94 208 GLU B N 1
ATOM 5427 C CA . GLU B 1 208 ? 4.895 9.195 16.609 1 87.94 208 GLU B CA 1
ATOM 5428 C C . GLU B 1 208 ? 5.848 8.953 15.438 1 87.94 208 GLU B C 1
ATOM 5430 O O . GLU B 1 208 ? 6.043 7.809 15.016 1 87.94 208 GLU B O 1
ATOM 5435 N N . LEU B 1 209 ? 6.395 9.961 14.953 1 92.19 209 LEU B N 1
ATOM 5436 C CA . LEU B 1 209 ? 7.289 9.859 13.805 1 92.19 209 LEU B CA 1
ATOM 5437 C C . LEU B 1 209 ? 8.562 9.102 14.164 1 92.19 209 LEU B C 1
ATOM 5439 O O . LEU B 1 209 ? 9.047 8.281 13.383 1 92.19 209 LEU B O 1
ATOM 5443 N N . LYS B 1 210 ? 9.055 9.352 15.328 1 90.38 210 LYS B N 1
ATOM 5444 C CA . LYS B 1 210 ? 10.273 8.672 15.766 1 90.38 210 LYS B CA 1
ATOM 5445 C C . LYS B 1 210 ? 10.023 7.18 15.953 1 90.38 210 LYS B C 1
ATOM 5447 O O . LYS B 1 210 ? 10.891 6.359 15.641 1 90.38 210 LYS B O 1
ATOM 5452 N N . GLN B 1 211 ? 8.883 6.875 16.438 1 86.19 211 GLN B N 1
ATOM 5453 C CA . GLN B 1 211 ? 8.516 5.469 16.578 1 86.19 211 GLN B CA 1
ATOM 5454 C C . GLN B 1 211 ? 8.406 4.801 15.203 1 86.19 211 GLN B C 1
ATOM 5456 O O . GLN B 1 211 ? 8.828 3.652 15.031 1 86.19 211 GLN B O 1
ATOM 5461 N N . SER B 1 212 ? 7.867 5.488 14.258 1 86.06 212 SER B N 1
ATOM 5462 C CA . SER B 1 212 ? 7.754 4.957 12.906 1 86.06 212 SER B CA 1
ATOM 5463 C C . SER B 1 212 ? 9.125 4.777 12.258 1 86.06 212 SER B C 1
ATOM 5465 O O . SER B 1 212 ? 9.328 3.861 11.461 1 86.06 212 SER B O 1
ATOM 5467 N N . LEU B 1 213 ? 10.039 5.605 12.602 1 88.44 213 LEU B N 1
ATOM 5468 C CA . LEU B 1 213 ? 11.383 5.574 12.023 1 88.44 213 LEU B CA 1
ATOM 5469 C C . LEU B 1 213 ? 12.156 4.355 12.508 1 88.44 213 LEU B C 1
ATOM 5471 O O . LEU B 1 213 ? 13.055 3.867 11.82 1 88.44 213 LEU B O 1
ATOM 5475 N N . GLU B 1 214 ? 11.758 3.83 13.594 1 83 214 GLU B N 1
ATOM 5476 C CA . GLU B 1 214 ? 12.445 2.672 14.156 1 83 214 GLU B CA 1
ATOM 5477 C C . GLU B 1 214 ? 12.32 1.455 13.242 1 83 214 GLU B C 1
ATOM 5479 O O . GLU B 1 214 ? 13.203 0.597 13.219 1 83 214 GLU B O 1
ATOM 5484 N N . PHE B 1 215 ? 11.312 1.388 12.523 1 80.5 215 PHE B N 1
ATOM 5485 C CA . PHE B 1 215 ? 11.094 0.29 11.586 1 80.5 215 PHE B CA 1
ATOM 5486 C C . PHE B 1 215 ? 12.195 0.257 10.531 1 80.5 215 PHE B C 1
ATOM 5488 O O . PHE B 1 215 ? 12.625 -0.819 10.109 1 80.5 215 PHE B O 1
ATOM 5495 N N . TYR B 1 216 ? 12.648 1.353 10.18 1 80.94 216 TYR B N 1
ATOM 5496 C CA . TYR B 1 216 ? 13.617 1.454 9.094 1 80.94 216 TYR B CA 1
ATOM 5497 C C . TYR B 1 216 ? 15.047 1.296 9.617 1 80.94 216 TYR B C 1
ATOM 5499 O O . TYR B 1 216 ? 15.938 0.869 8.883 1 80.94 216 TYR B O 1
ATOM 5507 N N . GLY B 1 217 ? 15.312 1.666 10.867 1 73.31 217 GLY B N 1
ATOM 5508 C CA . GLY B 1 217 ? 16.656 1.729 11.422 1 73.31 217 GLY B CA 1
ATOM 5509 C C . GLY B 1 217 ? 17.141 0.398 11.961 1 73.31 217 GLY B C 1
ATOM 5510 O O . GLY B 1 217 ? 18.344 0.18 12.102 1 73.31 217 GLY B O 1
ATOM 5511 N N . ASN B 1 218 ? 16.359 -0.408 12.266 1 64 218 ASN B N 1
ATOM 5512 C CA . ASN B 1 218 ? 16.75 -1.625 12.969 1 64 218 ASN B CA 1
ATOM 5513 C C . ASN B 1 218 ? 17.656 -2.506 12.102 1 64 218 ASN B C 1
ATOM 5515 O O . ASN B 1 218 ? 18.406 -3.33 12.617 1 64 218 ASN B O 1
ATOM 5519 N N . HIS B 1 219 ? 17.688 -2.25 10.93 1 63.44 219 HIS B N 1
ATOM 5520 C CA . HIS B 1 219 ? 18.453 -3.154 10.078 1 63.44 219 HIS B CA 1
ATOM 5521 C C . HIS B 1 219 ? 19.641 -2.436 9.438 1 63.44 219 HIS B C 1
ATOM 5523 O O . HIS B 1 219 ? 20.312 -3.002 8.578 1 63.44 219 HIS B O 1
ATOM 5529 N N . ILE B 1 220 ? 19.719 -1.229 9.812 1 61.34 220 ILE B N 1
ATOM 5530 C CA . ILE B 1 220 ? 20.766 -0.448 9.164 1 61.34 220 ILE B CA 1
ATOM 5531 C C . ILE B 1 220 ? 22.016 -0.405 10.047 1 61.34 220 ILE B C 1
ATOM 5533 O O . ILE B 1 220 ? 21.953 0.084 11.18 1 61.34 220 ILE B O 1
ATOM 5537 N N . ASP B 1 221 ? 22.953 -1.3 9.789 1 60.47 221 ASP B N 1
ATOM 5538 C CA . ASP B 1 221 ? 24.234 -1.232 10.469 1 60.47 221 ASP B CA 1
ATOM 5539 C C . ASP B 1 221 ? 24.938 0.1 10.203 1 60.47 221 ASP B C 1
ATOM 5541 O O . ASP B 1 221 ? 25.922 0.437 10.867 1 60.47 221 ASP B O 1
ATOM 5545 N N . THR B 1 222 ? 24.531 0.819 9.164 1 63.16 222 THR B N 1
ATOM 5546 C CA . THR B 1 222 ? 25.281 2 8.727 1 63.16 222 THR B CA 1
ATOM 5547 C C . THR B 1 222 ? 24.719 3.26 9.375 1 63.16 222 THR B C 1
ATOM 5549 O O . THR B 1 222 ? 23.641 3.229 9.977 1 63.16 222 THR B O 1
ATOM 5552 N N . ASN B 1 223 ? 25.484 4.211 9.242 1 71.25 223 ASN B N 1
ATOM 5553 C CA . ASN B 1 223 ? 25.125 5.555 9.68 1 71.25 223 ASN B CA 1
ATOM 5554 C C . ASN B 1 223 ? 23.812 6.012 9.039 1 71.25 223 ASN B C 1
ATOM 5556 O O . ASN B 1 223 ? 23.656 5.918 7.824 1 71.25 223 ASN B O 1
ATOM 5560 N N . PRO B 1 224 ? 22.844 6.324 9.875 1 84.06 224 PRO B N 1
ATOM 5561 C CA . PRO B 1 224 ? 21.562 6.777 9.336 1 84.06 224 PRO B CA 1
ATOM 5562 C C . PRO B 1 224 ? 21.703 7.941 8.359 1 84.06 224 PRO B C 1
ATOM 5564 O O . PRO B 1 224 ? 22.641 8.727 8.469 1 84.06 224 PRO B O 1
ATOM 5567 N N . ILE B 1 225 ? 20.969 7.941 7.32 1 89.12 225 ILE B N 1
ATOM 5568 C CA . ILE B 1 225 ? 20.969 9.016 6.336 1 89.12 225 ILE B CA 1
ATOM 5569 C C . ILE B 1 225 ? 20.484 10.312 6.984 1 89.12 225 ILE B C 1
ATOM 5571 O O . ILE B 1 225 ? 19.438 10.336 7.633 1 89.12 225 ILE B O 1
ATOM 5575 N N . LYS B 1 226 ? 21.281 11.305 6.785 1 90.12 226 LYS B N 1
ATOM 5576 C CA . LYS B 1 226 ? 20.984 12.586 7.414 1 90.12 226 LYS B CA 1
ATOM 5577 C C . LYS B 1 226 ? 20.109 13.445 6.512 1 90.12 226 LYS B C 1
ATOM 5579 O O . LYS B 1 226 ? 20.031 13.211 5.305 1 90.12 226 LYS B O 1
ATOM 5584 N N . GLU B 1 227 ? 19.484 14.445 7.117 1 94.06 227 GLU B N 1
ATOM 5585 C CA . GLU B 1 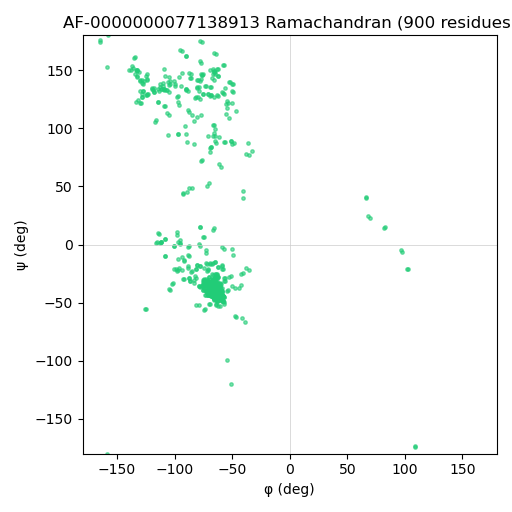227 ? 18.578 15.344 6.41 1 94.06 227 GLU B CA 1
ATOM 5586 C C . GLU B 1 227 ? 19.297 16.078 5.285 1 94.06 227 GLU B C 1
ATOM 5588 O O . GLU B 1 227 ? 18.781 16.188 4.176 1 94.06 227 GLU B O 1
ATOM 5593 N N . GLU B 1 228 ? 20.5 16.516 5.543 1 92 228 GLU B N 1
ATOM 5594 C CA . GLU B 1 228 ? 21.25 17.312 4.574 1 92 228 GLU B CA 1
ATOM 5595 C C . GLU B 1 228 ? 21.562 16.5 3.32 1 92 228 GLU B C 1
ATOM 5597 O O . GLU B 1 228 ? 21.531 17.031 2.207 1 92 228 GLU B O 1
ATOM 5602 N N . GLU B 1 229 ? 21.844 15.258 3.561 1 93.31 229 GLU B N 1
ATOM 5603 C CA . GLU B 1 229 ? 22.141 14.375 2.436 1 93.31 229 GLU B CA 1
ATOM 5604 C C . GLU B 1 229 ? 20.906 14.172 1.559 1 93.31 229 GLU B C 1
ATOM 5606 O O . GLU B 1 229 ? 21 14.164 0.33 1 93.31 229 GLU B O 1
ATOM 5611 N N . ILE B 1 230 ? 19.766 14.016 2.207 1 95.25 230 ILE B N 1
ATOM 5612 C CA . ILE B 1 230 ? 18.516 13.82 1.489 1 95.25 230 ILE B CA 1
ATOM 5613 C C . ILE B 1 230 ? 18.188 15.062 0.668 1 95.25 230 ILE B C 1
ATOM 5615 O O . ILE B 1 230 ? 17.812 14.961 -0.502 1 95.25 230 ILE B O 1
ATOM 5619 N N . ILE B 1 231 ? 18.375 16.203 1.257 1 94.25 231 ILE B N 1
ATOM 5620 C CA . ILE B 1 231 ? 18.031 17.469 0.6 1 94.25 231 ILE B CA 1
ATOM 5621 C C . ILE B 1 231 ? 18.922 17.672 -0.613 1 94.25 231 ILE B C 1
ATOM 5623 O O . ILE B 1 231 ? 18.469 18.109 -1.673 1 94.25 231 ILE B O 1
ATOM 5627 N N . GLU B 1 232 ? 20.109 17.359 -0.454 1 91.81 232 GLU B N 1
ATOM 5628 C CA . GLU B 1 232 ? 21.031 17.469 -1.589 1 91.81 232 GLU B CA 1
ATOM 5629 C C . GLU B 1 232 ? 20.625 16.531 -2.715 1 91.81 232 GLU B C 1
ATOM 5631 O O . GLU B 1 232 ? 20.609 16.906 -3.885 1 91.81 232 GLU B O 1
ATOM 5636 N N . TYR B 1 233 ? 20.359 15.32 -2.354 1 93.12 233 TYR B N 1
ATOM 5637 C CA . TYR B 1 233 ? 19.938 14.305 -3.312 1 93.12 233 TYR B CA 1
ATOM 5638 C C . TYR B 1 233 ? 18.672 14.75 -4.047 1 93.12 233 TYR B C 1
ATOM 5640 O O . TYR B 1 233 ? 18.594 14.656 -5.273 1 93.12 233 TYR B O 1
ATOM 5648 N N . LEU B 1 234 ? 17.719 15.297 -3.289 1 94.06 234 LEU B N 1
ATOM 5649 C CA . LEU B 1 234 ? 16.438 15.695 -3.855 1 94.06 234 LEU B CA 1
ATOM 5650 C C . LEU B 1 234 ? 16.578 16.969 -4.676 1 94.06 234 LEU B C 1
ATOM 5652 O O . LEU B 1 234 ? 15.891 17.141 -5.688 1 94.06 234 LEU B O 1
ATOM 5656 N N . SER B 1 235 ? 17.391 17.875 -4.234 1 92.06 235 SER B N 1
ATOM 5657 C CA . SER B 1 235 ? 17.594 19.125 -4.949 1 92.06 235 SER B CA 1
ATOM 5658 C C . SER B 1 235 ? 18.109 18.891 -6.359 1 92.06 235 SER B C 1
ATOM 5660 O O . SER B 1 235 ? 17.719 19.578 -7.301 1 92.06 235 SER B O 1
ATOM 5662 N N . ASN B 1 236 ? 18.953 17.906 -6.504 1 88.25 236 ASN B N 1
ATOM 5663 C CA . ASN B 1 236 ? 19.5 17.562 -7.812 1 88.25 236 ASN B CA 1
ATOM 5664 C C . ASN B 1 236 ? 18.422 16.969 -8.727 1 88.25 236 ASN B C 1
ATOM 5666 O O . ASN B 1 236 ? 18.438 17.219 -9.93 1 88.25 236 ASN B O 1
ATOM 5670 N N . LYS B 1 237 ? 17.578 16.344 -8.125 1 88.12 237 LYS B N 1
ATOM 5671 C CA . LYS B 1 237 ? 16.531 15.695 -8.914 1 88.12 237 LYS B CA 1
ATOM 5672 C C . LYS B 1 237 ? 15.375 16.641 -9.195 1 88.12 237 LYS B C 1
ATOM 5674 O O . LYS B 1 237 ? 14.672 16.5 -10.203 1 88.12 237 LYS B O 1
ATOM 5679 N N . GLU B 1 238 ? 15.117 17.531 -8.305 1 88.69 238 GLU B N 1
ATOM 5680 C CA . GLU B 1 238 ? 14.023 18.484 -8.445 1 88.69 238 GLU B CA 1
ATOM 5681 C C . GLU B 1 238 ? 14.156 19.297 -9.727 1 88.69 238 GLU B C 1
ATOM 5683 O O . GLU B 1 238 ? 13.156 19.688 -10.328 1 88.69 238 GLU B O 1
ATOM 5688 N N . LYS B 1 239 ? 15.312 19.484 -10.156 1 82.75 239 LYS B N 1
ATOM 5689 C CA . LYS B 1 239 ? 15.578 20.281 -11.352 1 82.75 239 LYS B CA 1
ATOM 5690 C C . LYS B 1 239 ? 14.938 19.641 -12.578 1 82.75 239 LYS B C 1
ATOM 5692 O O . LYS B 1 239 ? 14.594 20.344 -13.539 1 82.75 239 LYS B O 1
ATOM 5697 N N . PHE B 1 240 ? 14.633 18.375 -12.461 1 77.88 240 PHE B N 1
ATOM 5698 C CA . PHE B 1 240 ? 14.117 17.656 -13.617 1 77.88 240 PHE B CA 1
ATOM 5699 C C . PHE B 1 240 ? 12.672 17.234 -13.398 1 77.88 240 PHE B C 1
ATOM 5701 O O . PHE B 1 240 ? 12.133 16.422 -14.164 1 77.88 240 PHE B O 1
ATOM 5708 N N . ILE B 1 241 ? 12.039 17.656 -12.414 1 78.31 241 ILE B N 1
ATOM 5709 C CA . ILE B 1 241 ? 10.703 17.219 -12.016 1 78.31 241 ILE B CA 1
ATOM 5710 C C . ILE B 1 241 ? 9.672 17.719 -13.023 1 78.31 241 ILE B C 1
ATOM 5712 O O . ILE B 1 241 ? 8.695 17.031 -13.32 1 78.31 241 ILE B O 1
ATOM 5716 N N . GLU B 1 242 ? 9.812 18.969 -13.461 1 69.12 242 GLU B N 1
ATOM 5717 C CA . GLU B 1 242 ? 8.766 19.578 -14.281 1 69.12 242 GLU B CA 1
ATOM 5718 C C . GLU B 1 242 ? 8.648 18.875 -15.633 1 69.12 242 GLU B C 1
ATOM 5720 O O . GLU B 1 242 ? 7.824 19.25 -16.469 1 69.12 242 GLU B O 1
ATOM 5725 N N . GLN B 1 243 ? 9.266 17.75 -15.664 1 62.81 243 GLN B N 1
ATOM 5726 C CA . GLN B 1 243 ? 9.062 17.125 -16.969 1 62.81 243 GLN B CA 1
ATOM 5727 C C . GLN B 1 243 ? 7.699 16.438 -17.047 1 62.81 243 GLN B C 1
ATOM 5729 O O . GLN B 1 243 ? 7.223 15.875 -16.047 1 62.81 243 GLN B O 1
ATOM 5734 N N . GLU B 1 244 ? 6.957 16.781 -18.047 1 61.16 244 GLU B N 1
ATOM 5735 C CA . GLU B 1 244 ? 5.59 16.359 -18.312 1 61.16 244 GLU B CA 1
ATOM 5736 C C . GLU B 1 244 ? 5.473 14.828 -18.297 1 61.16 244 GLU B C 1
ATOM 5738 O O . GLU B 1 244 ? 6.332 14.133 -18.828 1 61.16 244 GLU B O 1
ATOM 5743 N N . LEU B 1 245 ? 4.582 14.422 -17.375 1 67 245 LEU B N 1
ATOM 5744 C CA . LEU B 1 245 ? 4.195 13.016 -17.375 1 67 245 LEU B CA 1
ATOM 5745 C C . LEU B 1 245 ? 3.477 12.656 -18.672 1 67 245 LEU B C 1
ATOM 5747 O O . LEU B 1 245 ? 2.328 13.047 -18.875 1 67 245 LEU B O 1
ATOM 5751 N N . THR B 1 246 ? 4.277 12.297 -19.625 1 67.75 246 THR B N 1
ATOM 5752 C CA . THR B 1 246 ? 3.691 11.812 -20.875 1 67.75 246 THR B CA 1
ATOM 5753 C C . THR B 1 246 ? 3.199 10.383 -20.719 1 67.75 246 THR B C 1
ATOM 5755 O O . THR B 1 246 ? 3.516 9.711 -19.734 1 67.75 246 THR B O 1
ATOM 5758 N N . GLN B 1 247 ? 2.307 10.102 -21.547 1 69.25 247 GLN B N 1
ATOM 5759 C CA . GLN B 1 247 ? 1.807 8.727 -21.578 1 69.25 247 GLN B CA 1
ATOM 5760 C C . GLN B 1 247 ? 2.955 7.723 -21.578 1 69.25 247 GLN B C 1
ATOM 5762 O O . GLN B 1 247 ? 2.865 6.664 -20.969 1 69.25 247 GLN B O 1
ATOM 5767 N N . LEU B 1 248 ? 3.904 8.062 -22.219 1 69.06 248 LEU B N 1
ATOM 5768 C CA . LEU B 1 248 ? 5.059 7.172 -22.328 1 69.06 248 LEU B CA 1
ATOM 5769 C C . LEU B 1 248 ? 5.762 7.031 -20.984 1 69.06 248 LEU B C 1
ATOM 5771 O O . LEU B 1 248 ? 6.18 5.934 -20.609 1 69.06 248 LEU B O 1
ATOM 5775 N N . THR B 1 249 ? 5.73 8.055 -20.312 1 77.81 249 THR B N 1
ATOM 5776 C CA . THR B 1 249 ? 6.395 8.016 -19.016 1 77.81 249 THR B CA 1
ATOM 5777 C C . THR B 1 249 ? 5.566 7.227 -18.016 1 77.81 249 THR B C 1
ATOM 5779 O O . THR B 1 249 ? 6.117 6.516 -17.172 1 77.81 249 THR B O 1
ATOM 5782 N N . ILE B 1 250 ? 4.34 7.289 -18.234 1 81.31 250 ILE B N 1
ATOM 5783 C CA . ILE B 1 250 ? 3.439 6.582 -17.328 1 81.31 250 ILE B CA 1
ATOM 5784 C C . ILE B 1 250 ? 3.598 5.074 -17.516 1 81.31 250 ILE B C 1
ATOM 5786 O O . ILE B 1 250 ? 3.594 4.316 -16.547 1 81.31 250 ILE B O 1
ATOM 5790 N N . SER B 1 251 ? 3.77 4.73 -18.75 1 81.94 251 SER B N 1
ATOM 5791 C CA . SER B 1 251 ? 3.871 3.309 -19.062 1 81.94 251 SER B CA 1
ATOM 5792 C C . SER B 1 251 ? 5.141 2.703 -18.469 1 81.94 251 SER B C 1
ATOM 5794 O O . SER B 1 251 ? 5.223 1.487 -18.281 1 81.94 251 SER B O 1
ATOM 5796 N N . GLN B 1 252 ? 6.023 3.514 -18.109 1 82.06 252 GLN B N 1
ATOM 5797 C CA . GLN B 1 252 ? 7.301 3.014 -17.609 1 82.06 252 GLN B CA 1
ATOM 5798 C C . GLN B 1 252 ? 7.301 2.936 -16.078 1 82.06 252 GLN B C 1
ATOM 5800 O O . GLN B 1 252 ? 8.258 2.441 -15.477 1 82.06 252 GLN B O 1
ATOM 5805 N N . ILE B 1 253 ? 6.18 3.314 -15.555 1 87.81 253 ILE B N 1
ATOM 5806 C CA . ILE B 1 253 ? 6.07 3.26 -14.102 1 87.81 253 ILE B CA 1
ATOM 5807 C C . ILE B 1 253 ? 5.957 1.806 -13.648 1 87.81 253 ILE B C 1
ATOM 5809 O O . ILE B 1 253 ? 5.207 1.022 -14.234 1 87.81 253 ILE B O 1
ATOM 5813 N N . PRO B 1 254 ? 6.695 1.491 -12.602 1 88.62 254 PRO B N 1
ATOM 5814 C CA . PRO B 1 254 ? 6.781 0.094 -12.172 1 88.62 254 PRO B CA 1
ATOM 5815 C C . PRO B 1 254 ? 5.41 -0.537 -11.938 1 88.62 254 PRO B C 1
ATOM 5817 O O . PRO B 1 254 ? 5.188 -1.693 -12.305 1 88.62 254 PRO B O 1
ATOM 5820 N N . ILE B 1 255 ? 4.477 0.147 -11.383 1 89.5 255 ILE B N 1
ATOM 5821 C CA . ILE B 1 255 ? 3.166 -0.415 -11.078 1 89.5 255 ILE B CA 1
ATOM 5822 C C . ILE B 1 255 ? 2.42 -0.711 -12.383 1 89.5 255 ILE B C 1
ATOM 5824 O O . ILE B 1 255 ? 1.634 -1.658 -12.453 1 89.5 255 ILE B O 1
ATOM 5828 N N . ILE B 1 256 ? 2.652 0.087 -13.391 1 90.5 256 ILE B N 1
ATOM 5829 C CA . ILE B 1 256 ? 2.02 -0.142 -14.68 1 90.5 256 ILE B CA 1
ATOM 5830 C C . ILE B 1 256 ? 2.703 -1.308 -15.391 1 90.5 256 ILE B C 1
ATOM 5832 O O . ILE B 1 256 ? 2.043 -2.123 -16.031 1 90.5 256 ILE B O 1
ATOM 5836 N N . GLN B 1 257 ? 3.994 -1.346 -15.258 1 90.62 257 GLN B N 1
ATOM 5837 C CA . GLN B 1 257 ? 4.73 -2.482 -15.797 1 90.62 257 GLN B CA 1
ATOM 5838 C C . GLN B 1 257 ? 4.289 -3.787 -15.141 1 90.62 257 GLN B C 1
ATOM 5840 O O . GLN B 1 257 ? 4.184 -4.82 -15.805 1 90.62 257 GLN B O 1
ATOM 5845 N N . TYR B 1 258 ? 4.066 -3.744 -13.883 1 92.75 258 TYR B N 1
ATOM 5846 C CA . TYR B 1 258 ? 3.531 -4.895 -13.156 1 92.75 258 TYR B CA 1
ATOM 5847 C C . TYR B 1 258 ? 2.188 -5.324 -13.734 1 92.75 258 TYR B C 1
ATOM 5849 O O . TYR B 1 258 ? 1.96 -6.512 -13.977 1 92.75 258 TYR B O 1
ATOM 5857 N N . ALA B 1 259 ? 1.355 -4.352 -13.953 1 91.06 259 ALA B N 1
ATOM 5858 C CA . ALA B 1 259 ? 0.03 -4.66 -14.484 1 91.06 259 ALA B CA 1
ATOM 5859 C C . ALA B 1 259 ? 0.124 -5.238 -15.891 1 91.06 259 ALA B C 1
ATOM 5861 O O . ALA B 1 259 ? -0.629 -6.148 -16.25 1 91.06 259 ALA B O 1
ATOM 5862 N N . GLU B 1 260 ? 1.035 -4.727 -16.656 1 91.06 260 GLU B N 1
ATOM 5863 C CA . GLU B 1 260 ? 1.237 -5.234 -18.016 1 91.06 260 GLU B CA 1
ATOM 5864 C C . GLU B 1 260 ? 1.766 -6.664 -18 1 91.06 260 GLU B C 1
ATOM 5866 O O . GLU B 1 260 ? 1.289 -7.52 -18.75 1 91.06 260 GLU B O 1
ATOM 5871 N N . ALA B 1 261 ? 2.693 -6.871 -17.125 1 91 261 ALA B N 1
ATOM 5872 C CA . ALA B 1 261 ? 3.25 -8.211 -17 1 91 261 ALA B CA 1
ATOM 5873 C C . ALA B 1 261 ? 2.188 -9.203 -16.531 1 91 261 ALA B C 1
ATOM 5875 O O . ALA B 1 261 ? 2.18 -10.359 -16.953 1 91 261 ALA B O 1
ATOM 5876 N N . ASN B 1 262 ? 1.391 -8.797 -15.664 1 91.31 262 ASN B N 1
ATOM 5877 C CA . ASN B 1 262 ? 0.318 -9.648 -15.164 1 91.31 262 ASN B CA 1
ATOM 5878 C C . ASN B 1 262 ? -0.671 -10.008 -16.266 1 91.31 262 ASN B C 1
ATOM 5880 O O . ASN B 1 262 ? -1.172 -11.133 -16.328 1 91.31 262 ASN B O 1
ATOM 5884 N N . GLN B 1 263 ? -0.932 -9.078 -17.141 1 91.06 263 GLN B N 1
ATOM 5885 C CA . GLN B 1 263 ? -1.808 -9.344 -18.281 1 91.06 263 GLN B CA 1
ATOM 5886 C C . GLN B 1 263 ? -1.173 -10.344 -19.25 1 91.06 263 GLN B C 1
ATOM 5888 O O . GLN B 1 263 ? -1.847 -11.242 -19.75 1 91.06 263 GLN B O 1
ATOM 5893 N N . VAL B 1 264 ? 0.076 -10.117 -19.484 1 91.56 264 VAL B N 1
ATOM 5894 C CA . VAL B 1 264 ? 0.793 -11.023 -20.375 1 91.56 264 VAL B CA 1
ATOM 5895 C C . VAL B 1 264 ? 0.78 -12.438 -19.797 1 91.56 264 VAL B C 1
ATOM 5897 O O . VAL B 1 264 ? 0.56 -13.406 -20.516 1 91.56 264 VAL B O 1
ATOM 5900 N N . LYS B 1 265 ? 1.006 -12.516 -18.547 1 93 265 LYS B N 1
ATOM 5901 C CA . LYS B 1 265 ? 0.971 -13.812 -17.891 1 93 265 LYS B CA 1
ATOM 5902 C C . LYS B 1 265 ? -0.396 -14.477 -18.031 1 93 265 LYS B C 1
ATOM 5904 O O . LYS B 1 265 ? -0.486 -15.664 -18.344 1 93 265 LYS B O 1
ATOM 5909 N N . ALA B 1 266 ? -1.39 -13.727 -17.859 1 90.5 266 ALA B N 1
ATOM 5910 C CA . ALA B 1 266 ? -2.744 -14.258 -17.953 1 90.5 266 ALA B CA 1
ATOM 5911 C C . ALA B 1 266 ? -3.039 -14.75 -19.375 1 90.5 266 ALA B C 1
ATOM 5913 O O . ALA B 1 266 ? -3.697 -15.773 -19.562 1 90.5 266 ALA B O 1
ATOM 5914 N N . ILE B 1 267 ? -2.59 -14.008 -20.328 1 91.81 267 ILE B N 1
ATOM 5915 C CA . ILE B 1 267 ? -2.775 -14.398 -21.719 1 91.81 267 ILE B CA 1
ATOM 5916 C C . ILE B 1 267 ? -2.025 -15.703 -22 1 91.81 267 ILE B C 1
ATOM 5918 O O . ILE B 1 267 ? -2.551 -16.609 -22.656 1 91.81 267 ILE B O 1
ATOM 5922 N N . GLN B 1 268 ? -0.844 -15.836 -21.453 1 90.94 268 GLN B N 1
ATOM 5923 C CA . GLN B 1 268 ? -0.063 -17.047 -21.625 1 90.94 268 GLN B CA 1
ATOM 5924 C C . GLN B 1 268 ? -0.727 -18.234 -20.906 1 90.94 268 GLN B C 1
ATOM 5926 O O . GLN B 1 268 ? -0.738 -19.344 -21.438 1 90.94 268 GLN B O 1
ATOM 5931 N N . GLU B 1 269 ? -1.221 -17.984 -19.75 1 87.81 269 GLU B N 1
ATOM 5932 C CA . GLU B 1 269 ? -1.931 -19.031 -19.031 1 87.81 269 GLU B CA 1
ATOM 5933 C C . GLU B 1 269 ? -3.168 -19.484 -19.797 1 87.81 269 GLU B C 1
ATOM 5935 O O . GLU B 1 269 ? -3.482 -20.688 -19.812 1 87.81 269 GLU B O 1
ATOM 5940 N N . SER B 1 270 ? -3.857 -18.547 -20.375 1 87.38 270 SER B N 1
ATOM 5941 C CA . SER B 1 270 ? -5.023 -18.891 -21.188 1 87.38 270 SER B CA 1
ATOM 5942 C C . SER B 1 270 ? -4.629 -19.75 -22.391 1 87.38 270 SER B C 1
ATOM 5944 O O . SER B 1 270 ? -5.324 -20.719 -22.719 1 87.38 270 SER B O 1
ATOM 5946 N N . LYS B 1 271 ? -3.568 -19.391 -23.016 1 87.31 271 LYS B N 1
ATOM 5947 C CA . LYS B 1 271 ? -3.074 -20.188 -24.141 1 87.31 271 LYS B CA 1
ATOM 5948 C C . LYS B 1 271 ? -2.674 -21.578 -23.703 1 87.31 271 LYS B C 1
ATOM 5950 O O . LYS B 1 271 ? -2.908 -22.562 -24.406 1 87.31 271 LYS B O 1
ATOM 5955 N N . LYS B 1 272 ? -2.074 -21.688 -22.562 1 86.56 272 LYS B N 1
ATOM 5956 C CA . LYS B 1 272 ? -1.684 -23 -22.016 1 86.56 272 LYS B CA 1
ATOM 5957 C C . LYS B 1 272 ? -2.904 -23.875 -21.766 1 86.56 272 LYS B C 1
ATOM 5959 O O . LYS B 1 272 ? -2.902 -25.062 -22.094 1 86.56 272 LYS B O 1
ATOM 5964 N N . ASP B 1 273 ? -3.895 -23.297 -21.219 1 81 273 ASP B N 1
ATOM 5965 C CA . ASP B 1 273 ? -5.109 -24.047 -20.922 1 81 273 ASP B CA 1
ATOM 5966 C C . ASP B 1 273 ? -5.812 -24.5 -22.188 1 81 273 ASP B C 1
ATOM 5968 O O . ASP B 1 273 ? -6.469 -25.547 -22.203 1 81 273 ASP B O 1
ATOM 5972 N N . GLU B 1 274 ? -5.637 -23.688 -23.25 1 79.19 274 GLU B N 1
ATOM 5973 C CA . GLU B 1 274 ? -6.223 -24.062 -24.547 1 79.19 274 GLU B CA 1
ATOM 5974 C C . GLU B 1 274 ? -5.5 -25.25 -25.156 1 79.19 274 GLU B C 1
ATOM 5976 O O . GLU B 1 274 ? -6.129 -26.125 -25.766 1 79.19 274 GLU B O 1
ATOM 5981 N N . ILE B 1 275 ? -4.191 -25.312 -24.859 1 78.38 275 ILE B N 1
ATOM 5982 C CA . ILE B 1 275 ? -3.408 -26.375 -25.484 1 78.38 275 ILE B CA 1
ATOM 5983 C C . ILE B 1 275 ? -3.387 -27.609 -24.578 1 78.38 275 ILE B C 1
ATOM 5985 O O . ILE B 1 275 ? -3.055 -28.703 -25.031 1 78.38 275 ILE B O 1
ATOM 5989 N N . LEU B 1 276 ? -3.799 -27.453 -23.328 1 73.44 276 LEU B N 1
ATOM 5990 C CA . LEU B 1 276 ? -3.805 -28.562 -22.375 1 73.44 276 LEU B CA 1
ATOM 5991 C C . LEU B 1 276 ? -4.684 -29.703 -22.875 1 73.44 276 LEU B C 1
ATOM 5993 O O . LEU B 1 276 ? -4.441 -30.875 -22.531 1 73.44 276 LEU B O 1
ATOM 5997 N N . HIS B 1 277 ? -5.621 -29.328 -23.812 1 70.94 277 HIS B N 1
ATOM 5998 C CA . HIS B 1 277 ? -6.559 -30.344 -24.297 1 70.94 277 HIS B CA 1
ATOM 5999 C C . HIS B 1 277 ? -5.996 -31.109 -25.484 1 70.94 277 HIS B C 1
ATOM 6001 O O . HIS B 1 277 ? -6.516 -32.156 -25.859 1 70.94 277 HIS B O 1
ATOM 6007 N N . PHE B 1 278 ? -4.895 -30.547 -25.938 1 74.62 278 PHE B N 1
ATOM 6008 C CA . PHE B 1 278 ? -4.312 -31.25 -27.078 1 74.62 278 PHE B CA 1
ATOM 6009 C C . PHE B 1 278 ? -3.529 -32.469 -26.625 1 74.62 278 PHE B C 1
ATOM 6011 O O . PHE B 1 278 ? -2.912 -32.469 -25.562 1 74.62 278 PHE B O 1
ATOM 6018 N N . PRO B 1 279 ? -3.658 -33.438 -27.375 1 73.44 279 PRO B N 1
ATOM 6019 C CA . PRO B 1 279 ? -3.115 -34.719 -26.969 1 73.44 279 PRO B CA 1
ATOM 6020 C C . PRO B 1 279 ? -1.591 -34.75 -26.875 1 73.44 279 PRO B C 1
ATOM 6022 O O . PRO B 1 279 ? -0.922 -34.156 -27.734 1 73.44 279 PRO B O 1
ATOM 6025 N N . ASP B 1 280 ? -1.078 -35.156 -25.797 1 81.5 280 ASP B N 1
ATOM 6026 C CA . ASP B 1 280 ? 0.338 -35.469 -25.672 1 81.5 280 ASP B CA 1
ATOM 6027 C C . ASP B 1 280 ? 0.644 -36.844 -26.312 1 81.5 280 ASP B C 1
ATOM 6029 O O . ASP B 1 280 ? -0.235 -37.688 -26.406 1 81.5 280 ASP B O 1
ATOM 6033 N N . PHE B 1 281 ? 1.849 -36.906 -26.875 1 85.94 281 PHE B N 1
ATOM 6034 C CA . PHE B 1 281 ? 2.268 -38.156 -27.516 1 85.94 281 PHE B CA 1
ATOM 6035 C C . PHE B 1 281 ? 3.273 -38.906 -26.641 1 85.94 281 PHE B C 1
ATOM 6037 O O . PHE B 1 281 ? 4.023 -38.281 -25.891 1 85.94 281 PHE B O 1
ATOM 6044 N N . GLU B 1 282 ? 3.123 -40.188 -26.625 1 89 282 GLU B N 1
ATOM 6045 C CA . GLU B 1 282 ? 4.098 -41.031 -25.953 1 89 282 GLU B CA 1
ATOM 6046 C C . GLU B 1 282 ? 4.586 -42.156 -26.859 1 89 282 GLU B C 1
ATOM 6048 O O . GLU B 1 282 ? 3.793 -42.781 -27.547 1 89 282 GLU B O 1
ATOM 6053 N N . VAL B 1 283 ? 5.906 -42.219 -26.969 1 88.5 283 VAL B N 1
ATOM 6054 C CA . VAL B 1 283 ? 6.5 -43.312 -27.75 1 88.5 283 VAL B CA 1
ATOM 6055 C C . VAL B 1 283 ? 6.984 -44.406 -26.797 1 88.5 283 VAL B C 1
ATOM 6057 O O . VAL B 1 283 ? 7.492 -44.125 -25.719 1 88.5 283 VAL B O 1
ATOM 6060 N N . PHE B 1 284 ? 6.727 -45.625 -27.188 1 88.44 284 PHE B N 1
ATOM 6061 C CA . PHE B 1 284 ? 7.18 -46.688 -26.312 1 88.44 284 PHE B CA 1
ATOM 6062 C C . PHE B 1 284 ? 7.758 -47.844 -27.141 1 88.44 284 PHE B C 1
ATOM 6064 O O . PHE B 1 284 ? 7.477 -47.969 -28.328 1 88.44 284 PHE B O 1
ATOM 6071 N N . ILE B 1 285 ? 8.703 -48.562 -26.594 1 87.31 285 ILE B N 1
ATOM 6072 C CA . ILE B 1 285 ? 9.266 -49.812 -27.094 1 87.31 285 ILE B CA 1
ATOM 6073 C C . ILE B 1 285 ? 9.039 -50.938 -26.094 1 87.31 285 ILE B C 1
ATOM 6075 O O . ILE B 1 285 ? 9.148 -50.719 -24.875 1 87.31 285 ILE B O 1
ATOM 6079 N N . SER B 1 286 ? 8.594 -52.031 -26.609 1 85.25 286 SER B N 1
ATOM 6080 C CA . SER B 1 286 ? 8.32 -53.125 -25.703 1 85.25 286 SER B CA 1
ATOM 6081 C C . SER B 1 286 ? 9.031 -54.406 -26.141 1 85.25 286 SER B C 1
ATOM 6083 O O . SER B 1 286 ? 9.25 -54.625 -27.344 1 85.25 286 SER B O 1
ATOM 6085 N N . TYR B 1 287 ? 9.516 -55.094 -25.203 1 81.94 287 TYR B N 1
ATOM 6086 C CA . TYR B 1 287 ? 10.133 -56.406 -25.391 1 81.94 287 TYR B CA 1
ATOM 6087 C C . TYR B 1 287 ? 9.312 -57.5 -24.703 1 81.94 287 TYR B C 1
ATOM 6089 O O . TYR B 1 287 ? 9.07 -57.406 -23.5 1 81.94 287 TYR B O 1
ATOM 6097 N N . MET B 1 288 ? 8.898 -58.469 -25.484 1 79.56 288 MET B N 1
ATOM 6098 C CA . MET B 1 288 ? 8.109 -59.562 -24.922 1 79.56 288 MET B CA 1
ATOM 6099 C C . MET B 1 288 ? 8.93 -60.844 -24.875 1 79.56 288 MET B C 1
ATOM 6101 O O . MET B 1 288 ? 9.398 -61.312 -25.906 1 79.56 288 MET B O 1
ATOM 6105 N N . GLU B 1 289 ? 9.086 -61.312 -23.703 1 76.5 289 GLU B N 1
ATOM 6106 C CA . GLU B 1 289 ? 9.695 -62.625 -23.5 1 76.5 289 GLU B CA 1
ATOM 6107 C C . GLU B 1 289 ? 8.648 -63.75 -23.562 1 76.5 289 GLU B C 1
ATOM 6109 O O . GLU B 1 289 ? 7.809 -63.844 -22.656 1 76.5 289 GLU B O 1
ATOM 6114 N N . ARG B 1 290 ? 8.758 -64.625 -24.594 1 74.56 290 ARG B N 1
ATOM 6115 C CA . ARG B 1 290 ? 7.777 -65.688 -24.766 1 74.56 290 ARG B CA 1
ATOM 6116 C C . ARG B 1 290 ? 8.133 -66.938 -23.938 1 74.56 290 ARG B C 1
ATOM 6118 O O . ARG B 1 290 ? 9.312 -67.188 -23.734 1 74.56 290 ARG B O 1
ATOM 6125 N N . ARG B 1 291 ? 7.047 -67.5 -23.453 1 67.19 291 ARG B N 1
ATOM 6126 C CA . ARG B 1 291 ? 7.25 -68.75 -22.734 1 67.19 291 ARG B CA 1
ATOM 6127 C C . ARG B 1 291 ? 7.676 -69.875 -23.688 1 67.19 291 ARG B C 1
ATOM 6129 O O . ARG B 1 291 ? 7.102 -70 -24.766 1 67.19 291 ARG B O 1
ATOM 6136 N N . ARG B 1 292 ? 8.812 -70.562 -23.328 1 60.72 292 ARG B N 1
ATOM 6137 C CA . ARG B 1 292 ? 9.328 -71.688 -24.141 1 60.72 292 ARG B CA 1
ATOM 6138 C C . ARG B 1 292 ? 8.539 -72.938 -23.922 1 60.72 292 ARG B C 1
ATOM 6140 O O . ARG B 1 292 ? 8.266 -73.312 -22.766 1 60.72 292 ARG B O 1
ATOM 6147 N N . LYS B 1 293 ? 7.836 -73.312 -24.938 1 54.81 293 LYS B N 1
ATOM 6148 C CA . LYS B 1 293 ? 7.285 -74.688 -24.797 1 54.81 293 LYS B CA 1
ATOM 6149 C C . LYS B 1 293 ? 8.023 -75.688 -25.703 1 54.81 293 LYS B C 1
ATOM 6151 O O . LYS B 1 293 ? 8.055 -75.5 -26.922 1 54.81 293 LYS B O 1
ATOM 6156 N N . PRO B 1 294 ? 8.695 -76.562 -25.156 1 51.69 294 PRO B N 1
ATOM 6157 C CA . PRO B 1 294 ? 9.508 -77.5 -25.938 1 51.69 294 PRO B CA 1
ATOM 6158 C C . PRO B 1 294 ? 8.688 -78.312 -26.938 1 51.69 294 PRO B C 1
ATOM 6160 O O . PRO B 1 294 ? 9.188 -78.688 -28 1 51.69 294 PRO B O 1
ATOM 6163 N N . PHE B 1 295 ? 7.383 -78.812 -26.484 1 51.31 295 PHE B N 1
ATOM 6164 C CA . PHE B 1 295 ? 6.633 -79.688 -27.359 1 51.31 295 PHE B CA 1
ATOM 6165 C C . PHE B 1 295 ? 5.207 -79.188 -27.562 1 51.31 295 PHE B C 1
ATOM 6167 O O . PHE B 1 295 ? 4.66 -78.5 -26.688 1 51.31 295 PHE B O 1
ATOM 6174 N N . LEU B 1 296 ? 4.715 -79.062 -28.859 1 53.31 296 LEU B N 1
ATOM 6175 C CA . LEU B 1 296 ? 3.316 -78.75 -29.125 1 53.31 296 LEU B CA 1
ATOM 6176 C C . LEU B 1 296 ? 2.566 -80 -29.609 1 53.31 296 LEU B C 1
ATOM 6178 O O . LEU B 1 296 ? 3.158 -80.875 -30.219 1 53.31 296 LEU B O 1
ATOM 6182 N N . LEU B 1 297 ? 1.339 -80.25 -28.938 1 51.03 297 LEU B N 1
ATOM 6183 C CA . LEU B 1 297 ? 0.469 -81.312 -29.453 1 51.03 297 LEU B CA 1
ATOM 6184 C C . LEU B 1 297 ? -0.427 -80.812 -30.562 1 51.03 297 LEU B C 1
ATOM 6186 O O . LEU B 1 297 ? -1.149 -79.812 -30.375 1 51.03 297 LEU B O 1
ATOM 6190 N N . ASP B 1 298 ? -0.285 -81.188 -31.781 1 49.19 298 ASP B N 1
ATOM 6191 C CA . ASP B 1 298 ? -1.233 -81 -32.875 1 49.19 298 ASP B CA 1
ATOM 6192 C C . ASP B 1 298 ? -2.498 -81.812 -32.656 1 49.19 298 ASP B C 1
ATOM 6194 O O . ASP B 1 298 ? -2.455 -83.062 -32.688 1 49.19 298 ASP B O 1
ATOM 6198 N N . SER B 1 299 ? -3.551 -81.188 -32.031 1 50.41 299 SER B N 1
ATOM 6199 C CA . SER B 1 299 ? -4.727 -81.938 -31.688 1 50.41 299 SER B CA 1
ATOM 6200 C C . SER B 1 299 ? -5.586 -82.25 -32.906 1 50.41 299 SER B C 1
ATOM 6202 O O . SER B 1 299 ? -6.688 -82.812 -32.781 1 50.41 299 SER B O 1
ATOM 6204 N N . GLY B 1 300 ? -5.379 -82.062 -34.125 1 50.41 300 GLY B N 1
ATOM 6205 C CA . GLY B 1 300 ? -6.133 -82.438 -35.312 1 50.41 300 GLY B CA 1
ATOM 6206 C C . GLY B 1 300 ? -6.797 -81.25 -36 1 50.41 300 GLY B C 1
ATOM 6207 O O . GLY B 1 300 ? -6.453 -80.062 -35.75 1 50.41 300 GLY B O 1
ATOM 6208 N N . PRO B 1 301 ? -7.664 -81.25 -37.062 1 48.38 301 PRO B N 1
ATOM 6209 C CA . PRO B 1 301 ? -8.273 -82.5 -37.531 1 48.38 301 PRO B CA 1
ATOM 6210 C C . PRO B 1 301 ? -7.344 -83.312 -38.438 1 48.38 301 PRO B C 1
ATOM 6212 O O . PRO B 1 301 ? -7.609 -84.5 -38.719 1 48.38 301 PRO B O 1
ATOM 6215 N N . LEU B 1 302 ? -6.395 -82.562 -38.969 1 50.5 302 LEU B N 1
ATOM 6216 C CA . LEU B 1 302 ? -5.734 -83.375 -39.969 1 50.5 302 LEU B CA 1
ATOM 6217 C C . LEU B 1 302 ? -4.828 -84.438 -39.312 1 50.5 302 LEU B C 1
ATOM 6219 O O . LEU B 1 302 ? -4.828 -85.625 -39.688 1 50.5 302 LEU B O 1
ATOM 6223 N N . ASN B 1 303 ? -3.883 -84.062 -38.469 1 48.59 303 ASN B N 1
ATOM 6224 C CA . ASN B 1 303 ? -2.994 -85 -37.812 1 48.59 303 ASN B CA 1
ATOM 6225 C C . ASN B 1 303 ? -2.891 -84.75 -36.312 1 48.59 303 ASN B C 1
ATOM 6227 O O . ASN B 1 303 ? -2.986 -83.562 -35.906 1 48.59 303 ASN B O 1
ATOM 6231 N N . VAL B 1 304 ? -3.154 -85.688 -35.438 1 49.44 304 VAL B N 1
ATOM 6232 C CA . VAL B 1 304 ? -2.891 -85.562 -34.031 1 49.44 304 VAL B CA 1
ATOM 6233 C C . VAL B 1 304 ? -1.468 -86.062 -33.719 1 49.44 304 VAL B C 1
ATOM 6235 O O . VAL B 1 304 ? -1.148 -87.25 -33.906 1 49.44 304 VAL B O 1
ATOM 6238 N N . ALA B 1 305 ? -0.462 -85.25 -33.781 1 52.47 305 ALA B N 1
ATOM 6239 C CA . ALA B 1 305 ? 0.903 -85.688 -33.5 1 52.47 305 ALA B CA 1
ATOM 6240 C C . ALA B 1 305 ? 1.618 -84.688 -32.594 1 52.47 305 ALA B C 1
ATOM 6242 O O . ALA B 1 305 ? 1.231 -83.562 -32.5 1 52.47 305 ALA B O 1
ATOM 6243 N N . ILE B 1 306 ? 2.479 -85.125 -31.75 1 50.91 306 ILE B N 1
ATOM 6244 C CA . ILE B 1 306 ? 3.406 -84.312 -30.984 1 50.91 306 ILE B CA 1
ATOM 6245 C C . ILE B 1 306 ? 4.379 -83.625 -31.938 1 50.91 306 ILE B C 1
ATOM 6247 O O . ILE B 1 306 ? 4.977 -84.25 -32.812 1 50.91 306 ILE B O 1
ATOM 6251 N N . MET B 1 307 ? 4.164 -82.438 -32.25 1 48.09 307 MET B N 1
ATOM 6252 C CA . MET B 1 307 ? 5.027 -81.75 -33.188 1 48.09 307 MET B CA 1
ATOM 6253 C C . MET B 1 307 ? 6.082 -80.938 -32.438 1 48.09 307 MET B C 1
ATOM 6255 O O . MET B 1 307 ? 5.902 -80.625 -31.266 1 48.09 307 MET B O 1
ATOM 6259 N N . ASP B 1 308 ? 7.34 -80.875 -33.031 1 46.19 308 ASP B N 1
ATOM 6260 C CA . ASP B 1 308 ? 8.344 -79.938 -32.531 1 46.19 308 ASP B CA 1
ATOM 6261 C C . ASP B 1 308 ? 7.797 -78.5 -32.469 1 46.19 308 ASP B C 1
ATOM 6263 O O . ASP B 1 308 ? 6.953 -78.125 -33.281 1 46.19 308 ASP B O 1
ATOM 6267 N N . ASN B 1 309 ? 7.59 -78.062 -31.328 1 49 309 ASN B N 1
ATOM 6268 C CA . ASN B 1 309 ? 7.109 -76.688 -31.219 1 49 309 ASN B CA 1
ATOM 6269 C C . ASN B 1 309 ? 7.719 -75.812 -32.281 1 49 309 ASN B C 1
ATOM 6271 O O . ASN B 1 309 ? 8.922 -75.5 -32.25 1 49 309 ASN B O 1
ATOM 6275 N N . PRO B 1 310 ? 7.211 -75.938 -33.5 1 45.97 310 PRO B N 1
ATOM 6276 C CA . PRO B 1 310 ? 7.781 -75.062 -34.531 1 45.97 310 PRO B CA 1
ATOM 6277 C C . PRO B 1 310 ? 7.977 -73.625 -34.062 1 45.97 310 PRO B C 1
ATOM 6279 O O . PRO B 1 310 ? 8.562 -72.812 -34.781 1 45.97 310 PRO B O 1
ATOM 6282 N N . GLU B 1 311 ? 7.082 -73.188 -33.312 1 47.53 311 GLU B N 1
ATOM 6283 C CA . GLU B 1 311 ? 7.242 -71.75 -33 1 47.53 311 GLU B CA 1
ATOM 6284 C C . GLU B 1 311 ? 8.57 -71.5 -32.312 1 47.53 311 GLU B C 1
ATOM 6286 O O . GLU B 1 311 ? 8.781 -71.938 -31.188 1 47.53 311 GLU B O 1
ATOM 6291 N N . TYR B 1 312 ? 9.656 -71.688 -33 1 44.56 312 TYR B N 1
ATOM 6292 C CA . TYR B 1 312 ? 10.906 -71.188 -32.438 1 44.56 312 TYR B CA 1
ATOM 6293 C C . TYR B 1 312 ? 10.672 -69.938 -31.641 1 44.56 312 TYR B C 1
ATOM 6295 O O . TYR B 1 312 ? 10.141 -68.938 -32.156 1 44.56 312 TYR B O 1
ATOM 6303 N N . ALA B 1 313 ? 10.242 -70 -30.484 1 52.12 313 ALA B N 1
ATOM 6304 C CA . ALA B 1 313 ? 9.797 -69.125 -29.438 1 52.12 313 ALA B CA 1
ATOM 6305 C C . ALA B 1 313 ? 10.703 -67.875 -29.359 1 52.12 313 ALA B C 1
ATOM 6307 O O . ALA B 1 313 ? 11.594 -67.812 -28.516 1 52.12 313 ALA B O 1
ATOM 6308 N N . GLY B 1 314 ? 11.023 -67.25 -30.5 1 58.62 314 GLY B N 1
ATOM 6309 C CA . GLY B 1 314 ? 11.805 -66 -30.281 1 58.62 314 GLY B CA 1
ATOM 6310 C C . GLY B 1 314 ? 11.016 -64.938 -29.609 1 58.62 314 GLY B C 1
ATOM 6311 O O . GLY B 1 314 ? 9.781 -64.938 -29.594 1 58.62 314 GLY B O 1
ATOM 6312 N N . ASP B 1 315 ? 11.695 -64.125 -28.906 1 70.75 315 ASP B N 1
ATOM 6313 C CA . ASP B 1 315 ? 11.164 -62.938 -28.234 1 70.75 315 ASP B CA 1
ATOM 6314 C C . ASP B 1 315 ? 10.648 -61.906 -29.234 1 70.75 315 ASP B C 1
ATOM 6316 O O . ASP B 1 315 ? 10.961 -62 -30.438 1 70.75 315 ASP B O 1
ATOM 6320 N N . LEU B 1 316 ? 9.68 -61.188 -28.875 1 75.19 316 LEU B N 1
ATOM 6321 C CA . LEU B 1 316 ? 9.055 -60.188 -29.75 1 75.19 316 LEU B CA 1
ATOM 6322 C C . LEU B 1 316 ? 9.398 -58.781 -29.281 1 75.19 316 LEU B C 1
ATOM 6324 O O . LEU B 1 316 ? 9.641 -58.562 -28.094 1 75.19 316 LEU B O 1
ATOM 6328 N N . TRP B 1 317 ? 9.562 -57.875 -30.297 1 79.06 317 TRP B N 1
ATOM 6329 C CA . TRP B 1 317 ? 9.695 -56.438 -30.062 1 79.06 317 TRP B CA 1
ATOM 6330 C C . TRP B 1 317 ? 8.484 -55.688 -30.609 1 79.06 317 TRP B C 1
ATOM 6332 O O . TRP B 1 317 ? 7.914 -56.062 -31.625 1 79.06 317 TRP B O 1
ATOM 6342 N N . SER B 1 318 ? 8.055 -54.781 -29.859 1 81.25 318 SER B N 1
ATOM 6343 C CA . SER B 1 318 ? 6.977 -53.906 -30.312 1 81.25 318 SER B CA 1
ATOM 6344 C C . SER B 1 318 ? 7.324 -52.438 -30.094 1 81.25 318 SER B C 1
ATOM 6346 O O . SER B 1 318 ? 8.102 -52.125 -29.203 1 81.25 318 SER B O 1
ATOM 6348 N N . ALA B 1 319 ? 6.98 -51.625 -31 1 84.69 319 ALA B N 1
ATOM 6349 C CA . ALA B 1 319 ? 7.074 -50.188 -30.906 1 84.69 319 ALA B CA 1
ATOM 6350 C C . ALA B 1 319 ? 5.746 -49.531 -31.266 1 84.69 319 ALA B C 1
ATOM 6352 O O . ALA B 1 319 ? 5.012 -50.031 -32.125 1 84.69 319 ALA B O 1
ATOM 6353 N N . GLY B 1 320 ? 5.418 -48.531 -30.5 1 85.75 320 GLY B N 1
ATOM 6354 C CA . GLY B 1 320 ? 4.156 -47.875 -30.781 1 85.75 320 GLY B CA 1
ATOM 6355 C C . GLY B 1 320 ? 4.094 -46.469 -30.219 1 85.75 320 GLY B C 1
ATOM 6356 O O . GLY B 1 320 ? 5.109 -45.906 -29.797 1 85.75 320 GLY B O 1
ATOM 6357 N N . VAL B 1 321 ? 2.916 -45.906 -30.5 1 87.38 321 VAL B N 1
ATOM 6358 C CA . VAL B 1 321 ? 2.627 -44.531 -30.062 1 87.38 321 VAL B CA 1
ATOM 6359 C C . VAL B 1 321 ? 1.313 -44.5 -29.297 1 87.38 321 VAL B C 1
ATOM 6361 O O . VAL B 1 321 ? 0.36 -45.219 -29.641 1 87.38 321 VAL B O 1
ATOM 6364 N N . THR B 1 322 ? 1.417 -43.812 -28.141 1 86.94 322 THR B N 1
ATOM 6365 C CA . THR B 1 322 ? 0.196 -43.562 -27.391 1 86.94 322 THR B CA 1
ATOM 6366 C C . THR B 1 322 ? -0.183 -42.094 -27.438 1 86.94 322 THR B C 1
ATOM 6368 O O . THR B 1 322 ? 0.688 -41.219 -27.406 1 86.94 322 THR B O 1
ATOM 6371 N N . VAL B 1 323 ? -1.49 -41.875 -27.594 1 86.81 323 VAL B N 1
ATOM 6372 C CA . VAL B 1 323 ? -2.014 -40.5 -27.641 1 86.81 323 VAL B CA 1
ATOM 6373 C C . VAL B 1 323 ? -3.016 -40.281 -26.5 1 86.81 323 VAL B C 1
ATOM 6375 O O . VAL B 1 323 ? -3.844 -41.156 -26.234 1 86.81 323 VAL B O 1
ATOM 6378 N N . ARG B 1 324 ? -2.814 -39.156 -25.875 1 85.88 324 ARG B N 1
ATOM 6379 C CA . ARG B 1 324 ? -3.748 -38.812 -24.812 1 85.88 324 ARG B CA 1
ATOM 6380 C C . ARG B 1 324 ? -5.023 -38.188 -25.375 1 85.88 324 ARG B C 1
ATOM 6382 O O . ARG B 1 324 ? -4.965 -37.312 -26.219 1 85.88 324 ARG B O 1
ATOM 6389 N N . LEU B 1 325 ? -6.211 -38.75 -24.984 1 79.88 325 LEU B N 1
ATOM 6390 C CA . LEU B 1 325 ? -7.504 -38.219 -25.391 1 79.88 325 LEU B CA 1
ATOM 6391 C C . LEU B 1 325 ? -8.094 -37.344 -24.297 1 79.88 325 LEU B C 1
ATOM 6393 O O . LEU B 1 325 ? -8.188 -37.75 -23.141 1 79.88 325 LEU B O 1
ATOM 6397 N N . PRO B 1 326 ? -8.438 -36.188 -24.641 1 79.31 326 PRO B N 1
ATOM 6398 C CA . PRO B 1 326 ? -8.961 -35.25 -23.641 1 79.31 326 PRO B CA 1
ATOM 6399 C C . PRO B 1 326 ? -10.406 -35.562 -23.25 1 79.31 326 PRO B C 1
ATOM 6401 O O . PRO B 1 326 ? -11.312 -34.781 -23.516 1 79.31 326 PRO B O 1
ATOM 6404 N N . VAL B 1 327 ? -10.664 -36.594 -22.516 1 77.44 327 VAL B N 1
ATOM 6405 C CA . VAL B 1 327 ? -12.008 -36.969 -22.078 1 77.44 327 VAL B CA 1
ATOM 6406 C C . VAL B 1 327 ? -12.406 -36.156 -20.859 1 77.44 327 VAL B C 1
ATOM 6408 O O . VAL B 1 327 ? -13.438 -35.469 -20.859 1 77.44 327 VAL B O 1
ATOM 6411 N N . TRP B 1 328 ? -11.57 -36.156 -19.875 1 75.69 328 TRP B N 1
ATOM 6412 C CA . TRP B 1 328 ? -11.875 -35.438 -18.641 1 75.69 328 TRP B CA 1
ATOM 6413 C C . TRP B 1 328 ? -11.641 -33.938 -18.812 1 75.69 328 TRP B C 1
ATOM 6415 O O . TRP B 1 328 ? -12.422 -33.125 -18.312 1 75.69 328 TRP B O 1
ATOM 6425 N N . SER B 1 329 ? -10.648 -33.531 -19.547 1 73.62 329 SER B N 1
ATOM 6426 C CA . SER B 1 329 ? -10.273 -32.125 -19.719 1 73.62 329 SER B CA 1
ATOM 6427 C C . SER B 1 329 ? -11.281 -31.375 -20.578 1 73.62 329 SER B C 1
ATOM 6429 O O . SER B 1 329 ? -11.508 -30.188 -20.406 1 73.62 329 SER B O 1
ATOM 6431 N N . LEU B 1 330 ? -11.906 -32.062 -21.5 1 76 330 LEU B N 1
ATOM 6432 C CA . LEU B 1 330 ? -12.867 -31.422 -22.406 1 76 330 LEU B CA 1
ATOM 6433 C C . LEU B 1 330 ? -14.109 -30.984 -21.641 1 76 330 LEU B C 1
ATOM 6435 O O . LEU B 1 330 ? -14.758 -30 -22.016 1 76 330 LEU B O 1
ATOM 6439 N N . SER B 1 331 ? -14.453 -31.672 -20.594 1 74.94 331 SER B N 1
ATOM 6440 C CA . SER B 1 331 ? -15.633 -31.297 -19.828 1 74.94 331 SER B CA 1
ATOM 6441 C C . SER B 1 331 ? -15.43 -29.984 -19.078 1 74.94 331 SER B C 1
ATOM 6443 O O . SER B 1 331 ? -16.391 -29.312 -18.719 1 74.94 331 SER B O 1
ATOM 6445 N N . LYS B 1 332 ? -14.273 -29.609 -18.969 1 76.31 332 LYS B N 1
ATOM 6446 C CA . LYS B 1 332 ? -13.984 -28.422 -18.188 1 76.31 332 LYS B CA 1
ATOM 6447 C C . LYS B 1 332 ? -13.477 -27.281 -19.062 1 76.31 332 LYS B C 1
ATOM 6449 O O . LYS B 1 332 ? -13.219 -26.172 -18.578 1 76.31 332 LYS B O 1
ATOM 6454 N N . VAL B 1 333 ? -13.414 -27.547 -20.344 1 77.12 333 VAL B N 1
ATOM 6455 C CA . VAL B 1 333 ? -12.766 -26.594 -21.25 1 77.12 333 VAL B CA 1
ATOM 6456 C C . VAL B 1 333 ? -13.57 -25.297 -21.312 1 77.12 333 VAL B C 1
ATOM 6458 O O . VAL B 1 333 ? -13.008 -24.219 -21.266 1 77.12 333 VAL B O 1
ATOM 6461 N N . ASP B 1 334 ? -14.828 -25.406 -21.312 1 77.44 334 ASP B N 1
ATOM 6462 C CA . ASP B 1 334 ? -15.664 -24.219 -21.422 1 77.44 334 ASP B CA 1
ATOM 6463 C C . ASP B 1 334 ? -15.586 -23.359 -20.156 1 77.44 334 ASP B C 1
ATOM 6465 O O . ASP B 1 334 ? -15.477 -22.141 -20.234 1 77.44 334 ASP B O 1
ATOM 6469 N N . ASP B 1 335 ? -15.641 -24.016 -19.062 1 76.5 335 ASP B N 1
ATOM 6470 C CA . ASP B 1 335 ? -15.547 -23.297 -17.797 1 76.5 335 ASP B CA 1
ATOM 6471 C C . ASP B 1 335 ? -14.188 -22.609 -17.656 1 76.5 335 ASP B C 1
ATOM 6473 O O . ASP B 1 335 ? -14.102 -21.484 -17.172 1 76.5 335 ASP B O 1
ATOM 6477 N N . LEU B 1 336 ? -13.188 -23.234 -18.078 1 78.88 336 LEU B N 1
ATOM 6478 C CA . LEU B 1 336 ? -11.844 -22.688 -17.969 1 78.88 336 LEU B CA 1
ATOM 6479 C C . LEU B 1 336 ? -11.656 -21.516 -18.922 1 78.88 336 LEU B C 1
ATOM 6481 O O . LEU B 1 336 ? -11.047 -20.5 -18.562 1 78.88 336 LEU B O 1
ATOM 6485 N N . ASN B 1 337 ? -12.164 -21.719 -20.125 1 80.44 337 ASN B N 1
ATOM 6486 C CA . ASN B 1 337 ? -12.055 -20.641 -21.094 1 80.44 337 ASN B CA 1
ATOM 6487 C C . ASN B 1 337 ? -12.797 -19.391 -20.625 1 80.44 337 ASN B C 1
ATOM 6489 O O . ASN B 1 337 ? -12.305 -18.281 -20.797 1 80.44 337 ASN B O 1
ATOM 6493 N N . GLN B 1 338 ? -13.906 -19.625 -20.062 1 82.31 338 GLN B N 1
ATOM 6494 C CA . GLN B 1 338 ? -14.672 -18.5 -19.547 1 82.31 338 GLN B CA 1
ATOM 6495 C C . GLN B 1 338 ? -13.945 -17.828 -18.375 1 82.31 338 GLN B C 1
ATOM 6497 O O . GLN B 1 338 ? -13.898 -16.594 -18.297 1 82.31 338 GLN B O 1
ATOM 6502 N N . SER B 1 339 ? -13.438 -18.594 -17.562 1 81.31 339 SER B N 1
ATOM 6503 C CA . SER B 1 339 ? -12.695 -18.062 -16.422 1 81.31 339 SER B CA 1
ATOM 6504 C C . SER B 1 339 ? -11.477 -17.281 -16.875 1 81.31 339 SER B C 1
ATOM 6506 O O . SER B 1 339 ? -11.164 -16.234 -16.312 1 81.31 339 SER B O 1
ATOM 6508 N N . ASN B 1 340 ? -10.852 -17.797 -17.875 1 85.25 340 ASN B N 1
ATOM 6509 C CA . ASN B 1 340 ? -9.68 -17.125 -18.391 1 85.25 340 ASN B CA 1
ATOM 6510 C C . ASN B 1 340 ? -10.039 -15.789 -19.031 1 85.25 340 ASN B C 1
ATOM 6512 O O . ASN B 1 340 ? -9.336 -14.789 -18.859 1 85.25 340 ASN B O 1
ATOM 6516 N N . ALA B 1 341 ? -11.078 -15.797 -19.75 1 85.62 341 ALA B N 1
ATOM 6517 C CA . ALA B 1 341 ? -11.516 -14.562 -20.391 1 85.62 341 ALA B CA 1
ATOM 6518 C C . ALA B 1 341 ? -11.859 -13.492 -19.359 1 85.62 341 ALA B C 1
ATOM 6520 O O . ALA B 1 341 ? -11.508 -12.32 -19.531 1 85.62 341 ALA B O 1
ATOM 6521 N N . LEU B 1 342 ? -12.516 -13.914 -18.391 1 82.88 342 LEU B N 1
ATOM 6522 C CA . LEU B 1 342 ? -12.867 -12.992 -17.328 1 82.88 342 LEU B CA 1
ATOM 6523 C C . LEU B 1 342 ? -11.617 -12.461 -16.625 1 82.88 342 LEU B C 1
ATOM 6525 O O . LEU B 1 342 ? -11.547 -11.289 -16.266 1 82.88 342 LEU B O 1
ATOM 6529 N N . LYS B 1 343 ? -10.688 -13.289 -16.406 1 85.88 343 LYS B N 1
ATOM 6530 C CA . LYS B 1 343 ? -9.43 -12.898 -15.773 1 85.88 343 LYS B CA 1
ATOM 6531 C C . LYS B 1 343 ? -8.695 -11.852 -16.609 1 85.88 343 LYS B C 1
ATOM 6533 O O . LYS B 1 343 ? -8.234 -10.836 -16.094 1 85.88 343 LYS B O 1
ATOM 6538 N N . ILE B 1 344 ? -8.641 -12.117 -17.844 1 89.56 344 ILE B N 1
ATOM 6539 C CA . ILE B 1 344 ? -7.926 -11.211 -18.734 1 89.56 344 ILE B CA 1
ATOM 6540 C C . ILE B 1 344 ? -8.633 -9.852 -18.766 1 89.56 344 ILE B C 1
ATOM 6542 O O . ILE B 1 344 ? -7.98 -8.805 -18.688 1 89.56 344 ILE B O 1
ATOM 6546 N N . THR B 1 345 ? -9.906 -9.859 -18.797 1 86.69 345 THR B N 1
ATOM 6547 C CA . THR B 1 345 ? -10.68 -8.625 -18.797 1 86.69 345 THR B CA 1
ATOM 6548 C C . THR B 1 345 ? -10.508 -7.879 -17.469 1 86.69 345 THR B C 1
ATOM 6550 O O . THR B 1 345 ? -10.375 -6.652 -17.453 1 86.69 345 THR B O 1
ATOM 6553 N N . ARG B 1 346 ? -10.594 -8.586 -16.453 1 86.31 346 ARG B N 1
ATOM 6554 C CA . ARG B 1 346 ? -10.398 -7.984 -15.133 1 86.31 346 ARG B CA 1
ATOM 6555 C C . ARG B 1 346 ? -9.031 -7.32 -15.039 1 86.31 346 ARG B C 1
ATOM 6557 O O . ARG B 1 346 ? -8.906 -6.199 -14.539 1 86.31 346 ARG B O 1
ATOM 6564 N N . LEU B 1 347 ? -8.062 -8.008 -15.5 1 89.56 347 LEU B N 1
ATOM 6565 C CA . LEU B 1 347 ? -6.703 -7.488 -15.414 1 89.56 347 LEU B CA 1
ATOM 6566 C C . LEU B 1 347 ? -6.527 -6.266 -16.312 1 89.56 347 LEU B C 1
ATOM 6568 O O . LEU B 1 347 ? -5.754 -5.359 -15.984 1 89.56 347 LEU B O 1
ATOM 6572 N N . GLN B 1 348 ? -7.227 -6.27 -17.375 1 89.31 348 GLN B N 1
ATOM 6573 C CA . GLN B 1 348 ? -7.215 -5.086 -18.234 1 89.31 348 GLN B CA 1
ATOM 6574 C C . GLN B 1 348 ? -7.836 -3.887 -17.516 1 89.31 348 GLN B C 1
ATOM 6576 O O . GLN B 1 348 ? -7.312 -2.773 -17.594 1 89.31 348 GLN B O 1
ATOM 6581 N N . LYS B 1 349 ? -8.852 -4.145 -16.891 1 84.69 349 LYS B N 1
ATOM 6582 C CA . LYS B 1 349 ? -9.508 -3.084 -16.141 1 84.69 349 LYS B CA 1
ATOM 6583 C C . LYS B 1 349 ? -8.641 -2.615 -14.969 1 84.69 349 LYS B C 1
ATOM 6585 O O . LYS B 1 349 ? -8.625 -1.429 -14.633 1 84.69 349 LYS B O 1
ATOM 6590 N N . GLU B 1 350 ? -7.965 -3.527 -14.367 1 86.56 350 GLU B N 1
ATOM 6591 C CA . GLU B 1 350 ? -7.051 -3.186 -13.281 1 86.56 350 GLU B CA 1
ATOM 6592 C C . GLU B 1 350 ? -5.926 -2.277 -13.781 1 86.56 350 GLU B C 1
ATOM 6594 O O . GLU B 1 350 ? -5.539 -1.329 -13.094 1 86.56 350 GLU B O 1
ATOM 6599 N N . LYS B 1 351 ? -5.445 -2.551 -14.914 1 88.81 351 LYS B N 1
ATOM 6600 C CA . LYS B 1 351 ? -4.391 -1.729 -15.5 1 88.81 351 LYS B CA 1
ATOM 6601 C C . LYS B 1 351 ? -4.887 -0.312 -15.773 1 88.81 351 LYS B C 1
ATOM 6603 O O . LYS B 1 351 ? -4.199 0.662 -15.461 1 88.81 351 LYS B O 1
ATOM 6608 N N . GLU B 1 352 ? -6.004 -0.214 -16.297 1 87.25 352 GLU B N 1
ATOM 6609 C CA . GLU B 1 352 ? -6.582 1.094 -16.594 1 87.25 352 GLU B CA 1
ATOM 6610 C C . GLU B 1 352 ? -6.855 1.877 -15.312 1 87.25 352 GLU B C 1
ATOM 6612 O O . GLU B 1 352 ? -6.641 3.09 -15.258 1 87.25 352 GLU B O 1
ATOM 6617 N N . LYS B 1 353 ? -7.348 1.192 -14.406 1 84.19 353 LYS B N 1
ATOM 6618 C CA . LYS B 1 353 ? -7.594 1.816 -13.109 1 84.19 353 LYS B CA 1
ATOM 6619 C C . LYS B 1 353 ? -6.309 2.381 -12.516 1 84.19 353 LYS B C 1
ATOM 6621 O O . LYS B 1 353 ? -6.293 3.506 -12.008 1 84.19 353 LYS B O 1
ATOM 6626 N N . GLU B 1 354 ? -5.277 1.576 -12.523 1 87.69 354 GLU B N 1
ATOM 6627 C CA . GLU B 1 354 ? -3.998 2.021 -11.969 1 87.69 354 GLU B CA 1
ATOM 6628 C C . GLU B 1 354 ? -3.455 3.221 -12.742 1 87.69 354 GLU B C 1
ATOM 6630 O O . GLU B 1 354 ? -2.859 4.125 -12.156 1 87.69 354 GLU B O 1
ATOM 6635 N N . ARG B 1 355 ? -3.646 3.176 -14.031 1 87.5 355 ARG B N 1
ATOM 6636 C CA . ARG B 1 355 ? -3.225 4.301 -14.859 1 87.5 355 ARG B CA 1
ATOM 6637 C C . ARG B 1 355 ? -3.947 5.582 -14.453 1 87.5 355 ARG B C 1
ATOM 6639 O O . ARG B 1 355 ? -3.318 6.629 -14.281 1 87.5 355 ARG B O 1
ATOM 6646 N N . LYS B 1 356 ? -5.184 5.512 -14.273 1 83.31 356 LYS B N 1
ATOM 6647 C CA . LYS B 1 356 ? -5.977 6.672 -13.883 1 83.31 356 LYS B CA 1
ATOM 6648 C C . LYS B 1 356 ? -5.605 7.141 -12.477 1 83.31 356 LYS B C 1
ATOM 6650 O O . LYS B 1 356 ? -5.566 8.344 -12.211 1 83.31 356 LYS B O 1
ATOM 6655 N N . ARG B 1 357 ? -5.383 6.199 -11.633 1 86 357 ARG B N 1
ATOM 6656 C CA . ARG B 1 357 ? -4.988 6.539 -10.273 1 86 357 ARG B CA 1
ATOM 6657 C C . ARG B 1 357 ? -3.674 7.312 -10.258 1 86 357 ARG B C 1
ATOM 6659 O O . ARG B 1 357 ? -3.566 8.352 -9.609 1 86 357 ARG B O 1
ATOM 6666 N N . ILE B 1 358 ? -2.717 6.832 -10.969 1 86.81 358 ILE B N 1
ATOM 6667 C CA . ILE B 1 358 ? -1.392 7.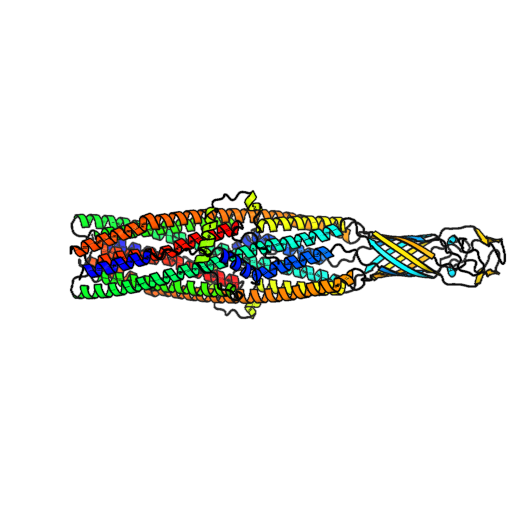441 -10.992 1 86.81 358 ILE B CA 1
ATOM 6668 C C . ILE B 1 358 ? -1.471 8.828 -11.625 1 86.81 358 ILE B C 1
ATOM 6670 O O . ILE B 1 358 ? -0.827 9.773 -11.156 1 86.81 358 ILE B O 1
ATOM 6674 N N . GLN B 1 359 ? -2.258 8.961 -12.641 1 84.5 359 GLN B N 1
ATOM 6675 C CA . GLN B 1 359 ? -2.428 10.25 -13.305 1 84.5 359 GLN B CA 1
ATOM 6676 C C . GLN B 1 359 ? -3.074 11.266 -12.367 1 84.5 359 GLN B C 1
ATOM 6678 O O . GLN B 1 359 ? -2.641 12.422 -12.297 1 84.5 359 GLN B O 1
ATOM 6683 N N . SER B 1 360 ? -4.027 10.828 -11.703 1 82.88 360 SER B N 1
ATOM 6684 C CA . SER B 1 360 ? -4.711 11.711 -10.758 1 82.88 360 SER B CA 1
ATOM 6685 C C . SER B 1 360 ? -3.789 12.125 -9.617 1 82.88 360 SER B C 1
ATOM 6687 O O . SER B 1 360 ? -3.754 13.297 -9.234 1 82.88 360 SER B O 1
ATOM 6689 N N . GLU B 1 361 ? -3.094 11.188 -9.062 1 86.81 361 GLU B N 1
ATOM 6690 C CA . GLU B 1 361 ? -2.164 11.477 -7.973 1 86.81 361 GLU B CA 1
ATOM 6691 C C . GLU B 1 361 ? -1.043 12.406 -8.438 1 86.81 361 GLU B C 1
ATOM 6693 O O . GLU B 1 361 ? -0.624 13.297 -7.695 1 86.81 361 GLU B O 1
ATOM 6698 N N . TYR B 1 362 ? -0.612 12.164 -9.672 1 86.88 362 TYR B N 1
ATOM 6699 C CA . TYR B 1 362 ? 0.451 12.992 -10.219 1 86.88 362 TYR B CA 1
ATOM 6700 C C . TYR B 1 362 ? -0.015 14.438 -10.383 1 86.88 362 TYR B C 1
ATOM 6702 O O . TYR B 1 362 ? 0.678 15.367 -9.961 1 86.88 362 TYR B O 1
ATOM 6710 N N . GLN B 1 363 ? -1.145 14.617 -10.898 1 84.31 363 GLN B N 1
ATOM 6711 C CA . GLN B 1 363 ? -1.676 15.961 -11.117 1 84.31 363 GLN B CA 1
ATOM 6712 C C . GLN B 1 363 ? -1.913 16.672 -9.789 1 84.31 363 GLN B C 1
ATOM 6714 O O . GLN B 1 363 ? -1.6 17.859 -9.648 1 84.31 363 GLN B O 1
ATOM 6719 N N . ALA B 1 364 ? -2.412 15.953 -8.867 1 86.38 364 ALA B N 1
ATOM 6720 C CA . ALA B 1 364 ? -2.645 16.531 -7.543 1 86.38 364 ALA B CA 1
ATOM 6721 C C . ALA B 1 364 ? -1.328 16.938 -6.887 1 86.38 364 ALA B C 1
ATOM 6723 O O . ALA B 1 364 ? -1.232 18.016 -6.285 1 86.38 364 ALA B O 1
ATOM 6724 N N . THR B 1 365 ? -0.325 16.125 -7.055 1 88.75 365 THR B N 1
ATOM 6725 C CA . THR B 1 365 ? 0.952 16.359 -6.391 1 88.75 365 THR B CA 1
ATOM 6726 C C . THR B 1 365 ? 1.714 17.5 -7.07 1 88.75 365 THR B C 1
ATOM 6728 O O . THR B 1 365 ? 2.383 18.297 -6.402 1 88.75 365 THR B O 1
ATOM 6731 N N . ILE B 1 366 ? 1.599 17.594 -8.336 1 88 366 ILE B N 1
ATOM 6732 C CA . ILE B 1 366 ? 2.281 18.656 -9.062 1 88 366 ILE B CA 1
ATOM 6733 C C . ILE B 1 366 ? 1.681 20.016 -8.688 1 88 366 ILE B C 1
ATOM 6735 O O . ILE B 1 366 ? 2.404 21 -8.539 1 88 366 ILE B O 1
ATOM 6739 N N . GLU B 1 367 ? 0.435 20.047 -8.57 1 85.44 367 GLU B N 1
ATOM 6740 C CA . GLU B 1 367 ? -0.219 21.297 -8.164 1 85.44 367 GLU B CA 1
ATOM 6741 C C . GLU B 1 367 ? 0.159 21.672 -6.738 1 85.44 367 GLU B C 1
ATOM 6743 O O . GLU B 1 367 ? 0.368 22.859 -6.438 1 85.44 367 GLU B O 1
ATOM 6748 N N . SER B 1 368 ? 0.226 20.656 -5.934 1 89.38 368 SER B N 1
ATOM 6749 C CA . SER B 1 368 ? 0.661 20.906 -4.562 1 89.38 368 SER B CA 1
ATOM 6750 C C . SER B 1 368 ? 2.102 21.406 -4.523 1 89.38 368 SER B C 1
ATOM 6752 O O . SER B 1 368 ? 2.43 22.328 -3.762 1 89.38 368 SER B O 1
ATOM 6754 N N . TRP B 1 369 ? 2.92 20.844 -5.328 1 90.38 369 TRP B N 1
ATOM 6755 C CA . TRP B 1 369 ? 4.324 21.234 -5.391 1 90.38 369 TRP B CA 1
ATOM 6756 C C . TRP B 1 369 ? 4.465 22.672 -5.887 1 90.38 369 TRP B C 1
ATOM 6758 O O . TRP B 1 369 ? 5.168 23.469 -5.273 1 90.38 369 TRP B O 1
ATOM 6768 N N . ARG B 1 370 ? 3.75 23 -6.934 1 88.69 370 ARG B N 1
ATOM 6769 C CA . ARG B 1 370 ? 3.779 24.359 -7.473 1 88.69 370 ARG B CA 1
ATOM 6770 C C . ARG B 1 370 ? 3.246 25.359 -6.453 1 88.69 370 ARG B C 1
ATOM 6772 O O . ARG B 1 370 ? 3.822 26.438 -6.277 1 88.69 370 ARG B O 1
ATOM 6779 N N . GLY B 1 371 ? 2.166 24.938 -5.809 1 88.19 371 GLY B N 1
ATOM 6780 C CA . GLY B 1 371 ? 1.596 25.797 -4.785 1 88.19 371 GLY B CA 1
ATOM 6781 C C . GLY B 1 371 ? 2.539 26.047 -3.625 1 88.19 371 GLY B C 1
ATOM 6782 O O . GLY B 1 371 ? 2.674 27.172 -3.162 1 88.19 371 GLY B O 1
ATOM 6783 N N . ASN B 1 372 ? 3.234 25.047 -3.219 1 88.44 372 ASN B N 1
ATOM 6784 C CA . ASN B 1 372 ? 4.176 25.188 -2.111 1 88.44 372 ASN B CA 1
ATOM 6785 C C . ASN B 1 372 ? 5.41 25.984 -2.52 1 88.44 372 ASN B C 1
ATOM 6787 O O . ASN B 1 372 ? 5.98 26.703 -1.703 1 88.44 372 ASN B O 1
ATOM 6791 N N . LEU B 1 373 ? 5.797 25.828 -3.715 1 88.44 373 LEU B N 1
ATOM 6792 C CA . LEU B 1 373 ? 6.922 26.594 -4.223 1 88.44 373 LEU B CA 1
ATOM 6793 C C . LEU B 1 373 ? 6.586 28.078 -4.262 1 88.44 373 LEU B C 1
ATOM 6795 O O . LEU B 1 373 ? 7.406 28.922 -3.871 1 88.44 373 LEU B O 1
ATOM 6799 N N . GLU B 1 374 ? 5.438 28.359 -4.695 1 88 374 GLU B N 1
ATOM 6800 C CA . GLU B 1 374 ? 4.984 29.75 -4.738 1 88 374 GLU B CA 1
ATOM 6801 C C . GLU B 1 374 ? 4.859 30.328 -3.332 1 88 374 GLU B C 1
ATOM 6803 O O . GLU B 1 374 ? 5.238 31.484 -3.096 1 88 374 GLU B O 1
ATOM 6808 N N . ARG B 1 375 ? 4.367 29.562 -2.479 1 88.94 375 ARG B N 1
ATOM 6809 C CA . ARG B 1 375 ? 4.234 30 -1.094 1 88.94 375 ARG B CA 1
ATOM 6810 C C . ARG B 1 375 ? 5.602 30.266 -0.472 1 88.94 375 ARG B C 1
ATOM 6812 O O . ARG B 1 375 ? 5.789 31.25 0.237 1 88.94 375 ARG B O 1
ATOM 6819 N N . LEU B 1 376 ? 6.488 29.391 -0.751 1 89.75 376 LEU B N 1
ATOM 6820 C CA . LEU B 1 376 ? 7.836 29.547 -0.217 1 89.75 376 LEU B CA 1
ATOM 6821 C C . LEU B 1 376 ? 8.492 30.812 -0.751 1 89.75 376 LEU B C 1
ATOM 6823 O O . LEU B 1 376 ? 9.109 31.562 0.006 1 89.75 376 LEU B O 1
ATOM 6827 N N . LYS B 1 377 ? 8.297 31.078 -1.965 1 88.19 377 LYS B N 1
ATOM 6828 C CA . LYS B 1 377 ? 8.852 32.281 -2.576 1 88.19 377 LYS B CA 1
ATOM 6829 C C . LYS B 1 377 ? 8.219 33.531 -1.982 1 88.19 377 LYS B C 1
ATOM 6831 O O . LYS B 1 377 ? 8.922 34.5 -1.669 1 88.19 377 LYS B O 1
ATOM 6836 N N . ASN B 1 378 ? 6.984 33.438 -1.843 1 85.88 378 ASN B N 1
ATOM 6837 C CA . ASN B 1 378 ? 6.289 34.594 -1.249 1 85.88 378 ASN B CA 1
ATOM 6838 C C . ASN B 1 378 ? 6.727 34.812 0.196 1 85.88 378 ASN B C 1
ATOM 6840 O O . ASN B 1 378 ? 6.891 35.969 0.624 1 85.88 378 ASN B O 1
ATOM 6844 N N . PHE B 1 379 ? 6.883 33.781 0.856 1 87.25 379 PHE B N 1
ATOM 6845 C CA . PHE B 1 379 ? 7.289 33.844 2.254 1 87.25 379 PHE B CA 1
ATOM 6846 C C . PHE B 1 379 ? 8.68 34.469 2.381 1 87.25 379 PHE B C 1
ATOM 6848 O O . PHE B 1 379 ? 8.898 35.344 3.207 1 87.25 379 PHE B O 1
ATOM 6855 N N . GLN B 1 380 ? 9.555 34.094 1.548 1 84.62 380 GLN B N 1
ATOM 6856 C CA . GLN B 1 380 ? 10.953 34.469 1.652 1 84.62 380 GLN B CA 1
ATOM 6857 C C . GLN B 1 380 ? 11.18 35.875 1.038 1 84.62 380 GLN B C 1
ATOM 6859 O O . GLN B 1 380 ? 12 36.656 1.529 1 84.62 380 GLN B O 1
ATOM 6864 N N . SER B 1 381 ? 10.43 36.188 0.037 1 85.06 381 SER B N 1
ATOM 6865 C CA . SER B 1 381 ? 10.711 37.406 -0.704 1 85.06 381 SER B CA 1
ATOM 6866 C C . SER B 1 381 ? 9.812 38.562 -0.251 1 85.06 381 SER B C 1
ATOM 6868 O O . SER B 1 381 ? 10.148 39.719 -0.432 1 85.06 381 SER B O 1
ATOM 6870 N N . SER B 1 382 ? 8.742 38.219 0.309 1 83.88 382 SER B N 1
ATOM 6871 C CA . SER B 1 382 ? 7.797 39.281 0.595 1 83.88 382 SER B CA 1
ATOM 6872 C C . SER B 1 382 ? 7.41 39.312 2.07 1 83.88 382 SER B C 1
ATOM 6874 O O . SER B 1 382 ? 7.711 40.281 2.783 1 83.88 382 SER B O 1
ATOM 6876 N N . LEU B 1 383 ? 6.941 38.219 2.57 1 85.19 383 LEU B N 1
ATOM 6877 C CA . LEU B 1 383 ? 6.344 38.219 3.9 1 85.19 383 LEU B CA 1
ATOM 6878 C C . LEU B 1 383 ? 7.402 38.438 4.977 1 85.19 383 LEU B C 1
ATOM 6880 O O . LEU B 1 383 ? 7.281 39.344 5.789 1 85.19 383 LEU B O 1
ATOM 6884 N N . LEU B 1 384 ? 8.445 37.688 4.945 1 85.94 384 LEU B N 1
ATOM 6885 C CA . LEU B 1 384 ? 9.453 37.75 5.996 1 85.94 384 LEU B CA 1
ATOM 6886 C C . LEU B 1 384 ? 10.188 39.094 5.945 1 85.94 384 LEU B C 1
ATOM 6888 O O . LEU B 1 384 ? 10.344 39.75 6.973 1 85.94 384 LEU B O 1
ATOM 6892 N N . PRO B 1 385 ? 10.562 39.562 4.785 1 85.5 385 PRO B N 1
ATOM 6893 C CA . PRO B 1 385 ? 11.219 40.875 4.723 1 85.5 385 PRO B CA 1
ATOM 6894 C C . PRO B 1 385 ? 10.305 42.031 5.176 1 85.5 385 PRO B C 1
ATOM 6896 O O . PRO B 1 385 ? 10.766 42.969 5.824 1 85.5 385 PRO B O 1
ATOM 6899 N N . THR B 1 386 ? 9.062 41.906 4.855 1 83.19 386 THR B N 1
ATOM 6900 C CA . THR B 1 386 ? 8.125 42.938 5.285 1 83.19 386 THR B CA 1
ATOM 6901 C C . THR B 1 386 ? 8 42.969 6.805 1 83.19 386 THR B C 1
ATOM 6903 O O . THR B 1 386 ? 7.961 44.031 7.414 1 83.19 386 THR B O 1
ATOM 6906 N N . LEU B 1 387 ? 7.996 41.844 7.43 1 83.62 387 LEU B N 1
ATOM 6907 C CA . LEU B 1 387 ? 7.91 41.75 8.883 1 83.62 387 LEU B CA 1
ATOM 6908 C C . LEU B 1 387 ? 9.18 42.281 9.539 1 83.62 387 LEU B C 1
ATOM 6910 O O . LEU B 1 387 ? 9.117 42.969 10.562 1 83.62 387 LEU B O 1
ATOM 6914 N N . GLN B 1 388 ? 10.273 42.031 8.922 1 82.44 388 GLN B N 1
ATOM 6915 C CA . GLN B 1 388 ? 11.547 42.5 9.453 1 82.44 388 GLN B CA 1
ATOM 6916 C C . GLN B 1 388 ? 11.648 44.031 9.352 1 82.44 388 GLN B C 1
ATOM 6918 O O . GLN B 1 388 ? 12.172 44.656 10.258 1 82.44 388 GLN B O 1
ATOM 6923 N N . LYS B 1 389 ? 11.141 44.5 8.289 1 83.69 389 LYS B N 1
ATOM 6924 C CA . LYS B 1 389 ? 11.109 45.969 8.125 1 83.69 389 LYS B CA 1
ATOM 6925 C C . LYS B 1 389 ? 10.227 46.625 9.18 1 83.69 389 LYS B C 1
ATOM 6927 O O . LYS B 1 389 ? 10.555 47.688 9.695 1 83.69 389 LYS B O 1
ATOM 6932 N N . ASN B 1 390 ? 9.156 45.938 9.43 1 80.25 390 ASN B N 1
ATOM 6933 C CA . ASN B 1 390 ? 8.242 46.469 10.438 1 80.25 390 ASN B CA 1
ATOM 6934 C C . ASN B 1 390 ? 8.883 46.469 11.82 1 80.25 390 ASN B C 1
ATOM 6936 O O . ASN B 1 390 ? 8.656 47.375 12.617 1 80.25 390 ASN B O 1
ATOM 6940 N N . VAL B 1 391 ? 9.672 45.438 12.125 1 81.62 391 VAL B N 1
ATOM 6941 C CA . VAL B 1 391 ? 10.375 45.344 13.398 1 81.62 391 VAL B CA 1
ATOM 6942 C C . VAL B 1 391 ? 11.391 46.5 13.5 1 81.62 391 VAL B C 1
ATOM 6944 O O . VAL B 1 391 ? 11.484 47.156 14.523 1 81.62 391 VAL B O 1
ATOM 6947 N N . LYS B 1 392 ? 12.094 46.781 12.43 1 81.5 392 LYS B N 1
ATOM 6948 C CA . LYS B 1 392 ? 13.094 47.844 12.414 1 81.5 392 LYS B CA 1
ATOM 6949 C C . LYS B 1 392 ? 12.445 49.219 12.594 1 81.5 392 LYS B C 1
ATOM 6951 O O . LYS B 1 392 ? 12.961 50.062 13.32 1 81.5 392 LYS B O 1
ATOM 6956 N N . THR B 1 393 ? 11.344 49.375 11.938 1 80.62 393 THR B N 1
ATOM 6957 C CA . THR B 1 393 ? 10.617 50.625 12.039 1 80.62 393 THR B CA 1
ATOM 6958 C C . THR B 1 393 ? 10.117 50.844 13.469 1 80.62 393 THR B C 1
ATOM 6960 O O . THR B 1 393 ? 10.18 51.969 13.992 1 80.62 393 THR B O 1
ATOM 6963 N N . SER B 1 394 ? 9.617 49.75 14.102 1 79.94 394 SER B N 1
ATOM 6964 C CA . SER B 1 394 ? 9.109 49.844 15.469 1 79.94 394 SER B CA 1
ATOM 6965 C C . SER B 1 394 ? 10.234 50.125 16.453 1 79.94 394 SER B C 1
ATOM 6967 O O . SER B 1 394 ? 10.062 50.906 17.391 1 79.94 394 SER B O 1
ATOM 6969 N N . LEU B 1 395 ? 11.359 49.562 16.234 1 79.12 395 LEU B N 1
ATOM 6970 C CA . LEU B 1 395 ? 12.508 49.781 17.125 1 79.12 395 LEU B CA 1
ATOM 6971 C C . LEU B 1 395 ? 13.047 51.188 16.984 1 79.12 395 LEU B C 1
ATOM 6973 O O . LEU B 1 395 ? 13.484 51.781 17.953 1 79.12 395 LEU B O 1
ATOM 6977 N N . SER B 1 396 ? 12.992 51.75 15.766 1 80.62 396 SER B N 1
ATOM 6978 C CA . SER B 1 396 ? 13.391 53.125 15.539 1 80.62 396 SER B CA 1
ATOM 6979 C C . SER B 1 396 ? 12.461 54.125 16.25 1 80.62 396 SER B C 1
ATOM 6981 O O . SER B 1 396 ? 12.906 55.094 16.828 1 80.62 396 SER B O 1
ATOM 6983 N N . SER B 1 397 ? 11.195 53.812 16.25 1 78.56 397 SER B N 1
ATOM 6984 C CA . SER B 1 397 ? 10.219 54.656 16.953 1 78.56 397 SER B CA 1
ATOM 6985 C C . SER B 1 397 ? 10.422 54.594 18.453 1 78.56 397 SER B C 1
ATOM 6987 O O . SER B 1 397 ? 10.219 55.594 19.156 1 78.56 397 SER B O 1
ATOM 6989 N N . TYR B 1 398 ? 10.781 53.438 18.938 1 77.81 398 TYR B N 1
ATOM 6990 C CA . TYR B 1 398 ? 11.07 53.281 20.359 1 77.81 398 TYR B CA 1
ATOM 6991 C C . TYR B 1 398 ? 12.312 54.062 20.75 1 77.81 398 TYR B C 1
ATOM 6993 O O . TYR B 1 398 ? 12.344 54.719 21.812 1 77.81 398 TYR B O 1
ATOM 7001 N N . SER B 1 399 ? 13.234 54 19.922 1 78.25 399 SER B N 1
ATOM 7002 C CA . SER B 1 399 ? 14.469 54.75 20.203 1 78.25 399 SER B CA 1
ATOM 7003 C C . SER B 1 399 ? 14.219 56.25 20.281 1 78.25 399 SER B C 1
ATOM 7005 O O . SER B 1 399 ? 14.883 56.938 21.047 1 78.25 399 SER B O 1
ATOM 7007 N N . LYS B 1 400 ? 13.234 56.719 19.594 1 78.56 400 LYS B N 1
ATOM 7008 C CA . LYS B 1 400 ? 12.898 58.156 19.562 1 78.56 400 LYS B CA 1
ATOM 7009 C C . LYS B 1 400 ? 11.938 58.5 20.688 1 78.56 400 LYS B C 1
ATOM 7011 O O . LYS B 1 400 ? 11.594 59.688 20.875 1 78.56 400 LYS B O 1
ATOM 7016 N N . GLY B 1 401 ? 11.539 57.406 21.484 1 72.12 401 GLY B N 1
ATOM 7017 C CA . GLY B 1 401 ? 10.641 57.656 22.609 1 72.12 401 GLY B CA 1
ATOM 7018 C C . GLY B 1 401 ? 9.188 57.719 22.203 1 72.12 401 GLY B C 1
ATOM 7019 O O . GLY B 1 401 ? 8.328 58.125 22.984 1 72.12 401 GLY B O 1
ATOM 7020 N N . GLU B 1 402 ? 8.883 57.25 21 1 69.81 402 GLU B N 1
ATOM 7021 C CA . GLU B 1 402 ? 7.543 57.406 20.453 1 69.81 402 GLU B CA 1
ATOM 7022 C C . GLU B 1 402 ? 6.703 56.156 20.688 1 69.81 402 GLU B C 1
ATOM 7024 O O . GLU B 1 402 ? 5.477 56.188 20.547 1 69.81 402 GLU B O 1
ATOM 7029 N N . SER B 1 403 ? 7.41 55.094 20.922 1 73.12 403 SER B N 1
ATOM 7030 C CA . SER B 1 403 ? 6.66 53.844 21.109 1 73.12 403 SER B CA 1
ATOM 7031 C C . SER B 1 403 ? 7.176 53.062 22.312 1 73.12 403 SER B C 1
ATOM 7033 O O . SER B 1 403 ? 8.227 53.406 22.875 1 73.12 403 SER B O 1
ATOM 7035 N N . ALA B 1 404 ? 6.309 52.125 22.797 1 71.69 404 ALA B N 1
ATOM 7036 C CA . ALA B 1 404 ? 6.68 51.312 23.938 1 71.69 404 ALA B CA 1
ATOM 7037 C C . ALA B 1 404 ? 7.434 50.062 23.484 1 71.69 404 ALA B C 1
ATOM 7039 O O . ALA B 1 404 ? 7.223 49.562 22.375 1 71.69 404 ALA B O 1
ATOM 7040 N N . LEU B 1 405 ? 8.344 49.656 24.328 1 73.44 405 LEU B N 1
ATOM 7041 C CA . LEU B 1 405 ? 9.156 48.469 24.047 1 73.44 405 LEU B CA 1
ATOM 7042 C C . LEU B 1 405 ? 8.281 47.25 23.812 1 73.44 405 LEU B C 1
ATOM 7044 O O . LEU B 1 405 ? 8.617 46.375 23 1 73.44 405 LEU B O 1
ATOM 7048 N N . GLY B 1 406 ? 7.176 47.188 24.438 1 72.31 406 GLY B N 1
ATOM 7049 C CA . GLY B 1 406 ? 6.254 46.062 24.312 1 72.31 406 GLY B CA 1
ATOM 7050 C C . GLY B 1 406 ? 5.719 45.875 22.891 1 72.31 406 GLY B C 1
ATOM 7051 O O . GLY B 1 406 ? 5.508 44.75 22.453 1 72.31 406 GLY B O 1
ATOM 7052 N N . GLU B 1 407 ? 5.672 46.969 22.188 1 73.31 407 GLU B N 1
ATOM 7053 C CA . GLU B 1 407 ? 5.168 46.938 20.812 1 73.31 407 GLU B CA 1
ATOM 7054 C C . GLU B 1 407 ? 6.184 46.281 19.875 1 73.31 407 GLU B C 1
ATOM 7056 O O . GLU B 1 407 ? 5.816 45.531 18.969 1 73.31 407 GLU B O 1
ATOM 7061 N N . SER B 1 408 ? 7.395 46.688 20.109 1 76 408 SER B N 1
ATOM 7062 C CA . SER B 1 408 ? 8.461 46.062 19.312 1 76 408 SER B CA 1
ATOM 7063 C C . SER B 1 408 ? 8.578 44.594 19.578 1 76 408 SER B C 1
ATOM 7065 O O . SER B 1 408 ? 8.82 43.781 18.656 1 76 408 SER B O 1
ATOM 7067 N N . TYR B 1 409 ? 8.328 44.219 20.766 1 77.5 409 TYR B N 1
ATOM 7068 C CA . TYR B 1 409 ? 8.391 42.812 21.141 1 77.5 409 TYR B CA 1
ATOM 7069 C C . TYR B 1 409 ? 7.277 42.031 20.453 1 77.5 409 TYR B C 1
ATOM 7071 O O . TYR B 1 409 ? 7.473 40.875 20.062 1 77.5 409 TYR B O 1
ATOM 7079 N N . ASP B 1 410 ? 6.121 42.594 20.234 1 78.06 410 ASP B N 1
ATOM 7080 C CA . ASP B 1 410 ? 5.016 41.938 19.531 1 78.06 410 ASP B CA 1
ATOM 7081 C C . ASP B 1 410 ? 5.395 41.625 18.094 1 78.06 410 ASP B C 1
ATOM 7083 O O . ASP B 1 410 ? 5.094 40.531 17.594 1 78.06 410 ASP B O 1
ATOM 7087 N N . LEU B 1 411 ? 6.02 42.562 17.531 1 80.06 411 LEU B N 1
ATOM 7088 C CA . LEU B 1 411 ? 6.41 42.375 16.141 1 80.06 411 LEU B CA 1
ATOM 7089 C C . LEU B 1 411 ? 7.496 41.312 16.016 1 80.06 411 LEU B C 1
ATOM 7091 O O . LEU B 1 411 ? 7.516 40.531 15.062 1 80.06 411 LEU B O 1
ATOM 7095 N N . ILE B 1 412 ? 8.359 41.25 16.984 1 78.19 412 ILE B N 1
ATOM 7096 C CA . ILE B 1 412 ? 9.414 40.25 17 1 78.19 412 ILE B CA 1
ATOM 7097 C C . ILE B 1 412 ? 8.805 38.875 17.172 1 78.19 412 ILE B C 1
ATOM 7099 O O . ILE B 1 412 ? 9.164 37.938 16.453 1 78.19 412 ILE B O 1
ATOM 7103 N N . VAL B 1 413 ? 7.863 38.781 18.031 1 77.75 413 VAL B N 1
ATOM 7104 C CA . VAL B 1 413 ? 7.207 37.531 18.312 1 77.75 413 VAL B CA 1
ATOM 7105 C C . VAL B 1 413 ? 6.465 37.031 17.062 1 77.75 413 VAL B C 1
ATOM 7107 O O . VAL B 1 413 ? 6.52 35.844 16.734 1 77.75 413 VAL B O 1
ATOM 7110 N N . GLU B 1 414 ? 5.828 37.906 16.438 1 78.62 414 GLU B N 1
ATOM 7111 C CA . GLU B 1 414 ? 5.117 37.562 15.211 1 78.62 414 GLU B CA 1
ATOM 7112 C C . GLU B 1 414 ? 6.074 37.031 14.133 1 78.62 414 GLU B C 1
ATOM 7114 O O . GLU B 1 414 ? 5.766 36.094 13.43 1 78.62 414 GLU B O 1
ATOM 7119 N N . THR B 1 415 ? 7.141 37.719 14.047 1 80.25 415 THR B N 1
ATOM 7120 C CA . THR B 1 415 ? 8.141 37.344 13.055 1 80.25 415 THR B CA 1
ATOM 7121 C C . THR B 1 415 ? 8.711 35.969 13.359 1 80.25 415 THR B C 1
ATOM 7123 O O . THR B 1 415 ? 8.875 35.156 12.461 1 80.25 415 THR B O 1
ATOM 7126 N N . LEU B 1 416 ? 8.93 35.719 14.602 1 81.12 416 LEU B N 1
ATOM 7127 C CA . LEU B 1 416 ? 9.484 34.438 15.008 1 81.12 416 LEU B CA 1
ATOM 7128 C C . LEU B 1 416 ? 8.469 33.312 14.789 1 81.12 416 LEU B C 1
ATOM 7130 O O . LEU B 1 416 ? 8.836 32.219 14.383 1 81.12 416 LEU B O 1
ATOM 7134 N N . GLU B 1 417 ? 7.25 33.562 15.062 1 80.81 417 GLU B N 1
ATOM 7135 C CA . GLU B 1 417 ? 6.191 32.594 14.836 1 80.81 417 GLU B CA 1
ATOM 7136 C C . GLU B 1 417 ? 6.086 32.219 13.352 1 80.81 417 GLU B C 1
ATOM 7138 O O . GLU B 1 417 ? 5.93 31.047 13.008 1 80.81 417 GLU B O 1
ATOM 7143 N N . LEU B 1 418 ? 6.137 33.188 12.547 1 81.25 418 LEU B N 1
ATOM 7144 C CA . LEU B 1 418 ? 6.055 32.938 11.109 1 81.25 418 LEU B CA 1
ATOM 7145 C C . LEU B 1 418 ? 7.289 32.188 10.617 1 81.25 418 LEU B C 1
ATOM 7147 O O . LEU B 1 418 ? 7.188 31.328 9.734 1 81.25 418 LEU B O 1
ATOM 7151 N N . GLN B 1 419 ? 8.367 32.562 11.164 1 82.25 419 GLN B N 1
ATOM 7152 C CA . GLN B 1 419 ? 9.602 31.891 10.789 1 82.25 419 GLN B CA 1
ATOM 7153 C C . GLN B 1 419 ? 9.539 30.406 11.133 1 82.25 419 GLN B C 1
ATOM 7155 O O . GLN B 1 419 ? 10.078 29.562 10.414 1 82.25 419 GLN B O 1
ATOM 7160 N N . SER B 1 420 ? 8.914 30.109 12.18 1 83.81 420 SER B N 1
ATOM 7161 C CA . SER B 1 420 ? 8.789 28.719 12.602 1 83.81 420 SER B CA 1
ATOM 7162 C C . SER B 1 420 ? 7.977 27.906 11.594 1 83.81 420 SER B C 1
ATOM 7164 O O . SER B 1 420 ? 8.148 26.688 11.477 1 83.81 420 SER B O 1
ATOM 7166 N N . GLN B 1 421 ? 7.117 28.562 10.844 1 85.06 421 GLN B N 1
ATOM 7167 C CA . GLN B 1 421 ? 6.273 27.891 9.859 1 85.06 421 GLN B CA 1
ATOM 7168 C C . GLN B 1 421 ? 7.055 27.562 8.594 1 85.06 421 GLN B C 1
ATOM 7170 O O . GLN B 1 421 ? 6.617 26.75 7.773 1 85.06 421 GLN B O 1
ATOM 7175 N N . LEU B 1 422 ? 8.188 28.266 8.445 1 87.5 422 LEU B N 1
ATOM 7176 C CA . LEU B 1 422 ? 9.008 28.062 7.254 1 87.5 422 LEU B CA 1
ATOM 7177 C C . LEU B 1 422 ? 9.492 26.625 7.152 1 87.5 422 LEU B C 1
ATOM 7179 O O . LEU B 1 422 ? 9.578 26.062 6.059 1 87.5 422 LEU B O 1
ATOM 7183 N N . HIS B 1 423 ? 9.734 26.047 8.312 1 90 423 HIS B N 1
ATOM 7184 C CA . HIS B 1 423 ? 10.219 24.672 8.336 1 90 423 HIS B CA 1
ATOM 7185 C C . HIS B 1 423 ? 9.18 23.703 7.77 1 90 423 HIS B C 1
ATOM 7187 O O . HIS B 1 423 ? 9.516 22.797 7.008 1 90 423 HIS B O 1
ATOM 7193 N N . GLN B 1 424 ? 7.941 23.984 8.062 1 89.12 424 GLN B N 1
ATOM 7194 C CA . GLN B 1 424 ? 6.863 23.125 7.582 1 89.12 424 GLN B CA 1
ATOM 7195 C C . GLN B 1 424 ? 6.605 23.344 6.094 1 89.12 424 GLN B C 1
ATOM 7197 O O . GLN B 1 424 ? 6.25 22.406 5.375 1 89.12 424 GLN B O 1
ATOM 7202 N N . ILE B 1 425 ? 6.785 24.562 5.676 1 89.69 425 ILE B N 1
ATOM 7203 C CA . ILE B 1 425 ? 6.594 24.859 4.262 1 89.69 425 ILE B CA 1
ATOM 7204 C C . ILE B 1 425 ? 7.66 24.141 3.438 1 89.69 425 ILE B C 1
ATOM 7206 O O . ILE B 1 425 ? 7.355 23.531 2.41 1 89.69 425 ILE B O 1
ATOM 7210 N N . GLN B 1 426 ? 8.852 24.234 3.936 1 91.44 426 GLN B N 1
ATOM 7211 C CA . GLN B 1 426 ? 9.945 23.562 3.244 1 91.44 426 GLN B CA 1
ATOM 7212 C C . GLN B 1 426 ? 9.734 22.047 3.221 1 91.44 426 GLN B C 1
ATOM 7214 O O . GLN B 1 426 ? 9.953 21.406 2.193 1 91.44 426 GLN B O 1
ATOM 7219 N N . PHE B 1 427 ? 9.32 21.578 4.301 1 94.19 427 PHE B N 1
ATOM 7220 C CA . PHE B 1 427 ? 9.062 20.141 4.371 1 94.19 427 PHE B CA 1
ATOM 7221 C C . PHE B 1 427 ? 7.996 19.734 3.363 1 94.19 427 PHE B C 1
ATOM 7223 O O . PHE B 1 427 ? 8.148 18.734 2.662 1 94.19 427 PHE B O 1
ATOM 7230 N N . ARG B 1 428 ? 6.938 20.453 3.309 1 92.19 428 ARG B N 1
ATOM 7231 C CA . ARG B 1 428 ? 5.844 20.109 2.404 1 92.19 428 ARG B CA 1
ATOM 7232 C C . ARG B 1 428 ? 6.305 20.141 0.951 1 92.19 428 ARG B C 1
ATOM 7234 O O . ARG B 1 428 ? 5.848 19.344 0.13 1 92.19 428 ARG B O 1
ATOM 7241 N N . ARG B 1 429 ? 7.09 21.078 0.666 1 92.62 429 ARG B N 1
ATOM 7242 C CA . ARG B 1 429 ? 7.668 21.125 -0.674 1 92.62 429 ARG B CA 1
ATOM 7243 C C . ARG B 1 429 ? 8.461 19.859 -0.967 1 92.62 429 ARG B C 1
ATOM 7245 O O . ARG B 1 429 ? 8.242 19.203 -1.992 1 92.62 429 ARG B O 1
ATOM 7252 N N . TRP B 1 430 ? 9.328 19.484 -0.026 1 94.62 430 TRP B N 1
ATOM 7253 C CA . TRP B 1 430 ? 10.156 18.297 -0.231 1 94.62 430 TRP B CA 1
ATOM 7254 C C . TRP B 1 430 ? 9.297 17.031 -0.264 1 94.62 430 TRP B C 1
ATOM 7256 O O . TRP B 1 430 ? 9.594 16.094 -1 1 94.62 430 TRP B O 1
ATOM 7266 N N . ALA B 1 431 ? 8.25 17.016 0.54 1 94 431 ALA B N 1
ATOM 7267 C CA . ALA B 1 431 ? 7.348 15.867 0.544 1 94 431 ALA B CA 1
ATOM 7268 C C . ALA B 1 431 ? 6.68 15.688 -0.815 1 94 431 ALA B C 1
ATOM 7270 O O . ALA B 1 431 ? 6.5 14.562 -1.282 1 94 431 ALA B O 1
ATOM 7271 N N . SER B 1 432 ? 6.344 16.797 -1.419 1 92.31 432 SER B N 1
ATOM 7272 C CA . SER B 1 432 ? 5.742 16.734 -2.746 1 92.31 432 SER B CA 1
ATOM 7273 C C . SER B 1 432 ? 6.754 16.281 -3.791 1 92.31 432 SER B C 1
ATOM 7275 O O . SER B 1 432 ? 6.414 15.516 -4.699 1 92.31 432 SER B O 1
ATOM 7277 N N . VAL B 1 433 ? 7.965 16.75 -3.617 1 93.94 433 VAL B N 1
ATOM 7278 C CA . VAL B 1 433 ? 9.023 16.312 -4.523 1 93.94 433 VAL B CA 1
ATOM 7279 C C . VAL B 1 433 ? 9.242 14.812 -4.395 1 93.94 433 VAL B C 1
ATOM 7281 O O . VAL B 1 433 ? 9.344 14.102 -5.402 1 93.94 433 VAL B O 1
ATOM 7284 N N . LEU B 1 434 ? 9.266 14.383 -3.203 1 95.44 434 LEU B N 1
ATOM 7285 C CA . LEU B 1 434 ? 9.445 12.953 -2.936 1 95.44 434 LEU B CA 1
ATOM 7286 C C . LEU B 1 434 ? 8.328 12.141 -3.588 1 95.44 434 LEU B C 1
ATOM 7288 O O . LEU B 1 434 ? 8.594 11.125 -4.23 1 95.44 434 LEU B O 1
ATOM 7292 N N . LYS B 1 435 ? 7.152 12.57 -3.457 1 92.75 435 LYS B N 1
ATOM 7293 C CA . LYS B 1 435 ? 6.008 11.852 -4.008 1 92.75 435 LYS B CA 1
ATOM 7294 C C . LYS B 1 435 ? 6.051 11.836 -5.535 1 92.75 435 LYS B C 1
ATOM 7296 O O . LYS B 1 435 ? 5.734 10.82 -6.16 1 92.75 435 LYS B O 1
ATOM 7301 N N . LEU B 1 436 ? 6.434 12.93 -6.094 1 91 436 LEU B N 1
ATOM 7302 C CA . LEU B 1 436 ? 6.527 13.008 -7.547 1 91 436 LEU B CA 1
ATOM 7303 C C . LEU B 1 436 ? 7.613 12.07 -8.07 1 91 436 LEU B C 1
ATOM 7305 O O . LEU B 1 436 ? 7.402 11.367 -9.062 1 91 436 LEU B O 1
ATOM 7309 N N . LEU B 1 437 ? 8.727 12.094 -7.398 1 91.19 437 LEU B N 1
ATOM 7310 C CA . LEU B 1 437 ? 9.828 11.227 -7.805 1 91.19 437 LEU B CA 1
ATOM 7311 C C . LEU B 1 437 ? 9.461 9.758 -7.633 1 91.19 437 LEU B C 1
ATOM 7313 O O . LEU B 1 437 ? 9.852 8.914 -8.445 1 91.19 437 LEU B O 1
ATOM 7317 N N . GLN B 1 438 ? 8.719 9.453 -6.578 1 91.56 438 GLN B N 1
ATOM 7318 C CA . GLN B 1 438 ? 8.258 8.094 -6.352 1 91.56 438 GLN B CA 1
ATOM 7319 C C . GLN B 1 438 ? 7.293 7.648 -7.449 1 91.56 438 GLN B C 1
ATOM 7321 O O . GLN B 1 438 ? 7.402 6.531 -7.965 1 91.56 438 GLN B O 1
ATOM 7326 N N . LEU B 1 439 ? 6.395 8.57 -7.801 1 87.19 439 LEU B N 1
ATOM 7327 C CA . LEU B 1 439 ? 5.387 8.25 -8.805 1 87.19 439 LEU B CA 1
ATOM 7328 C C . LEU B 1 439 ? 6.027 8.031 -10.172 1 87.19 439 LEU B C 1
ATOM 7330 O O . LEU B 1 439 ? 5.555 7.211 -10.961 1 87.19 439 LEU B O 1
ATOM 7334 N N . THR B 1 440 ? 7.113 8.695 -10.445 1 85.94 440 THR B N 1
ATOM 7335 C CA . THR B 1 440 ? 7.742 8.625 -11.758 1 85.94 440 THR B CA 1
ATOM 7336 C C . THR B 1 440 ? 8.938 7.676 -11.734 1 85.94 440 THR B C 1
ATOM 7338 O O . THR B 1 440 ? 9.656 7.551 -12.727 1 85.94 440 THR B O 1
ATOM 7341 N N . ASN B 1 441 ? 9.242 7.113 -10.609 1 86.5 441 ASN B N 1
ATOM 7342 C CA . ASN B 1 441 ? 10.328 6.148 -10.438 1 86.5 441 ASN B CA 1
ATOM 7343 C C . ASN B 1 441 ? 11.695 6.793 -10.656 1 86.5 441 ASN B C 1
ATOM 7345 O O . ASN B 1 441 ? 12.57 6.195 -11.281 1 86.5 441 ASN B O 1
ATOM 7349 N N . HIS B 1 442 ? 11.844 7.91 -10.203 1 87.81 442 HIS B N 1
ATOM 7350 C CA . HIS B 1 442 ? 13.125 8.602 -10.328 1 87.81 442 HIS B CA 1
ATOM 7351 C C . HIS B 1 442 ? 13.797 8.773 -8.977 1 87.81 442 HIS B C 1
ATOM 7353 O O . HIS B 1 442 ? 14.844 9.414 -8.875 1 87.81 442 HIS B O 1
ATOM 7359 N N . LEU B 1 443 ? 13.141 8.242 -7.992 1 90.75 443 LEU B N 1
ATOM 7360 C CA . LEU B 1 443 ? 13.664 8.391 -6.641 1 90.75 443 LEU B CA 1
ATOM 7361 C C . LEU B 1 443 ? 14.859 7.465 -6.426 1 90.75 443 LEU B C 1
ATOM 7363 O O . LEU B 1 443 ? 15.805 7.816 -5.703 1 90.75 443 LEU B O 1
ATOM 7367 N N . LEU B 1 444 ? 14.82 6.375 -7.055 1 89.06 444 LEU B N 1
ATOM 7368 C CA . LEU B 1 444 ? 15.891 5.402 -6.879 1 89.06 444 LEU B CA 1
ATOM 7369 C C . LEU B 1 444 ? 17.141 5.828 -7.637 1 89.06 444 LEU B C 1
ATOM 7371 O O . LEU B 1 444 ? 17.047 6.449 -8.703 1 89.06 444 LEU B O 1
ATOM 7375 N N . PRO B 1 445 ? 18.234 5.457 -6.969 1 85.88 445 PRO B N 1
ATOM 7376 C CA . PRO B 1 445 ? 19.469 5.773 -7.688 1 85.88 445 PRO B CA 1
ATOM 7377 C C . PRO B 1 445 ? 19.609 4.977 -8.984 1 85.88 445 PRO B C 1
ATOM 7379 O O . PRO B 1 445 ? 19.078 3.869 -9.094 1 85.88 445 PRO B O 1
ATOM 7382 N N . GLU B 1 446 ? 20.297 5.621 -9.961 1 71.31 446 GLU B N 1
ATOM 7383 C CA . GLU B 1 446 ? 20.531 4.961 -11.242 1 71.31 446 GLU B CA 1
ATOM 7384 C C . GLU B 1 446 ? 21.547 3.828 -11.109 1 71.31 446 GLU B C 1
ATOM 7386 O O . GLU B 1 446 ? 22.531 3.965 -10.398 1 71.31 446 GLU B O 1
ATOM 7391 N N . GLY B 1 447 ? 21.297 2.713 -11.547 1 61.38 447 GLY B N 1
ATOM 7392 C CA . GLY B 1 447 ? 22.281 1.646 -11.648 1 61.38 447 GLY B CA 1
ATOM 7393 C C . GLY B 1 447 ? 22.234 0.676 -10.484 1 61.38 447 GLY B C 1
ATOM 7394 O O . GLY B 1 447 ? 23.125 -0.154 -10.312 1 61.38 447 GLY B O 1
ATOM 7395 N N . GLY B 1 448 ? 21.469 0.963 -9.547 1 54.34 448 GLY B N 1
ATOM 7396 C CA . GLY B 1 448 ? 21.562 0.07 -8.406 1 54.34 448 GLY B CA 1
ATOM 7397 C C . GLY B 1 448 ? 21.094 -1.339 -8.711 1 54.34 448 GLY B C 1
ATOM 7398 O O . GLY B 1 448 ? 20.016 -1.528 -9.297 1 54.34 448 GLY B O 1
ATOM 7399 N N . LYS B 1 449 ? 22.078 -2.188 -8.875 1 54.09 449 LYS B N 1
ATOM 7400 C CA . LYS B 1 449 ? 21.797 -3.613 -8.992 1 54.09 449 LYS B CA 1
ATOM 7401 C C . LYS B 1 449 ? 21.281 -4.18 -7.676 1 54.09 449 LYS B C 1
ATOM 7403 O O . LYS B 1 449 ? 22.047 -4.414 -6.746 1 54.09 449 LYS B O 1
ATOM 7408 N N . TYR B 1 450 ? 20.078 -4.062 -7.422 1 50.53 450 TYR B N 1
ATOM 7409 C CA . TYR B 1 450 ? 19.547 -4.48 -6.129 1 50.53 450 TYR B CA 1
ATOM 7410 C C . TYR B 1 450 ? 19.359 -5.992 -6.082 1 50.53 450 TYR B C 1
ATOM 7412 O O . TYR B 1 450 ? 18.891 -6.535 -5.078 1 50.53 450 TYR B O 1
ATOM 7420 N N . GLU B 1 451 ? 19.734 -6.652 -7.277 1 50.44 451 GLU B N 1
ATOM 7421 C CA . GLU B 1 451 ? 19.547 -8.086 -7.461 1 50.44 451 GLU B CA 1
ATOM 7422 C C . GLU B 1 451 ? 20.75 -8.875 -6.969 1 50.44 451 GLU B C 1
ATOM 7424 O O . GLU B 1 451 ? 20.688 -10.094 -6.816 1 50.44 451 GLU B O 1
ATOM 7429 N N . ASP B 1 452 ? 21.969 -8.258 -6.816 1 44.72 452 ASP B N 1
ATOM 7430 C CA . ASP B 1 452 ? 23.109 -9.125 -6.547 1 44.72 452 ASP B CA 1
ATOM 7431 C C . ASP B 1 452 ? 23.188 -9.492 -5.066 1 44.72 452 ASP B C 1
ATOM 7433 O O . ASP B 1 452 ? 23 -8.633 -4.199 1 44.72 452 ASP B O 1
#

Secondary structure (DSSP, 8-state):
-HHHHHHHHHHHHHHHHT------S--HHHHHHHHHHHHHSHHHHHHHHHHHHHHHHHHTS--PPPPEEEEEEEPPPP---TTS-TTS---GGG-EEEEEEEEEEPPTTHHHHHHHHHHHHHHHHHHHHHHHHHHHHHHHHHHHHHHHHHHHHHHHHHHHHHHHHHHHHHHHHHHHTTSS-HHHHHHHHHHHHHHHHHHHHHHHHHHHHHHHHHHHHTT--SPPPPHHHHHHHHHHHHTTTTS---HHHHHTSHHHHHHHHHHHHHHHHHHHHHHTTSPPEEEEEEEEEE---SEEEEE-SS-EEEEE--S----EEEEEEEEE--HHHHTTHHHHHHHHHHHHHHHHHHHHHHHHHHHHHHHHHHHHHHHHHHHHHHIIIIIHHHHHHHHHHHHHHHHTTSS-HHHHHHHHHHHHHHHHHHHHHHHHHHHHHHHHHHHTT-SSPTT--TT-/-HHHHHHHHHHHHHHHHT------S-HHHHHHHHHHHHHHSHHHHHHHHHHHHHHHHHHTS-PPPPPEEEEEEE-PPB--STTS-TTSBS-GGG-EEEEEEEEEEPPTTHHHHHHHHHHHHHHHHHHHHHHHHHHHHHHHHHHHHHHHHHHHHHHHHHHHHHHHHHHHHHHHHHHHTTSS-HHHHHHHHHHHHHHHHHHHHHHHHHHHHHHHHHHHHTT--SPPPPHHHHHHHHHHHHTTTTS---HHHHHTSHHHHHHHHHHHHHHHHHHHHHHTTSPPEEEEEEEEEE---SEEEEE-SS-EEEEE--S----EEEEEEEEE--HHHHTTHHHHHHHHHHHHHHHHHHHHHHHHHHHHHHHHHHHHHHHHHHHHHHIIIIIHHHHHHHHHHHHHHHHTTSS-HHHHHHHHHHHHHHHHHHHHHHHHHHHHHHHHHHHTT-SSPTT--TT-

pLDDT: mean 78.32, std 14.69, range [33.16, 96.62]

Radius of gyration: 42.88 Å; Cα contacts (8 Å, |Δi|>4): 1253; chains: 2; bounding box: 60×147×84 Å

Organism: Leptospira biflexa serovar Patoc (strain Patoc 1 / ATCC 23582 / Paris) (NCBI:txid456481)

Solvent-accessible surface area (backbone atoms only — not comparable to full-atom values): 46613 Å² total; per-residue (Å²): 114,67,68,59,55,49,54,54,54,51,49,55,56,51,58,65,66,61,69,63,79,74,77,73,87,66,61,79,57,49,55,56,49,52,52,48,46,50,50,58,28,64,86,36,33,52,36,44,50,50,16,50,52,34,41,56,48,22,72,61,45,67,58,70,64,46,38,29,42,29,42,32,44,36,41,57,20,41,29,74,56,94,87,56,73,54,83,47,64,39,57,66,50,64,17,29,48,30,42,33,42,34,42,53,42,71,42,88,61,52,45,56,44,51,22,48,39,31,42,30,50,15,49,31,31,39,26,50,27,53,41,49,42,36,53,49,52,40,53,52,51,46,48,51,42,49,49,52,29,50,52,51,28,46,52,44,50,53,51,49,47,53,51,46,52,52,48,43,54,52,43,52,56,33,32,76,70,69,72,38,62,70,67,56,44,53,51,45,52,50,50,46,54,51,50,51,49,51,50,53,53,50,50,41,52,46,51,31,49,54,51,59,49,48,74,67,48,75,61,45,92,59,82,76,86,49,58,65,55,50,50,52,56,46,55,66,50,54,77,60,56,81,56,75,84,40,73,69,54,51,57,68,17,39,69,46,42,25,36,51,34,50,41,53,30,46,52,47,52,43,52,46,60,63,50,65,49,49,47,34,39,27,43,34,44,31,43,30,47,38,40,80,53,81,68,34,75,40,84,48,89,86,57,70,42,80,35,73,35,69,63,39,50,20,46,31,47,31,46,34,44,30,36,34,45,44,65,59,52,55,74,42,43,63,61,50,51,51,51,40,50,51,49,46,52,49,41,51,50,49,38,53,48,52,51,52,50,52,51,45,53,48,54,27,38,51,51,40,30,52,47,37,50,52,48,50,48,43,41,66,69,44,52,50,52,52,45,52,49,50,32,52,53,39,46,53,35,31,73,71,68,75,42,58,70,69,59,33,49,50,42,49,50,51,47,51,55,54,54,33,49,48,36,55,48,54,40,51,31,51,48,28,49,42,50,52,27,41,67,64,63,59,64,60,69,85,80,69,70,73,80,117,112,67,67,59,54,48,54,53,53,52,50,54,57,51,60,66,66,62,68,64,80,75,78,73,88,66,60,80,57,49,57,55,49,52,51,50,47,51,51,58,29,64,87,35,33,52,35,45,51,50,15,49,50,33,42,55,49,22,72,61,46,64,58,68,64,46,38,30,42,29,43,33,44,35,41,55,21,42,30,65,62,95,88,55,74,53,84,46,67,45,49,69,48,65,18,28,46,30,41,31,43,34,42,53,44,70,43,89,61,52,47,57,44,52,23,49,40,31,42,30,50,15,48,32,31,41,27,50,27,55,41,49,41,34,53,48,51,39,54,50,51,45,48,50,41,49,48,53,29,51,52,51,28,47,52,44,50,53,51,49,46,53,52,45,53,52,48,42,55,53,44,51,56,32,32,77,69,71,73,37,62,70,68,57,46,52,50,45,53,51,50,44,54,53,50,52,50,51,50,50,52,50,49,40,53,46,52,29,50,53,48,60,48,46,73,68,48,75,61,45,92,58,82,77,84,50,59,65,54,52,50,52,58,46,55,66,48,54,77,60,56,83,57,76,84,38,72,68,54,52,57,67,16,39,68,46,41,24,37,51,35,49,42,52,30,44,53,46,50,42,52,46,61,64,51,66,49,48,48,33,40,28,43,34,43,30,43,30,48,39,40,80,55,80,69,35,73,39,85,48,88,85,54,71,43,78,36,72,35,69,59,42,56,18,46,31,47,31,45,33,44,31,38,35,43,45,64,58,53,54,75,43,44,64,61,49,52,52,51,38,51,51,49,45,50,50,40,50,50,50,38,52,50,50,51,51,49,51,53,46,52,47,54,29,36,51,52,42,30,54,48,35,50,52,49,49,48,43,40,65,69,43,52,51,50,51,44,51,50,49,33,53,53,40,47,53,36,31,72,74,67,75,42,58,70,70,58,33,48,50,42,48,51,52,45,52,56,54,54,34,48,48,36,55,48,52,40,51,30,50,48,28,50,40,49,52,27,40,65,64,64,61,63,58,68,86,81,69,69,74,80,118